Protein AF-A0A6B1H9Q2-F1 (afdb_monomer)

pLDDT: mean 89.27, std 11.39, range [34.09, 98.62]

Structure (mmCIF, N/CA/C/O backbone):
data_AF-A0A6B1H9Q2-F1
#
_entry.id   AF-A0A6B1H9Q2-F1
#
loop_
_atom_site.group_PDB
_atom_site.id
_atom_site.type_symbol
_atom_site.label_atom_id
_atom_site.label_alt_id
_atom_site.label_comp_id
_atom_site.label_asym_id
_atom_site.label_entity_id
_atom_site.label_seq_id
_atom_site.pdbx_PDB_ins_code
_atom_site.Cartn_x
_atom_site.Cartn_y
_atom_site.Cartn_z
_atom_site.occupancy
_atom_site.B_iso_or_equiv
_atom_site.auth_seq_id
_atom_site.auth_comp_id
_atom_site.auth_asym_id
_atom_site.auth_atom_id
_atom_site.pdbx_PDB_model_num
ATOM 1 N N . MET A 1 1 ? -24.334 18.323 52.169 1.00 91.31 1 MET A N 1
ATOM 2 C CA . MET A 1 1 ? -24.609 17.842 50.809 1.00 91.31 1 MET A CA 1
ATOM 3 C C . MET A 1 1 ? -23.802 16.586 50.618 1.00 91.31 1 MET A C 1
ATOM 5 O O . MET A 1 1 ? -22.601 16.610 50.881 1.00 91.31 1 MET A O 1
ATOM 9 N N . ASP A 1 2 ? -24.472 15.509 50.250 1.00 97.38 2 ASP A N 1
ATOM 10 C CA . ASP A 1 2 ? -23.857 14.207 50.028 1.00 97.38 2 ASP A CA 1
ATOM 11 C C . ASP A 1 2 ? -22.971 14.232 48.783 1.00 97.38 2 ASP A C 1
ATOM 13 O O . ASP A 1 2 ? -21.915 13.606 48.785 1.00 97.38 2 ASP A O 1
ATOM 17 N N . SER A 1 3 ? -23.336 15.032 47.773 1.00 97.94 3 SER A N 1
ATOM 18 C CA . SER A 1 3 ? -22.527 15.231 46.564 1.00 97.94 3 SER A CA 1
ATOM 19 C C . SER A 1 3 ? -21.151 15.825 46.867 1.00 97.94 3 SER A C 1
ATOM 21 O O . SER A 1 3 ? -20.164 15.398 46.281 1.00 97.94 3 SER A O 1
ATOM 23 N N . ARG A 1 4 ? -21.058 16.755 47.830 1.00 98.00 4 ARG A N 1
ATOM 24 C CA . ARG A 1 4 ? -19.771 17.307 48.283 1.00 98.00 4 ARG A CA 1
ATOM 25 C C . ARG A 1 4 ? -18.892 16.230 48.914 1.00 98.00 4 ARG A C 1
ATOM 27 O O . ARG A 1 4 ? -17.719 16.159 48.589 1.00 98.00 4 ARG A O 1
ATOM 34 N N . ARG A 1 5 ? -19.460 15.389 49.784 1.00 98.50 5 ARG A N 1
ATOM 35 C CA . ARG A 1 5 ? -18.701 14.310 50.429 1.00 98.50 5 ARG A CA 1
ATOM 36 C C . ARG A 1 5 ? -18.234 13.273 49.408 1.00 98.50 5 ARG A C 1
ATOM 38 O O . ARG A 1 5 ? -17.086 12.870 49.455 1.00 98.50 5 ARG A O 1
ATOM 45 N N . ALA A 1 6 ? -19.102 12.898 48.468 1.00 98.38 6 ALA A N 1
ATOM 46 C CA . ALA A 1 6 ? -18.740 11.995 47.381 1.00 98.38 6 ALA A CA 1
ATOM 47 C C . ALA A 1 6 ? -17.653 12.592 46.471 1.00 98.38 6 ALA A C 1
ATOM 49 O O . ALA A 1 6 ? -16.778 11.869 46.011 1.00 98.38 6 ALA A O 1
ATOM 50 N N . LEU A 1 7 ? -17.679 13.907 46.223 1.00 98.25 7 LEU A N 1
ATOM 51 C CA . LEU A 1 7 ? -16.607 14.584 45.492 1.00 98.25 7 LEU A CA 1
ATOM 52 C C . LEU A 1 7 ? -15.284 14.522 46.258 1.00 98.25 7 LEU A C 1
ATOM 54 O O . LEU A 1 7 ? -14.267 14.217 45.648 1.00 98.25 7 LEU A O 1
ATOM 58 N N . ASP A 1 8 ? -15.300 14.779 47.568 1.00 98.38 8 ASP A N 1
ATOM 59 C CA . ASP A 1 8 ? -14.105 14.658 48.408 1.00 98.38 8 ASP A CA 1
ATOM 60 C C . ASP A 1 8 ? -13.553 13.210 48.355 1.00 98.38 8 ASP A C 1
ATOM 62 O O . ASP A 1 8 ? -12.367 13.024 48.098 1.00 98.38 8 ASP A O 1
ATOM 66 N N . GLU A 1 9 ? -14.423 12.191 48.460 1.00 97.81 9 GLU A N 1
ATOM 67 C CA . GLU A 1 9 ? -14.077 10.761 48.298 1.00 97.81 9 GLU A CA 1
ATOM 68 C C . GLU A 1 9 ? -13.435 10.471 46.923 1.00 97.81 9 GLU A C 1
ATOM 70 O O . GLU A 1 9 ? -12.411 9.796 46.836 1.00 97.81 9 GLU A O 1
ATOM 75 N N . PHE A 1 10 ? -14.002 11.004 45.836 1.00 97.94 10 PHE A N 1
ATOM 76 C CA . PHE A 1 10 ? -13.458 10.820 44.487 1.00 97.94 10 PHE A CA 1
ATOM 77 C C . PHE A 1 10 ? -12.094 11.494 44.305 1.00 97.94 10 PHE A C 1
ATOM 79 O O . PHE A 1 10 ? -11.192 10.916 43.704 1.00 97.94 10 PHE A O 1
ATOM 86 N N . LEU A 1 11 ? -11.926 12.709 44.831 1.00 97.94 11 LEU A N 1
ATOM 87 C CA . LEU A 1 11 ? -10.657 13.432 44.762 1.00 97.94 11 LEU A CA 1
ATOM 88 C C . LEU A 1 11 ? -9.558 12.736 45.568 1.00 97.94 11 LEU A C 1
ATOM 90 O O . LEU A 1 11 ? -8.404 12.770 45.147 1.00 97.94 11 LEU A O 1
ATOM 94 N N . ASP A 1 12 ? -9.905 12.091 46.683 1.00 97.56 12 ASP A N 1
ATOM 95 C CA . ASP A 1 12 ? -8.973 11.254 47.437 1.00 97.56 12 ASP A CA 1
ATOM 96 C C . ASP A 1 12 ? -8.515 10.046 46.598 1.00 97.56 12 ASP A C 1
ATOM 98 O O . ASP A 1 12 ? -7.313 9.825 46.473 1.00 97.56 12 ASP A O 1
ATOM 102 N N . VAL A 1 13 ? -9.438 9.343 45.923 1.00 96.69 13 VAL A N 1
ATOM 103 C CA . VAL A 1 13 ? -9.095 8.238 45.002 1.00 96.69 13 VAL A CA 1
ATOM 104 C C . VAL A 1 13 ? -8.179 8.705 43.868 1.00 96.69 13 VAL A C 1
ATOM 106 O O . VAL A 1 13 ? -7.185 8.050 43.569 1.00 96.69 13 VAL A O 1
ATOM 109 N N . VAL A 1 14 ? -8.486 9.842 43.238 1.00 96.69 14 VAL A N 1
ATOM 110 C CA . VAL A 1 14 ? -7.678 10.385 42.131 1.00 96.69 14 VAL A CA 1
ATOM 111 C C . VAL A 1 14 ? -6.292 10.810 42.610 1.00 96.69 14 VAL A C 1
ATOM 113 O O . VAL A 1 14 ? -5.312 10.593 41.901 1.00 96.69 14 VAL A O 1
ATOM 116 N N . ARG A 1 15 ? -6.199 11.409 43.803 1.00 95.94 15 ARG A N 1
ATOM 117 C CA . ARG A 1 15 ? -4.924 11.822 44.399 1.00 95.94 15 ARG A CA 1
ATOM 118 C C . ARG A 1 15 ? -4.019 10.625 44.676 1.00 95.94 15 ARG A C 1
ATOM 120 O O . ARG A 1 15 ? -2.821 10.739 44.461 1.00 95.94 15 ARG A O 1
ATOM 127 N N . ASP A 1 16 ? -4.585 9.519 45.143 1.00 95.44 16 ASP A N 1
ATOM 128 C CA . ASP A 1 16 ? -3.814 8.348 45.566 1.00 95.44 16 ASP A CA 1
ATOM 129 C C . ASP A 1 16 ? -3.575 7.350 44.410 1.00 95.44 16 ASP A C 1
ATOM 131 O O . ASP A 1 16 ? -2.882 6.348 44.577 1.00 95.44 16 ASP A O 1
ATOM 135 N N . ALA A 1 17 ? -4.122 7.619 43.220 1.00 94.75 17 ALA A N 1
ATOM 136 C CA . ALA A 1 17 ? -4.061 6.719 42.073 1.00 94.75 17 ALA A CA 1
ATOM 137 C C . ALA A 1 17 ? -2.649 6.517 41.503 1.00 94.75 17 ALA A C 1
ATOM 139 O O . ALA A 1 17 ? -2.371 5.452 40.949 1.00 94.75 17 ALA A O 1
ATOM 140 N N . ASP A 1 18 ? -1.753 7.500 41.635 1.00 94.50 18 ASP A N 1
ATOM 141 C CA . ASP A 1 18 ? -0.379 7.397 41.129 1.00 94.50 18 ASP A CA 1
ATOM 142 C C . ASP A 1 18 ? 0.446 6.319 41.841 1.00 94.50 18 ASP A C 1
ATOM 144 O O . ASP A 1 18 ? 1.337 5.722 41.240 1.00 94.50 18 ASP A O 1
ATOM 148 N N . GLN A 1 19 ? 0.074 5.974 43.075 1.00 93.88 19 GLN A N 1
ATOM 149 C CA . GLN A 1 19 ? 0.697 4.907 43.852 1.00 93.88 19 GLN A CA 1
ATOM 150 C C . GLN A 1 19 ? 0.661 3.564 43.114 1.00 93.88 19 GLN A C 1
ATOM 152 O O . GLN A 1 19 ? 1.577 2.767 43.275 1.00 93.88 19 GLN A O 1
ATOM 157 N N . THR A 1 20 ? -0.346 3.329 42.266 1.00 91.12 20 THR A N 1
ATOM 158 C CA . THR A 1 20 ? -0.500 2.069 41.522 1.00 91.12 20 THR A CA 1
ATOM 159 C C . THR A 1 20 ? 0.565 1.861 40.446 1.00 91.12 20 THR A C 1
ATOM 161 O O . THR A 1 20 ? 1.066 0.750 40.298 1.00 91.12 20 THR A O 1
ATOM 164 N N . PHE A 1 21 ? 0.944 2.908 39.707 1.00 91.62 21 PHE A N 1
ATOM 165 C CA . PHE A 1 21 ? 1.970 2.836 38.657 1.00 91.62 21 PHE A CA 1
ATOM 166 C C . PHE A 1 21 ? 3.350 3.319 39.125 1.00 91.62 21 PHE A C 1
ATOM 168 O O . PHE A 1 21 ? 4.343 3.115 38.427 1.00 91.62 21 PHE A O 1
ATOM 175 N N . LEU A 1 22 ? 3.433 3.953 40.298 1.00 93.12 22 LEU A N 1
ATOM 176 C CA . LEU A 1 22 ? 4.694 4.270 40.972 1.00 93.12 22 LEU A CA 1
ATOM 177 C C . LEU A 1 22 ? 5.175 3.154 41.906 1.00 93.12 22 LEU A C 1
ATOM 179 O O . LEU A 1 22 ? 6.295 3.249 42.413 1.00 93.12 22 LEU A O 1
ATOM 183 N N . ASP A 1 23 ? 4.364 2.117 42.127 1.00 90.62 23 ASP A N 1
ATOM 184 C CA . ASP A 1 23 ? 4.758 0.930 42.879 1.00 90.62 23 ASP A CA 1
ATOM 185 C C . ASP A 1 23 ? 6.018 0.295 42.249 1.00 90.62 23 ASP A C 1
ATOM 187 O O . ASP A 1 23 ? 5.988 -0.108 41.079 1.00 90.62 23 ASP A O 1
ATOM 191 N N . PRO A 1 24 ? 7.139 0.195 42.991 1.00 87.62 24 PRO A N 1
ATOM 192 C CA . PRO A 1 24 ? 8.366 -0.418 42.496 1.00 87.62 24 PRO A CA 1
ATOM 193 C C . PRO A 1 24 ? 8.194 -1.860 42.001 1.00 87.62 24 PRO A C 1
ATOM 195 O O . PRO A 1 24 ? 8.940 -2.268 41.114 1.00 87.62 24 PRO A O 1
ATOM 198 N N . GLU A 1 25 ? 7.222 -2.617 42.525 1.00 86.81 25 GLU A N 1
ATOM 199 C CA . GLU A 1 25 ? 6.940 -3.994 42.090 1.00 86.81 25 GLU A CA 1
ATOM 200 C C . GLU A 1 25 ? 6.364 -4.061 40.667 1.00 86.81 25 GLU A C 1
ATOM 202 O O . GLU A 1 25 ? 6.428 -5.102 40.016 1.00 86.81 25 GLU A O 1
ATOM 207 N N . LYS A 1 26 ? 5.844 -2.945 40.136 1.00 85.12 26 LYS A N 1
ATOM 208 C CA . LYS A 1 26 ? 5.368 -2.848 38.748 1.00 85.12 26 LYS A CA 1
ATOM 209 C C . LYS A 1 26 ? 6.486 -2.611 37.732 1.00 85.12 26 LYS A C 1
ATOM 211 O O . LYS A 1 26 ? 6.191 -2.591 36.543 1.00 85.12 26 LYS A O 1
ATOM 216 N N . GLU A 1 27 ? 7.730 -2.400 38.177 1.00 85.44 27 GLU A N 1
ATOM 217 C CA . GLU A 1 27 ? 8.951 -2.224 37.363 1.00 85.44 27 GLU A CA 1
ATOM 218 C C . GLU A 1 27 ? 8.775 -1.425 36.051 1.00 85.44 27 GLU A C 1
ATOM 220 O O . GLU A 1 27 ? 9.358 -1.775 35.021 1.00 85.44 27 GLU A O 1
ATOM 225 N N . LEU A 1 28 ? 7.974 -0.354 36.066 1.00 88.88 28 LEU A N 1
ATOM 226 C CA . LEU A 1 28 ? 7.768 0.486 34.885 1.00 88.88 28 LEU A CA 1
ATOM 227 C C . LEU A 1 28 ? 9.018 1.314 34.570 1.00 88.88 28 LEU A C 1
ATOM 229 O O . LEU A 1 28 ? 9.648 1.884 35.472 1.00 88.88 28 LEU A O 1
ATOM 233 N N . ASP A 1 29 ? 9.332 1.456 33.282 1.00 89.44 29 ASP A N 1
ATOM 234 C CA . ASP A 1 29 ? 10.301 2.447 32.826 1.00 89.44 29 ASP A CA 1
ATOM 235 C C . ASP A 1 29 ? 9.793 3.890 33.013 1.00 89.44 29 ASP A C 1
ATOM 237 O O . ASP A 1 29 ? 8.651 4.157 33.402 1.00 89.44 29 ASP A O 1
ATOM 241 N N . GLU A 1 30 ? 10.672 4.862 32.762 1.00 91.62 30 GLU A N 1
ATOM 242 C CA . GLU A 1 30 ? 10.326 6.278 32.925 1.00 91.62 30 GLU A CA 1
ATOM 243 C C . GLU A 1 30 ? 9.162 6.699 32.019 1.00 91.62 30 GLU A C 1
ATOM 245 O O . GLU A 1 30 ? 8.329 7.504 32.435 1.00 91.62 30 GLU A O 1
ATOM 250 N N . GLN A 1 31 ? 9.056 6.125 30.814 1.00 94.00 31 GLN A N 1
ATOM 251 C CA . GLN A 1 31 ? 7.942 6.415 29.915 1.00 94.00 31 GLN A CA 1
ATOM 252 C C . GLN A 1 31 ? 6.628 5.826 30.444 1.00 94.00 31 GLN A C 1
ATOM 254 O O . GLN A 1 31 ? 5.618 6.520 30.440 1.00 94.00 31 GLN A O 1
ATOM 259 N N . GLY A 1 32 ? 6.632 4.602 30.973 1.00 92.75 32 GLY A N 1
ATOM 260 C CA . GLY A 1 32 ? 5.465 3.971 31.589 1.00 92.75 32 GLY A CA 1
ATOM 261 C C . GLY A 1 32 ? 4.900 4.772 32.765 1.00 92.75 32 GLY A C 1
ATOM 262 O O . GLY A 1 32 ? 3.683 4.867 32.913 1.00 92.75 32 GLY A O 1
ATOM 263 N N . LYS A 1 33 ? 5.758 5.426 33.560 1.00 94.00 33 LYS A N 1
ATOM 264 C CA . LYS A 1 33 ? 5.319 6.338 34.634 1.00 94.00 33 LYS A CA 1
ATOM 265 C C . LYS A 1 33 ? 4.656 7.603 34.084 1.00 94.00 33 LYS A C 1
ATOM 267 O O . LYS A 1 33 ? 3.649 8.050 34.627 1.00 94.00 33 LYS A O 1
ATOM 272 N N . VAL A 1 34 ? 5.198 8.178 33.006 1.00 95.56 34 VAL A N 1
ATOM 273 C CA . VAL A 1 34 ? 4.593 9.335 32.318 1.00 95.56 34 VAL A CA 1
ATOM 274 C C . VAL A 1 34 ? 3.230 8.959 31.733 1.00 95.56 34 VAL A C 1
ATOM 276 O O . VAL A 1 34 ? 2.251 9.678 31.942 1.00 95.56 34 VAL A O 1
ATOM 279 N N . ASP A 1 35 ? 3.151 7.805 31.074 1.00 94.75 35 ASP A N 1
ATOM 280 C CA . ASP A 1 35 ? 1.908 7.242 30.549 1.00 94.75 35 ASP A CA 1
ATOM 281 C C . ASP A 1 35 ? 0.881 7.000 31.664 1.00 94.75 35 ASP A C 1
ATOM 283 O O . ASP A 1 35 ? -0.306 7.246 31.460 1.00 94.75 35 ASP A O 1
ATOM 287 N N . GLY A 1 36 ? 1.325 6.597 32.860 1.00 94.62 36 GLY A N 1
ATOM 288 C CA . GLY A 1 36 ? 0.483 6.466 34.051 1.00 94.62 36 GLY A CA 1
ATOM 289 C C . GLY A 1 36 ? -0.257 7.761 34.403 1.00 94.62 36 GLY A C 1
ATOM 290 O O . GLY A 1 36 ? -1.469 7.746 34.616 1.00 94.62 36 GLY A O 1
ATOM 291 N N . TYR A 1 37 ? 0.418 8.912 34.363 1.00 95.81 37 TYR A N 1
ATOM 292 C CA . TYR A 1 37 ? -0.247 10.201 34.594 1.00 95.81 37 TYR A CA 1
ATOM 293 C C . TYR A 1 37 ? -1.227 10.573 33.477 1.00 95.81 37 TYR A C 1
ATOM 295 O O . TYR A 1 37 ? -2.291 11.125 33.760 1.00 95.81 37 TYR A O 1
ATOM 303 N N . GLN A 1 38 ? -0.917 10.259 32.215 1.00 94.62 38 GLN A N 1
ATOM 304 C CA . GLN A 1 38 ? -1.864 10.459 31.112 1.00 94.62 38 GLN A CA 1
ATOM 305 C C . GLN A 1 38 ? -3.094 9.549 31.259 1.00 94.62 38 GLN A C 1
ATOM 307 O O . GLN A 1 38 ? -4.227 9.983 31.034 1.00 94.62 38 GLN A O 1
ATOM 312 N N . HIS A 1 39 ? -2.881 8.306 31.691 1.00 95.06 39 HIS A N 1
ATOM 313 C CA . HIS A 1 39 ? -3.927 7.326 31.937 1.00 95.06 39 HIS A CA 1
ATOM 314 C C . HIS A 1 39 ? -4.969 7.836 32.940 1.00 95.06 39 HIS A C 1
ATOM 316 O O . HIS A 1 39 ? -6.161 7.684 32.676 1.00 95.06 39 HIS A O 1
ATOM 322 N N . LEU A 1 40 ? -4.566 8.547 34.003 1.00 95.56 40 LEU A N 1
ATOM 323 C CA . LEU A 1 40 ? -5.505 9.156 34.960 1.00 95.56 40 LEU A CA 1
ATOM 324 C C . LEU A 1 40 ? -6.515 10.103 34.290 1.00 95.56 40 LEU A C 1
ATOM 326 O O . LEU A 1 40 ? -7.689 10.124 34.662 1.00 95.56 40 LEU A O 1
ATOM 330 N N . PHE A 1 41 ? -6.096 10.865 33.275 1.00 95.44 41 PHE A N 1
ATOM 331 C CA . PHE A 1 41 ? -6.994 11.762 32.543 1.00 95.44 41 PHE A CA 1
ATOM 332 C C . PHE A 1 41 ? -7.903 11.014 31.566 1.00 95.44 41 PHE A C 1
ATOM 334 O O . PHE A 1 41 ? -9.076 11.373 31.438 1.00 95.44 41 PHE A O 1
ATOM 341 N N . HIS A 1 42 ? -7.412 9.946 30.927 1.00 95.50 42 HIS A N 1
ATOM 342 C CA . HIS A 1 42 ? -8.273 9.066 30.134 1.00 95.50 42 HIS A CA 1
ATOM 343 C C . HIS A 1 42 ? -9.351 8.420 31.020 1.00 95.50 42 HIS A C 1
ATOM 345 O O . HIS A 1 42 ? -10.532 8.461 30.672 1.00 95.50 42 HIS A O 1
ATOM 351 N N . LEU A 1 43 ? -8.971 7.907 32.197 1.00 94.50 43 LEU A N 1
ATOM 352 C CA . LEU A 1 43 ? -9.902 7.353 33.183 1.00 94.50 43 LEU A CA 1
ATOM 353 C C . LEU A 1 43 ? -10.917 8.383 33.663 1.00 94.50 43 LEU A C 1
ATOM 355 O O . LEU A 1 43 ? -12.100 8.071 33.745 1.00 94.50 43 LEU A O 1
ATOM 359 N N . MET A 1 44 ? -10.481 9.612 33.940 1.00 95.44 44 MET A N 1
ATOM 360 C CA . MET A 1 44 ? -11.368 10.698 34.356 1.00 95.44 44 MET A CA 1
ATOM 361 C C . MET A 1 44 ? -12.459 10.951 33.310 1.00 95.44 44 MET A C 1
ATOM 363 O O . MET A 1 44 ? -13.640 11.025 33.650 1.00 95.44 44 MET A O 1
ATOM 367 N N . GLN A 1 45 ? -12.076 11.041 32.033 1.00 95.38 45 GLN A N 1
ATOM 368 C CA . GLN A 1 45 ? -13.020 11.258 30.939 1.00 95.38 45 GLN A CA 1
ATOM 369 C C . GLN A 1 45 ? -14.010 10.094 30.811 1.00 95.38 45 GLN A C 1
ATOM 371 O O . GLN A 1 45 ? -15.215 10.321 30.709 1.00 95.38 45 GLN A O 1
ATOM 376 N N . VAL A 1 46 ? -13.520 8.851 30.859 1.00 94.56 46 VAL A N 1
ATOM 377 C CA . VAL A 1 46 ? -14.378 7.658 30.808 1.00 94.56 46 VAL A CA 1
ATOM 378 C C . VAL A 1 46 ? -15.322 7.599 32.005 1.00 94.56 46 VAL A C 1
ATOM 380 O O . VAL A 1 46 ? -16.509 7.365 31.814 1.00 94.56 46 VAL A O 1
ATOM 383 N N . ALA A 1 47 ? -14.838 7.829 33.226 1.00 95.25 47 ALA A N 1
ATOM 384 C CA . ALA A 1 47 ? -15.648 7.749 34.438 1.00 95.25 47 ALA A CA 1
ATOM 385 C C . ALA A 1 47 ? -16.815 8.747 34.397 1.00 95.25 47 ALA A C 1
ATOM 387 O O . ALA A 1 47 ? -17.957 8.392 34.705 1.00 95.25 47 ALA A O 1
ATOM 388 N N . VAL A 1 48 ? -16.540 9.984 33.965 1.00 95.88 48 VAL A N 1
ATOM 389 C CA . VAL A 1 48 ? -17.562 11.022 33.777 1.00 95.88 48 VAL A CA 1
ATOM 390 C C . VAL A 1 48 ? -18.603 10.581 32.750 1.00 95.88 48 VAL A C 1
ATOM 392 O O . VAL A 1 48 ? -19.799 10.619 33.043 1.00 95.88 48 VAL A O 1
ATOM 395 N N . ASP A 1 49 ? -18.179 10.115 31.578 1.00 94.81 49 ASP A N 1
ATOM 396 C CA . ASP A 1 49 ? -19.116 9.648 30.560 1.00 94.81 49 ASP A CA 1
ATOM 397 C C . ASP A 1 49 ? -19.944 8.473 31.106 1.00 94.81 49 ASP A C 1
ATOM 399 O O . ASP A 1 49 ? -21.167 8.573 31.266 1.00 94.81 49 ASP A O 1
ATOM 403 N N . PHE A 1 50 ? -19.274 7.389 31.491 1.00 95.12 50 PHE A N 1
ATOM 404 C CA . PHE A 1 50 ? -19.897 6.113 31.826 1.00 95.12 50 PHE A CA 1
ATOM 405 C C . PHE A 1 50 ? -20.807 6.192 33.046 1.00 95.12 50 PHE A C 1
ATOM 407 O O . PHE A 1 50 ? -21.871 5.579 33.016 1.00 95.12 50 PHE A O 1
ATOM 414 N N . TYR A 1 51 ? -20.445 6.942 34.091 1.00 95.88 51 TYR A N 1
ATOM 415 C CA . TYR A 1 51 ? -21.158 6.897 35.373 1.00 95.88 51 TYR A CA 1
ATOM 416 C C . TYR A 1 51 ? -21.811 8.214 35.790 1.00 95.88 51 TYR A C 1
ATOM 418 O O . TYR A 1 51 ? -22.845 8.179 36.465 1.00 95.88 51 TYR A O 1
ATOM 426 N N . LEU A 1 52 ? -21.295 9.372 35.361 1.00 95.38 52 LEU A N 1
ATOM 427 C CA . LEU A 1 52 ? -21.949 10.653 35.648 1.00 95.38 52 LEU A CA 1
ATOM 428 C C . LEU A 1 52 ? -23.067 10.959 34.657 1.00 95.38 52 LEU A C 1
ATOM 430 O O . LEU A 1 52 ? -24.136 11.422 35.064 1.00 95.38 52 LEU A O 1
ATOM 434 N N . HIS A 1 53 ? -22.837 10.717 33.366 1.00 93.81 53 HIS A N 1
ATOM 435 C CA . HIS A 1 53 ? -23.759 11.116 32.304 1.00 93.81 53 HIS A CA 1
ATOM 436 C C . HIS A 1 53 ? -24.633 9.981 31.768 1.00 93.81 53 HIS A C 1
ATOM 438 O O . HIS A 1 53 ? -25.727 10.264 31.271 1.00 93.81 53 HIS A O 1
ATOM 444 N N . ASN A 1 54 ? -24.221 8.720 31.905 1.00 94.50 54 ASN A N 1
ATOM 445 C CA . ASN A 1 54 ? -25.049 7.583 31.509 1.00 94.50 54 ASN A CA 1
ATOM 446 C C . ASN A 1 54 ? -26.134 7.281 32.566 1.00 94.50 54 ASN A C 1
ATOM 448 O O . ASN A 1 54 ? -25.881 7.299 33.770 1.00 94.50 54 ASN A O 1
ATOM 452 N N . ASP A 1 55 ? -27.369 7.047 32.121 1.00 93.62 55 ASP A N 1
ATOM 453 C CA . ASP A 1 55 ? -28.521 6.703 32.963 1.00 93.62 55 ASP A CA 1
ATOM 454 C C . ASP A 1 55 ? -29.109 5.389 32.436 1.00 93.62 55 ASP A C 1
ATOM 456 O O . ASP A 1 55 ? -29.619 5.394 31.317 1.00 93.62 55 ASP A O 1
ATOM 460 N N . PRO A 1 56 ? -29.114 4.281 33.197 1.00 94.69 56 PRO A N 1
ATOM 461 C CA . PRO A 1 56 ? -29.650 3.013 32.703 1.00 94.69 56 PRO A CA 1
ATOM 462 C C . PRO A 1 56 ? -31.155 3.059 32.406 1.00 94.69 56 PRO A C 1
ATOM 464 O O . PRO A 1 56 ? -31.666 2.197 31.694 1.00 94.69 56 PRO A O 1
ATOM 467 N N . MET A 1 57 ? -31.895 4.050 32.915 1.00 95.19 57 MET A N 1
ATOM 468 C CA . MET A 1 57 ? -33.293 4.252 32.522 1.00 95.19 57 MET A CA 1
ATOM 469 C C . MET A 1 57 ? -33.402 4.974 31.173 1.00 95.19 57 MET A C 1
ATOM 471 O O . MET A 1 57 ? -34.351 4.751 30.428 1.00 95.19 57 MET A O 1
ATOM 475 N N . ARG A 1 58 ? -32.420 5.813 30.826 1.00 95.06 58 ARG A N 1
ATOM 476 C CA . ARG A 1 58 ? -32.331 6.577 29.569 1.00 95.06 58 ARG A CA 1
ATOM 477 C C . ARG A 1 58 ? -30.968 6.317 28.911 1.00 95.06 58 ARG A C 1
ATOM 479 O O . ARG A 1 58 ? -30.156 7.244 28.821 1.00 95.06 58 ARG A O 1
ATOM 486 N N . PRO A 1 59 ? -30.711 5.062 28.507 1.00 95.88 59 PRO A N 1
ATOM 487 C CA . PRO A 1 59 ? -29.380 4.610 28.128 1.00 95.88 59 PRO A CA 1
ATOM 488 C C . PRO A 1 59 ? -28.865 5.358 26.902 1.00 95.88 59 PRO A C 1
ATOM 490 O O . PRO A 1 59 ? -29.636 5.793 26.041 1.00 95.88 59 PRO A O 1
ATOM 493 N N . ARG A 1 60 ? -27.543 5.489 26.820 1.00 95.69 60 ARG A N 1
ATOM 494 C CA . ARG A 1 60 ? -26.839 6.029 25.655 1.00 95.69 60 ARG A CA 1
ATOM 495 C C . ARG A 1 60 ? -25.588 5.210 25.409 1.00 95.69 60 ARG A C 1
ATOM 497 O O . ARG A 1 60 ? -24.899 4.843 26.356 1.00 95.69 60 ARG A O 1
ATOM 504 N N . LEU A 1 61 ? -25.280 4.996 24.136 1.00 97.12 61 LEU A N 1
ATOM 505 C CA . LEU A 1 61 ? -24.023 4.399 23.710 1.00 97.12 61 LEU A CA 1
ATOM 506 C C . LEU A 1 61 ? -22.921 5.457 23.794 1.00 97.12 61 LEU A C 1
ATOM 508 O O . LEU A 1 61 ? -22.968 6.467 23.094 1.00 97.12 61 LEU A O 1
ATOM 512 N N . MET A 1 62 ? -21.962 5.242 24.689 1.00 95.56 62 MET A N 1
ATOM 513 C CA . MET A 1 62 ? -20.842 6.147 24.928 1.00 95.56 62 MET A CA 1
ATOM 514 C C . MET A 1 62 ? -19.538 5.514 24.453 1.00 95.56 62 MET A C 1
ATOM 516 O O . MET A 1 62 ? -19.269 4.373 24.827 1.00 95.56 62 MET A O 1
ATOM 520 N N . PRO A 1 63 ? -18.743 6.207 23.623 1.00 93.75 63 PRO A N 1
ATOM 521 C CA . PRO A 1 63 ? -17.520 5.632 23.081 1.00 93.75 63 PRO A CA 1
ATOM 522 C C . PRO A 1 63 ? -16.511 5.340 24.198 1.00 93.75 63 PRO A C 1
ATOM 524 O O . PRO A 1 63 ? -16.303 6.178 25.073 1.00 93.75 63 PRO A O 1
ATOM 527 N N . LEU A 1 64 ? -15.894 4.156 24.166 1.00 92.81 64 LEU A N 1
ATOM 528 C CA . LEU A 1 64 ? -14.868 3.753 25.138 1.00 92.81 64 LEU A CA 1
ATOM 529 C C . LEU A 1 64 ? -13.492 4.330 24.787 1.00 92.81 64 LEU A C 1
ATOM 531 O O . LEU A 1 64 ? -12.807 4.852 25.665 1.00 92.81 64 LEU A O 1
ATOM 535 N N . ALA A 1 65 ? -13.102 4.260 23.513 1.00 92.00 65 ALA A N 1
ATOM 536 C CA . ALA A 1 65 ? -11.812 4.749 23.043 1.00 92.00 65 ALA A CA 1
ATOM 537 C C . ALA A 1 65 ? -11.914 5.418 21.671 1.00 92.00 65 ALA A C 1
ATOM 539 O O . ALA A 1 65 ? -12.762 5.088 20.841 1.00 92.00 65 ALA A O 1
ATOM 540 N N . ASP A 1 66 ? -11.013 6.368 21.463 1.00 88.88 66 ASP A N 1
ATOM 541 C CA . ASP A 1 66 ? -10.772 7.101 20.231 1.00 88.88 66 ASP A CA 1
ATOM 542 C C . ASP A 1 66 ? -9.281 7.494 20.170 1.00 88.88 66 ASP A C 1
ATOM 544 O O . ASP A 1 66 ? -8.431 6.889 20.829 1.00 88.88 66 ASP A O 1
ATOM 548 N N . GLN A 1 67 ? -8.916 8.458 19.325 1.00 86.38 67 GLN A N 1
ATOM 549 C CA . GLN A 1 67 ? -7.517 8.868 19.152 1.00 86.38 67 GLN A CA 1
ATOM 550 C C . GLN A 1 67 ? -6.955 9.602 20.377 1.00 86.38 67 GLN A C 1
ATOM 552 O O . GLN A 1 67 ? -5.747 9.574 20.609 1.00 86.38 67 GLN A O 1
ATOM 557 N N . CYS A 1 68 ? -7.818 10.247 21.161 1.00 85.00 68 CYS A N 1
ATOM 558 C CA . CYS A 1 68 ? -7.450 11.103 22.285 1.00 85.00 68 CYS A CA 1
ATOM 559 C C . CYS A 1 68 ? -7.779 10.484 23.648 1.00 85.00 68 CYS A C 1
ATOM 561 O O . CYS A 1 68 ? -7.336 11.007 24.668 1.00 85.00 68 CYS A O 1
ATOM 563 N N . ARG A 1 69 ? -8.542 9.389 23.676 1.00 89.62 69 ARG A N 1
ATOM 564 C CA . ARG A 1 69 ? -8.926 8.670 24.890 1.00 89.62 69 ARG A CA 1
ATOM 565 C C . ARG A 1 69 ? -8.769 7.174 24.685 1.00 89.62 69 ARG A C 1
ATOM 567 O O . ARG A 1 69 ? -9.350 6.616 23.762 1.00 89.62 69 ARG A O 1
ATOM 574 N N . LYS A 1 70 ? -8.040 6.521 25.589 1.00 92.75 70 LYS A N 1
ATOM 575 C CA . LYS A 1 70 ? -7.751 5.084 25.512 1.00 92.75 70 LYS A CA 1
ATOM 576 C C . LYS A 1 70 ? -7.983 4.412 26.844 1.00 92.75 70 LYS A C 1
ATOM 578 O O . LYS A 1 70 ? -7.578 4.938 27.886 1.00 92.75 70 LYS A O 1
ATOM 583 N N . LEU A 1 71 ? -8.598 3.242 26.800 1.00 89.12 71 LEU A N 1
ATOM 584 C CA . LEU A 1 71 ? -9.020 2.537 27.991 1.00 89.12 71 LEU A CA 1
ATOM 585 C C . LEU A 1 71 ? -8.906 1.031 27.781 1.00 89.12 71 LEU A C 1
ATOM 587 O O . LEU A 1 71 ? -9.507 0.491 26.861 1.00 89.12 71 LEU A O 1
ATOM 591 N N . TYR A 1 72 ? -8.216 0.386 28.718 1.00 81.38 72 TYR A N 1
ATOM 592 C CA . TYR A 1 72 ? -8.469 -0.990 29.131 1.00 81.38 72 TYR A CA 1
ATOM 593 C C . TYR A 1 72 ? -8.614 -1.999 27.988 1.00 81.38 72 TYR A C 1
ATOM 595 O O . TYR A 1 72 ? -9.647 -2.635 27.779 1.00 81.38 72 TYR A O 1
ATOM 603 N N . GLY A 1 73 ? -7.520 -2.145 27.257 1.00 88.94 73 GLY A N 1
ATOM 604 C CA . GLY A 1 73 ? -7.367 -3.140 26.221 1.00 88.94 73 GLY A CA 1
ATOM 605 C C . GLY A 1 73 ? -8.055 -2.774 24.910 1.00 88.94 73 GLY A C 1
ATOM 606 O O . GLY A 1 73 ? -8.601 -3.649 24.233 1.00 88.94 73 GLY A O 1
ATOM 607 N N . ASP A 1 74 ? -8.024 -1.493 24.543 1.00 94.06 74 ASP A N 1
ATOM 608 C CA . ASP A 1 74 ? -8.608 -1.018 23.299 1.00 94.06 74 ASP A CA 1
ATOM 609 C C . ASP A 1 74 ? -7.890 -1.601 22.069 1.00 94.06 74 ASP A C 1
ATOM 611 O O . ASP A 1 74 ? -6.656 -1.701 22.003 1.00 94.06 74 ASP A O 1
ATOM 615 N N . ASN A 1 75 ? -8.685 -2.006 21.078 1.00 95.25 75 ASN A N 1
ATOM 616 C CA . ASN A 1 75 ? -8.191 -2.402 19.767 1.00 95.25 75 ASN A CA 1
ATOM 617 C C . ASN A 1 75 ? -8.376 -1.272 18.755 1.00 95.25 75 ASN A C 1
ATOM 619 O O . ASN A 1 75 ? -9.469 -0.730 18.610 1.00 95.25 75 ASN A O 1
ATOM 623 N N . VAL A 1 76 ? -7.302 -0.964 18.031 1.00 95.25 76 VAL A N 1
ATOM 624 C CA . VAL A 1 76 ? -7.255 0.089 17.008 1.00 95.25 76 VAL A CA 1
ATOM 625 C C . VAL A 1 76 ? -8.156 -0.220 15.808 1.00 95.25 76 VAL A C 1
ATOM 627 O O . VAL A 1 76 ? -8.691 0.697 15.187 1.00 95.25 76 VAL A O 1
ATOM 630 N N . ASP A 1 77 ? -8.391 -1.507 15.550 1.00 95.88 77 ASP A N 1
ATOM 631 C CA . ASP A 1 77 ? -9.264 -2.013 14.490 1.00 95.88 77 ASP A CA 1
ATOM 632 C C . ASP A 1 77 ? -10.740 -2.087 14.913 1.00 95.88 77 ASP A C 1
ATOM 634 O O . ASP A 1 77 ? -11.580 -2.564 14.148 1.00 95.88 77 ASP A O 1
ATOM 638 N N . ALA A 1 78 ? -11.082 -1.621 16.121 1.00 95.62 78 ALA A N 1
ATOM 639 C CA . ALA A 1 78 ? -12.425 -1.742 16.664 1.00 95.62 78 ALA A CA 1
ATOM 640 C C . ALA A 1 78 ? -13.036 -0.426 17.165 1.00 95.62 78 ALA A C 1
ATOM 642 O O . ALA A 1 78 ? -12.357 0.534 17.533 1.00 95.62 78 ALA A O 1
ATOM 643 N N . VAL A 1 79 ? -14.366 -0.416 17.188 1.00 95.94 79 VAL A N 1
ATOM 644 C CA . VAL A 1 79 ? -15.219 0.608 17.784 1.00 95.94 79 VAL A CA 1
ATOM 645 C C . VAL A 1 79 ? -15.971 -0.030 18.939 1.00 95.94 79 VAL A C 1
ATOM 647 O O . VAL A 1 79 ? -16.579 -1.095 18.803 1.00 95.94 79 VAL A O 1
ATOM 650 N N . TYR A 1 80 ? -15.929 0.638 20.086 1.00 96.25 80 TYR A N 1
ATOM 651 C CA . TYR A 1 80 ? -16.543 0.165 21.315 1.00 96.25 80 TYR A CA 1
ATOM 652 C C . TYR A 1 80 ? -17.469 1.232 21.872 1.00 96.25 80 TYR A C 1
ATOM 654 O O . TYR A 1 80 ? -17.044 2.368 22.104 1.00 96.25 80 TYR A O 1
ATOM 662 N N . TYR A 1 81 ? -18.703 0.838 22.171 1.00 96.94 81 TYR A N 1
ATOM 663 C CA . TYR A 1 81 ? -19.613 1.659 22.965 1.00 96.94 81 TYR A CA 1
ATOM 664 C C . TYR A 1 81 ? -20.012 0.958 24.250 1.00 96.94 81 TYR A C 1
ATOM 666 O O . TYR A 1 81 ? -20.289 -0.238 24.239 1.00 96.94 81 TYR A O 1
ATOM 674 N N . PHE A 1 82 ? -20.119 1.737 25.317 1.00 96.56 82 PHE A N 1
ATOM 675 C CA . PHE A 1 82 ? -20.623 1.340 26.620 1.00 96.56 82 PHE A CA 1
ATOM 676 C C . PHE A 1 82 ? -22.001 1.949 26.886 1.00 96.56 82 PHE A C 1
ATOM 678 O O . PHE A 1 82 ? -22.263 3.100 26.526 1.00 96.56 82 PHE A O 1
ATOM 685 N N . SER A 1 83 ? -22.861 1.216 27.587 1.00 97.62 83 SER A N 1
ATOM 686 C CA . SER A 1 83 ? -24.030 1.776 28.266 1.00 97.62 83 SER A CA 1
ATOM 687 C C . SER A 1 83 ? -24.241 1.085 29.605 1.00 97.62 83 SER A C 1
ATOM 689 O O . SER A 1 83 ? -24.110 -0.134 29.701 1.00 97.62 83 SER A O 1
ATOM 691 N N . GLN A 1 84 ? -24.662 1.842 30.620 1.00 97.19 84 GLN A N 1
ATOM 692 C CA . GLN A 1 84 ? -25.255 1.232 31.810 1.00 97.19 84 GLN A CA 1
ATOM 693 C C . GLN A 1 84 ? -26.612 0.618 31.440 1.00 97.19 84 GLN A C 1
ATOM 695 O O . GLN A 1 84 ? -27.354 1.180 30.626 1.00 97.19 84 GLN A O 1
ATOM 700 N N . VAL A 1 85 ? -26.941 -0.511 32.061 1.00 97.25 85 VAL A N 1
ATOM 701 C CA . VAL A 1 85 ? -28.246 -1.179 31.967 1.00 97.25 85 VAL A CA 1
ATOM 702 C C . VAL A 1 85 ? -28.683 -1.655 33.356 1.00 97.25 85 VAL A C 1
ATOM 704 O O . VAL A 1 85 ? -27.929 -1.564 34.321 1.00 97.25 85 VAL A O 1
ATOM 707 N N . ARG A 1 86 ? -29.922 -2.129 33.481 1.00 96.06 86 ARG A N 1
ATOM 708 C CA . ARG A 1 86 ? -30.419 -2.813 34.677 1.00 96.06 86 ARG A CA 1
ATOM 709 C C . ARG A 1 86 ? -31.115 -4.102 34.277 1.00 96.06 86 ARG A C 1
ATOM 711 O O . ARG A 1 86 ? -31.982 -4.077 33.406 1.00 96.06 86 ARG A O 1
ATOM 718 N N . GLY A 1 87 ? -30.809 -5.189 34.974 1.00 96.25 87 GLY A N 1
ATOM 719 C CA . GLY A 1 87 ? -31.446 -6.488 34.757 1.00 96.25 87 GLY A CA 1
ATOM 720 C C . GLY A 1 87 ? -32.954 -6.532 35.030 1.00 96.25 87 GLY A C 1
ATOM 721 O O . GLY A 1 87 ? -33.631 -7.453 34.586 1.00 96.25 87 GLY A O 1
ATOM 722 N N . ASP A 1 88 ? -33.505 -5.529 35.723 1.00 95.19 88 ASP A N 1
ATOM 723 C CA . ASP A 1 88 ? -34.947 -5.374 35.957 1.00 95.19 88 ASP A CA 1
ATOM 724 C C . ASP A 1 88 ? -35.668 -4.530 34.887 1.00 95.19 88 ASP A C 1
ATOM 726 O O . ASP A 1 88 ? -36.842 -4.194 35.055 1.00 95.19 88 ASP A O 1
ATOM 730 N N . GLN A 1 89 ? -34.977 -4.161 33.805 1.00 96.62 89 GLN A N 1
ATOM 731 C CA . GLN A 1 89 ? -35.506 -3.383 32.686 1.00 96.62 89 GLN A CA 1
ATOM 732 C C . GLN A 1 89 ? -35.436 -4.163 31.370 1.00 96.62 89 GLN A C 1
ATOM 734 O O . GLN A 1 89 ? -34.738 -5.165 31.245 1.00 96.62 89 GLN A O 1
ATOM 739 N N . GLU A 1 90 ? -36.141 -3.653 30.362 1.00 97.44 90 GLU A N 1
ATOM 740 C CA . GLU A 1 90 ? -36.045 -4.130 28.985 1.00 97.44 90 GLU A CA 1
ATOM 741 C C . GLU A 1 90 ? -35.445 -3.053 28.086 1.00 97.44 90 GLU A C 1
ATOM 743 O O . GLU A 1 90 ? -35.750 -1.863 28.229 1.00 97.44 90 GLU A O 1
ATOM 748 N N . TYR A 1 91 ? -34.640 -3.472 27.115 1.00 98.50 91 TYR A N 1
ATOM 749 C CA . TYR A 1 91 ? -33.950 -2.570 26.198 1.00 98.50 91 TYR A CA 1
ATOM 750 C C . TYR A 1 91 ? -34.149 -2.993 24.753 1.00 98.50 91 TYR A C 1
ATOM 752 O O . TYR A 1 91 ? -34.254 -4.176 24.445 1.00 98.50 91 TYR A O 1
ATOM 760 N N . VAL A 1 92 ? -34.178 -2.011 23.859 1.00 98.38 92 VAL A N 1
ATOM 761 C CA . VAL A 1 92 ? -34.169 -2.228 22.414 1.00 98.38 92 VAL A CA 1
ATOM 762 C C . VAL A 1 92 ? -32.947 -1.536 21.838 1.00 98.38 92 VAL A C 1
ATOM 764 O O . VAL A 1 92 ? -32.730 -0.349 22.103 1.00 98.38 92 VAL A O 1
ATOM 767 N N . ILE A 1 93 ? -32.163 -2.281 21.064 1.00 98.62 93 ILE A N 1
ATOM 768 C CA . ILE A 1 93 ? -31.012 -1.774 20.323 1.00 98.62 93 ILE A CA 1
ATOM 769 C C . ILE A 1 93 ? -31.322 -1.934 18.841 1.00 98.62 93 ILE A C 1
ATOM 771 O O . ILE A 1 93 ? -31.650 -3.027 18.389 1.00 98.62 93 ILE A O 1
ATOM 775 N N . SER A 1 94 ? -31.243 -0.845 18.090 1.00 98.38 94 SER A N 1
ATOM 776 C CA . SER A 1 94 ? -31.576 -0.828 16.668 1.00 98.38 94 SER A CA 1
ATOM 777 C C . SER A 1 94 ? -30.512 -0.093 15.879 1.00 98.38 94 SER A C 1
ATOM 779 O O . SER A 1 94 ? -29.874 0.831 16.396 1.00 98.38 94 SER A O 1
ATOM 781 N N . GLY A 1 95 ? -30.355 -0.465 14.618 1.00 97.94 95 GLY A N 1
ATOM 782 C CA . GLY A 1 95 ? -29.306 0.101 13.798 1.00 97.94 95 GLY A CA 1
ATOM 783 C C . GLY A 1 95 ? -29.261 -0.445 12.388 1.00 97.94 95 GLY A C 1
ATOM 784 O O . GLY A 1 95 ? -30.156 -1.165 11.945 1.00 97.94 95 GLY A O 1
ATOM 785 N N . GLN A 1 96 ? -28.178 -0.103 11.703 1.00 98.31 96 GLN A N 1
ATOM 786 C CA . GLN A 1 96 ? -27.830 -0.645 10.399 1.00 98.31 96 GLN A CA 1
ATOM 787 C C . GLN A 1 96 ? -26.355 -1.029 10.402 1.00 98.31 96 GLN A C 1
ATOM 789 O O . GLN A 1 96 ? -25.501 -0.180 10.682 1.00 98.31 96 GLN A O 1
ATOM 794 N N . ARG A 1 97 ? -26.085 -2.308 10.122 1.00 97.31 97 ARG A N 1
ATOM 795 C CA . ARG A 1 97 ? -24.736 -2.857 9.996 1.00 97.31 97 ARG A CA 1
ATOM 796 C C . ARG A 1 97 ? -24.176 -2.571 8.612 1.00 97.31 97 ARG A C 1
ATOM 798 O O . ARG A 1 97 ? -24.892 -2.682 7.618 1.00 97.31 97 ARG A O 1
ATOM 805 N N . PHE A 1 98 ? -22.892 -2.234 8.564 1.00 96.25 98 PHE A N 1
ATOM 806 C CA . PHE A 1 98 ? -22.180 -1.954 7.321 1.00 96.25 98 PHE A CA 1
ATOM 807 C C . PHE A 1 98 ? -20.951 -2.851 7.155 1.00 96.25 98 PHE A C 1
ATOM 809 O O . PHE A 1 98 ? -21.117 -4.052 6.967 1.00 96.25 98 PHE A O 1
ATOM 816 N N . ASP A 1 99 ? -19.741 -2.297 7.229 1.00 94.06 99 ASP A N 1
ATOM 817 C CA . ASP A 1 99 ? -18.535 -2.948 6.701 1.00 94.06 99 ASP A CA 1
ATOM 818 C C . ASP A 1 99 ? -17.789 -3.806 7.735 1.00 94.06 99 ASP A C 1
ATOM 820 O O . ASP A 1 99 ? -16.728 -4.360 7.446 1.00 94.06 99 ASP A O 1
ATOM 824 N N . SER A 1 100 ? -18.309 -3.914 8.957 1.00 95.75 100 SER A N 1
ATOM 825 C CA . SER A 1 100 ? -17.636 -4.646 10.024 1.00 95.75 100 SER A CA 1
ATOM 826 C C . SER A 1 100 ? -17.541 -6.136 9.745 1.00 95.75 100 SER A C 1
ATOM 828 O O . SER A 1 100 ? -18.530 -6.785 9.398 1.00 95.75 100 SER A O 1
ATOM 830 N N . CYS A 1 101 ? -16.362 -6.714 9.976 1.00 95.31 101 CYS A N 1
ATOM 831 C CA . CYS A 1 101 ? -16.178 -8.162 9.908 1.00 95.31 101 CYS A CA 1
ATOM 832 C C . CYS A 1 101 ? -16.813 -8.858 11.118 1.00 95.31 101 CYS A C 1
ATOM 834 O O . CYS A 1 101 ? -17.324 -9.964 10.987 1.00 95.31 101 CYS A O 1
ATOM 836 N N . TYR A 1 102 ? -16.877 -8.177 12.264 1.00 98.25 102 TYR A N 1
ATOM 837 C CA . TYR A 1 102 ? -17.511 -8.675 13.478 1.00 98.25 102 TYR A CA 1
ATOM 838 C C . TYR A 1 102 ? -18.273 -7.552 14.184 1.00 98.25 102 TYR A C 1
ATOM 840 O O . TYR A 1 102 ? -17.727 -6.475 14.409 1.00 98.25 102 TYR A O 1
ATOM 848 N N . LEU A 1 103 ? -19.525 -7.820 14.560 1.00 98.31 103 LEU A N 1
ATOM 849 C CA . LEU A 1 103 ? -20.352 -6.968 15.417 1.00 98.31 103 LEU A CA 1
ATOM 850 C C . LEU A 1 103 ? -20.897 -7.815 16.575 1.00 98.31 103 LEU A C 1
ATOM 852 O O . LEU A 1 103 ? -21.339 -8.940 16.342 1.00 98.31 103 LEU A O 1
ATOM 856 N N . SER A 1 104 ? -20.877 -7.292 17.802 1.00 98.25 104 SER A N 1
ATOM 857 C CA . SER A 1 104 ? -21.444 -7.963 18.980 1.00 98.25 104 SER A CA 1
ATOM 858 C C . SER A 1 104 ? -21.987 -7.006 20.034 1.00 98.25 104 SER A C 1
ATOM 860 O O . SER A 1 104 ? -21.579 -5.845 20.110 1.00 98.25 104 SER A O 1
ATOM 862 N N . PHE A 1 105 ? -22.877 -7.543 20.865 1.00 98.38 105 PHE A N 1
ATOM 863 C CA . PHE A 1 105 ? -23.506 -6.918 22.019 1.00 98.38 105 PHE A CA 1
ATOM 864 C C . PHE A 1 105 ? -23.325 -7.853 23.216 1.00 98.38 105 PHE A C 1
ATOM 866 O O . PHE A 1 105 ? -23.846 -8.968 23.228 1.00 98.38 105 PHE A O 1
ATOM 873 N N . CYS A 1 106 ? -22.567 -7.405 24.211 1.00 97.94 106 CYS A N 1
ATOM 874 C CA . CYS A 1 106 ? -22.197 -8.204 25.371 1.00 97.94 106 CYS A CA 1
ATOM 875 C C . CYS A 1 106 ? -22.686 -7.531 26.655 1.00 97.94 106 CYS A C 1
ATOM 877 O O . CYS A 1 106 ? -22.383 -6.357 26.883 1.00 97.94 106 CYS A O 1
ATOM 879 N N . LEU A 1 107 ? -23.440 -8.262 27.471 1.00 98.19 107 LEU A N 1
ATOM 880 C CA . LEU A 1 107 ? -23.898 -7.840 28.786 1.00 98.19 107 LEU A CA 1
ATOM 881 C C . LEU A 1 107 ? -23.017 -8.424 29.881 1.00 98.19 107 LEU A C 1
ATOM 883 O O . LEU A 1 107 ? -22.557 -9.564 29.803 1.00 98.19 107 LEU A O 1
ATOM 887 N N . TYR A 1 108 ? -22.852 -7.629 30.927 1.00 97.75 108 TYR A N 1
ATOM 888 C CA . TYR A 1 108 ? -22.023 -7.961 32.070 1.00 97.75 108 TYR A CA 1
ATOM 889 C C . TYR A 1 108 ? -22.805 -7.827 33.364 1.00 97.75 108 TYR A C 1
ATOM 891 O O . TYR A 1 108 ? -23.561 -6.862 33.539 1.00 97.75 108 TYR A O 1
ATOM 899 N N . GLY A 1 109 ? -22.599 -8.795 34.249 1.00 97.31 109 GLY A N 1
ATOM 900 C CA . GLY A 1 109 ? -23.263 -8.912 35.538 1.00 97.31 109 GLY A CA 1
ATOM 901 C C . GLY A 1 109 ? -22.367 -8.485 36.691 1.00 97.31 109 GLY A C 1
ATOM 902 O O . GLY A 1 109 ? -21.145 -8.564 36.583 1.00 97.31 109 GLY A O 1
ATOM 903 N N . GLY A 1 110 ? -22.982 -8.016 37.771 1.00 95.88 110 GLY A N 1
ATOM 904 C CA . GLY A 1 110 ? -22.306 -7.630 39.008 1.00 95.88 110 GLY A CA 1
ATOM 905 C C . GLY A 1 110 ? -23.098 -6.577 39.774 1.00 95.88 110 GLY A C 1
ATOM 906 O O . GLY A 1 110 ? -24.302 -6.405 39.553 1.00 95.88 110 GLY A O 1
ATOM 907 N N . ASP A 1 111 ? -22.426 -5.834 40.649 1.00 95.06 111 ASP A N 1
ATOM 908 C CA . ASP A 1 111 ? -23.065 -4.764 41.410 1.00 95.06 111 ASP A CA 1
ATOM 909 C C . ASP A 1 111 ? -23.121 -3.429 40.624 1.00 95.06 111 ASP A C 1
ATOM 911 O O . ASP A 1 111 ? -22.152 -3.008 39.988 1.00 95.06 111 ASP A O 1
ATOM 915 N N . PRO A 1 112 ? -24.248 -2.681 40.653 1.00 92.81 112 PRO A N 1
ATOM 916 C CA . PRO A 1 112 ? -24.423 -1.426 39.906 1.00 92.81 112 PRO A CA 1
ATOM 917 C C . PRO A 1 112 ? -23.765 -0.218 40.607 1.00 92.81 112 PRO A C 1
ATOM 919 O O . PRO A 1 112 ? -24.346 0.871 40.712 1.00 92.81 112 PRO A O 1
ATOM 922 N N . ASN A 1 113 ? -22.559 -0.412 41.130 1.00 93.19 113 ASN A N 1
ATOM 923 C CA . ASN A 1 113 ? -21.809 0.522 41.975 1.00 93.19 113 ASN A CA 1
ATOM 924 C C . ASN A 1 113 ? -20.506 1.019 41.313 1.00 93.19 113 ASN A C 1
ATOM 926 O O . ASN A 1 113 ? -19.757 1.753 41.947 1.00 93.19 113 ASN A O 1
ATOM 930 N N . GLY A 1 114 ? -20.260 0.663 40.047 1.00 91.06 114 GLY A N 1
ATOM 931 C CA . GLY A 1 114 ? -19.049 1.031 39.307 1.00 91.06 114 GLY A CA 1
ATOM 932 C C . GLY A 1 114 ? -17.886 0.047 39.455 1.00 91.06 114 GLY A C 1
ATOM 933 O O . GLY A 1 114 ? -16.828 0.308 38.889 1.00 91.06 114 GLY A O 1
ATOM 934 N N . GLU A 1 115 ? -18.064 -1.059 40.180 1.00 92.56 115 GLU A N 1
ATOM 935 C CA . GLU A 1 115 ? -17.082 -2.144 40.250 1.00 92.56 115 GLU A CA 1
ATOM 936 C C . GLU A 1 115 ? -16.883 -2.827 38.890 1.00 92.56 115 GLU A C 1
ATOM 938 O O . GLU A 1 115 ? -17.651 -2.652 37.933 1.00 92.56 115 GLU A O 1
ATOM 943 N N . LEU A 1 116 ? -15.800 -3.600 38.801 1.00 87.94 116 LEU A N 1
ATOM 944 C CA . LEU A 1 116 ? -15.580 -4.490 37.673 1.00 87.94 116 LEU A CA 1
ATOM 945 C C . LEU A 1 116 ? -16.717 -5.517 37.615 1.00 87.94 116 LEU A C 1
ATOM 947 O O . LEU A 1 116 ? -17.184 -5.987 38.646 1.00 87.94 116 LEU A O 1
ATOM 951 N N . ALA A 1 117 ? -17.144 -5.876 36.408 1.00 92.44 117 ALA A N 1
ATOM 952 C CA . ALA A 1 117 ? -18.120 -6.942 36.244 1.00 92.44 117 ALA A CA 1
ATOM 953 C C . ALA A 1 117 ? -17.592 -8.285 36.765 1.00 92.44 117 ALA A C 1
ATOM 955 O O . ALA A 1 117 ? -16.434 -8.626 36.519 1.00 92.44 117 ALA A O 1
ATOM 956 N N . ASP A 1 118 ? -18.470 -9.067 37.382 1.00 94.19 118 ASP A N 1
ATOM 957 C CA . ASP A 1 118 ? -18.162 -10.398 37.908 1.00 94.19 118 ASP A CA 1
ATOM 958 C C . ASP A 1 118 ? -18.199 -11.464 36.810 1.00 94.19 118 ASP A C 1
ATOM 960 O O . ASP A 1 118 ? -17.411 -12.405 36.826 1.00 94.19 118 ASP A O 1
ATOM 964 N N . ARG A 1 119 ? -19.110 -11.314 35.837 1.00 96.06 119 ARG A N 1
ATOM 965 C CA . ARG A 1 119 ? -19.316 -12.297 34.765 1.00 96.06 119 ARG A CA 1
ATOM 966 C C . ARG A 1 119 ? -19.898 -11.699 33.488 1.00 96.06 119 ARG A C 1
ATOM 968 O O . ARG A 1 119 ? -20.522 -10.635 33.500 1.00 96.06 119 ARG A O 1
ATOM 975 N N . VAL A 1 120 ? -19.770 -12.431 32.387 1.00 97.69 120 VAL A N 1
ATOM 976 C CA . VAL A 1 120 ? -20.513 -12.200 31.141 1.00 97.69 120 VAL A CA 1
ATOM 977 C C . VAL A 1 120 ? -21.892 -12.850 31.265 1.00 97.69 120 VAL A C 1
ATOM 979 O O . VAL A 1 120 ? -21.997 -14.068 31.382 1.00 97.69 120 VAL A O 1
ATOM 982 N N . THR A 1 121 ? -22.966 -12.058 31.233 1.00 97.56 121 THR A N 1
ATOM 983 C CA . THR A 1 121 ? -24.343 -12.584 31.337 1.00 97.56 121 THR A CA 1
ATOM 984 C C . THR A 1 121 ? -24.935 -12.946 29.982 1.00 97.56 121 THR A C 1
ATOM 986 O O . THR A 1 121 ? -25.787 -13.827 29.887 1.00 97.56 121 THR A O 1
ATOM 989 N N . LEU A 1 122 ? -24.484 -12.275 28.923 1.00 97.31 122 LEU A N 1
ATOM 990 C CA . LEU A 1 122 ? -24.920 -12.513 27.555 1.00 97.31 122 LEU A CA 1
ATOM 991 C C . LEU A 1 122 ? -23.835 -12.040 26.590 1.00 97.31 122 LEU A C 1
ATOM 993 O O . LEU A 1 122 ? -23.338 -10.931 26.739 1.00 97.31 122 LEU A O 1
ATOM 997 N N . ASN A 1 123 ? -23.542 -12.811 25.549 1.00 97.38 123 ASN A N 1
ATOM 998 C CA . ASN A 1 123 ? -22.790 -12.341 24.389 1.00 97.38 123 ASN A CA 1
ATOM 999 C C . ASN A 1 123 ? -23.545 -12.763 23.128 1.00 97.38 123 ASN A C 1
ATOM 1001 O O . ASN A 1 123 ? -23.767 -13.951 22.918 1.00 97.38 123 ASN A O 1
ATOM 1005 N N . VAL A 1 124 ? -23.972 -11.785 22.333 1.00 97.62 124 VAL A N 1
ATOM 1006 C CA . VAL A 1 124 ? -24.668 -11.996 21.059 1.00 97.62 124 VAL A CA 1
ATOM 1007 C C . VAL A 1 124 ? -23.833 -11.349 19.977 1.00 97.62 124 VAL A C 1
ATOM 1009 O O . VAL A 1 124 ? -23.533 -10.154 20.068 1.00 97.62 124 VAL A O 1
ATOM 1012 N N . ASN A 1 125 ? -23.477 -12.098 18.941 1.00 97.88 125 ASN A N 1
ATOM 1013 C CA . ASN A 1 125 ? -22.725 -11.557 17.819 1.00 97.88 125 ASN A CA 1
ATOM 1014 C C . ASN A 1 125 ? -23.535 -11.596 16.519 1.00 97.88 125 ASN A C 1
ATOM 1016 O O . ASN A 1 125 ? -24.669 -12.058 16.446 1.00 97.88 125 ASN A O 1
ATOM 1020 N N . HIS A 1 126 ? -22.951 -11.044 15.465 1.00 97.69 126 HIS A N 1
ATOM 1021 C CA . HIS A 1 126 ? -23.561 -10.928 14.148 1.00 97.69 126 HIS A CA 1
ATOM 1022 C C . HIS A 1 126 ? -23.968 -12.265 13.499 1.00 97.69 126 HIS A C 1
ATOM 1024 O O . HIS A 1 126 ? -24.677 -12.231 12.498 1.00 97.69 126 HIS A O 1
ATOM 1030 N N . ARG A 1 127 ? -23.530 -13.423 14.016 1.00 96.69 127 ARG A N 1
ATOM 1031 C CA . ARG A 1 127 ? -23.999 -14.745 13.568 1.00 96.69 127 ARG A CA 1
ATOM 1032 C C . ARG A 1 127 ? -25.345 -15.129 14.193 1.00 96.69 127 ARG A C 1
ATOM 1034 O O . ARG A 1 127 ? -26.070 -15.919 13.599 1.00 96.69 127 ARG A O 1
ATOM 1041 N N . ASP A 1 128 ? -25.687 -14.545 15.339 1.00 97.31 128 ASP A N 1
ATOM 1042 C CA . ASP A 1 128 ? -26.931 -14.806 16.074 1.00 97.31 128 ASP A CA 1
ATOM 1043 C C . ASP A 1 128 ? -28.064 -13.842 15.685 1.00 97.31 128 ASP A C 1
ATOM 1045 O O . ASP A 1 128 ? -29.236 -14.109 15.945 1.00 97.31 128 ASP A O 1
ATOM 1049 N N . ILE A 1 129 ? -27.725 -12.695 15.086 1.00 98.00 129 ILE A N 1
ATOM 1050 C CA . ILE A 1 129 ? -28.668 -11.616 14.770 1.00 98.00 129 ILE A CA 1
ATOM 1051 C C . ILE A 1 129 ? -29.206 -11.790 13.350 1.00 98.00 129 ILE A C 1
ATOM 1053 O O . ILE A 1 129 ? -28.447 -11.853 12.382 1.00 98.00 129 ILE A O 1
ATOM 1057 N N . ALA A 1 130 ? -30.529 -11.778 13.204 1.00 97.62 130 ALA A N 1
ATOM 1058 C CA . ALA A 1 130 ? -31.170 -11.667 11.903 1.00 97.62 130 ALA A CA 1
ATOM 1059 C C . ALA A 1 130 ? -31.142 -10.207 11.420 1.00 97.62 130 ALA A C 1
ATOM 1061 O O . ALA A 1 130 ? -31.705 -9.318 12.069 1.00 97.62 130 ALA A O 1
ATOM 1062 N N . PHE A 1 131 ? -30.516 -9.980 10.265 1.00 97.56 131 PHE A N 1
ATOM 1063 C CA . PHE A 1 131 ? -30.479 -8.691 9.573 1.00 97.56 131 PHE A CA 1
ATOM 1064 C C . PHE A 1 131 ? -31.463 -8.687 8.400 1.00 97.56 131 PHE A C 1
ATOM 1066 O O . PHE A 1 131 ? -31.683 -9.716 7.760 1.00 97.56 131 PHE A O 1
ATOM 1073 N N . ALA A 1 132 ? -32.035 -7.524 8.100 1.00 97.62 132 ALA A N 1
ATOM 1074 C CA . ALA A 1 132 ? -32.715 -7.298 6.830 1.00 97.62 132 ALA A CA 1
ATOM 1075 C C . ALA A 1 132 ? -31.700 -7.178 5.676 1.00 97.62 132 ALA A C 1
ATOM 1077 O O . ALA A 1 132 ? -30.504 -6.997 5.905 1.00 97.62 132 ALA A O 1
ATOM 1078 N N . ASP A 1 133 ? -32.184 -7.223 4.430 1.00 96.38 133 ASP A N 1
ATOM 1079 C CA . ASP A 1 133 ? -31.344 -7.161 3.221 1.00 96.38 133 ASP A CA 1
ATOM 1080 C C . ASP A 1 133 ? -30.484 -5.887 3.134 1.00 96.38 133 ASP A C 1
ATOM 1082 O O . ASP A 1 133 ? -29.408 -5.895 2.540 1.00 96.38 133 ASP A O 1
ATOM 1086 N N . ASP A 1 134 ? -30.942 -4.784 3.731 1.00 94.50 134 ASP A N 1
ATOM 1087 C CA . ASP A 1 134 ? -30.205 -3.520 3.800 1.00 94.50 134 ASP A CA 1
ATOM 1088 C C . ASP A 1 134 ? -29.227 -3.447 4.987 1.00 94.50 134 ASP A C 1
ATOM 1090 O O . ASP A 1 134 ? -28.591 -2.414 5.199 1.00 94.50 134 ASP A O 1
ATOM 1094 N N . GLY A 1 135 ? -29.104 -4.518 5.773 1.00 97.00 135 GLY A N 1
ATOM 1095 C CA . GLY A 1 135 ? -28.289 -4.581 6.984 1.00 97.00 135 GLY A CA 1
ATOM 1096 C C . GLY A 1 135 ? -28.957 -3.983 8.224 1.00 97.00 135 GLY A C 1
ATOM 1097 O O . GLY A 1 135 ? -28.313 -3.906 9.272 1.00 97.00 135 GLY A O 1
ATOM 1098 N N . SER A 1 136 ? -30.216 -3.537 8.148 1.00 98.38 136 SER A N 1
ATOM 1099 C CA . SER A 1 136 ? -30.939 -3.045 9.324 1.00 98.38 136 SER A CA 1
ATOM 1100 C C . SER A 1 136 ? -31.281 -4.173 10.299 1.00 98.38 136 SER A C 1
ATOM 1102 O O . SER A 1 136 ? -31.504 -5.322 9.909 1.00 98.38 136 SER A O 1
ATOM 1104 N N . PHE A 1 137 ? -31.295 -3.850 11.591 1.00 98.44 137 PHE A N 1
ATOM 1105 C CA . PHE A 1 137 ? -31.634 -4.793 12.651 1.00 98.44 137 PHE A CA 1
ATOM 1106 C C . PHE A 1 137 ? -32.253 -4.093 13.864 1.00 98.44 137 PHE A C 1
ATOM 1108 O O . PHE A 1 137 ? -32.001 -2.918 14.143 1.00 98.44 137 PHE A O 1
ATOM 1115 N N . GLU A 1 138 ? -33.038 -4.858 14.615 1.00 98.44 138 GLU A N 1
ATOM 1116 C CA . GLU A 1 138 ? -33.508 -4.522 15.955 1.00 98.44 138 GLU A CA 1
ATOM 1117 C C . GLU A 1 138 ? -33.328 -5.765 16.832 1.00 98.44 138 GLU A C 1
ATOM 1119 O O . GLU A 1 138 ? -33.786 -6.844 16.454 1.00 98.44 138 GLU A O 1
ATOM 1124 N N . ILE A 1 139 ? -32.656 -5.614 17.977 1.00 98.38 139 ILE A N 1
ATOM 1125 C CA . ILE A 1 139 ? -32.567 -6.629 19.029 1.00 98.38 139 ILE A CA 1
ATOM 1126 C C . ILE A 1 139 ? -33.251 -6.130 20.300 1.00 98.38 139 ILE A C 1
ATOM 1128 O O . ILE A 1 139 ? -33.178 -4.946 20.645 1.00 98.38 139 ILE A O 1
ATOM 1132 N N . ARG A 1 140 ? -33.901 -7.042 21.023 1.00 98.50 140 ARG A N 1
ATOM 1133 C CA . ARG A 1 140 ? -34.544 -6.761 22.309 1.00 98.50 140 ARG A CA 1
ATOM 1134 C C . ARG A 1 140 ? -33.871 -7.557 23.417 1.00 98.50 140 ARG A C 1
ATOM 1136 O O . ARG A 1 140 ? -33.811 -8.777 23.349 1.00 98.50 140 ARG A O 1
ATOM 1143 N N . LEU A 1 141 ? -33.433 -6.862 24.458 1.00 98.44 141 LEU A N 1
ATOM 1144 C CA . LEU A 1 141 ? -32.957 -7.450 25.704 1.00 98.44 141 LEU A CA 1
ATOM 1145 C C . LEU A 1 141 ? -34.138 -7.503 26.682 1.00 98.44 141 LEU A C 1
ATOM 1147 O O . LEU A 1 141 ? -34.642 -6.455 27.092 1.00 98.44 141 LEU A O 1
ATOM 1151 N N . THR A 1 142 ? -34.619 -8.702 27.008 1.00 97.56 142 THR A N 1
ATOM 1152 C CA . THR A 1 142 ? -35.815 -8.934 27.843 1.00 97.56 142 THR A CA 1
ATOM 1153 C C . THR A 1 142 ? -35.621 -10.158 28.740 1.00 97.56 142 THR A C 1
ATOM 1155 O O . THR A 1 142 ? -34.916 -11.084 28.349 1.00 97.56 142 THR A O 1
ATOM 1158 N N . PRO A 1 143 ? -36.214 -10.219 29.946 1.00 95.88 143 PRO A N 1
ATOM 1159 C CA . PRO A 1 143 ? -36.140 -11.416 30.786 1.00 95.88 143 PRO A CA 1
ATOM 1160 C C . PRO A 1 143 ? -36.816 -12.647 30.157 1.00 95.88 143 PRO A C 1
ATOM 1162 O O . PRO A 1 143 ? -36.505 -13.770 30.547 1.00 95.88 143 PRO A O 1
ATOM 1165 N N . ASN A 1 144 ? -37.733 -12.458 29.197 1.00 95.31 144 ASN A N 1
ATOM 1166 C CA . ASN A 1 144 ? -38.538 -13.534 28.606 1.00 95.31 144 ASN A CA 1
ATOM 1167 C C . ASN A 1 144 ? -38.491 -13.499 27.064 1.00 95.31 144 ASN A C 1
ATOM 1169 O O . ASN A 1 144 ? -39.492 -13.143 26.438 1.00 95.31 144 ASN A O 1
ATOM 1173 N N . PRO A 1 145 ? -37.352 -13.839 26.435 1.00 96.62 145 PRO A N 1
ATOM 1174 C CA . PRO A 1 145 ? -37.220 -13.804 24.980 1.00 96.62 145 PRO A CA 1
ATOM 1175 C C . PRO A 1 145 ? -38.114 -14.847 24.294 1.00 96.62 145 PRO A C 1
ATOM 1177 O O . PRO A 1 145 ? -38.229 -15.987 24.748 1.00 96.62 145 PRO A O 1
ATOM 1180 N N . SER A 1 146 ? -38.738 -14.456 23.185 1.00 94.75 146 SER A N 1
ATOM 1181 C CA . SER A 1 146 ? -39.669 -15.281 22.402 1.00 94.75 146 SER A CA 1
ATOM 1182 C C . SER A 1 146 ? -39.471 -15.192 20.882 1.00 94.75 146 SER A C 1
ATOM 1184 O O . SER A 1 146 ? -39.916 -16.082 20.154 1.00 94.75 146 SER A O 1
ATOM 1186 N N . GLY A 1 147 ? -38.811 -14.137 20.396 1.00 94.62 147 GLY A N 1
ATOM 1187 C CA . GLY A 1 147 ? -38.503 -13.903 18.982 1.00 94.62 147 GLY A CA 1
ATOM 1188 C C . GLY A 1 147 ? -37.045 -14.184 18.598 1.00 94.62 147 GLY A C 1
ATOM 1189 O O . GLY A 1 147 ? -36.188 -14.372 19.453 1.00 94.62 147 GLY A O 1
ATOM 1190 N N . ALA A 1 148 ? -36.759 -14.170 17.291 1.00 93.19 148 ALA A N 1
ATOM 1191 C CA . ALA A 1 148 ? -35.431 -14.486 16.743 1.00 93.19 148 ALA A CA 1
ATOM 1192 C C . ALA A 1 148 ? -34.326 -13.495 17.158 1.00 93.19 148 ALA A C 1
ATOM 1194 O O . ALA A 1 148 ? -33.192 -13.903 17.357 1.00 93.19 148 ALA A O 1
ATOM 1195 N N . ASN A 1 149 ? -34.670 -12.215 17.326 1.00 98.00 149 ASN A N 1
ATOM 1196 C CA . ASN A 1 149 ? -33.760 -11.165 17.798 1.00 98.00 149 ASN A CA 1
ATOM 1197 C C . ASN A 1 149 ? -34.080 -10.734 19.245 1.00 98.00 149 ASN A C 1
ATOM 1199 O O . ASN A 1 149 ? -33.827 -9.591 19.636 1.00 98.00 149 ASN A O 1
ATOM 1203 N N . GLU A 1 150 ? -34.699 -11.610 20.039 1.00 98.31 150 GLU A N 1
ATOM 1204 C CA . GLU A 1 150 ? -34.938 -11.364 21.461 1.00 98.31 150 GLU A CA 1
ATOM 1205 C C . GLU A 1 150 ? -33.955 -12.189 22.289 1.00 98.31 150 GLU A C 1
ATOM 1207 O O . GLU A 1 150 ? -33.888 -13.408 22.161 1.00 98.31 150 GLU A O 1
ATOM 1212 N N . PHE A 1 151 ? -33.209 -11.524 23.166 1.00 98.31 151 PHE A N 1
ATOM 1213 C CA . PHE A 1 151 ? -32.164 -12.137 23.975 1.00 98.31 151 PHE A CA 1
ATOM 1214 C C . PHE A 1 151 ? -32.401 -11.872 25.456 1.00 98.31 151 PHE A C 1
ATOM 1216 O O . PHE A 1 151 ? -32.947 -10.836 25.850 1.00 98.31 151 PHE A O 1
ATOM 1223 N N . ARG A 1 152 ? -31.994 -12.834 26.286 1.00 97.75 152 ARG A N 1
ATOM 1224 C CA . ARG A 1 152 ? -32.221 -12.787 27.727 1.00 97.75 152 ARG A CA 1
ATOM 1225 C C . ARG A 1 152 ? -31.340 -11.727 28.388 1.00 97.75 152 ARG A C 1
ATOM 1227 O O . ARG A 1 152 ? -30.125 -11.778 28.246 1.00 97.75 152 ARG A O 1
ATOM 1234 N N . ILE A 1 153 ? -31.943 -10.824 29.159 1.00 98.00 153 ILE A N 1
ATOM 1235 C CA . ILE A 1 153 ? -31.220 -10.006 30.143 1.00 98.00 153 ILE A CA 1
ATOM 1236 C C . ILE A 1 153 ? -31.351 -10.649 31.524 1.00 98.00 153 ILE A C 1
ATOM 1238 O O . ILE A 1 153 ? -32.461 -10.924 31.983 1.00 98.00 153 ILE A O 1
ATOM 1242 N N . ASP A 1 154 ? -30.220 -10.920 32.173 1.00 97.88 154 ASP A N 1
ATOM 1243 C CA . ASP A 1 154 ? -30.218 -11.492 33.519 1.00 97.88 154 ASP A CA 1
ATOM 1244 C C . ASP A 1 154 ? -30.419 -10.410 34.594 1.00 97.88 154 ASP A C 1
ATOM 1246 O O . ASP A 1 154 ? -29.987 -9.271 34.388 1.00 97.88 154 ASP A O 1
ATOM 1250 N N . PRO A 1 155 ? -31.028 -10.745 35.753 1.00 97.31 155 PRO A N 1
ATOM 1251 C CA . PRO A 1 155 ? -31.350 -9.777 36.806 1.00 97.31 155 PRO A CA 1
ATOM 1252 C C . PRO A 1 155 ? -30.155 -8.987 37.357 1.00 97.31 155 PRO A C 1
ATOM 1254 O O . PRO A 1 155 ? -30.336 -7.865 37.823 1.00 97.31 155 PRO A O 1
ATOM 1257 N N . ASP A 1 156 ? -28.956 -9.563 37.303 1.00 97.06 156 ASP A N 1
ATOM 1258 C CA . ASP A 1 156 ? -27.693 -8.970 37.748 1.00 97.06 156 ASP A CA 1
ATOM 1259 C C . ASP A 1 156 ? -26.964 -8.188 36.643 1.00 97.06 156 ASP A C 1
ATOM 1261 O O . ASP A 1 156 ? -25.871 -7.695 36.882 1.00 97.06 156 ASP A O 1
ATOM 1265 N N . SER A 1 157 ? -27.538 -8.038 35.442 1.00 97.81 157 SER A N 1
ATOM 1266 C CA . SER A 1 157 ? -26.898 -7.289 34.348 1.00 97.81 157 SER A CA 1
ATOM 1267 C C . SER A 1 157 ? -26.836 -5.788 34.656 1.00 97.81 157 SER A C 1
ATOM 1269 O O . SER A 1 157 ? -27.868 -5.149 34.890 1.00 97.81 157 SER A O 1
ATOM 1271 N N . VAL A 1 158 ? -25.633 -5.213 34.588 1.00 97.19 158 VAL A N 1
ATOM 1272 C CA . VAL A 1 158 ? -25.354 -3.811 34.960 1.00 97.19 158 VAL A CA 1
ATOM 1273 C C . VAL A 1 158 ? -24.752 -2.975 33.834 1.00 97.19 158 VAL A C 1
ATOM 1275 O O . VAL A 1 158 ? -24.900 -1.750 33.821 1.00 97.19 158 VAL A O 1
ATOM 1278 N N . SER A 1 159 ? -24.101 -3.602 32.854 1.00 96.81 159 SER A N 1
ATOM 1279 C CA . SER A 1 159 ? -23.519 -2.882 31.718 1.00 96.81 159 SER A CA 1
ATOM 1280 C C . SER A 1 159 ? -23.592 -3.655 30.407 1.00 96.81 159 SER A C 1
ATOM 1282 O O . SER A 1 159 ? -23.713 -4.878 30.388 1.00 96.81 159 SER A O 1
ATOM 1284 N N . LEU A 1 160 ? -23.538 -2.905 29.309 1.00 97.88 160 LEU A N 1
ATOM 1285 C CA . LEU A 1 160 ? -23.517 -3.381 27.934 1.00 97.88 160 LEU A CA 1
ATOM 1286 C C . LEU A 1 160 ? -22.280 -2.817 27.232 1.00 97.88 160 LEU A C 1
ATOM 1288 O O . LEU A 1 160 ? -22.097 -1.598 27.217 1.00 97.88 160 LEU A O 1
ATOM 1292 N N . PHE A 1 161 ? -21.516 -3.682 26.564 1.00 97.06 161 PHE A N 1
ATOM 1293 C CA . PHE A 1 161 ? -20.563 -3.279 25.534 1.00 97.06 161 PHE A CA 1
ATOM 1294 C C . PHE A 1 161 ? -21.020 -3.708 24.151 1.00 97.06 161 PHE A C 1
ATOM 1296 O O . PHE A 1 161 ? -21.393 -4.856 23.927 1.00 97.06 161 PHE A O 1
ATOM 1303 N N . THR A 1 162 ? -20.895 -2.791 23.203 1.00 97.69 162 THR A N 1
ATOM 1304 C CA . THR A 1 162 ? -20.884 -3.124 21.781 1.00 97.69 162 THR A CA 1
ATOM 1305 C C . THR A 1 162 ? -19.440 -3.251 21.318 1.00 97.69 162 THR A C 1
ATOM 1307 O O . THR A 1 162 ? -18.566 -2.531 21.813 1.00 97.69 162 THR A O 1
ATOM 1310 N N . ARG A 1 163 ? -19.182 -4.173 20.392 1.00 97.25 163 ARG A N 1
ATOM 1311 C CA . ARG A 1 163 ? -17.878 -4.297 19.736 1.00 97.25 163 ARG A CA 1
ATOM 1312 C C . ARG A 1 163 ? -18.080 -4.451 18.254 1.00 97.25 163 ARG A C 1
ATOM 1314 O O . ARG A 1 163 ? -18.753 -5.389 17.833 1.00 97.25 163 ARG A O 1
ATOM 1321 N N . GLU A 1 164 ? -17.456 -3.573 17.498 1.00 97.62 164 GLU A N 1
ATOM 1322 C CA . GLU A 1 164 ? -17.448 -3.624 16.051 1.00 97.62 164 GLU A CA 1
ATOM 1323 C C . GLU A 1 164 ? -16.000 -3.634 15.558 1.00 97.62 164 GLU A C 1
ATOM 1325 O O . GLU A 1 164 ? -15.244 -2.751 15.940 1.00 97.62 164 GLU A O 1
ATOM 1330 N N . TYR A 1 165 ? -15.599 -4.630 14.767 1.00 97.81 165 TYR A N 1
ATOM 1331 C CA . TYR A 1 165 ? -14.230 -4.788 14.257 1.00 97.81 165 TYR A CA 1
ATOM 1332 C C . TYR A 1 165 ? -14.185 -4.650 12.737 1.00 97.81 165 TYR A C 1
ATOM 1334 O O . TYR A 1 165 ? -15.105 -5.075 12.032 1.00 97.81 165 TYR A O 1
ATOM 1342 N N . PHE A 1 166 ? -13.068 -4.118 12.245 1.00 95.69 166 PHE A N 1
ATOM 1343 C CA . PHE A 1 166 ? -12.800 -3.871 10.835 1.00 95.69 166 PHE A CA 1
ATOM 1344 C C . PHE A 1 166 ? -11.409 -4.368 10.454 1.00 95.69 166 PHE A C 1
ATOM 1346 O O . PHE A 1 166 ? -10.488 -4.356 11.261 1.00 95.69 166 PHE A O 1
ATOM 1353 N N . PHE A 1 167 ? -11.231 -4.748 9.193 1.00 86.94 167 PHE A N 1
ATOM 1354 C CA . PHE A 1 167 ? -9.897 -5.023 8.650 1.00 86.94 167 PHE A CA 1
ATOM 1355 C C . PHE A 1 167 ? -9.130 -3.743 8.289 1.00 86.94 167 PHE A C 1
ATOM 1357 O O . PHE A 1 167 ? -7.904 -3.703 8.381 1.00 86.94 167 PHE A O 1
ATOM 1364 N N . ASP A 1 168 ? -9.858 -2.698 7.891 1.00 85.88 168 ASP A N 1
ATOM 1365 C CA . ASP A 1 168 ? -9.350 -1.343 7.680 1.00 85.88 168 ASP A CA 1
ATOM 1366 C C . ASP A 1 168 ? -10.404 -0.347 8.171 1.00 85.88 168 ASP A C 1
ATOM 1368 O O . ASP A 1 168 ? -11.308 0.055 7.432 1.00 85.88 168 ASP A O 1
ATOM 1372 N N . ARG A 1 169 ? -10.313 0.033 9.448 1.00 85.50 169 ARG A N 1
ATOM 1373 C CA . ARG A 1 169 ? -11.282 0.942 10.071 1.00 85.50 169 ARG A CA 1
ATOM 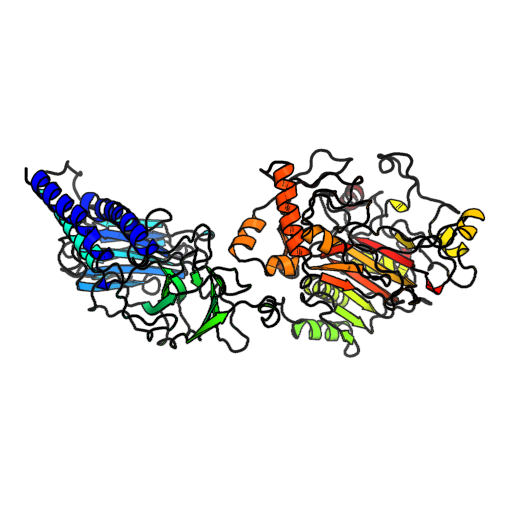1374 C C . ARG A 1 169 ? -11.321 2.308 9.382 1.00 85.50 169 ARG A C 1
ATOM 1376 O O . ARG A 1 169 ? -12.392 2.889 9.250 1.00 85.50 169 ARG A O 1
ATOM 1383 N N . ALA A 1 170 ? -10.181 2.818 8.914 1.00 79.25 170 ALA A N 1
ATOM 1384 C CA . ALA A 1 170 ? -10.103 4.144 8.304 1.00 79.25 170 ALA A CA 1
ATOM 1385 C C . ALA A 1 170 ? -10.814 4.219 6.940 1.00 79.25 170 ALA A C 1
ATOM 1387 O O . ALA A 1 170 ? -11.205 5.310 6.518 1.00 79.25 170 ALA A O 1
ATOM 1388 N N . ALA A 1 171 ? -10.968 3.083 6.255 1.00 78.00 171 ALA A N 1
ATOM 1389 C CA . ALA A 1 171 ? -11.680 2.969 4.983 1.00 78.00 171 ALA A CA 1
ATOM 1390 C C . ALA A 1 171 ? -13.111 2.414 5.107 1.00 78.00 171 ALA A C 1
ATOM 1392 O O . ALA A 1 171 ? -13.816 2.349 4.100 1.00 78.00 171 ALA A O 1
ATOM 1393 N N . SER A 1 172 ? -13.540 2.021 6.308 1.00 87.06 172 SER A N 1
ATOM 1394 C CA . SER A 1 172 ? -14.819 1.344 6.544 1.00 87.06 172 SER A CA 1
ATOM 1395 C C . SER A 1 172 ? -15.905 2.293 7.048 1.00 87.06 172 SER A C 1
ATOM 1397 O O . SER A 1 172 ? -15.632 3.288 7.722 1.00 87.06 172 SER A O 1
ATOM 1399 N N . ARG A 1 173 ? -17.168 1.964 6.768 1.00 93.12 173 ARG A N 1
ATOM 1400 C CA . ARG A 1 173 ? -18.331 2.618 7.371 1.00 93.12 173 ARG A CA 1
ATOM 1401 C C . ARG A 1 173 ? -18.699 1.936 8.691 1.00 93.12 173 ARG A C 1
ATOM 1403 O O . ARG A 1 173 ? -19.060 0.761 8.699 1.00 93.12 173 ARG A O 1
ATOM 1410 N N . GLU A 1 174 ? -18.657 2.695 9.787 1.00 95.81 174 GLU A N 1
ATOM 1411 C CA . GLU A 1 174 ? -19.095 2.247 11.119 1.00 95.81 174 GLU A CA 1
ATOM 1412 C C . GLU A 1 174 ? -20.620 2.080 11.190 1.00 95.81 174 GLU A C 1
ATOM 1414 O O . GLU A 1 174 ? -21.358 2.889 10.615 1.00 95.81 174 GLU A O 1
ATOM 1419 N N . SER A 1 175 ? -21.102 1.055 11.901 1.00 96.88 175 SER A N 1
ATOM 1420 C CA . SER A 1 175 ? -22.537 0.799 12.057 1.00 96.88 175 SER A CA 1
ATOM 1421 C C . SER A 1 175 ? -23.249 1.965 12.740 1.00 96.88 175 SER A C 1
ATOM 1423 O O . SER A 1 175 ? -22.755 2.563 13.695 1.00 96.88 175 SER A O 1
ATOM 1425 N N . THR A 1 176 ? -24.478 2.252 12.308 1.00 97.44 176 THR A N 1
ATOM 1426 C CA . THR A 1 176 ? -25.343 3.163 13.073 1.00 97.44 176 THR A CA 1
ATOM 1427 C C . THR A 1 176 ? -26.006 2.383 14.195 1.00 97.44 176 THR A C 1
ATOM 1429 O O . THR A 1 176 ? -26.661 1.382 13.927 1.00 97.44 176 THR A O 1
ATOM 1432 N N . LEU A 1 177 ? -25.848 2.825 15.445 1.00 98.06 177 LEU A N 1
ATOM 1433 C CA . LEU A 1 177 ? -26.374 2.133 16.622 1.00 98.06 177 LEU A CA 1
ATOM 1434 C C . LEU A 1 177 ? -27.162 3.092 17.516 1.00 98.06 177 LEU A C 1
ATOM 1436 O O . LEU A 1 177 ? -26.736 4.218 17.782 1.00 98.06 177 LEU A O 1
ATOM 1440 N N . GLN A 1 178 ? -28.301 2.631 18.022 1.00 97.94 178 GLN A N 1
ATOM 1441 C CA . GLN A 1 178 ? -29.100 3.332 19.023 1.00 97.94 178 GLN A CA 1
ATOM 1442 C C . GLN A 1 178 ? -29.585 2.353 20.083 1.00 97.94 178 GLN A C 1
ATOM 1444 O O . GLN A 1 178 ? -29.915 1.215 19.770 1.00 97.94 178 GLN A O 1
ATOM 1449 N N . ILE A 1 179 ? -29.673 2.818 21.328 1.00 98.25 179 ILE A N 1
ATOM 1450 C CA . ILE A 1 179 ? -30.249 2.071 22.446 1.00 98.25 179 ILE A CA 1
ATOM 1451 C C . ILE A 1 179 ? -31.363 2.890 23.091 1.00 98.25 179 ILE A C 1
ATOM 1453 O O . ILE A 1 179 ? -31.241 4.103 23.266 1.00 98.25 179 ILE A O 1
ATOM 1457 N N . ARG A 1 180 ? -32.450 2.222 23.474 1.00 97.19 180 ARG A N 1
ATOM 1458 C CA . ARG A 1 180 ? -33.525 2.802 24.282 1.00 97.19 180 ARG A CA 1
ATOM 1459 C C . ARG A 1 180 ? -34.034 1.796 25.304 1.00 97.19 180 ARG A C 1
ATOM 1461 O O . ARG A 1 180 ? -34.062 0.597 25.041 1.00 97.19 180 ARG A O 1
ATOM 1468 N N . ASN A 1 181 ? -34.495 2.289 26.448 1.00 97.38 181 ASN A N 1
ATOM 1469 C CA . ASN A 1 181 ? -35.314 1.486 27.352 1.00 97.38 181 ASN A CA 1
ATOM 1470 C C . ASN A 1 181 ? -36.692 1.259 26.693 1.00 97.38 181 ASN A C 1
ATOM 1472 O O . ASN A 1 181 ? -37.250 2.174 26.076 1.00 97.38 181 ASN A O 1
ATOM 1476 N N . ALA A 1 182 ? -37.217 0.036 26.756 1.00 95.62 182 ALA A N 1
ATOM 1477 C CA . ALA A 1 182 ? -38.503 -0.316 26.158 1.00 95.62 182 ALA A CA 1
ATOM 1478 C C . ALA A 1 182 ? -39.687 0.280 26.937 1.00 95.62 182 ALA A C 1
ATOM 1480 O O . ALA A 1 182 ? -40.727 0.576 26.345 1.00 95.62 182 ALA A O 1
ATOM 1481 N N . SER A 1 183 ? -39.517 0.500 28.243 1.00 90.50 183 SER A N 1
ATOM 1482 C CA . SER A 1 183 ? -40.494 1.173 29.093 1.00 90.50 183 SER A CA 1
ATOM 1483 C C . SER A 1 183 ? -40.410 2.695 28.913 1.00 90.50 183 SER A C 1
ATOM 1485 O O . SER A 1 183 ? -39.322 3.267 29.051 1.00 90.50 183 SER A O 1
ATOM 1487 N N . PRO A 1 184 ? -41.538 3.389 28.659 1.00 86.62 184 PRO A N 1
ATOM 1488 C CA . PRO A 1 184 ? -41.559 4.842 28.537 1.00 86.62 184 PRO A CA 1
ATOM 1489 C C . PRO A 1 184 ? -41.020 5.526 29.795 1.00 86.62 184 PRO A C 1
ATOM 1491 O O . PRO A 1 184 ? -41.522 5.312 30.898 1.00 86.62 184 PRO A O 1
ATOM 1494 N N . GLN A 1 185 ? -40.026 6.393 29.620 1.00 89.81 185 GLN A N 1
ATOM 1495 C CA . GLN A 1 185 ? -39.496 7.220 30.699 1.00 89.81 185 GLN A CA 1
ATOM 1496 C C . GLN A 1 185 ? -40.078 8.629 30.624 1.00 89.81 185 GLN A C 1
ATOM 1498 O O . GLN A 1 185 ? -40.199 9.206 29.544 1.00 89.81 185 GLN A O 1
ATOM 1503 N N . GLY A 1 186 ? -40.391 9.219 31.779 1.00 86.44 186 GLY A N 1
ATOM 1504 C CA . GLY A 1 186 ? -40.749 10.637 31.858 1.00 86.44 186 GLY A CA 1
ATOM 1505 C C . GLY A 1 186 ? -39.587 11.561 31.463 1.00 86.44 186 GLY A C 1
ATOM 1506 O O . GLY A 1 186 ? -38.451 11.116 31.261 1.00 86.44 186 GLY A O 1
ATOM 1507 N N . ALA A 1 187 ? -39.849 12.868 31.407 1.00 87.00 187 ALA A N 1
ATOM 1508 C CA . ALA A 1 187 ? -38.808 13.868 31.168 1.00 87.00 187 ALA A CA 1
ATOM 1509 C C . ALA A 1 187 ? -37.664 13.747 32.194 1.00 87.00 187 ALA A C 1
ATOM 1511 O O . ALA A 1 187 ? -37.899 13.449 33.367 1.00 87.00 187 ALA A O 1
ATOM 1512 N N . SER A 1 188 ? -36.423 13.969 31.749 1.00 86.62 188 SER A N 1
ATOM 1513 C CA . SER A 1 188 ? -35.278 14.025 32.662 1.00 86.62 188 SER A CA 1
ATOM 1514 C C . SER A 1 188 ? -35.389 15.277 33.526 1.00 86.62 188 SER A C 1
ATOM 1516 O O . SER A 1 188 ? -35.432 16.389 33.002 1.00 86.62 188 SER A O 1
ATOM 1518 N N . LEU A 1 189 ? -35.428 15.095 34.843 1.00 90.06 189 LEU A N 1
ATOM 1519 C CA . LEU A 1 189 ? -35.331 16.188 35.808 1.00 90.06 189 LEU A CA 1
ATOM 1520 C C . LEU A 1 189 ? -33.853 16.458 36.146 1.00 90.06 189 LEU A C 1
ATOM 1522 O O . LEU A 1 189 ? -33.010 15.591 35.891 1.00 90.06 189 LEU A O 1
ATOM 1526 N N . PRO A 1 190 ? -33.514 17.637 36.701 1.00 93.56 190 PRO A N 1
ATOM 1527 C CA . PRO A 1 190 ? -32.196 17.865 37.288 1.00 93.56 190 PRO A CA 1
ATOM 1528 C C . PRO A 1 190 ? -31.880 16.812 38.356 1.00 93.56 190 PRO A C 1
ATOM 1530 O O . PRO A 1 190 ? -32.776 16.405 39.096 1.00 93.56 190 PRO A O 1
ATOM 1533 N N . LEU A 1 191 ? -30.613 16.394 38.440 1.00 94.31 191 LEU A N 1
ATOM 1534 C CA . LEU A 1 191 ? -30.164 15.464 39.476 1.00 94.31 191 LEU A CA 1
ATOM 1535 C C . LEU A 1 191 ? -30.370 16.081 40.863 1.00 94.31 191 LEU A C 1
ATOM 1537 O O . LEU A 1 191 ? -29.984 17.229 41.096 1.00 94.31 191 LEU A O 1
ATOM 1541 N N . ASP A 1 192 ? -30.936 15.306 41.784 1.00 96.06 192 ASP A N 1
ATOM 1542 C CA . ASP A 1 192 ? -30.902 15.656 43.201 1.00 96.06 192 ASP A CA 1
ATOM 1543 C C . ASP A 1 192 ? -29.523 15.346 43.827 1.00 96.06 192 ASP A C 1
ATOM 1545 O O . ASP A 1 192 ? -28.654 14.711 43.218 1.00 96.06 192 ASP A O 1
ATOM 1549 N N . ASP A 1 193 ? -29.311 15.819 45.060 1.00 98.00 193 ASP A N 1
ATOM 1550 C CA . ASP A 1 193 ? -28.039 15.677 45.785 1.00 98.00 193 ASP A CA 1
ATOM 1551 C C . ASP 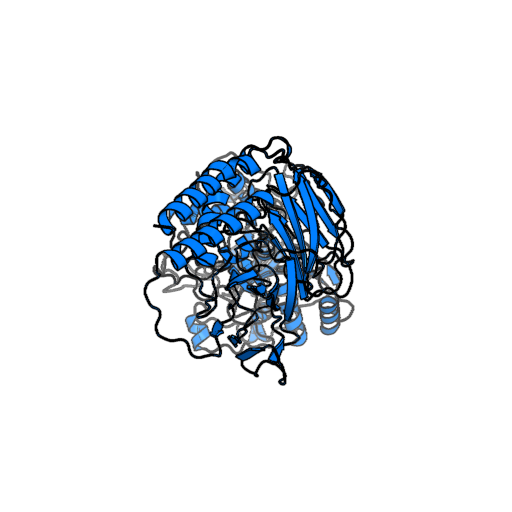A 1 193 ? -27.634 14.205 45.983 1.00 98.00 193 ASP A C 1
ATOM 1553 O O . ASP A 1 193 ? -26.455 13.870 45.865 1.00 98.00 193 ASP A O 1
ATOM 1557 N N . ALA A 1 194 ? -28.598 13.310 46.226 1.00 97.62 194 ALA A N 1
ATOM 1558 C CA . ALA A 1 194 ? -28.344 11.894 46.481 1.00 97.62 194 ALA A CA 1
ATOM 1559 C C . ALA A 1 194 ? -28.032 11.126 45.186 1.00 97.62 194 ALA A C 1
ATOM 1561 O O . ALA A 1 194 ? -27.146 10.268 45.162 1.00 97.62 194 ALA A O 1
ATOM 1562 N N . GLN A 1 195 ? -28.728 11.444 44.093 1.00 95.81 195 GLN A N 1
ATOM 1563 C CA . GLN A 1 195 ? -28.467 10.899 42.764 1.00 95.81 195 GLN A CA 1
ATOM 1564 C C . GLN A 1 195 ? -27.076 11.294 42.272 1.00 95.81 195 GLN A C 1
ATOM 1566 O O . GLN A 1 195 ? -26.336 10.430 41.799 1.00 95.81 195 GLN A O 1
ATOM 1571 N N . LEU A 1 196 ? -26.712 12.573 42.411 1.00 97.75 196 LEU A N 1
ATOM 1572 C CA . LEU A 1 196 ? -25.385 13.056 42.047 1.00 97.75 196 LEU A CA 1
ATOM 1573 C C . LEU A 1 196 ? -24.303 12.397 42.912 1.00 97.75 196 LEU A C 1
ATOM 1575 O O . LEU A 1 196 ? -23.327 11.885 42.370 1.00 97.75 196 LEU A O 1
ATOM 1579 N N . ALA A 1 197 ? -24.502 12.329 44.233 1.00 98.38 197 ALA A N 1
ATOM 1580 C CA . ALA A 1 197 ? -23.569 11.661 45.140 1.00 98.38 197 ALA A CA 1
ATOM 1581 C C . ALA A 1 197 ? -23.336 10.190 44.769 1.00 98.38 197 ALA A C 1
ATOM 1583 O O . ALA A 1 197 ? -22.196 9.736 44.753 1.00 98.38 197 ALA A O 1
ATOM 1584 N N . ARG A 1 198 ? -24.399 9.444 44.436 1.00 97.56 198 ARG A N 1
ATOM 1585 C CA . ARG A 1 198 ? -24.282 8.045 43.996 1.00 97.56 198 ARG A CA 1
ATOM 1586 C C . ARG A 1 198 ? -23.461 7.922 42.713 1.00 97.56 198 ARG A C 1
ATOM 1588 O O . ARG A 1 198 ? -22.574 7.084 42.656 1.00 97.56 198 ARG A O 1
ATOM 1595 N N . ARG A 1 199 ? -23.714 8.767 41.709 1.00 97.44 199 ARG A N 1
ATOM 1596 C CA . ARG A 1 199 ? -22.955 8.738 40.447 1.00 97.44 199 ARG A CA 1
ATOM 1597 C C . ARG A 1 199 ? -21.472 9.044 40.655 1.00 97.44 199 ARG A C 1
ATOM 1599 O O . ARG A 1 199 ? -20.640 8.350 40.087 1.00 97.44 199 ARG A O 1
ATOM 1606 N N . ILE A 1 200 ? -21.146 10.013 41.514 1.00 98.44 200 ILE A N 1
ATOM 1607 C CA . ILE A 1 200 ? -19.752 10.329 41.862 1.00 98.44 200 ILE A CA 1
ATOM 1608 C C . ILE A 1 200 ? -19.074 9.145 42.569 1.00 98.44 200 ILE A C 1
ATOM 1610 O O . ILE A 1 200 ? -17.928 8.833 42.266 1.00 98.44 200 ILE A O 1
ATOM 1614 N N . ARG A 1 201 ? -19.773 8.433 43.462 1.00 98.19 201 ARG A N 1
ATOM 1615 C CA . ARG A 1 201 ? -19.214 7.222 44.089 1.00 98.19 201 ARG A CA 1
ATOM 1616 C C . ARG A 1 201 ? -18.986 6.093 43.093 1.00 98.19 201 ARG A C 1
ATOM 1618 O O . ARG A 1 201 ? -17.948 5.449 43.168 1.00 98.19 201 ARG A O 1
ATOM 1625 N N . ASN A 1 202 ? -19.890 5.907 42.130 1.00 97.62 202 ASN A N 1
ATOM 1626 C CA . ASN A 1 202 ? -19.677 4.935 41.058 1.00 97.62 202 ASN A CA 1
ATOM 1627 C C . ASN A 1 202 ? -18.448 5.291 40.209 1.00 97.62 202 ASN A C 1
ATOM 1629 O O . ASN A 1 202 ? -17.673 4.409 39.856 1.00 97.62 202 ASN A O 1
ATOM 1633 N N . MET A 1 203 ? -18.231 6.582 39.929 1.00 97.69 203 MET A N 1
ATOM 1634 C CA . MET A 1 203 ? -16.998 7.040 39.280 1.00 97.69 203 MET A CA 1
ATOM 1635 C C . MET A 1 203 ? -15.764 6.710 40.119 1.00 97.69 203 MET A C 1
ATOM 1637 O O . MET A 1 203 ? -14.785 6.223 39.566 1.00 97.69 203 MET A O 1
ATOM 1641 N N . ALA A 1 204 ? -15.804 6.968 41.429 1.00 97.50 204 ALA A N 1
ATOM 1642 C CA . ALA A 1 204 ? -14.688 6.692 42.329 1.00 97.50 204 ALA A CA 1
ATOM 1643 C C . ALA A 1 204 ? -14.337 5.206 42.374 1.00 97.50 204 ALA A C 1
ATOM 1645 O O . ALA A 1 204 ? -13.167 4.858 42.249 1.00 97.50 204 ALA A O 1
ATOM 1646 N N . MET A 1 205 ? -15.350 4.347 42.464 1.00 96.88 205 MET A N 1
ATOM 1647 C CA . MET A 1 205 ? -15.165 2.903 42.451 1.00 96.88 205 MET A CA 1
ATOM 1648 C C . MET A 1 205 ? -14.573 2.416 41.125 1.00 96.88 205 MET A C 1
ATOM 1650 O O . MET A 1 205 ? -13.540 1.753 41.119 1.00 96.88 205 MET A O 1
ATOM 1654 N N . PHE A 1 206 ? -15.147 2.835 39.994 1.00 95.19 206 PHE A N 1
ATOM 1655 C CA . PHE A 1 206 ? -14.621 2.498 38.669 1.00 95.19 206 PHE A CA 1
ATOM 1656 C C . PHE A 1 206 ? -13.165 2.941 38.495 1.00 95.19 206 PHE A C 1
ATOM 1658 O O . PHE A 1 206 ? -12.330 2.183 37.995 1.00 95.19 206 PHE A O 1
ATOM 1665 N N . PHE A 1 207 ? -12.854 4.165 38.922 1.00 95.25 207 PHE A N 1
ATOM 1666 C CA . PHE A 1 207 ? -11.510 4.720 38.838 1.00 95.25 207 PHE A CA 1
ATOM 1667 C C . PHE A 1 207 ? -10.526 3.888 39.670 1.00 95.25 207 PHE A C 1
ATOM 1669 O O . PHE A 1 207 ? -9.484 3.497 39.155 1.00 95.25 207 PHE A O 1
ATOM 1676 N N . GLN A 1 208 ? -10.888 3.557 40.913 1.00 94.44 208 GLN A N 1
ATOM 1677 C CA . GLN A 1 208 ? -10.065 2.758 41.822 1.00 94.44 208 GLN A CA 1
ATOM 1678 C C . GLN A 1 208 ? -9.840 1.324 41.321 1.00 94.44 208 GLN A C 1
ATOM 1680 O O . GLN A 1 208 ? -8.710 0.839 41.328 1.00 94.44 208 GLN A O 1
ATOM 1685 N N . CYS A 1 209 ? -10.892 0.637 40.868 1.00 91.56 209 CYS A N 1
ATOM 1686 C CA . CYS A 1 209 ? -10.765 -0.716 40.327 1.00 91.56 209 CYS A CA 1
ATOM 1687 C C . CYS A 1 209 ? -9.871 -0.734 39.082 1.00 91.56 209 CYS A C 1
ATOM 1689 O O . CYS A 1 209 ? -9.036 -1.624 38.932 1.00 91.56 209 CYS A O 1
ATOM 1691 N N . THR A 1 210 ? -10.007 0.263 38.202 1.00 89.62 210 THR A N 1
ATOM 1692 C CA . THR A 1 210 ? -9.246 0.287 36.948 1.00 89.62 210 THR A CA 1
ATOM 1693 C C . THR A 1 210 ? -7.756 0.537 37.188 1.00 89.62 210 THR A C 1
ATOM 1695 O O . THR A 1 210 ? -6.928 -0.146 36.584 1.00 89.62 210 THR A O 1
ATOM 1698 N N . THR A 1 211 ? -7.396 1.443 38.105 1.00 90.38 211 THR A N 1
ATOM 1699 C CA . THR A 1 211 ? -5.986 1.699 38.459 1.00 90.38 211 THR A CA 1
ATOM 1700 C C . THR A 1 211 ? -5.344 0.539 39.216 1.00 90.38 211 THR A C 1
ATOM 1702 O O . THR A 1 211 ? -4.134 0.357 39.159 1.00 90.38 211 THR A O 1
ATOM 1705 N N . TRP A 1 212 ? -6.126 -0.307 39.890 1.00 85.56 212 TRP A N 1
ATOM 1706 C CA . TRP A 1 212 ? -5.588 -1.530 40.490 1.00 85.56 212 TRP A CA 1
ATOM 1707 C C . TRP A 1 212 ? -5.144 -2.559 39.434 1.00 85.56 212 TRP A C 1
ATOM 1709 O O . TRP A 1 212 ? -4.172 -3.293 39.626 1.00 85.56 212 TRP A O 1
ATOM 1719 N N . MET A 1 213 ? -5.854 -2.617 38.305 1.00 84.25 213 MET A N 1
ATOM 1720 C CA . MET A 1 213 ? -5.603 -3.590 37.237 1.00 84.25 213 MET A CA 1
ATOM 1721 C C . MET A 1 213 ? -4.526 -3.148 36.244 1.00 84.25 213 MET A C 1
ATOM 1723 O O . MET A 1 213 ? -3.779 -3.987 35.741 1.00 84.25 213 MET A O 1
ATOM 1727 N N . ALA A 1 214 ? -4.458 -1.850 35.955 1.00 87.31 214 ALA A N 1
ATOM 1728 C CA . ALA A 1 214 ? -3.480 -1.245 35.063 1.00 87.31 214 ALA A CA 1
ATOM 1729 C C . ALA A 1 214 ? -2.509 -0.380 35.888 1.00 87.31 214 ALA A C 1
ATOM 1731 O O . ALA A 1 214 ? -2.958 0.564 36.532 1.00 87.31 214 ALA A O 1
ATOM 1732 N N . PRO A 1 215 ? -1.190 -0.647 35.865 1.00 88.75 215 PRO A N 1
ATOM 1733 C CA . PRO A 1 215 ? -0.466 -1.435 34.868 1.00 88.75 215 PRO A CA 1
ATOM 1734 C C . PRO A 1 215 ? -0.553 -2.956 35.057 1.00 88.75 215 PRO A C 1
ATOM 1736 O O . PRO A 1 215 ? -0.597 -3.466 36.185 1.00 88.75 215 PRO A O 1
ATOM 1739 N N . LEU A 1 216 ? -0.500 -3.663 33.922 1.00 84.00 216 LEU A N 1
ATOM 1740 C CA . LEU A 1 216 ? -0.414 -5.122 33.859 1.00 84.00 216 LEU A CA 1
ATOM 1741 C C . LEU A 1 216 ? 0.815 -5.660 34.626 1.00 84.00 216 LEU A C 1
ATOM 1743 O O . LEU A 1 216 ? 1.845 -4.984 34.669 1.00 84.00 216 LEU A O 1
ATOM 1747 N N . PRO A 1 217 ? 0.742 -6.877 35.206 1.00 73.31 217 PRO A N 1
ATOM 1748 C CA . PRO A 1 217 ? 1.845 -7.463 35.970 1.00 73.31 217 PRO A CA 1
ATOM 1749 C C . PRO A 1 217 ? 3.147 -7.614 35.169 1.00 73.31 217 PRO A C 1
ATOM 1751 O O . PRO A 1 217 ? 3.137 -7.961 33.988 1.00 73.31 217 PRO A O 1
ATOM 1754 N N . VAL A 1 218 ? 4.288 -7.440 35.841 1.00 65.88 218 VAL A N 1
ATOM 1755 C CA . VAL A 1 218 ? 5.627 -7.609 35.241 1.00 65.88 218 VAL A CA 1
ATOM 1756 C C . VAL A 1 218 ? 6.042 -9.064 35.042 1.00 65.88 218 VAL A C 1
ATOM 1758 O O . VAL A 1 218 ? 7.016 -9.329 34.345 1.00 65.88 218 VAL A O 1
ATOM 1761 N N . GLU A 1 219 ? 5.307 -10.021 35.600 1.00 74.38 219 GLU A N 1
ATOM 1762 C CA . GLU A 1 219 ? 5.664 -11.445 35.546 1.00 74.38 219 GLU A CA 1
ATOM 1763 C C . GLU A 1 219 ? 5.535 -12.065 34.145 1.00 74.38 219 GLU A C 1
ATOM 1765 O O . GLU A 1 219 ? 6.007 -13.178 33.915 1.00 74.38 219 GLU A O 1
ATOM 1770 N N . PHE A 1 220 ? 4.931 -11.356 33.185 1.00 82.00 220 PHE A N 1
ATOM 1771 C CA . PHE A 1 220 ? 4.872 -11.822 31.804 1.00 82.00 220 PHE A CA 1
ATOM 1772 C C . PHE A 1 220 ? 6.274 -11.952 31.183 1.00 82.00 220 PHE A C 1
ATOM 1774 O O . PHE A 1 220 ? 7.134 -11.089 31.397 1.00 82.00 220 PHE A O 1
ATOM 1781 N N . PRO A 1 221 ? 6.509 -12.991 30.365 1.00 88.56 221 PRO A N 1
ATOM 1782 C CA . PRO A 1 221 ? 7.789 -13.184 29.707 1.00 88.56 221 PRO A CA 1
ATOM 1783 C C . PRO A 1 221 ? 8.107 -12.026 28.750 1.00 88.56 221 PRO A C 1
ATOM 1785 O O . PRO A 1 221 ? 7.236 -11.473 28.071 1.00 88.56 221 PRO A O 1
ATOM 1788 N N . VAL A 1 222 ? 9.384 -11.635 28.723 1.00 93.00 222 VAL A N 1
ATOM 1789 C CA . VAL A 1 222 ? 9.893 -10.570 27.851 1.00 93.00 222 VAL A CA 1
ATOM 1790 C C . VAL A 1 222 ? 10.374 -11.185 26.546 1.00 93.00 222 VAL A C 1
ATOM 1792 O O . VAL A 1 222 ? 11.257 -12.038 26.558 1.00 93.00 222 VAL A O 1
ATOM 1795 N N . ASN A 1 223 ? 9.853 -10.680 25.429 1.00 95.38 223 ASN A N 1
ATOM 1796 C CA . ASN A 1 223 ? 10.138 -11.142 24.071 1.00 95.38 223 ASN A CA 1
ATOM 1797 C C . ASN A 1 223 ? 9.771 -12.621 23.839 1.00 95.38 223 ASN A C 1
ATOM 1799 O O . ASN A 1 223 ? 10.373 -13.278 22.996 1.00 95.38 223 ASN A O 1
ATOM 1803 N N . GLU A 1 224 ? 8.781 -13.127 24.571 1.00 95.19 224 GLU A N 1
ATOM 1804 C CA . GLU A 1 224 ? 8.226 -14.474 24.453 1.00 95.19 224 GLU A CA 1
ATOM 1805 C C . GLU A 1 224 ? 6.734 -14.417 24.810 1.00 95.19 224 GLU A C 1
ATOM 1807 O O . GLU A 1 224 ? 6.321 -13.610 25.643 1.00 95.19 224 GLU A O 1
ATOM 1812 N N . PHE A 1 225 ? 5.913 -15.235 24.147 1.00 95.00 225 PHE A N 1
ATOM 1813 C CA . PHE A 1 225 ? 4.465 -15.228 24.337 1.00 95.00 225 PHE A CA 1
ATOM 1814 C C . PHE A 1 225 ? 4.014 -16.232 25.400 1.00 95.00 225 PHE A C 1
ATOM 1816 O O . PHE A 1 225 ? 4.454 -17.381 25.428 1.00 95.00 225 PHE A O 1
ATOM 1823 N N . CYS A 1 226 ? 3.054 -15.816 26.225 1.00 94.31 226 CYS A N 1
ATOM 1824 C CA . CYS A 1 226 ? 2.244 -16.723 27.030 1.00 94.31 226 CYS A CA 1
ATOM 1825 C C . CYS A 1 226 ? 1.388 -17.628 26.124 1.00 94.31 226 CYS A C 1
ATOM 1827 O O . CYS A 1 226 ? 0.977 -17.189 25.048 1.00 94.31 226 CYS A O 1
ATOM 1829 N N . PRO A 1 227 ? 1.034 -18.850 26.559 1.00 95.12 227 PRO A N 1
ATOM 1830 C CA . PRO A 1 227 ? 0.077 -19.682 25.835 1.00 95.12 227 PRO A CA 1
ATOM 1831 C C . PRO A 1 227 ? -1.257 -18.953 25.582 1.00 95.12 227 PRO A C 1
ATOM 1833 O O . PRO A 1 227 ? -1.714 -18.227 26.472 1.00 95.12 227 PRO A O 1
ATOM 1836 N N . PRO A 1 228 ? -1.890 -19.137 24.407 1.00 96.19 228 PRO A N 1
ATOM 1837 C CA . PRO A 1 228 ? -3.225 -18.619 24.151 1.00 96.19 228 PRO A CA 1
ATOM 1838 C C . PRO A 1 228 ? -4.250 -19.172 25.146 1.00 96.19 228 PRO A C 1
ATOM 1840 O O . PRO A 1 228 ? -4.182 -20.344 25.521 1.00 96.19 228 PRO A O 1
ATOM 1843 N N . PHE A 1 229 ? -5.207 -18.341 25.554 1.00 94.94 229 PHE A N 1
ATOM 1844 C CA . PHE A 1 229 ? -6.300 -18.741 26.439 1.00 94.94 229 PHE A CA 1
ATOM 1845 C C . PHE A 1 229 ? -7.633 -18.125 26.006 1.00 94.94 229 PHE A C 1
ATOM 1847 O O . PHE A 1 229 ? -7.687 -16.985 25.538 1.00 94.94 229 PHE A O 1
ATOM 1854 N N . GLU A 1 230 ? -8.706 -18.893 26.161 1.00 95.56 230 GLU A N 1
ATOM 1855 C CA . GLU A 1 230 ? -10.085 -18.445 25.952 1.00 95.56 230 GLU A CA 1
ATOM 1856 C C . GLU A 1 230 ? -10.523 -17.528 27.095 1.00 95.56 230 GLU A C 1
ATOM 1858 O O . GLU A 1 230 ? -10.156 -17.742 28.252 1.00 95.56 230 GLU A O 1
ATOM 1863 N N . PHE A 1 231 ? -11.314 -16.502 26.784 1.00 93.00 231 PHE A N 1
ATOM 1864 C CA . PHE A 1 231 ? -11.911 -15.675 27.825 1.00 93.00 231 PHE A CA 1
ATOM 1865 C C . PHE A 1 231 ? -13.098 -16.402 28.471 1.00 93.00 231 PHE A C 1
ATOM 1867 O O . PHE A 1 231 ? -14.132 -16.599 27.832 1.00 93.00 231 PHE A O 1
ATOM 1874 N N . ASP A 1 232 ? -12.957 -16.773 29.744 1.00 92.56 232 ASP A N 1
ATOM 1875 C CA . ASP A 1 232 ? -14.016 -17.444 30.502 1.00 92.56 232 ASP A CA 1
ATOM 1876 C C . ASP A 1 232 ? -15.101 -16.436 30.927 1.00 92.56 232 ASP A C 1
ATOM 1878 O O . ASP A 1 232 ? -14.811 -15.327 31.383 1.00 92.56 232 ASP A O 1
ATOM 1882 N N . ALA A 1 233 ? -16.369 -16.826 30.782 1.00 93.44 233 ALA A N 1
ATOM 1883 C CA . ALA A 1 233 ? -17.514 -16.008 31.165 1.00 93.44 233 ALA A CA 1
ATOM 1884 C C . ALA A 1 233 ? -17.513 -15.633 32.658 1.00 93.44 233 ALA A C 1
ATOM 1886 O O . ALA A 1 233 ? -18.026 -14.571 32.998 1.00 93.44 233 ALA A O 1
ATOM 1887 N N . GLU A 1 234 ? -16.932 -16.463 33.526 1.00 93.69 234 GLU A N 1
ATOM 1888 C CA . GLU A 1 234 ? -16.877 -16.279 34.983 1.00 93.69 234 GLU A CA 1
ATOM 1889 C C . GLU A 1 234 ? -15.557 -15.634 35.459 1.00 93.69 234 GLU A C 1
ATOM 1891 O O . GLU A 1 234 ? -15.336 -15.473 36.658 1.00 93.69 234 GLU A O 1
ATOM 1896 N N . GLN A 1 235 ? -14.648 -15.265 34.545 1.00 87.31 235 GLN A N 1
ATOM 1897 C CA . GLN A 1 235 ? -13.355 -14.656 34.898 1.00 87.31 235 GLN A CA 1
ATOM 1898 C C . GLN A 1 235 ? -13.484 -13.209 35.413 1.00 87.31 235 GLN A C 1
ATOM 1900 O O . GLN A 1 235 ? -12.563 -12.694 36.053 1.00 87.31 235 GLN A O 1
ATOM 1905 N N . GLY A 1 236 ? -14.609 -12.550 35.132 1.00 85.75 236 GLY A N 1
ATOM 1906 C CA . GLY A 1 236 ? -14.825 -11.134 35.410 1.00 85.75 236 GLY A CA 1
ATOM 1907 C C . GLY A 1 236 ? -14.141 -10.190 34.414 1.00 85.75 236 GLY A C 1
ATOM 1908 O O . GLY A 1 236 ? -13.286 -10.566 33.609 1.00 85.75 236 GLY A O 1
ATOM 1909 N N . GLY A 1 237 ? -14.548 -8.922 34.448 1.00 88.38 237 GLY A N 1
ATOM 1910 C CA . GLY A 1 237 ? -14.109 -7.878 33.524 1.00 88.38 237 GLY A CA 1
ATOM 1911 C C . GLY A 1 237 ? -14.913 -7.790 32.227 1.00 88.38 237 GLY A C 1
ATOM 1912 O O . GLY A 1 237 ? -15.953 -8.418 32.052 1.00 88.38 237 GLY A O 1
ATOM 1913 N N . TRP A 1 238 ? -14.431 -6.959 31.298 1.00 89.00 238 TRP A N 1
ATOM 1914 C CA . TRP A 1 238 ? -15.142 -6.618 30.058 1.00 89.00 238 TRP A CA 1
ATOM 1915 C C . TRP A 1 238 ? -14.577 -7.317 28.814 1.00 89.00 238 TRP A C 1
ATOM 1917 O O . TRP A 1 238 ? -14.518 -6.730 27.732 1.00 89.00 238 TRP A O 1
ATOM 1927 N N . GLY A 1 239 ? -14.152 -8.575 28.938 1.00 89.81 239 GLY A N 1
ATOM 1928 C CA . GLY A 1 239 ? -13.830 -9.419 27.782 1.00 89.81 239 GLY A CA 1
ATOM 1929 C C . GLY A 1 239 ? -15.087 -9.940 27.077 1.00 89.81 239 GLY A C 1
ATOM 1930 O O . GLY A 1 239 ? -16.209 -9.713 27.521 1.00 89.81 239 GLY A O 1
ATOM 1931 N N . THR A 1 240 ? -14.926 -10.609 25.940 1.00 92.44 240 THR A N 1
ATOM 1932 C CA . THR A 1 240 ? -16.009 -11.360 25.282 1.00 92.44 240 THR A CA 1
ATOM 1933 C C . THR A 1 240 ? -15.565 -12.806 25.158 1.00 92.44 240 THR A C 1
ATOM 1935 O O . THR A 1 240 ? -14.394 -13.051 24.878 1.00 92.44 240 THR A O 1
ATOM 1938 N N . VAL A 1 241 ? -16.497 -13.734 25.359 1.00 95.25 241 VAL A N 1
ATOM 1939 C CA . VAL A 1 241 ? -16.273 -15.183 25.234 1.00 95.25 241 VAL A CA 1
ATOM 1940 C C . VAL A 1 241 ? -15.914 -15.610 23.807 1.00 95.25 241 VAL A C 1
ATOM 1942 O O . VAL A 1 241 ? -15.392 -16.697 23.608 1.00 95.25 241 VAL A O 1
ATOM 1945 N N . ASP A 1 242 ? -16.133 -14.738 22.817 1.00 96.75 242 ASP A N 1
ATOM 1946 C CA . ASP A 1 242 ? -15.735 -14.981 21.427 1.00 96.75 242 ASP A CA 1
ATOM 1947 C C . ASP A 1 242 ? -14.224 -14.799 21.198 1.00 96.75 242 ASP A C 1
ATOM 1949 O O . ASP A 1 242 ? -13.739 -15.076 20.099 1.00 96.75 242 ASP A O 1
ATOM 1953 N N . ASN A 1 243 ? -13.487 -14.287 22.193 1.00 95.75 243 ASN A N 1
ATOM 1954 C CA . ASN A 1 243 ? -12.059 -14.018 22.087 1.00 95.75 243 ASN A CA 1
ATOM 1955 C C . ASN A 1 243 ? -11.191 -15.127 22.686 1.00 95.75 243 ASN A C 1
ATOM 1957 O O . ASN A 1 243 ? -11.382 -15.567 23.821 1.00 95.75 243 ASN A O 1
ATOM 1961 N N . ILE A 1 244 ? -10.114 -15.410 21.963 1.00 97.31 244 ILE A N 1
ATOM 1962 C CA . ILE A 1 244 ? -8.912 -16.060 22.475 1.00 97.31 244 ILE A CA 1
ATOM 1963 C C . ILE A 1 244 ? -7.805 -15.013 22.523 1.00 97.31 244 ILE A C 1
ATOM 1965 O O . ILE A 1 244 ? -7.599 -14.286 21.547 1.00 97.31 244 ILE A O 1
ATOM 1969 N N . TYR A 1 245 ? -7.089 -14.926 23.642 1.00 95.12 245 TYR A N 1
ATOM 1970 C CA . TYR A 1 245 ? -6.038 -13.936 23.864 1.00 95.12 245 TYR A CA 1
ATOM 1971 C C . TYR A 1 245 ? -4.667 -14.571 24.043 1.00 95.12 245 TYR A C 1
ATOM 1973 O O . TYR A 1 245 ? -4.535 -15.678 24.553 1.00 95.12 245 TYR A O 1
ATOM 1981 N N . CYS A 1 246 ? -3.631 -13.832 23.659 1.00 94.06 246 CYS A N 1
ATOM 1982 C CA . CYS A 1 246 ? -2.237 -14.204 23.857 1.00 94.06 246 CYS A CA 1
ATOM 1983 C C . CYS A 1 246 ? -1.399 -12.933 24.062 1.00 94.06 246 CYS A C 1
ATOM 1985 O O . CYS A 1 246 ? -1.650 -11.903 23.435 1.00 94.06 246 CYS A O 1
ATOM 1987 N N . PHE A 1 247 ? -0.416 -12.987 24.959 1.00 92.00 247 PHE A N 1
ATOM 1988 C CA . PHE A 1 247 ? 0.302 -11.810 25.452 1.00 92.00 247 PHE A CA 1
ATOM 1989 C C . PHE A 1 247 ? 1.804 -12.049 25.430 1.00 92.00 247 PHE A C 1
ATOM 1991 O O . PHE A 1 247 ? 2.254 -13.158 25.698 1.00 92.00 247 PHE A O 1
ATOM 1998 N N . SER A 1 248 ? 2.574 -10.991 25.211 1.00 93.56 248 SER A N 1
ATOM 1999 C CA . SER A 1 248 ? 4.022 -10.946 25.427 1.00 93.56 248 SER A CA 1
ATOM 2000 C C . SER A 1 248 ? 4.369 -9.565 25.968 1.00 93.56 248 SER A C 1
ATOM 2002 O O . SER A 1 248 ? 3.809 -8.568 25.512 1.00 93.56 248 SER A O 1
ATOM 2004 N N . ARG A 1 249 ? 5.335 -9.453 26.882 1.00 93.75 249 ARG A N 1
ATOM 2005 C CA . ARG A 1 249 ? 6.052 -8.176 27.031 1.00 93.75 249 ARG A CA 1
ATOM 2006 C C . ARG A 1 249 ? 7.049 -8.066 25.893 1.00 93.75 249 ARG A C 1
ATOM 2008 O O . ARG A 1 249 ? 7.589 -9.084 25.468 1.00 93.75 249 ARG A O 1
ATOM 2015 N N . PHE A 1 250 ? 7.332 -6.865 25.414 1.00 94.62 250 PHE A N 1
ATOM 2016 C CA . PHE A 1 250 ? 8.478 -6.643 24.538 1.00 94.62 250 PHE A CA 1
ATOM 2017 C C . PHE A 1 250 ? 9.462 -5.685 25.193 1.00 94.62 250 PHE A C 1
ATOM 2019 O O . PHE A 1 250 ? 9.068 -4.783 25.929 1.00 94.62 250 PHE A O 1
ATOM 2026 N N . ARG A 1 251 ? 10.747 -5.876 24.903 1.00 95.12 251 ARG A N 1
ATOM 2027 C CA . ARG A 1 251 ? 11.813 -4.925 25.221 1.00 95.12 251 ARG A CA 1
ATOM 2028 C C . ARG A 1 251 ? 12.836 -4.948 24.096 1.00 95.12 251 ARG A C 1
ATOM 2030 O O . ARG A 1 251 ? 13.459 -5.984 23.862 1.00 95.12 251 ARG A O 1
ATOM 2037 N N . LEU A 1 252 ? 12.998 -3.819 23.409 1.00 95.00 252 LEU A N 1
ATOM 2038 C CA . LEU A 1 252 ? 13.819 -3.695 22.206 1.00 95.00 252 LEU A CA 1
ATOM 2039 C C . LEU A 1 252 ? 14.703 -2.447 22.249 1.00 95.00 252 LEU A C 1
ATOM 2041 O O . LEU A 1 252 ? 14.225 -1.320 22.393 1.00 95.00 252 LEU A O 1
ATOM 2045 N N . GLU A 1 253 ? 15.997 -2.641 22.014 1.00 94.00 253 GLU A N 1
ATOM 2046 C CA . GLU A 1 253 ? 16.920 -1.553 21.696 1.00 94.00 253 GLU A CA 1
ATOM 2047 C C . GLU A 1 253 ? 16.668 -0.997 20.278 1.00 94.00 253 GLU A C 1
ATOM 2049 O O . GLU A 1 253 ? 16.160 -1.717 19.415 1.00 94.00 253 GLU A O 1
ATOM 2054 N N . PRO A 1 254 ? 17.095 0.243 19.955 1.00 84.88 254 PRO A N 1
ATOM 2055 C CA . PRO A 1 254 ? 16.840 0.877 18.648 1.00 84.88 254 PRO A CA 1
ATOM 2056 C C . PRO A 1 254 ? 17.319 0.100 17.407 1.00 84.88 254 PRO A C 1
ATOM 2058 O O . PRO A 1 254 ? 16.888 0.375 16.286 1.00 84.88 254 PRO A O 1
ATOM 2061 N N . HIS A 1 255 ? 18.251 -0.838 17.590 1.00 82.50 255 HIS A N 1
ATOM 2062 C CA . HIS A 1 255 ? 18.836 -1.673 16.537 1.00 82.50 255 HIS A CA 1
ATOM 2063 C C . HIS A 1 255 ? 18.284 -3.108 16.526 1.00 82.50 255 HIS A C 1
ATOM 2065 O O . HIS A 1 255 ? 18.770 -3.937 15.758 1.00 82.50 255 HIS A O 1
ATOM 2071 N N . GLN A 1 256 ? 17.318 -3.420 17.389 1.00 90.56 256 GLN A N 1
ATOM 2072 C CA . GLN A 1 256 ? 16.715 -4.742 17.515 1.00 90.56 256 GLN A CA 1
ATOM 2073 C C . GLN A 1 256 ? 15.338 -4.800 16.853 1.00 90.56 256 GLN A C 1
ATOM 2075 O O . GLN A 1 256 ? 14.673 -3.781 16.645 1.00 90.56 256 GLN A O 1
ATOM 2080 N N . TYR A 1 257 ? 14.923 -6.022 16.544 1.00 92.94 257 TYR A N 1
ATOM 2081 C CA . TYR A 1 257 ? 13.560 -6.366 16.162 1.00 92.94 257 TYR A CA 1
ATOM 2082 C C . TYR A 1 257 ? 13.156 -7.667 16.852 1.00 92.94 257 TYR A C 1
ATOM 2084 O O . TYR A 1 257 ? 14.016 -8.477 17.198 1.00 92.94 257 TYR A O 1
ATOM 2092 N N . LEU A 1 258 ? 11.856 -7.880 17.015 1.00 96.56 258 LEU A N 1
ATOM 2093 C CA . LEU A 1 258 ? 11.293 -9.162 17.419 1.00 96.56 258 LEU A CA 1
ATOM 2094 C C . LEU A 1 258 ? 10.608 -9.791 16.207 1.00 96.56 258 LEU A C 1
ATOM 2096 O O . LEU A 1 258 ? 9.652 -9.219 15.681 1.00 96.56 258 LEU A O 1
ATOM 2100 N N . LYS A 1 259 ? 11.110 -10.936 15.739 1.00 95.69 259 LYS A N 1
ATOM 2101 C CA . LYS A 1 259 ? 10.456 -11.735 14.699 1.00 95.69 259 LYS A CA 1
ATOM 2102 C C . LYS A 1 259 ? 9.479 -12.685 15.369 1.00 95.69 259 LYS A C 1
ATOM 2104 O O . LYS A 1 259 ? 9.882 -13.505 16.183 1.00 95.69 259 LYS A O 1
ATOM 2109 N N . ILE A 1 260 ? 8.213 -12.575 15.015 1.00 97.50 260 ILE A N 1
ATOM 2110 C CA . ILE A 1 260 ? 7.106 -13.319 15.602 1.00 97.50 260 ILE A CA 1
ATOM 2111 C C . ILE A 1 260 ? 6.569 -14.247 14.523 1.00 97.50 260 ILE A C 1
ATOM 2113 O O . ILE A 1 260 ? 6.221 -13.798 13.433 1.00 97.50 260 ILE A O 1
ATOM 2117 N N . THR A 1 261 ? 6.527 -15.542 14.807 1.00 96.81 261 THR A N 1
ATOM 2118 C CA . THR A 1 261 ? 6.099 -16.564 13.851 1.00 96.81 261 THR A CA 1
ATOM 2119 C C . THR A 1 261 ? 4.996 -17.428 14.429 1.00 96.81 261 THR A C 1
ATOM 2121 O O . THR A 1 261 ? 5.108 -17.893 15.561 1.00 96.81 261 THR A O 1
ATOM 2124 N N . PHE A 1 262 ? 3.929 -17.621 13.657 1.00 96.38 262 PHE A N 1
ATOM 2125 C CA . PHE A 1 262 ? 2.800 -18.471 14.037 1.00 96.38 262 PHE A CA 1
ATOM 2126 C C . PHE A 1 262 ? 1.934 -18.825 12.826 1.00 96.38 262 PHE A C 1
ATOM 2128 O O . PHE A 1 262 ? 2.007 -18.191 11.772 1.00 96.38 262 PHE A O 1
ATOM 2135 N N . ARG A 1 263 ? 1.080 -19.825 12.987 1.00 95.00 263 ARG A N 1
ATOM 2136 C CA . ARG A 1 263 ? -0.068 -20.139 12.144 1.00 95.00 263 ARG A CA 1
ATOM 2137 C C . ARG A 1 263 ? -1.339 -19.786 12.894 1.00 95.00 263 ARG A C 1
ATOM 2139 O O . ARG A 1 263 ? -1.427 -19.957 14.105 1.00 95.00 263 ARG A O 1
ATOM 2146 N N . SER A 1 264 ? -2.331 -19.305 12.161 1.00 94.19 264 SER A N 1
ATOM 2147 C CA . SER A 1 264 ? -3.658 -19.070 12.718 1.00 94.19 264 SER A CA 1
ATOM 2148 C C . SER A 1 264 ? -4.623 -20.143 12.219 1.00 94.19 264 SER A C 1
ATOM 2150 O O . SER A 1 264 ? -4.582 -20.444 11.022 1.00 94.19 264 SER A O 1
ATOM 2152 N N . PRO A 1 265 ? -5.519 -20.670 13.073 1.00 94.31 265 PRO A N 1
ATOM 2153 C CA . PRO A 1 265 ? -6.727 -21.336 12.597 1.00 94.31 265 PRO A CA 1
ATOM 2154 C C . PRO A 1 265 ? -7.625 -20.335 11.854 1.00 94.31 265 PRO A C 1
ATOM 2156 O O . PRO A 1 265 ? -7.386 -19.117 11.892 1.00 94.31 265 PRO A O 1
ATOM 2159 N N . GLU A 1 266 ? -8.663 -20.842 11.188 1.00 91.62 266 GLU A N 1
ATOM 2160 C CA . GLU A 1 266 ? -9.704 -19.985 10.625 1.00 91.62 266 GLU A CA 1
ATOM 2161 C C . GLU A 1 266 ? -10.388 -19.212 11.761 1.00 91.62 266 GLU A C 1
ATOM 2163 O O . GLU A 1 266 ? -10.767 -19.773 12.790 1.00 91.62 266 GLU A O 1
ATOM 2168 N N . ALA A 1 267 ? -10.471 -17.895 11.594 1.00 94.56 267 ALA A N 1
ATOM 2169 C CA . ALA A 1 267 ? -11.049 -16.979 12.564 1.00 94.56 267 ALA A CA 1
ATOM 2170 C C . ALA A 1 267 ? -11.721 -15.826 11.822 1.00 94.56 267 ALA A C 1
ATOM 2172 O O . ALA A 1 267 ? -11.258 -15.395 10.762 1.00 94.56 267 ALA A O 1
ATOM 2173 N N . CYS A 1 268 ? -12.788 -15.284 12.407 1.00 94.88 268 CYS A N 1
ATOM 2174 C CA . CYS A 1 268 ? -13.480 -14.119 11.856 1.00 94.88 268 CYS A CA 1
ATOM 2175 C C . CYS A 1 268 ? -12.550 -12.898 11.779 1.00 94.88 268 CYS A C 1
ATOM 2177 O O . CYS A 1 268 ? -12.603 -12.110 10.835 1.00 94.88 268 CYS A O 1
ATOM 2179 N N . TYR A 1 269 ? -11.695 -12.753 12.786 1.00 97.44 269 TYR A N 1
ATOM 2180 C CA . TYR A 1 269 ? -10.659 -11.737 12.861 1.00 97.44 269 TYR A CA 1
ATOM 2181 C C . TYR A 1 269 ? -9.525 -12.276 13.726 1.00 97.44 269 TYR A C 1
ATOM 2183 O O . TYR A 1 269 ? -9.780 -12.887 14.764 1.00 97.44 269 TYR A O 1
ATOM 2191 N N . TRP A 1 270 ? -8.282 -11.990 13.354 1.00 97.38 270 TRP A N 1
ATOM 2192 C CA . TRP A 1 270 ? -7.191 -11.983 14.319 1.00 97.38 270 TRP A CA 1
ATOM 2193 C C . TRP A 1 270 ? -6.354 -10.730 14.145 1.00 97.38 270 TRP A C 1
ATOM 2195 O O . TRP A 1 270 ? -6.228 -10.221 13.034 1.00 97.38 270 TRP A O 1
ATOM 2205 N N . GLY A 1 271 ? -5.783 -10.238 15.239 1.00 97.06 271 GLY A N 1
ATOM 2206 C CA . GLY A 1 271 ? -4.880 -9.095 15.203 1.00 97.06 271 GLY A CA 1
ATOM 2207 C C . GLY A 1 271 ? -3.831 -9.161 16.296 1.00 97.06 271 GLY A C 1
ATOM 2208 O O . GLY A 1 271 ? -4.109 -9.640 17.395 1.00 97.06 271 GLY A O 1
ATOM 2209 N N . LEU A 1 272 ? -2.640 -8.664 15.980 1.00 97.56 272 LEU A N 1
ATOM 2210 C CA . LEU A 1 272 ? -1.529 -8.481 16.903 1.00 97.56 272 LEU A CA 1
ATOM 2211 C C . LEU A 1 272 ? -1.205 -6.991 16.975 1.00 97.56 272 LEU A C 1
ATOM 2213 O O . LEU A 1 272 ? -0.897 -6.388 15.950 1.00 97.56 272 LEU A O 1
ATOM 2217 N N . GLN A 1 273 ? -1.257 -6.406 18.170 1.00 96.56 273 GLN A N 1
ATOM 2218 C CA . GLN A 1 273 ? -1.006 -4.978 18.367 1.00 96.56 273 GLN A CA 1
ATOM 2219 C C . GLN A 1 273 ? -0.108 -4.684 19.563 1.00 96.56 273 GLN A C 1
ATOM 2221 O O . GLN A 1 273 ? 0.021 -5.505 20.472 1.00 96.56 273 GLN A O 1
ATOM 2226 N N . THR A 1 274 ? 0.455 -3.478 19.599 1.00 96.12 274 THR A N 1
ATOM 2227 C CA . THR A 1 274 ? 1.173 -2.976 20.776 1.00 96.12 274 THR A CA 1
ATOM 2228 C C . THR A 1 274 ? 0.277 -2.179 21.717 1.00 96.12 274 THR A C 1
ATOM 2230 O O . THR A 1 274 ? -0.517 -1.338 21.280 1.00 96.12 274 THR A O 1
ATOM 2233 N N . TRP A 1 275 ? 0.498 -2.375 23.012 1.00 95.69 275 TRP A N 1
ATOM 2234 C CA . TRP A 1 275 ? 0.002 -1.552 24.108 1.00 95.69 275 TRP A CA 1
ATOM 2235 C C . TRP A 1 275 ? 1.154 -1.015 24.957 1.00 95.69 275 TRP A C 1
ATOM 2237 O O . TRP A 1 275 ? 2.220 -1.630 25.037 1.00 95.69 275 TRP A O 1
ATOM 2247 N N . ASN A 1 276 ? 0.917 0.100 25.645 1.00 94.00 276 ASN A N 1
ATOM 2248 C CA . ASN A 1 276 ? 1.703 0.429 26.832 1.00 94.00 276 ASN A CA 1
ATOM 2249 C C . ASN A 1 276 ? 1.294 -0.480 28.014 1.00 94.00 276 ASN A C 1
ATOM 2251 O O . ASN A 1 276 ? 0.356 -1.278 27.925 1.00 94.00 276 ASN A O 1
ATOM 2255 N N . TYR A 1 277 ? 1.983 -0.362 29.149 1.00 92.06 277 TYR A N 1
ATOM 2256 C CA . TYR A 1 277 ? 1.694 -1.181 30.334 1.00 92.06 277 TYR A CA 1
ATOM 2257 C C . TYR A 1 277 ? 0.299 -0.955 30.934 1.00 92.06 277 TYR A C 1
ATOM 2259 O O . TYR A 1 277 ? -0.202 -1.813 31.658 1.00 92.06 277 TYR A O 1
ATOM 2267 N N . LEU A 1 278 ? -0.344 0.167 30.603 1.00 93.12 278 LEU A N 1
ATOM 2268 C CA . LEU A 1 278 ? -1.668 0.564 31.077 1.00 93.12 278 LEU A CA 1
ATOM 2269 C C . LEU A 1 278 ? -2.790 0.002 30.184 1.00 93.12 278 LEU A C 1
ATOM 2271 O O . LEU A 1 278 ? -3.940 0.431 30.288 1.00 93.12 278 LEU A O 1
ATOM 2275 N N . MET A 1 279 ? -2.456 -0.949 29.299 1.00 93.25 279 MET A N 1
ATOM 2276 C CA . MET A 1 279 ? -3.372 -1.578 28.342 1.00 93.25 279 MET A CA 1
ATOM 2277 C C . MET A 1 279 ? -3.983 -0.574 27.360 1.00 93.25 279 MET A C 1
ATOM 2279 O O . MET A 1 279 ? -5.145 -0.703 26.984 1.00 93.25 279 MET A O 1
ATOM 2283 N N . GLN A 1 280 ? -3.226 0.450 26.972 1.00 95.06 280 GLN A N 1
ATOM 2284 C CA . GLN A 1 280 ? -3.672 1.445 26.002 1.00 95.06 280 GLN A CA 1
ATOM 2285 C C . GLN A 1 280 ? -2.938 1.235 24.689 1.00 95.06 280 GLN A C 1
ATOM 2287 O O . GLN A 1 280 ? -1.713 1.074 24.683 1.00 95.06 280 GLN A O 1
ATOM 2292 N N . SER A 1 281 ? -3.664 1.283 23.571 1.00 95.19 281 SER A N 1
ATOM 2293 C CA . SER A 1 281 ? -3.040 1.316 22.249 1.00 95.19 281 SER A CA 1
ATOM 2294 C C . SER A 1 281 ? -1.965 2.397 22.178 1.00 95.19 281 SER A C 1
ATOM 2296 O O . SER A 1 281 ? -2.120 3.507 22.691 1.00 95.19 281 SER A O 1
ATOM 2298 N N . THR A 1 282 ? -0.860 2.115 21.504 1.00 92.25 282 THR A N 1
ATOM 2299 C CA . THR A 1 282 ? 0.149 3.144 21.223 1.00 92.25 282 THR A CA 1
ATOM 2300 C C . THR A 1 282 ? -0.356 4.079 20.108 1.00 92.25 282 THR A C 1
ATOM 2302 O O . THR A 1 282 ? -1.548 4.078 19.767 1.00 92.25 282 THR A O 1
ATOM 2305 N N . ASN A 1 283 ? 0.485 4.984 19.601 1.00 88.19 283 ASN A N 1
ATOM 2306 C CA . ASN A 1 283 ? 0.072 5.978 18.606 1.00 88.19 283 ASN A CA 1
ATOM 2307 C C . ASN A 1 283 ? -0.216 5.336 17.233 1.00 88.19 283 ASN A C 1
ATOM 2309 O O . ASN A 1 283 ? 0.655 5.280 16.372 1.00 88.19 283 ASN A O 1
ATOM 2313 N N . TYR A 1 284 ? -1.458 4.895 17.028 1.00 89.25 284 TYR A N 1
ATOM 2314 C CA . TYR A 1 284 ? -1.932 4.315 15.769 1.00 89.25 284 TYR A CA 1
ATOM 2315 C C . TYR A 1 284 ? -2.274 5.343 14.686 1.00 89.25 284 TYR A C 1
ATOM 2317 O O . TYR A 1 284 ? -2.613 4.957 13.571 1.00 89.25 284 TYR A O 1
ATOM 2325 N N . VAL A 1 285 ? -2.233 6.642 15.005 1.00 83.62 285 VAL A N 1
ATOM 2326 C CA . VAL A 1 285 ? -2.477 7.705 14.019 1.00 83.62 285 VAL A CA 1
ATOM 2327 C C . VAL A 1 285 ? -1.261 7.849 13.108 1.00 83.62 285 VAL A C 1
ATOM 2329 O O . VAL A 1 285 ? -1.415 7.931 11.892 1.00 83.62 285 VAL A O 1
ATOM 2332 N N . ASP A 1 286 ? -0.064 7.823 13.697 1.00 79.25 286 ASP A N 1
ATOM 2333 C CA . ASP A 1 286 ? 1.190 8.050 12.971 1.00 79.25 286 ASP A CA 1
ATOM 2334 C C . ASP A 1 286 ? 1.983 6.764 12.701 1.00 79.25 286 ASP A C 1
ATOM 2336 O O . ASP A 1 286 ? 2.871 6.755 11.846 1.00 79.25 286 ASP A O 1
ATOM 2340 N N . PHE A 1 287 ? 1.687 5.671 13.414 1.00 84.69 287 PHE A N 1
ATOM 2341 C CA . PHE A 1 287 ? 2.449 4.427 13.323 1.00 84.69 287 PHE A CA 1
ATOM 2342 C C . PHE A 1 287 ? 1.551 3.200 13.083 1.00 84.69 287 PHE A C 1
ATOM 2344 O O . PHE A 1 287 ? 0.458 3.111 13.645 1.00 84.69 287 PHE A O 1
ATOM 2351 N N . PRO A 1 288 ? 2.014 2.200 12.304 1.00 84.25 288 PRO A N 1
ATOM 2352 C CA . PRO A 1 288 ? 1.321 0.923 12.158 1.00 84.25 288 PRO A CA 1
ATOM 2353 C C . PRO A 1 288 ? 1.556 0.067 13.406 1.00 84.25 288 PRO A C 1
ATOM 2355 O O . PRO A 1 288 ? 2.549 -0.643 13.509 1.00 84.25 288 PRO A O 1
ATOM 2358 N N . VAL A 1 289 ? 0.671 0.174 14.391 1.00 95.19 289 VAL A N 1
ATOM 2359 C CA . VAL A 1 289 ? 0.827 -0.480 15.708 1.00 95.19 289 VAL A CA 1
ATOM 2360 C C . VAL A 1 289 ? 0.004 -1.763 15.850 1.00 95.19 289 VAL A C 1
ATOM 2362 O O . VAL A 1 289 ? -0.042 -2.344 16.932 1.00 95.19 289 VAL A O 1
ATOM 2365 N N . CYS A 1 290 ? -0.650 -2.190 14.770 1.00 95.56 290 CYS A N 1
ATOM 2366 C CA . CYS A 1 290 ? -1.428 -3.419 14.659 1.00 95.56 290 CYS A CA 1
ATOM 2367 C C . CYS A 1 290 ? -1.209 -4.045 13.276 1.00 95.56 290 CYS A C 1
ATOM 2369 O O . CYS A 1 290 ? -1.034 -3.323 12.294 1.00 95.56 290 CYS A O 1
ATOM 2371 N N . VAL A 1 291 ? -1.237 -5.374 13.213 1.00 95.19 291 VAL A N 1
ATOM 2372 C CA . VAL A 1 291 ? -1.376 -6.164 11.983 1.00 95.19 291 VAL A CA 1
ATOM 2373 C C . VAL A 1 291 ? -2.502 -7.171 12.202 1.00 95.19 291 VAL A C 1
ATOM 2375 O O . VAL A 1 291 ? -2.511 -7.860 13.224 1.00 95.19 291 VAL A O 1
ATOM 2378 N N . ASN A 1 292 ? -3.419 -7.284 11.239 1.00 95.12 292 ASN A N 1
ATOM 2379 C CA . ASN A 1 292 ? -4.534 -8.234 11.281 1.00 95.12 292 ASN A CA 1
ATOM 2380 C C . ASN A 1 292 ? -4.542 -9.220 10.102 1.00 95.12 292 ASN A C 1
ATOM 2382 O O . ASN A 1 292 ? -3.766 -9.099 9.154 1.00 95.12 292 ASN A O 1
ATOM 2386 N N . ASN A 1 293 ? -5.438 -10.203 10.159 1.00 90.62 293 ASN A N 1
ATOM 2387 C CA . ASN A 1 293 ? -5.514 -11.319 9.215 1.00 90.62 293 ASN A CA 1
ATOM 2388 C C . ASN A 1 293 ? -5.821 -10.950 7.760 1.00 90.62 293 ASN A C 1
ATOM 2390 O O . ASN A 1 293 ? -5.500 -11.734 6.871 1.00 90.62 293 ASN A O 1
ATOM 2394 N N . ALA A 1 294 ? -6.407 -9.782 7.500 1.00 82.31 294 ALA A N 1
ATOM 2395 C CA . ALA A 1 294 ? -6.624 -9.298 6.137 1.00 82.31 294 ALA A CA 1
ATOM 2396 C C . ALA A 1 294 ? -5.420 -8.517 5.583 1.00 82.31 294 ALA A C 1
ATOM 2398 O O . ALA A 1 294 ? -5.239 -8.439 4.369 1.00 82.31 294 ALA A O 1
ATOM 2399 N N . GLN A 1 295 ? -4.606 -7.930 6.464 1.00 81.06 295 GLN A N 1
ATOM 2400 C CA . GLN A 1 295 ? -3.409 -7.163 6.105 1.00 81.06 295 GLN A CA 1
ATOM 2401 C C . GLN A 1 295 ? -2.150 -8.038 6.044 1.00 81.06 295 GLN A C 1
ATOM 2403 O O . GLN A 1 295 ? -1.214 -7.735 5.303 1.00 81.06 295 GLN A O 1
ATOM 2408 N N . ALA A 1 296 ? -2.106 -9.101 6.847 1.00 83.62 296 ALA A N 1
ATOM 2409 C CA . ALA A 1 296 ? -0.945 -9.961 6.983 1.00 83.62 296 ALA A CA 1
ATOM 2410 C C . ALA A 1 296 ? -0.742 -10.848 5.752 1.00 83.62 296 ALA A C 1
ATOM 2412 O O . ALA A 1 296 ? -1.640 -11.562 5.308 1.00 83.62 296 ALA A O 1
ATOM 2413 N N . VAL A 1 297 ? 0.487 -10.868 5.245 1.00 81.00 297 VAL A N 1
ATOM 2414 C CA . VAL A 1 297 ? 0.900 -11.756 4.157 1.00 81.00 297 VAL A CA 1
ATOM 2415 C C . VAL A 1 297 ? 1.502 -13.020 4.761 1.00 81.00 297 VAL A C 1
ATOM 2417 O O . VAL A 1 297 ? 2.501 -12.947 5.477 1.00 81.00 297 VAL A O 1
ATOM 2420 N N . ALA A 1 298 ? 0.899 -14.173 4.481 1.00 80.06 298 ALA A N 1
ATOM 2421 C CA . ALA A 1 298 ? 1.446 -15.468 4.874 1.00 80.06 298 ALA A CA 1
ATOM 2422 C C . ALA A 1 298 ? 2.615 -15.886 3.964 1.00 80.06 298 ALA A C 1
ATOM 2424 O O . ALA A 1 298 ? 2.661 -15.548 2.779 1.00 80.06 298 ALA A O 1
ATOM 2425 N N . GLU A 1 299 ? 3.537 -16.676 4.505 1.00 82.19 299 GLU A N 1
ATOM 2426 C CA . GLU A 1 299 ? 4.526 -17.415 3.728 1.00 82.19 299 GLU A CA 1
ATOM 2427 C C . GLU A 1 299 ? 3.860 -18.524 2.898 1.00 82.19 299 GLU A C 1
ATOM 2429 O O . GLU A 1 299 ? 2.715 -18.919 3.129 1.00 82.19 299 GLU A O 1
ATOM 2434 N N . ALA A 1 300 ? 4.612 -19.097 1.953 1.00 77.06 300 ALA A N 1
ATOM 2435 C CA . ALA A 1 300 ? 4.129 -20.161 1.066 1.00 77.06 300 ALA A CA 1
ATOM 2436 C C . ALA A 1 300 ? 3.609 -21.420 1.797 1.00 77.06 300 ALA A C 1
ATOM 2438 O O . ALA A 1 300 ? 2.878 -22.211 1.208 1.00 77.06 300 ALA A O 1
ATOM 2439 N N . ASP A 1 301 ? 3.980 -21.618 3.064 1.00 78.56 301 ASP A N 1
ATOM 2440 C CA . ASP A 1 301 ? 3.562 -22.739 3.913 1.00 78.56 301 ASP A CA 1
ATOM 2441 C C . ASP A 1 301 ? 2.468 -22.372 4.940 1.00 78.56 301 ASP A C 1
ATOM 2443 O O . ASP A 1 301 ? 2.244 -23.113 5.910 1.00 78.56 301 ASP A O 1
ATOM 2447 N N . GLY A 1 302 ? 1.821 -21.216 4.751 1.00 82.06 302 GLY A N 1
ATOM 2448 C CA . GLY A 1 302 ? 0.709 -20.720 5.562 1.00 82.06 302 GLY A CA 1
ATOM 2449 C C . GLY A 1 302 ? 1.101 -20.117 6.914 1.00 82.06 302 GLY A C 1
ATOM 2450 O O . GLY A 1 302 ? 0.222 -19.743 7.685 1.00 82.06 302 GLY A O 1
ATOM 2451 N N . ARG A 1 303 ? 2.395 -20.032 7.240 1.00 92.12 303 ARG A N 1
ATOM 2452 C CA . ARG A 1 303 ? 2.879 -19.348 8.447 1.00 92.12 303 ARG A CA 1
ATOM 2453 C C . ARG A 1 303 ? 2.912 -17.839 8.241 1.00 92.12 303 ARG A C 1
ATOM 2455 O O . ARG A 1 303 ? 3.269 -17.370 7.169 1.00 92.12 303 ARG A O 1
ATOM 2462 N N . TYR A 1 304 ? 2.628 -17.079 9.287 1.00 93.31 304 TYR A N 1
ATOM 2463 C CA . TYR A 1 304 ? 2.865 -15.643 9.330 1.00 93.31 304 TYR A CA 1
ATOM 2464 C C . TYR A 1 304 ? 4.217 -15.345 9.971 1.00 93.31 304 TYR A C 1
ATOM 2466 O O . TYR A 1 304 ? 4.572 -15.935 10.992 1.00 93.31 304 TYR A O 1
ATOM 2474 N N . GLU A 1 305 ? 4.953 -14.405 9.383 1.00 93.94 305 GLU A N 1
ATOM 2475 C CA . GLU A 1 305 ? 6.129 -13.780 9.988 1.00 93.94 305 GLU A CA 1
ATOM 2476 C C . GLU A 1 305 ? 5.842 -12.293 10.194 1.00 93.94 305 GLU A C 1
ATOM 2478 O O . GLU A 1 305 ? 5.687 -11.556 9.220 1.00 93.94 305 GLU A O 1
AT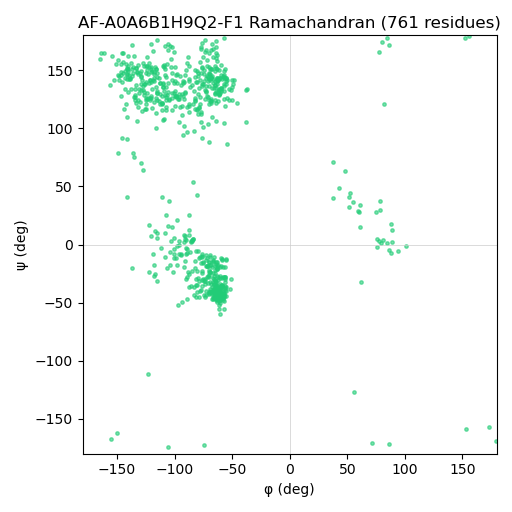OM 2483 N N . ILE A 1 306 ? 5.751 -11.859 11.450 1.00 95.25 306 ILE A N 1
ATOM 2484 C CA . ILE A 1 306 ? 5.475 -10.475 11.851 1.00 95.25 306 ILE A CA 1
ATOM 2485 C C . ILE A 1 306 ? 6.718 -9.897 12.526 1.00 95.25 306 ILE A C 1
ATOM 2487 O O . ILE A 1 306 ? 7.368 -10.569 13.323 1.00 95.25 306 ILE A O 1
ATOM 2491 N N . TYR A 1 307 ? 7.054 -8.647 12.229 1.00 94.12 307 TYR A N 1
ATOM 2492 C CA . TYR A 1 307 ? 8.208 -7.962 12.807 1.00 94.12 307 TYR A CA 1
ATOM 2493 C C . TYR A 1 307 ? 7.747 -6.823 13.710 1.00 94.12 307 TYR A C 1
ATOM 2495 O O . TYR A 1 307 ? 7.100 -5.896 13.233 1.00 94.12 307 TYR A O 1
ATOM 2503 N N . LEU A 1 308 ? 8.115 -6.853 14.992 1.00 96.88 308 LEU A N 1
ATOM 2504 C CA . LEU A 1 308 ? 8.003 -5.698 15.887 1.00 96.88 308 LEU A CA 1
ATOM 2505 C C . LEU A 1 308 ? 9.350 -4.967 15.949 1.00 96.88 308 LEU A C 1
ATOM 2507 O O . LEU A 1 308 ? 10.365 -5.574 16.297 1.00 96.88 308 LEU A O 1
ATOM 2511 N N . SER A 1 309 ? 9.376 -3.665 15.662 1.00 92.81 309 SER A N 1
ATOM 2512 C CA . SER A 1 309 ? 10.622 -2.881 15.706 1.00 92.81 309 SER A CA 1
ATOM 2513 C C . SER A 1 309 ? 10.417 -1.367 15.713 1.00 92.81 309 SER A C 1
ATOM 2515 O O . SER A 1 309 ? 9.402 -0.854 15.246 1.00 92.81 309 SER A O 1
ATOM 2517 N N . HIS A 1 310 ? 11.444 -0.638 16.173 1.00 85.56 310 HIS A N 1
ATOM 2518 C CA . HIS A 1 310 ? 11.524 0.831 16.066 1.00 85.56 310 HIS A CA 1
ATOM 2519 C C . HIS A 1 310 ? 11.656 1.315 14.620 1.00 85.56 310 HIS A C 1
ATOM 2521 O O . HIS A 1 310 ? 11.190 2.395 14.271 1.00 85.56 310 HIS A O 1
ATOM 2527 N N . ARG A 1 311 ? 12.325 0.520 13.781 1.00 75.56 311 ARG A N 1
ATOM 2528 C CA . ARG A 1 311 ? 12.533 0.808 12.357 1.00 75.56 311 ARG A CA 1
ATOM 2529 C C . ARG A 1 311 ? 11.500 0.063 11.513 1.00 75.56 311 ARG A C 1
ATOM 2531 O O . ARG A 1 311 ? 11.173 -1.063 11.891 1.00 75.56 311 ARG A O 1
ATOM 2538 N N . PRO A 1 312 ? 11.048 0.628 10.382 1.00 70.38 312 PRO A N 1
ATOM 2539 C CA . PRO A 1 312 ? 10.176 -0.072 9.448 1.00 70.38 312 PRO A CA 1
ATOM 2540 C C . PRO A 1 312 ? 10.758 -1.404 8.973 1.00 70.38 312 PRO A C 1
ATOM 2542 O O . PRO A 1 312 ? 11.944 -1.483 8.649 1.00 70.38 312 PRO A O 1
ATOM 2545 N N . ALA A 1 313 ? 9.909 -2.428 8.902 1.00 65.56 313 ALA A N 1
ATOM 2546 C CA . ALA A 1 313 ? 10.175 -3.658 8.164 1.00 65.56 313 ALA A CA 1
ATOM 2547 C C . ALA A 1 313 ? 9.279 -3.707 6.908 1.00 65.56 313 ALA A C 1
ATOM 2549 O O . ALA A 1 313 ? 8.193 -3.125 6.913 1.00 65.56 313 ALA A O 1
ATOM 2550 N N . PRO A 1 314 ? 9.711 -4.372 5.821 1.00 51.34 314 PRO A N 1
ATOM 2551 C CA . PRO A 1 314 ? 9.044 -4.265 4.519 1.00 51.34 314 PRO A CA 1
ATOM 2552 C C . PRO A 1 314 ? 7.684 -4.978 4.443 1.00 51.34 314 PRO A C 1
ATOM 2554 O O . PRO A 1 314 ? 6.903 -4.695 3.542 1.00 51.34 314 PRO A O 1
ATOM 2557 N N . ARG A 1 315 ? 7.388 -5.909 5.359 1.00 69.69 315 ARG A N 1
ATOM 2558 C CA . ARG A 1 315 ? 6.106 -6.630 5.430 1.00 69.69 315 ARG A CA 1
ATOM 2559 C C . ARG A 1 315 ? 5.734 -6.940 6.872 1.00 69.69 315 ARG A C 1
ATOM 2561 O O . ARG A 1 315 ? 6.631 -7.066 7.705 1.00 69.69 315 ARG A O 1
ATOM 2568 N N . ASN A 1 316 ? 4.431 -7.105 7.125 1.00 84.44 316 ASN A N 1
ATOM 2569 C CA . ASN A 1 316 ? 3.870 -7.534 8.412 1.00 84.44 316 ASN A CA 1
ATOM 2570 C C . ASN A 1 316 ? 4.552 -6.831 9.598 1.00 84.44 316 ASN A C 1
ATOM 2572 O O . ASN A 1 316 ? 5.053 -7.471 10.522 1.00 84.44 316 ASN A O 1
ATOM 2576 N N . TRP A 1 317 ? 4.677 -5.509 9.508 1.00 90.56 317 TRP A N 1
ATOM 2577 C CA . TRP A 1 317 ? 5.443 -4.723 10.462 1.00 90.56 317 TRP A CA 1
ATOM 2578 C C . TRP A 1 317 ? 4.523 -4.071 11.482 1.00 90.56 317 TRP A C 1
ATOM 2580 O O . TRP A 1 317 ? 3.552 -3.410 11.120 1.00 90.56 317 TRP A O 1
ATOM 2590 N N . ILE A 1 318 ? 4.895 -4.218 12.747 1.00 95.50 318 ILE A N 1
ATOM 2591 C CA . ILE A 1 318 ? 4.329 -3.494 13.870 1.00 95.50 318 ILE A CA 1
ATOM 2592 C C . ILE A 1 318 ? 5.409 -2.543 14.390 1.00 95.50 318 ILE A C 1
ATOM 2594 O O . ILE A 1 318 ? 6.511 -2.947 14.771 1.00 95.50 318 ILE A O 1
ATOM 2598 N N . SER A 1 319 ? 5.103 -1.255 14.399 1.00 93.25 319 SER A N 1
ATOM 2599 C CA . SER A 1 319 ? 5.952 -0.245 15.006 1.00 93.25 319 SER A CA 1
ATOM 2600 C C . SER A 1 319 ? 5.851 -0.314 16.523 1.00 93.25 319 SER A C 1
ATOM 2602 O O . SER A 1 319 ? 4.763 -0.431 17.082 1.00 93.25 319 SER A O 1
ATOM 2604 N N . THR A 1 320 ? 6.979 -0.129 17.203 1.00 93.56 320 THR A N 1
ATOM 2605 C CA . THR A 1 320 ? 6.980 0.145 18.646 1.00 93.56 320 THR A CA 1
ATOM 2606 C C . THR A 1 320 ? 6.417 1.529 18.986 1.00 93.56 320 THR A C 1
ATOM 2608 O O . THR A 1 320 ? 6.259 1.838 20.161 1.00 93.56 320 THR A O 1
ATOM 2611 N N . ALA A 1 321 ? 6.167 2.395 17.992 1.00 91.44 321 ALA A N 1
ATOM 2612 C CA . ALA A 1 321 ? 5.777 3.796 18.172 1.00 91.44 321 ALA A CA 1
ATOM 2613 C C . ALA A 1 321 ? 6.716 4.571 19.124 1.00 91.44 321 ALA A C 1
ATOM 2615 O O . ALA A 1 321 ? 6.290 5.464 19.852 1.00 91.44 321 ALA A O 1
ATOM 2616 N N . GLY A 1 322 ? 8.002 4.201 19.138 1.00 89.75 322 GLY A N 1
ATOM 2617 C CA . GLY A 1 322 ? 9.032 4.805 19.988 1.00 89.75 322 GLY A CA 1
ATOM 2618 C C . GLY A 1 322 ? 9.174 4.185 21.382 1.00 89.75 322 GLY A C 1
ATOM 2619 O O . GLY A 1 322 ? 10.139 4.500 22.080 1.00 89.75 322 GLY A O 1
ATOM 2620 N N . TYR A 1 323 ? 8.289 3.268 21.780 1.00 94.62 323 TYR A N 1
ATOM 2621 C CA . TYR A 1 323 ? 8.384 2.575 23.063 1.00 94.62 323 TYR A CA 1
ATOM 2622 C C . TYR A 1 323 ? 9.541 1.576 23.063 1.00 94.62 323 TYR A C 1
ATOM 2624 O O . TYR A 1 323 ? 9.655 0.724 22.182 1.00 94.62 323 TYR A O 1
ATOM 2632 N N . ARG A 1 324 ? 10.421 1.660 24.065 1.00 93.12 324 ARG A N 1
ATOM 2633 C CA . ARG A 1 324 ? 11.479 0.654 24.268 1.00 93.12 324 ARG A CA 1
ATOM 2634 C C . ARG A 1 324 ? 10.919 -0.643 24.819 1.00 93.12 324 ARG A C 1
ATOM 2636 O O . ARG A 1 324 ? 11.426 -1.710 24.485 1.00 93.12 324 ARG A O 1
ATOM 2643 N N . GLU A 1 325 ? 9.887 -0.538 25.639 1.00 92.94 325 GLU A N 1
ATOM 2644 C CA . GLU A 1 325 ? 9.193 -1.661 26.235 1.00 92.94 325 GLU A CA 1
ATOM 2645 C C . GLU A 1 325 ? 7.690 -1.408 26.322 1.00 92.94 325 GLU A C 1
ATOM 2647 O O . GLU A 1 325 ? 7.231 -0.266 26.305 1.00 92.94 325 GLU A O 1
ATOM 2652 N N . GLY A 1 326 ? 6.929 -2.495 26.366 1.00 94.12 326 GLY A N 1
ATOM 2653 C CA . GLY A 1 326 ? 5.475 -2.471 26.390 1.00 94.12 326 GLY A CA 1
ATOM 2654 C C . GLY A 1 326 ? 4.905 -3.877 26.261 1.00 94.12 326 GLY A C 1
ATOM 2655 O O . GLY A 1 326 ? 5.578 -4.869 26.554 1.00 94.12 326 GLY A O 1
ATOM 2656 N N . ILE A 1 327 ? 3.662 -3.964 25.802 1.00 94.56 327 ILE A N 1
ATOM 2657 C CA . ILE A 1 327 ? 2.916 -5.212 25.660 1.00 94.56 327 ILE A CA 1
ATOM 2658 C C . ILE A 1 327 ? 2.610 -5.457 24.184 1.00 94.56 327 ILE A C 1
ATOM 2660 O O . ILE A 1 327 ? 2.197 -4.553 23.464 1.00 94.56 327 ILE A O 1
ATOM 2664 N N . LEU A 1 328 ? 2.802 -6.690 23.735 1.00 95.44 328 LEU A N 1
ATOM 2665 C CA . LEU A 1 328 ? 2.233 -7.234 22.512 1.00 95.44 328 LEU A CA 1
ATOM 2666 C C . LEU A 1 328 ? 1.005 -8.052 22.884 1.00 95.44 328 LEU A C 1
ATOM 2668 O O . LEU A 1 328 ? 1.075 -8.939 23.737 1.00 95.44 328 LEU A O 1
ATOM 2672 N N . PHE A 1 329 ? -0.107 -7.759 22.228 1.00 95.00 329 PHE A N 1
ATOM 2673 C CA . PHE A 1 329 ? -1.381 -8.401 22.490 1.00 95.00 329 PHE A CA 1
ATOM 2674 C C . PHE A 1 329 ? -1.945 -8.973 21.199 1.00 95.00 329 PHE A C 1
ATOM 2676 O O . PHE A 1 329 ? -2.246 -8.227 20.263 1.00 95.00 329 PHE A O 1
ATOM 2683 N N . ALA A 1 330 ? -2.090 -10.293 21.162 1.00 95.94 330 ALA A N 1
ATOM 2684 C CA . ALA A 1 330 ? -2.735 -11.011 20.081 1.00 95.94 330 ALA A CA 1
ATOM 2685 C C . ALA A 1 330 ? -4.154 -11.407 20.495 1.00 95.94 330 ALA A C 1
ATOM 2687 O O . ALA A 1 330 ? -4.399 -11.793 21.642 1.00 95.94 330 ALA A O 1
ATOM 2688 N N . ARG A 1 331 ? -5.087 -11.329 19.551 1.00 96.50 331 ARG A N 1
ATOM 2689 C CA . ARG A 1 331 ? -6.456 -11.805 19.741 1.00 96.50 331 ARG A CA 1
ATOM 2690 C C . ARG A 1 331 ? -7.003 -12.479 18.507 1.00 96.50 331 ARG A C 1
ATOM 2692 O O . ARG A 1 331 ? -6.739 -12.011 17.402 1.00 96.50 331 ARG A O 1
ATOM 2699 N N . TRP A 1 332 ? -7.828 -13.490 18.730 1.00 98.12 332 TRP A N 1
ATOM 2700 C CA . TRP A 1 332 ? -8.613 -14.169 17.711 1.00 98.12 332 TRP A CA 1
ATOM 2701 C C . TRP A 1 332 ? -10.083 -14.136 18.107 1.00 98.12 332 TRP A C 1
ATOM 2703 O O . TRP A 1 332 ? -10.428 -14.562 19.205 1.00 98.12 332 TRP A O 1
ATOM 2713 N N . LEU A 1 333 ? -10.931 -13.641 17.209 1.00 97.44 333 LEU A N 1
ATOM 2714 C CA . LEU A 1 333 ? -12.382 -13.638 17.353 1.00 97.44 333 LEU A CA 1
ATOM 2715 C C . LEU A 1 333 ? -12.983 -14.789 16.562 1.00 97.44 333 LEU A C 1
ATOM 2717 O O . LEU A 1 333 ? -12.753 -14.892 15.351 1.00 97.44 333 LEU A O 1
ATOM 2721 N N . LEU A 1 334 ? -13.819 -15.585 17.231 1.00 97.06 334 LEU A N 1
ATOM 2722 C CA . LEU A 1 334 ? -14.538 -16.707 16.627 1.00 97.06 334 LEU A CA 1
ATOM 2723 C C . LEU A 1 334 ? -13.589 -17.654 15.874 1.00 97.06 334 LEU A C 1
ATOM 2725 O O . LEU A 1 334 ? -13.865 -18.024 14.730 1.00 97.06 334 LEU A O 1
ATOM 2729 N N . ALA A 1 335 ? -12.448 -17.970 16.491 1.00 96.62 335 ALA A N 1
ATOM 2730 C CA . ALA A 1 335 ? -11.539 -18.990 15.987 1.00 96.62 335 ALA A CA 1
ATOM 2731 C C . ALA A 1 335 ? -12.171 -20.377 16.134 1.00 96.62 335 ALA A C 1
ATOM 2733 O O . ALA A 1 335 ? -12.826 -20.655 17.136 1.00 96.62 335 ALA A O 1
ATOM 2734 N N . GLU A 1 336 ? -11.969 -21.242 15.143 1.00 92.62 336 GLU A N 1
ATOM 2735 C CA . GLU A 1 336 ? -12.517 -22.605 15.177 1.00 92.62 336 GLU A CA 1
ATOM 2736 C C . GLU A 1 336 ? -11.817 -23.509 16.201 1.00 92.62 336 GLU A C 1
ATOM 2738 O O . GLU A 1 336 ? -12.421 -24.449 16.713 1.00 92.62 336 GLU A O 1
ATOM 2743 N N . GLU A 1 337 ? -10.551 -23.217 16.512 1.00 94.38 337 GLU A N 1
ATOM 2744 C CA . GLU A 1 337 ? -9.713 -23.982 17.435 1.00 94.38 337 GLU A CA 1
ATOM 2745 C C . GLU A 1 337 ? -8.768 -23.052 18.212 1.00 94.38 337 GLU A C 1
ATOM 2747 O O . GLU A 1 337 ? -8.543 -21.901 17.822 1.00 94.38 337 GLU A O 1
ATOM 2752 N N . LEU A 1 338 ? -8.172 -23.561 19.298 1.00 95.38 338 LEU A N 1
ATOM 2753 C CA . LEU A 1 338 ? -7.144 -22.839 20.048 1.00 95.38 338 LEU A CA 1
ATOM 2754 C C . LEU A 1 338 ? -5.900 -22.622 19.152 1.00 95.38 338 LEU A C 1
ATOM 2756 O O . LEU A 1 338 ? -5.320 -23.607 18.687 1.00 95.38 338 LEU A O 1
ATOM 2760 N N . PRO A 1 339 ? -5.458 -21.372 18.907 1.00 94.94 339 PRO A N 1
ATOM 2761 C CA . PRO A 1 339 ? -4.281 -21.086 18.091 1.00 94.94 339 PRO A CA 1
ATOM 2762 C C . PRO A 1 339 ? -2.993 -21.643 18.704 1.00 94.94 339 PRO A C 1
ATOM 2764 O O . PRO A 1 339 ? -2.890 -21.827 19.918 1.00 94.94 339 PRO A O 1
ATOM 2767 N N . GLU A 1 340 ? -1.969 -21.853 17.874 1.00 93.06 340 GLU A N 1
ATOM 2768 C CA . GLU A 1 340 ? -0.632 -22.148 18.394 1.00 93.06 340 GLU A CA 1
ATOM 2769 C C . GLU A 1 340 ? -0.027 -20.917 19.082 1.00 93.06 340 GLU A C 1
ATOM 2771 O O . GLU A 1 340 ? -0.256 -19.776 18.674 1.00 93.06 340 GLU A O 1
ATOM 2776 N N . THR A 1 341 ? 0.775 -21.145 20.125 1.00 96.31 341 THR A N 1
ATOM 2777 C CA . THR A 1 341 ? 1.514 -20.068 20.789 1.00 96.31 341 THR A CA 1
ATOM 2778 C C . THR A 1 341 ? 2.489 -19.424 19.803 1.00 96.31 341 THR A C 1
ATOM 2780 O O . THR A 1 341 ? 3.355 -20.133 19.276 1.00 96.31 341 THR A O 1
ATOM 2783 N N . PRO A 1 342 ? 2.422 -18.100 19.573 1.00 96.94 342 PRO A N 1
ATOM 2784 C CA . PRO A 1 342 ? 3.381 -17.433 18.713 1.00 96.94 342 PRO A CA 1
ATOM 2785 C C . PRO A 1 342 ? 4.807 -17.558 19.244 1.00 96.94 342 PRO A C 1
ATOM 2787 O O . PRO A 1 342 ? 5.081 -17.326 20.419 1.00 96.94 342 PRO A O 1
ATOM 2790 N N . HIS A 1 343 ? 5.740 -17.901 18.362 1.00 96.94 343 HIS A N 1
ATOM 2791 C CA . HIS A 1 343 ? 7.153 -17.966 18.703 1.00 96.94 343 HIS A CA 1
ATOM 2792 C C . HIS A 1 343 ? 7.834 -16.641 18.377 1.00 96.94 343 HIS A C 1
ATOM 2794 O O . HIS A 1 343 ? 7.701 -16.142 17.259 1.00 96.94 343 HIS A O 1
ATOM 2800 N N . ALA A 1 344 ? 8.579 -16.090 19.333 1.00 96.56 344 ALA A N 1
ATOM 2801 C CA . ALA A 1 344 ? 9.268 -14.817 19.191 1.00 96.56 344 ALA A CA 1
ATOM 2802 C C . ALA A 1 344 ? 10.794 -14.998 19.259 1.00 96.56 344 ALA A C 1
ATOM 2804 O O . ALA A 1 344 ? 11.320 -15.636 20.168 1.00 96.56 344 ALA A O 1
ATOM 2805 N N . GLU A 1 345 ? 11.505 -14.417 18.293 1.00 95.81 345 GLU A N 1
ATOM 2806 C CA . GLU A 1 345 ? 12.963 -14.453 18.181 1.00 95.81 345 GLU A CA 1
ATOM 2807 C C . GLU A 1 345 ? 13.523 -13.027 18.122 1.00 95.81 345 GLU A C 1
ATOM 2809 O O . GLU A 1 345 ? 13.135 -12.213 17.278 1.00 95.81 345 GLU A O 1
ATOM 2814 N N . LEU A 1 346 ? 14.454 -12.710 19.026 1.00 95.12 346 LEU A N 1
ATOM 2815 C CA . LEU A 1 346 ? 15.109 -11.406 19.071 1.00 95.12 346 LEU A CA 1
ATOM 2816 C C . LEU A 1 346 ? 16.231 -11.327 18.029 1.00 95.12 346 LEU A C 1
ATOM 2818 O O . LEU A 1 346 ? 17.258 -11.995 18.147 1.00 95.12 346 LEU A O 1
ATOM 2822 N N . GLY A 1 347 ? 16.072 -10.436 17.057 1.00 88.31 347 GLY A N 1
ATOM 2823 C CA . GLY A 1 347 ? 17.065 -10.155 16.029 1.00 88.31 347 GLY A CA 1
ATOM 2824 C C . GLY A 1 347 ? 17.741 -8.794 16.191 1.00 88.31 347 GLY A C 1
ATOM 2825 O O . GLY A 1 347 ? 17.346 -7.945 16.995 1.00 88.31 347 GLY A O 1
ATOM 2826 N N . ARG A 1 348 ? 18.790 -8.569 15.394 1.00 85.06 348 ARG A N 1
ATOM 2827 C CA . ARG A 1 348 ? 19.469 -7.272 15.254 1.00 85.06 348 ARG A CA 1
ATOM 2828 C C . ARG A 1 348 ? 19.524 -6.879 13.787 1.00 85.06 348 ARG A C 1
ATOM 2830 O O . ARG A 1 348 ? 19.835 -7.709 12.936 1.00 85.06 348 ARG A O 1
ATOM 2837 N N . TRP A 1 349 ? 19.272 -5.610 13.501 1.00 65.94 349 TRP A N 1
ATOM 2838 C CA . TRP A 1 349 ? 19.506 -5.039 12.182 1.00 65.94 349 TRP A CA 1
ATOM 2839 C C . TRP A 1 349 ? 21.019 -4.985 11.904 1.00 65.94 349 TRP A C 1
ATOM 2841 O O . TRP A 1 349 ? 21.768 -4.388 12.676 1.00 65.94 349 TRP A O 1
ATOM 2851 N N . CYS A 1 350 ? 21.470 -5.599 10.810 1.00 57.75 350 CYS A N 1
ATOM 2852 C CA . CYS A 1 350 ? 22.782 -5.359 10.194 1.00 57.75 350 CYS A CA 1
ATOM 2853 C C . CYS A 1 350 ? 22.576 -4.612 8.872 1.00 57.75 350 CYS A C 1
ATOM 2855 O O . CYS A 1 350 ? 21.524 -4.771 8.276 1.00 57.75 350 CYS A O 1
ATOM 2857 N N . ASP A 1 351 ? 23.535 -3.836 8.368 1.00 42.59 351 ASP A N 1
ATOM 2858 C CA . ASP A 1 351 ? 23.328 -2.991 7.168 1.00 42.59 351 ASP A CA 1
ATOM 2859 C C . ASP A 1 351 ? 22.831 -3.754 5.905 1.00 42.59 351 ASP A C 1
ATOM 2861 O O . ASP A 1 351 ? 22.314 -3.148 4.967 1.00 42.59 351 ASP A O 1
ATOM 2865 N N . ASP A 1 352 ? 22.879 -5.093 5.930 1.00 40.41 352 ASP A N 1
ATOM 2866 C CA . ASP A 1 352 ? 22.457 -6.022 4.879 1.00 40.41 352 ASP A CA 1
ATOM 2867 C C . ASP A 1 352 ? 21.265 -6.943 5.252 1.00 40.41 352 ASP A C 1
ATOM 2869 O O . ASP A 1 352 ? 20.961 -7.881 4.516 1.00 40.41 352 ASP A O 1
ATOM 2873 N N . TRP A 1 353 ? 20.568 -6.723 6.375 1.00 40.47 353 TRP A N 1
ATOM 2874 C CA . TRP A 1 353 ? 19.551 -7.654 6.911 1.00 40.47 353 TRP A CA 1
ATOM 2875 C C . TRP A 1 353 ? 18.341 -7.868 5.983 1.00 40.47 353 TRP A C 1
ATOM 2877 O O . TRP A 1 353 ? 17.759 -8.952 5.947 1.00 40.47 353 TRP A O 1
ATOM 2887 N N . TRP A 1 354 ? 17.987 -6.850 5.198 1.00 37.91 354 TRP A N 1
ATOM 2888 C CA . TRP A 1 354 ? 16.908 -6.887 4.209 1.00 37.91 354 TRP A CA 1
ATOM 2889 C C . TRP A 1 354 ? 17.263 -7.751 2.991 1.00 37.91 354 TRP A C 1
ATOM 2891 O O . TRP A 1 354 ? 16.367 -8.218 2.295 1.00 37.91 354 TRP A O 1
ATOM 2901 N N . ARG A 1 355 ? 18.555 -8.039 2.754 1.00 37.75 355 ARG A N 1
ATOM 2902 C CA . ARG A 1 355 ? 19.015 -8.861 1.619 1.00 37.75 355 ARG A CA 1
ATOM 2903 C C . ARG A 1 355 ? 18.580 -10.327 1.710 1.00 37.75 355 ARG A C 1
ATOM 2905 O O . ARG A 1 355 ? 18.696 -11.042 0.719 1.00 37.75 355 ARG A O 1
ATOM 2912 N N . GLY A 1 356 ? 18.131 -10.774 2.886 1.00 35.47 356 GLY A N 1
ATOM 2913 C CA . GLY A 1 356 ? 17.618 -12.126 3.124 1.00 35.47 356 GLY A CA 1
ATOM 2914 C C . GLY A 1 356 ? 16.095 -12.219 3.227 1.00 35.47 356 GLY A C 1
ATOM 2915 O O . GLY A 1 356 ? 15.575 -13.330 3.312 1.00 35.47 356 GLY A O 1
ATOM 2916 N N . LEU A 1 357 ? 15.376 -11.092 3.227 1.00 35.53 357 LEU A N 1
ATOM 2917 C CA . LEU A 1 357 ? 13.921 -11.121 3.200 1.00 35.53 357 LEU A CA 1
ATOM 2918 C C . LEU A 1 357 ? 13.435 -11.348 1.769 1.00 35.53 357 LEU A C 1
ATOM 2920 O O . LEU A 1 357 ? 13.982 -10.739 0.845 1.00 35.53 357 LEU A O 1
ATOM 2924 N N . PRO A 1 358 ? 12.389 -12.165 1.559 1.00 34.09 358 PRO A N 1
ATOM 2925 C CA . PRO A 1 358 ? 11.643 -12.117 0.318 1.00 34.09 358 PRO A CA 1
ATOM 2926 C C . PRO A 1 358 ? 11.132 -10.683 0.170 1.00 34.09 358 PRO A C 1
ATOM 2928 O O . PRO A 1 358 ? 10.212 -10.264 0.875 1.00 34.09 358 PRO A O 1
ATOM 2931 N N . VAL A 1 359 ? 11.762 -9.902 -0.713 1.00 39.97 359 VAL A N 1
ATOM 2932 C CA . VAL A 1 359 ? 11.144 -8.693 -1.257 1.00 39.97 359 VAL A CA 1
ATOM 2933 C C . VAL A 1 359 ? 9.779 -9.163 -1.726 1.00 39.97 359 VAL A C 1
ATOM 2935 O O . VAL A 1 359 ? 9.726 -10.168 -2.443 1.00 39.97 359 VAL A O 1
ATOM 2938 N N . GLY A 1 360 ? 8.709 -8.522 -1.244 1.00 35.31 360 GLY A N 1
ATOM 2939 C CA . GLY A 1 360 ? 7.343 -8.761 -1.692 1.00 35.31 360 GLY A CA 1
ATOM 2940 C C . GLY A 1 360 ? 7.321 -8.595 -3.200 1.00 35.31 360 GLY A C 1
ATOM 2941 O O . GLY A 1 360 ? 7.151 -7.503 -3.728 1.00 35.31 360 GLY A O 1
ATOM 2942 N N . THR A 1 361 ? 7.631 -9.681 -3.886 1.00 36.78 361 THR A N 1
ATOM 2943 C CA . THR A 1 361 ? 7.752 -9.727 -5.321 1.00 36.78 361 THR A CA 1
ATOM 2944 C C . THR A 1 361 ? 6.307 -9.772 -5.771 1.00 36.78 361 THR A C 1
ATOM 2946 O O . THR A 1 361 ? 5.557 -10.635 -5.299 1.00 36.78 361 THR A O 1
ATOM 2949 N N . PRO A 1 362 ? 5.872 -8.875 -6.670 1.00 37.06 362 PRO A N 1
ATOM 2950 C CA . PRO A 1 362 ? 4.741 -9.207 -7.517 1.00 37.06 362 PRO A CA 1
ATOM 2951 C C . PRO A 1 362 ? 5.018 -10.621 -8.026 1.00 37.06 362 PRO A C 1
ATOM 2953 O O . PRO A 1 362 ? 6.124 -10.875 -8.509 1.00 37.06 362 PRO A O 1
ATOM 2956 N N . ALA A 1 363 ? 4.096 -11.546 -7.753 1.00 37.84 363 ALA A N 1
ATOM 2957 C CA . ALA A 1 363 ? 4.314 -12.981 -7.879 1.00 37.84 363 ALA A CA 1
ATOM 2958 C C . ALA A 1 363 ? 5.186 -13.329 -9.096 1.00 37.84 363 ALA A C 1
ATOM 2960 O O . ALA A 1 363 ? 4.946 -12.824 -10.195 1.00 37.84 363 ALA A O 1
ATOM 2961 N N . THR A 1 364 ? 6.178 -14.212 -8.907 1.00 44.00 364 THR A N 1
ATOM 2962 C CA . THR A 1 364 ? 6.858 -14.888 -10.027 1.00 44.00 364 THR A CA 1
ATOM 2963 C C . THR A 1 364 ? 5.841 -15.218 -11.116 1.00 44.00 364 THR A C 1
ATOM 2965 O O . THR A 1 364 ? 4.758 -15.699 -10.784 1.00 44.00 364 THR A O 1
ATOM 2968 N N . LEU A 1 365 ? 6.168 -14.903 -12.380 1.00 51.91 365 LEU A N 1
ATOM 2969 C CA . LEU A 1 365 ? 5.252 -14.979 -13.523 1.00 51.91 365 LEU A CA 1
ATOM 2970 C C . LEU A 1 365 ? 4.343 -16.210 -13.396 1.00 51.91 365 LEU A C 1
ATOM 2972 O O . LEU A 1 365 ? 4.829 -17.335 -13.548 1.00 51.91 365 LEU A O 1
ATOM 2976 N N . GLY A 1 366 ? 3.070 -15.996 -13.038 1.00 58.12 366 GLY A N 1
ATOM 2977 C CA . GLY A 1 366 ? 2.200 -17.091 -12.612 1.00 58.12 366 GLY A CA 1
ATOM 2978 C C . GLY A 1 366 ? 2.157 -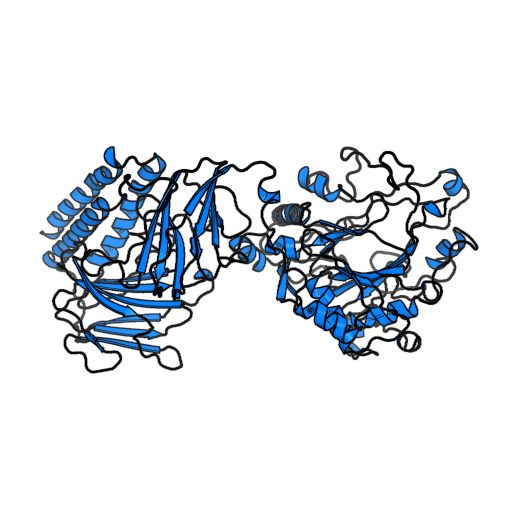18.184 -13.676 1.00 58.12 366 GLY A C 1
ATOM 2979 O O . GLY A 1 366 ? 2.129 -17.877 -14.871 1.00 58.12 366 GLY A O 1
ATOM 2980 N N . GLU A 1 367 ? 2.150 -19.457 -13.272 1.00 59.34 367 GLU A N 1
ATOM 2981 C CA . GLU A 1 367 ? 2.122 -20.598 -14.207 1.00 59.34 367 GLU A CA 1
ATOM 2982 C C . GLU A 1 367 ? 0.995 -20.465 -15.253 1.00 59.34 367 GLU A C 1
ATOM 2984 O O . GLU A 1 367 ? 1.160 -20.836 -16.417 1.00 59.34 367 GLU A O 1
ATOM 2989 N N . THR A 1 368 ? -0.099 -19.793 -14.885 1.00 70.31 368 THR A N 1
ATOM 2990 C CA . THR A 1 368 ? -1.195 -19.388 -15.771 1.00 70.31 368 THR A CA 1
ATOM 2991 C C . THR A 1 368 ? -0.754 -18.497 -16.945 1.00 70.31 368 THR A C 1
ATOM 2993 O O . THR A 1 368 ? -1.182 -18.732 -18.074 1.00 70.31 368 THR A O 1
ATOM 2996 N N . LEU A 1 369 ? 0.110 -17.491 -16.743 1.00 76.75 369 LEU A N 1
ATOM 2997 C CA . LEU A 1 369 ? 0.573 -16.602 -17.822 1.00 76.75 369 LEU A CA 1
ATOM 2998 C C . LEU A 1 369 ? 1.549 -17.320 -18.765 1.00 76.75 369 LEU A C 1
ATOM 3000 O O . LEU A 1 369 ? 1.425 -17.194 -19.983 1.00 76.75 369 LEU A O 1
ATOM 3004 N N . LYS A 1 370 ? 2.456 -18.152 -18.232 1.00 80.44 370 LYS A N 1
ATOM 3005 C CA . LYS A 1 370 ? 3.337 -18.999 -19.062 1.00 80.44 370 LYS A CA 1
ATOM 3006 C C . LYS A 1 370 ? 2.533 -19.971 -19.925 1.00 80.44 370 LYS A C 1
ATOM 3008 O O . LYS A 1 370 ? 2.847 -20.160 -21.100 1.00 80.44 370 LYS A O 1
ATOM 3013 N N . ALA A 1 371 ? 1.478 -20.569 -19.368 1.00 81.88 371 ALA A N 1
ATOM 3014 C CA . ALA A 1 371 ? 0.575 -21.440 -20.114 1.00 81.88 371 ALA A CA 1
ATOM 3015 C C . ALA A 1 371 ? -0.154 -20.684 -21.237 1.00 81.88 371 ALA A C 1
ATOM 3017 O O . ALA A 1 371 ? -0.222 -21.185 -22.358 1.00 81.88 371 ALA A O 1
ATOM 3018 N N . ARG A 1 372 ? -0.632 -19.458 -20.978 1.00 84.62 372 ARG A N 1
ATOM 3019 C CA . ARG A 1 372 ? -1.263 -18.601 -21.999 1.00 84.62 372 ARG A CA 1
ATOM 3020 C C . ARG A 1 372 ? -0.293 -18.206 -23.115 1.00 84.62 372 ARG A C 1
ATOM 3022 O O . ARG A 1 372 ? -0.673 -18.274 -24.280 1.00 84.62 372 ARG A O 1
ATOM 3029 N N . LEU A 1 373 ? 0.956 -17.865 -22.783 1.00 89.50 373 LEU A N 1
ATOM 3030 C CA . LEU A 1 373 ? 2.005 -17.582 -23.773 1.00 89.50 373 LEU A CA 1
ATOM 3031 C C . LEU A 1 373 ? 2.261 -18.795 -24.678 1.00 89.50 373 LEU A C 1
ATOM 3033 O O . LEU A 1 373 ? 2.246 -18.661 -25.900 1.00 89.50 373 LEU A O 1
ATOM 3037 N N . ARG A 1 374 ? 2.406 -19.994 -24.096 1.00 91.62 374 ARG A N 1
ATOM 3038 C CA . ARG A 1 374 ? 2.545 -21.245 -24.867 1.00 91.62 374 ARG A CA 1
ATOM 3039 C C . ARG A 1 374 ? 1.300 -21.573 -25.690 1.00 91.62 374 ARG A C 1
ATOM 3041 O O . ARG A 1 374 ? 1.426 -22.106 -26.785 1.00 91.62 374 ARG A O 1
ATOM 3048 N N . GLY A 1 375 ? 0.109 -21.261 -25.185 1.00 91.19 375 GLY A N 1
ATOM 3049 C CA . GLY A 1 375 ? -1.144 -21.434 -25.920 1.00 91.19 375 GLY A CA 1
ATOM 3050 C C . GLY A 1 375 ? -1.230 -20.538 -27.159 1.00 91.19 375 GLY A C 1
ATOM 3051 O O . GLY A 1 375 ? -1.655 -21.001 -28.212 1.00 91.19 375 GLY A O 1
ATOM 3052 N N . ALA A 1 376 ? -0.781 -19.284 -27.054 1.00 92.56 376 ALA A N 1
ATOM 3053 C CA . ALA A 1 376 ? -0.866 -18.302 -28.137 1.00 92.56 376 ALA A CA 1
ATOM 3054 C C . ALA A 1 376 ? 0.282 -18.406 -29.165 1.00 92.56 376 ALA A C 1
ATOM 3056 O O . ALA A 1 376 ? 0.071 -18.199 -30.363 1.00 92.56 376 ALA A O 1
ATOM 3057 N N . PHE A 1 377 ? 1.502 -18.725 -28.721 1.00 93.88 377 PHE A N 1
ATOM 3058 C CA . PHE A 1 377 ? 2.710 -18.750 -29.565 1.00 93.88 377 PHE A CA 1
ATOM 3059 C C . PHE A 1 377 ? 3.289 -20.153 -29.796 1.00 93.88 377 PHE A C 1
ATOM 3061 O O . PHE A 1 377 ? 4.245 -20.313 -30.550 1.00 93.88 377 PHE A O 1
ATOM 3068 N N . GLY A 1 378 ? 2.701 -21.184 -29.190 1.00 90.88 378 GLY A N 1
ATOM 3069 C CA . GLY A 1 378 ? 3.185 -22.559 -29.266 1.00 90.88 378 GLY A CA 1
ATOM 3070 C C . GLY A 1 378 ? 4.243 -22.887 -28.209 1.00 90.88 378 GLY A C 1
ATOM 3071 O O . GLY A 1 378 ? 4.749 -22.032 -27.485 1.00 90.88 378 GLY A O 1
ATOM 3072 N N . SER A 1 379 ? 4.600 -24.168 -28.110 1.00 85.62 379 SER A N 1
ATOM 3073 C CA . SER A 1 379 ? 5.506 -24.675 -27.068 1.00 85.62 379 SER A CA 1
ATOM 3074 C C . SER A 1 379 ? 6.979 -24.294 -27.255 1.00 85.62 379 SER A C 1
ATOM 3076 O O . SER A 1 379 ? 7.779 -24.573 -26.368 1.00 85.62 379 SER A O 1
ATOM 3078 N N . GLN A 1 380 ? 7.343 -23.711 -28.401 1.00 86.00 380 GLN A N 1
ATOM 3079 C CA . GLN A 1 380 ? 8.720 -23.334 -28.747 1.00 86.00 380 GLN A CA 1
ATOM 3080 C C . GLN A 1 380 ? 9.105 -21.935 -28.239 1.00 86.00 380 GLN A C 1
ATOM 3082 O O . GLN A 1 380 ? 10.266 -21.551 -28.359 1.00 86.00 380 GLN A O 1
ATOM 3087 N N . ILE A 1 381 ? 8.156 -21.176 -27.674 1.00 93.56 381 ILE A N 1
ATOM 3088 C CA . ILE A 1 381 ? 8.437 -19.854 -27.108 1.00 93.56 381 ILE A CA 1
ATOM 3089 C C . ILE A 1 381 ? 9.375 -19.973 -25.900 1.00 93.56 381 ILE A C 1
ATOM 3091 O O . ILE A 1 381 ? 9.091 -20.691 -24.936 1.00 93.56 381 ILE A O 1
ATOM 3095 N N . GLY A 1 382 ? 10.498 -19.259 -25.947 1.00 92.56 382 GLY A N 1
ATOM 3096 C CA . GLY A 1 382 ? 11.415 -19.146 -24.819 1.00 92.56 382 GLY A CA 1
ATOM 3097 C C . GLY A 1 382 ? 11.006 -18.000 -23.902 1.00 92.56 382 GLY A C 1
ATOM 3098 O O . GLY A 1 382 ? 10.562 -16.955 -24.371 1.00 92.56 382 GLY A O 1
ATOM 3099 N N . THR A 1 383 ? 11.157 -18.196 -22.594 1.00 91.75 383 THR A N 1
ATOM 3100 C CA . THR A 1 383 ? 10.872 -17.185 -21.568 1.00 91.75 383 THR A CA 1
ATOM 3101 C C . THR A 1 383 ? 12.062 -17.078 -20.621 1.00 91.75 383 THR A C 1
ATOM 3103 O O . THR A 1 383 ? 12.416 -18.071 -19.984 1.00 91.75 383 THR A O 1
ATOM 3106 N N . GLU A 1 384 ? 12.639 -15.891 -20.489 1.00 92.38 384 GLU A N 1
ATOM 3107 C CA . GLU A 1 384 ? 13.717 -15.586 -19.548 1.00 92.38 384 GLU A CA 1
ATOM 3108 C C . GLU A 1 384 ? 13.303 -14.396 -18.676 1.00 92.38 384 GLU A C 1
ATOM 3110 O O . GLU A 1 384 ? 12.991 -13.317 -19.177 1.00 92.38 384 GLU A O 1
ATOM 3115 N N . GLY A 1 385 ? 13.264 -14.605 -17.362 1.00 86.94 385 GLY A N 1
ATOM 3116 C CA . GLY A 1 385 ? 12.954 -13.573 -16.379 1.00 86.94 385 GLY A CA 1
ATOM 3117 C C . GLY A 1 385 ? 12.399 -14.140 -15.061 1.00 86.94 385 GLY A C 1
ATOM 3118 O O . GLY A 1 385 ? 12.230 -15.359 -14.948 1.00 86.94 385 GLY A O 1
ATOM 3119 N N . PRO A 1 386 ? 12.092 -13.277 -14.075 1.00 90.12 386 PRO A N 1
ATOM 3120 C CA . PRO A 1 386 ? 12.242 -11.820 -14.138 1.00 90.12 386 PRO A CA 1
ATOM 3121 C C . PRO A 1 386 ? 13.709 -11.392 -14.304 1.00 90.12 386 PRO A C 1
ATOM 3123 O O . PRO A 1 386 ? 14.609 -12.055 -13.791 1.00 90.12 386 PRO A O 1
ATOM 3126 N N . LEU A 1 387 ? 13.960 -10.328 -15.071 1.00 89.56 387 LEU A N 1
ATOM 3127 C CA . LEU A 1 387 ? 15.319 -9.835 -15.352 1.00 89.56 387 LEU A CA 1
ATOM 3128 C C . LEU A 1 387 ? 15.837 -8.891 -14.253 1.00 89.56 387 LEU A C 1
ATOM 3130 O O . LEU A 1 387 ? 17.047 -8.729 -14.093 1.00 89.56 387 LEU A O 1
ATOM 3134 N N . ALA A 1 388 ? 14.926 -8.275 -13.500 1.00 89.00 388 ALA A N 1
ATOM 3135 C CA . ALA A 1 388 ? 15.197 -7.373 -12.390 1.00 89.00 388 ALA A CA 1
ATOM 3136 C C . ALA A 1 388 ? 14.840 -8.011 -11.041 1.00 89.00 388 ALA A C 1
ATOM 3138 O O . ALA A 1 388 ? 13.917 -8.820 -10.938 1.00 89.00 388 ALA A O 1
ATOM 3139 N N . ARG A 1 389 ? 15.516 -7.571 -9.970 1.00 85.44 389 ARG A N 1
ATOM 3140 C CA . ARG A 1 389 ? 15.209 -7.993 -8.589 1.00 85.44 389 ARG A CA 1
ATOM 3141 C C . ARG A 1 389 ? 13.808 -7.583 -8.137 1.00 85.44 389 ARG A C 1
ATOM 3143 O O . ARG A 1 389 ? 13.213 -8.282 -7.326 1.00 85.44 389 ARG A O 1
ATOM 3150 N N . SER A 1 390 ? 13.285 -6.493 -8.693 1.00 84.62 390 SER A N 1
ATOM 3151 C CA . SER A 1 390 ? 11.934 -5.995 -8.430 1.00 84.62 390 SER A CA 1
ATOM 3152 C C . SER A 1 390 ? 10.821 -6.918 -8.951 1.00 84.62 390 SER A C 1
ATOM 3154 O O . SER A 1 390 ? 9.659 -6.736 -8.602 1.00 84.62 390 SER A O 1
ATOM 3156 N N . GLY A 1 391 ? 11.161 -7.901 -9.796 1.00 83.69 391 GLY A N 1
ATOM 3157 C CA . GLY A 1 391 ? 10.202 -8.698 -10.562 1.00 83.69 391 GLY A CA 1
ATOM 3158 C C . GLY A 1 391 ? 9.944 -8.158 -11.974 1.00 83.69 391 GLY A C 1
ATOM 3159 O O . GLY A 1 391 ? 9.263 -8.820 -12.756 1.00 83.69 391 GLY A O 1
ATOM 3160 N N . ALA A 1 392 ? 10.506 -6.998 -12.332 1.00 90.69 392 ALA A N 1
ATOM 3161 C CA . ALA A 1 392 ? 10.397 -6.443 -13.677 1.00 90.69 392 ALA A CA 1
ATOM 3162 C C . ALA A 1 392 ? 11.287 -7.160 -14.712 1.00 90.69 392 ALA A C 1
ATOM 3164 O O . ALA A 1 392 ? 12.273 -7.826 -14.391 1.00 90.69 392 ALA A O 1
ATOM 3165 N N . GLY A 1 393 ? 10.958 -6.967 -15.987 1.00 94.00 393 GLY A N 1
ATOM 3166 C CA . GLY A 1 393 ? 11.687 -7.481 -17.138 1.00 94.00 393 GLY A CA 1
ATOM 3167 C C . GLY A 1 393 ? 11.343 -8.927 -17.465 1.00 94.00 393 GLY A C 1
ATOM 3168 O O . GLY A 1 393 ? 11.574 -9.831 -16.669 1.00 94.00 393 GLY A O 1
ATOM 3169 N N . LEU A 1 394 ? 10.854 -9.158 -18.679 1.00 95.06 394 LEU A N 1
ATOM 3170 C CA . LEU A 1 394 ? 10.718 -10.489 -19.258 1.00 95.06 394 LEU A CA 1
ATOM 3171 C C . LEU A 1 394 ? 11.240 -10.472 -20.691 1.00 95.06 394 LEU A C 1
ATOM 3173 O O . LEU A 1 394 ? 10.896 -9.587 -21.471 1.00 95.06 394 LEU A O 1
ATOM 3177 N N . ARG A 1 395 ? 12.042 -11.468 -21.052 1.00 97.12 395 ARG A N 1
ATOM 3178 C CA . ARG A 1 395 ? 12.524 -11.688 -22.413 1.00 97.12 395 ARG A CA 1
ATOM 3179 C C . ARG A 1 395 ? 11.818 -12.898 -23.014 1.00 97.12 395 ARG A C 1
ATOM 3181 O O . ARG A 1 395 ? 11.819 -13.981 -22.432 1.00 97.12 395 ARG A O 1
ATOM 3188 N N . LEU A 1 396 ? 11.226 -12.702 -24.187 1.00 97.31 396 LEU A N 1
ATOM 3189 C CA . LEU A 1 396 ? 10.598 -13.735 -25.001 1.00 97.31 396 LEU A CA 1
ATOM 3190 C C . LEU A 1 396 ? 11.432 -13.989 -26.258 1.00 97.31 396 LEU A C 1
ATOM 3192 O O . LEU A 1 396 ? 11.930 -13.050 -26.885 1.00 97.31 396 LEU A O 1
ATOM 3196 N N . SER A 1 397 ? 11.578 -15.252 -26.645 1.00 96.88 397 SER A N 1
ATOM 3197 C CA . SER A 1 397 ? 12.252 -15.664 -27.882 1.00 96.88 397 SER A CA 1
ATOM 3198 C C . SER A 1 397 ? 11.360 -16.584 -28.716 1.00 96.88 397 SER A C 1
ATOM 3200 O O . SER A 1 397 ? 10.484 -17.263 -28.181 1.00 96.88 397 SER A O 1
ATOM 3202 N N . GLY A 1 398 ? 11.573 -16.597 -30.035 1.00 94.81 398 GLY A N 1
ATOM 3203 C CA . GLY A 1 398 ? 10.779 -17.407 -30.969 1.00 94.81 398 GLY A CA 1
ATOM 3204 C C . GLY A 1 398 ? 9.510 -16.728 -31.500 1.00 94.81 398 GLY A C 1
ATOM 3205 O O . GLY A 1 398 ? 8.634 -17.416 -32.013 1.00 94.81 398 GLY A O 1
ATOM 3206 N N . ILE A 1 399 ? 9.403 -15.400 -31.382 1.00 96.00 399 ILE A N 1
ATOM 3207 C CA . ILE A 1 399 ? 8.342 -14.594 -32.004 1.00 96.00 399 ILE A CA 1
ATOM 3208 C C . ILE A 1 399 ? 8.967 -13.816 -33.164 1.00 96.00 399 ILE A C 1
ATOM 3210 O O . ILE A 1 399 ? 9.850 -12.993 -32.926 1.00 96.00 399 ILE A O 1
ATOM 3214 N N . ASP A 1 400 ? 8.510 -14.061 -34.390 1.00 95.38 400 ASP A N 1
ATOM 3215 C CA . ASP A 1 400 ? 8.865 -13.263 -35.567 1.00 95.38 400 ASP A CA 1
ATOM 3216 C C . ASP A 1 400 ? 7.779 -12.213 -35.804 1.00 95.38 400 ASP A C 1
ATOM 3218 O O . ASP A 1 400 ? 6.611 -12.546 -35.998 1.00 95.38 400 ASP A O 1
ATOM 3222 N N . LEU A 1 401 ? 8.158 -10.941 -35.737 1.00 96.75 401 LEU A N 1
ATOM 3223 C CA . LEU A 1 401 ? 7.240 -9.825 -35.915 1.00 96.75 401 LEU A CA 1
ATOM 3224 C C . LEU A 1 401 ? 7.143 -9.360 -37.370 1.00 96.75 401 LEU A C 1
ATOM 3226 O O . LEU A 1 401 ? 6.471 -8.357 -37.606 1.00 96.75 401 LEU A O 1
ATOM 3230 N N . CYS A 1 402 ? 7.790 -10.026 -38.337 1.00 95.88 402 CYS A N 1
ATOM 3231 C CA . CYS A 1 402 ? 7.467 -9.846 -39.761 1.00 95.88 402 CYS A CA 1
ATOM 3232 C C . CYS A 1 402 ? 6.036 -10.328 -40.040 1.00 95.88 402 CYS A C 1
ATOM 3234 O O . CYS A 1 402 ? 5.285 -9.650 -40.744 1.00 95.88 402 CYS A O 1
ATOM 3236 N N . ASP A 1 403 ? 5.611 -11.396 -39.362 1.00 93.69 403 ASP A N 1
ATOM 3237 C CA . ASP A 1 403 ? 4.235 -11.878 -39.393 1.00 93.69 403 ASP A CA 1
ATOM 3238 C C . ASP A 1 403 ? 3.298 -10.991 -38.542 1.00 93.69 403 ASP A C 1
ATOM 3240 O O . ASP A 1 403 ? 3.643 -10.593 -37.421 1.00 93.69 403 ASP A O 1
ATOM 3244 N N . PRO A 1 404 ? 2.080 -10.677 -39.024 1.00 94.69 404 PRO A N 1
ATOM 3245 C CA . PRO A 1 404 ? 1.068 -10.009 -38.213 1.00 94.69 404 PRO A CA 1
ATOM 3246 C C . PRO A 1 404 ? 0.628 -10.862 -37.014 1.00 94.69 404 PRO A C 1
ATOM 3248 O O . PRO A 1 404 ? 0.374 -12.062 -37.136 1.00 94.69 404 PRO A O 1
ATOM 3251 N N . LEU A 1 405 ? 0.464 -10.225 -35.853 1.00 96.19 405 LEU A N 1
ATOM 3252 C CA . LEU A 1 405 ? -0.009 -10.894 -34.643 1.00 96.19 405 LEU A CA 1
ATOM 3253 C C . LEU A 1 405 ? -1.524 -11.104 -34.673 1.00 96.19 405 LEU A C 1
ATOM 3255 O O . LEU A 1 405 ? -2.294 -10.231 -35.077 1.00 96.19 405 LEU A O 1
ATOM 3259 N N . ARG A 1 406 ? -1.968 -12.254 -34.165 1.00 96.00 406 ARG A N 1
ATOM 3260 C CA . ARG A 1 406 ? -3.392 -12.518 -33.931 1.00 96.00 406 ARG A CA 1
ATOM 3261 C C . ARG A 1 406 ? -3.890 -11.829 -32.648 1.00 96.00 406 ARG A C 1
ATOM 3263 O O . ARG A 1 406 ? -3.104 -11.625 -31.722 1.00 96.00 406 ARG A O 1
ATOM 3270 N N . PRO A 1 407 ? -5.201 -11.558 -32.511 1.00 91.50 407 PRO A N 1
ATOM 3271 C CA . PRO A 1 407 ? -5.751 -10.902 -31.319 1.00 91.50 407 PRO A CA 1
ATOM 3272 C C . PRO A 1 407 ? -5.430 -11.595 -29.984 1.00 91.50 407 PRO A C 1
ATOM 3274 O O . PRO A 1 407 ? -5.181 -10.922 -28.984 1.00 91.50 407 PRO A O 1
ATOM 3277 N N . ASP A 1 408 ? -5.398 -12.931 -29.954 1.00 88.19 408 ASP A N 1
ATOM 3278 C CA . ASP A 1 408 ? -5.040 -13.719 -28.766 1.00 88.19 408 ASP A CA 1
ATOM 3279 C C . ASP A 1 408 ? -3.571 -13.522 -28.359 1.00 88.19 408 ASP A C 1
ATOM 3281 O O . ASP A 1 408 ? -3.267 -13.385 -27.172 1.00 88.19 408 ASP A O 1
ATOM 3285 N N . GLN A 1 409 ? -2.678 -13.436 -29.348 1.00 96.50 409 GLN A N 1
ATOM 3286 C CA . GLN A 1 409 ? -1.254 -13.161 -29.164 1.00 96.50 409 GLN A CA 1
ATOM 3287 C C . GLN A 1 409 ? -1.020 -11.744 -28.635 1.00 96.50 409 GLN A C 1
ATOM 3289 O O . GLN A 1 409 ? -0.279 -11.557 -27.673 1.00 96.50 409 GLN A O 1
ATOM 3294 N N . VAL A 1 410 ? -1.696 -10.746 -29.206 1.00 96.12 410 VAL A N 1
ATOM 3295 C CA . VAL A 1 410 ? -1.609 -9.357 -28.729 1.00 96.12 410 VAL A CA 1
ATOM 3296 C C . VAL A 1 410 ? -2.122 -9.247 -27.294 1.00 96.12 410 VAL A C 1
ATOM 3298 O O . VAL A 1 410 ? -1.474 -8.639 -26.445 1.00 96.12 410 VAL A O 1
ATOM 3301 N N . SER A 1 411 ? -3.259 -9.882 -26.996 1.00 88.50 411 SER A N 1
ATOM 3302 C CA . SER A 1 411 ? -3.864 -9.848 -25.663 1.00 88.50 411 SER A CA 1
ATOM 3303 C C . SER A 1 411 ? -2.924 -10.386 -24.581 1.00 88.50 411 SER A C 1
ATOM 3305 O O . SER A 1 411 ? -2.761 -9.744 -23.540 1.00 88.50 411 SER A O 1
ATOM 3307 N N . VAL A 1 412 ? -2.255 -11.520 -24.835 1.00 88.06 412 VAL A N 1
ATOM 3308 C CA . VAL A 1 412 ? -1.300 -12.088 -23.872 1.00 88.06 412 VAL A CA 1
ATOM 3309 C C . VAL A 1 412 ? -0.018 -11.260 -23.759 1.00 88.06 412 VAL A C 1
ATOM 3311 O O . VAL A 1 412 ? 0.522 -11.160 -22.661 1.00 88.06 412 VAL A O 1
ATOM 3314 N N . LEU A 1 413 ? 0.459 -10.620 -24.833 1.00 95.94 413 LEU A N 1
ATOM 3315 C CA . LEU A 1 413 ? 1.616 -9.717 -24.757 1.00 95.94 413 LEU A CA 1
ATOM 3316 C C . LEU A 1 413 ? 1.307 -8.469 -23.923 1.00 95.94 413 LEU A C 1
ATOM 3318 O O . LEU A 1 413 ? 2.142 -8.066 -23.116 1.00 95.94 413 LEU A O 1
ATOM 3322 N N . LEU A 1 414 ? 0.106 -7.902 -24.058 1.00 91.12 414 LEU A N 1
ATOM 3323 C CA . LEU A 1 414 ? -0.338 -6.769 -23.243 1.00 91.12 414 LEU A CA 1
ATOM 3324 C C . LEU A 1 414 ? -0.402 -7.132 -21.750 1.00 91.12 414 LEU A C 1
ATOM 3326 O O . LEU A 1 414 ? 0.096 -6.378 -20.918 1.00 91.12 414 LEU A O 1
ATOM 3330 N N . ASP A 1 415 ? -0.944 -8.307 -21.408 1.00 85.38 415 ASP A N 1
ATOM 3331 C CA . ASP A 1 415 ? -0.919 -8.812 -20.025 1.00 85.38 415 ASP A CA 1
ATOM 3332 C C . ASP A 1 415 ? 0.508 -9.065 -19.542 1.00 85.38 415 ASP A C 1
ATOM 3334 O O . ASP A 1 415 ? 0.837 -8.807 -18.389 1.00 85.38 415 ASP A O 1
ATOM 3338 N N . THR A 1 416 ? 1.370 -9.556 -20.433 1.00 92.50 416 THR A N 1
ATOM 3339 C CA . THR A 1 416 ? 2.768 -9.824 -20.107 1.00 92.50 416 THR A CA 1
ATOM 3340 C C . THR A 1 416 ? 3.498 -8.537 -19.756 1.00 92.50 416 THR A C 1
ATOM 3342 O O . THR A 1 416 ? 4.129 -8.497 -18.706 1.00 92.50 416 THR A O 1
ATOM 3345 N N . LEU A 1 417 ? 3.366 -7.479 -20.564 1.00 95.31 417 LEU A N 1
ATOM 3346 C CA . LEU A 1 417 ? 3.971 -6.180 -20.263 1.00 95.31 417 LEU A CA 1
ATOM 3347 C C . LEU A 1 417 ? 3.419 -5.596 -18.960 1.00 95.31 417 LEU A C 1
ATOM 3349 O O . LEU A 1 417 ? 4.192 -5.142 -18.129 1.00 95.31 417 LEU A O 1
ATOM 3353 N N . SER A 1 418 ? 2.105 -5.647 -18.759 1.00 86.75 418 SER A N 1
ATOM 3354 C CA . SER A 1 418 ? 1.460 -5.166 -17.533 1.00 86.75 418 SER A CA 1
ATOM 3355 C C . SER A 1 418 ? 1.989 -5.893 -16.279 1.00 86.75 418 SER A C 1
ATOM 3357 O O . SER A 1 418 ? 2.209 -5.284 -15.234 1.00 86.75 418 SER A O 1
ATOM 3359 N N . GLN A 1 419 ? 2.306 -7.187 -16.387 1.00 84.56 419 GLN A N 1
ATOM 3360 C CA . GLN A 1 419 ? 2.889 -7.957 -15.286 1.00 84.56 419 GLN A CA 1
ATOM 3361 C C . GLN A 1 419 ? 4.400 -7.735 -15.119 1.00 84.56 419 GLN A C 1
ATOM 3363 O O . GLN A 1 419 ? 4.885 -7.625 -13.994 1.00 84.56 419 GLN A O 1
ATOM 3368 N N . SER A 1 420 ? 5.161 -7.654 -16.212 1.00 91.12 420 SER A N 1
ATOM 3369 C CA . SER A 1 420 ? 6.627 -7.580 -16.171 1.00 91.12 420 SER A CA 1
ATOM 3370 C C . SER A 1 420 ? 7.186 -6.163 -16.256 1.00 91.12 420 SER A C 1
ATOM 3372 O O . SER A 1 420 ? 8.388 -5.996 -16.086 1.00 91.12 420 SER A O 1
ATOM 3374 N N . ARG A 1 421 ? 6.364 -5.143 -16.530 1.00 95.12 421 ARG A N 1
ATOM 3375 C CA . ARG A 1 421 ? 6.687 -3.712 -16.743 1.00 95.12 421 ARG A CA 1
ATOM 3376 C C . ARG A 1 421 ? 7.604 -3.419 -17.932 1.00 95.12 421 ARG A C 1
ATOM 3378 O O . ARG A 1 421 ? 7.476 -2.381 -18.571 1.00 95.12 421 ARG A O 1
ATOM 3385 N N . ILE A 1 422 ? 8.522 -4.327 -18.240 1.00 97.62 422 ILE A N 1
ATOM 3386 C CA . ILE A 1 422 ? 9.462 -4.297 -19.354 1.00 97.62 422 ILE A CA 1
ATOM 3387 C C . ILE A 1 422 ? 9.367 -5.655 -20.052 1.00 97.62 422 ILE A C 1
ATOM 3389 O O . ILE A 1 422 ? 9.420 -6.705 -19.402 1.00 97.62 422 ILE A O 1
ATOM 3393 N N . LEU A 1 423 ? 9.215 -5.640 -21.371 1.00 97.81 423 LEU A N 1
ATOM 3394 C CA . LEU A 1 423 ? 9.072 -6.821 -22.213 1.00 97.81 423 LEU A CA 1
ATOM 3395 C C . LEU A 1 423 ? 10.016 -6.721 -23.410 1.00 97.81 423 LEU A C 1
ATOM 3397 O O . LEU A 1 423 ? 9.933 -5.775 -24.188 1.00 97.81 423 LEU A O 1
ATOM 3401 N N . THR A 1 424 ? 10.872 -7.720 -23.590 1.00 98.56 424 THR A N 1
ATOM 3402 C CA . THR A 1 424 ? 11.775 -7.823 -24.738 1.00 98.56 424 THR A CA 1
ATOM 3403 C C . THR A 1 424 ? 11.362 -8.975 -25.637 1.00 98.56 424 THR A C 1
ATOM 3405 O O . THR A 1 424 ? 11.344 -10.126 -25.208 1.00 98.56 424 THR A O 1
ATOM 3408 N N . LEU A 1 425 ? 11.081 -8.677 -26.901 1.00 98.25 425 LEU A N 1
ATOM 3409 C CA . LEU A 1 425 ? 10.896 -9.649 -27.971 1.00 98.25 425 LEU A CA 1
ATOM 3410 C C . LEU A 1 425 ? 12.222 -9.775 -28.718 1.00 98.25 425 LEU A C 1
ATOM 3412 O O . LEU A 1 425 ? 12.647 -8.867 -29.428 1.00 98.25 425 LEU A O 1
ATOM 3416 N N . SER A 1 426 ? 12.917 -10.879 -28.483 1.00 97.38 426 SER A N 1
ATOM 3417 C CA . SER A 1 426 ? 14.306 -11.041 -28.899 1.00 97.38 426 SER A CA 1
ATOM 3418 C C . SER A 1 426 ? 14.473 -11.645 -30.285 1.00 97.38 426 SER A C 1
ATOM 3420 O O . SER A 1 426 ? 13.678 -12.481 -30.712 1.00 97.38 426 SER A O 1
ATOM 3422 N N . GLY A 1 427 ? 15.569 -11.271 -30.948 1.00 96.00 427 GLY A N 1
ATOM 3423 C CA . GLY A 1 427 ? 16.064 -11.970 -32.133 1.00 96.00 427 GLY A CA 1
ATOM 3424 C C . GLY A 1 427 ? 15.324 -11.672 -33.438 1.00 96.00 427 GLY A C 1
ATOM 3425 O O . GLY A 1 427 ? 15.285 -12.541 -34.306 1.00 96.00 427 GLY A O 1
ATOM 3426 N N . GLN A 1 428 ? 14.760 -10.472 -33.606 1.00 97.56 428 GLN A N 1
ATOM 3427 C CA . GLN A 1 428 ? 14.221 -10.046 -34.899 1.00 97.56 428 GLN A CA 1
ATOM 3428 C C . GLN A 1 428 ? 15.344 -10.003 -35.947 1.00 97.56 428 GLN A C 1
ATOM 3430 O O . GLN A 1 428 ? 16.400 -9.405 -35.721 1.00 97.56 428 GLN A O 1
ATOM 3435 N N . ASN A 1 429 ? 15.126 -10.637 -37.101 1.00 96.31 429 ASN A N 1
ATOM 3436 C CA . ASN A 1 429 ? 16.119 -10.689 -38.171 1.00 96.31 429 ASN A CA 1
ATOM 3437 C C . ASN A 1 429 ? 16.198 -9.341 -38.900 1.00 96.31 429 ASN A C 1
ATOM 3439 O O . ASN A 1 429 ? 15.382 -9.067 -39.772 1.00 96.31 429 ASN A O 1
ATOM 3443 N N . LEU A 1 430 ? 17.201 -8.522 -38.588 1.00 95.19 430 LEU A N 1
ATOM 3444 C CA . LEU A 1 430 ? 17.351 -7.168 -39.138 1.00 95.19 430 LEU A CA 1
ATOM 3445 C C . LEU A 1 430 ? 17.618 -7.103 -40.655 1.00 95.19 430 LEU A C 1
ATOM 3447 O O . LEU A 1 430 ? 17.521 -6.019 -41.226 1.00 95.19 430 LEU A O 1
ATOM 3451 N N . ASP A 1 431 ? 17.916 -8.227 -41.316 1.00 93.12 431 ASP A N 1
ATOM 3452 C CA . ASP A 1 431 ? 18.013 -8.279 -42.782 1.00 93.12 431 ASP A CA 1
ATOM 3453 C C . ASP A 1 431 ? 16.627 -8.284 -43.460 1.00 93.12 431 ASP A C 1
ATOM 3455 O O . ASP A 1 431 ? 16.503 -7.875 -44.615 1.00 93.12 431 ASP A O 1
ATOM 3459 N N . ALA A 1 432 ? 15.586 -8.732 -42.749 1.00 93.44 432 ALA A N 1
ATOM 3460 C CA . ALA A 1 432 ? 14.202 -8.806 -43.233 1.00 93.44 432 ALA A CA 1
ATOM 3461 C C . ALA A 1 432 ? 13.248 -7.866 -42.468 1.00 93.44 432 ALA A C 1
ATOM 3463 O O . ALA A 1 432 ? 12.293 -7.335 -43.033 1.00 93.44 432 ALA A O 1
ATOM 3464 N N . PHE A 1 433 ? 13.511 -7.627 -41.184 1.00 96.00 433 PHE A N 1
ATOM 3465 C CA . PHE A 1 433 ? 12.683 -6.818 -40.303 1.00 96.00 433 PHE A CA 1
ATOM 3466 C C . PHE A 1 433 ? 12.921 -5.323 -40.545 1.00 96.00 433 PHE A C 1
ATOM 3468 O O . PHE A 1 433 ? 14.021 -4.806 -40.343 1.00 96.00 433 PHE A O 1
ATOM 3475 N N . THR A 1 434 ? 11.878 -4.612 -40.972 1.00 95.81 434 THR A N 1
ATOM 3476 C CA . THR A 1 434 ? 11.945 -3.186 -41.318 1.00 95.81 434 THR A CA 1
ATOM 3477 C C . THR A 1 434 ? 11.295 -2.307 -40.252 1.00 95.81 434 THR A C 1
ATOM 3479 O O . THR A 1 434 ? 10.618 -2.782 -39.338 1.00 95.81 434 THR A O 1
ATOM 3482 N N . VAL A 1 435 ? 11.444 -0.987 -40.390 1.00 95.94 435 VAL A N 1
ATOM 3483 C CA . VAL A 1 435 ? 10.749 -0.031 -39.517 1.00 95.94 435 VAL A CA 1
ATOM 3484 C C . VAL A 1 435 ? 9.233 -0.063 -39.733 1.00 95.94 435 VAL A C 1
ATOM 3486 O O . VAL A 1 435 ? 8.492 0.223 -38.799 1.00 95.94 435 VAL A O 1
ATOM 3489 N N . ALA A 1 436 ? 8.758 -0.488 -40.909 1.00 96.00 436 ALA A N 1
ATOM 3490 C CA . ALA A 1 436 ? 7.329 -0.681 -41.138 1.00 96.00 436 ALA A CA 1
ATOM 3491 C C . ALA A 1 436 ? 6.762 -1.798 -40.241 1.00 96.00 436 ALA A C 1
ATOM 3493 O O . ALA A 1 436 ? 5.736 -1.604 -39.596 1.00 96.00 436 ALA A O 1
ATOM 3494 N N . HIS A 1 437 ? 7.470 -2.927 -40.102 1.00 97.75 437 HIS A N 1
ATOM 3495 C CA . HIS A 1 437 ? 7.066 -3.993 -39.175 1.00 97.75 437 HIS A CA 1
ATOM 3496 C C . HIS A 1 437 ? 7.064 -3.508 -37.721 1.00 97.75 437 HIS A C 1
ATOM 3498 O O . HIS A 1 437 ? 6.144 -3.811 -36.960 1.00 97.75 437 HIS A O 1
ATOM 3504 N N . PHE A 1 438 ? 8.063 -2.703 -37.350 1.00 97.94 438 PHE A N 1
ATOM 3505 C CA . PHE A 1 438 ? 8.146 -2.100 -36.024 1.00 97.94 438 PHE A CA 1
ATOM 3506 C C . PHE A 1 438 ? 6.979 -1.144 -35.734 1.00 97.94 438 PHE A C 1
ATOM 3508 O O . PHE A 1 438 ? 6.360 -1.237 -34.676 1.00 97.94 438 PHE A O 1
ATOM 3515 N N . GLU A 1 439 ? 6.637 -0.260 -36.672 1.00 97.50 439 GLU A N 1
ATOM 3516 C CA . GLU A 1 439 ? 5.524 0.679 -36.514 1.00 97.50 439 GLU A CA 1
ATOM 3517 C C . GLU A 1 439 ? 4.161 -0.028 -36.533 1.00 97.50 439 GLU A C 1
ATOM 3519 O O . GLU A 1 439 ? 3.292 0.293 -35.718 1.00 97.50 439 GLU A O 1
ATOM 3524 N N . ARG A 1 440 ? 3.976 -1.049 -37.381 1.00 97.25 440 ARG A N 1
ATOM 3525 C CA . ARG A 1 440 ? 2.790 -1.916 -37.338 1.00 97.25 440 ARG A CA 1
ATOM 3526 C C . ARG A 1 440 ? 2.635 -2.555 -35.962 1.00 97.25 440 ARG A C 1
ATOM 3528 O O . ARG A 1 440 ? 1.562 -2.484 -35.374 1.00 97.25 440 ARG A O 1
ATOM 3535 N N . PHE A 1 441 ? 3.708 -3.127 -35.420 1.00 97.81 441 PHE A N 1
ATOM 3536 C CA . PHE A 1 441 ? 3.687 -3.703 -34.080 1.00 97.81 441 PHE A CA 1
ATOM 3537 C C . PHE A 1 441 ? 3.350 -2.656 -33.005 1.00 97.81 441 PHE A C 1
ATOM 3539 O O . PHE A 1 441 ? 2.541 -2.929 -32.117 1.00 97.81 441 PHE A O 1
ATOM 3546 N N . ALA A 1 442 ? 3.901 -1.442 -33.109 1.00 97.75 442 ALA A N 1
ATOM 3547 C CA . ALA A 1 442 ? 3.630 -0.351 -32.176 1.00 97.75 442 ALA A CA 1
ATOM 3548 C C . ALA A 1 442 ? 2.134 0.018 -32.099 1.00 97.75 442 ALA A C 1
ATOM 3550 O O . ALA A 1 442 ? 1.631 0.287 -31.008 1.00 97.75 442 ALA A O 1
ATOM 3551 N N . ASN A 1 443 ? 1.397 -0.072 -33.214 1.00 97.38 443 ASN A N 1
ATOM 3552 C CA . ASN A 1 443 ? -0.040 0.231 -33.259 1.00 97.38 443 ASN A CA 1
ATOM 3553 C C . ASN A 1 443 ? -0.903 -0.660 -32.342 1.00 97.38 443 ASN A C 1
ATOM 3555 O O . ASN A 1 443 ? -2.019 -0.272 -31.986 1.00 97.38 443 ASN A O 1
ATOM 3559 N N . HIS A 1 444 ? -0.416 -1.828 -31.913 1.00 97.19 444 HIS A N 1
ATOM 3560 C CA . HIS A 1 444 ? -1.128 -2.653 -30.932 1.00 97.19 444 HIS A CA 1
ATOM 3561 C C . HIS A 1 444 ? -1.146 -2.048 -29.521 1.00 97.19 444 HIS A C 1
ATOM 3563 O O . HIS A 1 444 ? -2.035 -2.365 -28.732 1.00 97.19 444 HIS A O 1
ATOM 3569 N N . TRP A 1 445 ? -0.210 -1.153 -29.201 1.00 95.94 445 TRP A N 1
ATOM 3570 C CA . TRP A 1 445 ? -0.009 -0.611 -27.851 1.00 95.94 445 TRP A CA 1
ATOM 3571 C C . TRP A 1 445 ? -0.612 0.785 -27.646 1.00 95.94 445 TRP A C 1
ATOM 3573 O O . TRP A 1 445 ? -0.642 1.296 -26.528 1.00 95.94 445 TRP A O 1
ATOM 3583 N N . GLY A 1 446 ? -1.077 1.404 -28.728 1.00 94.06 446 GLY A N 1
ATOM 3584 C CA . GLY A 1 446 ? -1.633 2.753 -28.777 1.00 94.06 446 GLY A CA 1
ATOM 3585 C C . GLY A 1 446 ? -1.414 3.357 -30.165 1.00 94.06 446 GLY A C 1
ATOM 3586 O O . GLY A 1 446 ? -0.801 2.729 -31.029 1.00 94.06 446 GLY A O 1
ATOM 3587 N N . ALA A 1 447 ? -1.900 4.573 -30.387 1.00 95.25 447 ALA A N 1
ATOM 3588 C CA . ALA A 1 447 ? -1.604 5.326 -31.599 1.00 95.25 447 ALA A CA 1
ATOM 3589 C C . ALA A 1 447 ? -0.145 5.838 -31.550 1.00 95.25 447 ALA A C 1
ATOM 3591 O O . ALA A 1 447 ? 0.225 6.499 -30.567 1.00 95.25 447 ALA A O 1
ATOM 3592 N N . PRO A 1 448 ? 0.699 5.538 -32.560 1.00 95.44 448 PRO A N 1
ATOM 3593 C CA . PRO A 1 448 ? 2.063 6.055 -32.629 1.00 95.44 448 PRO A CA 1
ATOM 3594 C C . PRO A 1 448 ? 2.105 7.578 -32.757 1.00 95.44 448 PRO A C 1
ATOM 3596 O O . PRO A 1 448 ? 1.323 8.183 -33.489 1.00 95.44 448 PRO A O 1
ATOM 3599 N N . LEU A 1 449 ? 3.055 8.202 -32.066 1.00 91.75 449 LEU A N 1
ATOM 3600 C CA . LEU A 1 449 ? 3.209 9.655 -32.052 1.00 91.75 449 LEU A CA 1
ATOM 3601 C C . LEU A 1 449 ? 4.404 10.110 -32.885 1.00 91.75 449 LEU A C 1
ATOM 3603 O O . LEU A 1 449 ? 5.519 9.636 -32.647 1.00 91.75 449 LEU A O 1
ATOM 3607 N N . PRO A 1 450 ? 4.226 11.102 -33.777 1.00 91.88 450 PRO A N 1
ATOM 3608 C CA . PRO A 1 450 ? 5.358 11.727 -34.427 1.00 91.88 450 PRO A CA 1
ATOM 3609 C C . PRO A 1 450 ? 6.310 12.364 -33.417 1.00 91.88 450 PRO A C 1
ATOM 3611 O O . PRO A 1 450 ? 5.898 13.103 -32.518 1.00 91.88 450 PRO A O 1
ATOM 3614 N N . HIS A 1 451 ? 7.604 12.088 -33.562 1.00 88.62 451 HIS A N 1
ATOM 3615 C CA . HIS A 1 451 ? 8.579 12.543 -32.584 1.00 88.62 451 HIS A CA 1
ATOM 3616 C C . HIS A 1 451 ? 9.008 14.000 -32.850 1.00 88.62 451 HIS A C 1
ATOM 3618 O O . HIS A 1 451 ? 9.435 14.310 -33.962 1.00 88.62 451 HIS A O 1
ATOM 3624 N N . PRO A 1 452 ? 9.035 14.898 -31.841 1.00 84.50 452 PRO A N 1
ATOM 3625 C CA . PRO A 1 452 ? 9.388 16.311 -32.039 1.00 84.50 452 PRO A CA 1
ATOM 3626 C C . PRO A 1 452 ? 10.792 16.575 -32.607 1.00 84.50 452 PRO A C 1
ATOM 3628 O O . PRO A 1 452 ? 11.072 17.673 -33.074 1.00 84.50 452 PRO A O 1
ATOM 3631 N N . SER A 1 453 ? 11.708 15.605 -32.526 1.00 84.69 453 SER A N 1
ATOM 3632 C CA . SER A 1 453 ? 13.049 15.710 -33.136 1.00 84.69 453 SER A CA 1
ATOM 3633 C C . SER A 1 453 ? 13.041 15.586 -34.660 1.00 84.69 453 SER A C 1
ATOM 3635 O O . SER A 1 453 ? 14.050 15.899 -35.279 1.00 84.69 453 SER A O 1
ATOM 3637 N N . ASN A 1 454 ? 11.931 15.144 -35.256 1.00 88.50 454 ASN A N 1
ATOM 3638 C CA . ASN A 1 454 ? 11.787 15.020 -36.705 1.00 88.50 454 ASN A CA 1
ATOM 3639 C C . ASN A 1 454 ? 11.356 16.339 -37.367 1.00 88.50 454 ASN A C 1
ATOM 3641 O O . ASN A 1 454 ? 11.163 16.375 -38.580 1.00 88.50 454 ASN A O 1
ATOM 3645 N N . PHE A 1 455 ? 11.226 17.420 -36.590 1.00 87.25 455 PHE A N 1
ATOM 3646 C CA . PHE A 1 455 ? 10.749 18.725 -37.041 1.00 87.25 455 PHE A CA 1
ATOM 3647 C C . PHE A 1 455 ? 11.778 19.825 -36.756 1.00 87.25 455 PHE A C 1
ATOM 3649 O O . PHE A 1 455 ? 12.508 19.782 -35.759 1.00 87.25 455 PHE A O 1
ATOM 3656 N N . ARG A 1 456 ? 11.837 20.834 -37.629 1.00 85.56 456 ARG A N 1
ATOM 3657 C CA . ARG A 1 456 ? 12.771 21.958 -37.525 1.00 85.56 456 ARG A CA 1
ATOM 3658 C C . ARG A 1 456 ? 12.395 22.858 -36.343 1.00 85.56 456 ARG A C 1
ATOM 3660 O O . ARG A 1 456 ? 11.315 23.437 -36.296 1.00 85.56 456 ARG A O 1
ATOM 3667 N N . ARG A 1 457 ? 13.317 23.028 -35.392 1.00 77.19 457 ARG A N 1
ATOM 3668 C CA . ARG A 1 457 ? 13.122 23.888 -34.212 1.00 77.19 457 ARG A CA 1
ATOM 3669 C C . ARG A 1 457 ? 13.565 25.321 -34.501 1.00 77.19 457 ARG A C 1
ATOM 3671 O O . ARG A 1 457 ? 14.753 25.617 -34.410 1.00 77.19 457 ARG A O 1
ATOM 3678 N N . ARG A 1 458 ? 12.623 26.201 -34.856 1.00 67.31 458 ARG A N 1
ATOM 3679 C CA . ARG A 1 458 ? 12.891 27.638 -35.078 1.00 67.31 458 ARG A CA 1
ATOM 3680 C C . ARG A 1 458 ? 12.788 28.465 -33.790 1.00 67.31 458 ARG A C 1
ATOM 3682 O O . ARG A 1 458 ? 13.592 29.367 -33.582 1.00 67.31 458 ARG A O 1
ATOM 3689 N N . ASP A 1 459 ? 11.849 28.120 -32.912 1.00 67.25 459 ASP A N 1
ATOM 3690 C CA . ASP A 1 459 ? 11.680 28.687 -31.571 1.00 67.25 459 ASP A CA 1
ATOM 3691 C C . ASP A 1 459 ? 10.942 27.691 -30.645 1.00 67.25 459 ASP A C 1
ATOM 3693 O O . ASP A 1 459 ? 10.808 26.511 -30.969 1.00 67.25 459 ASP A O 1
ATOM 3697 N N . LYS A 1 460 ? 10.483 28.142 -29.471 1.00 62.91 460 LYS A N 1
ATOM 3698 C CA . LYS A 1 460 ? 9.748 27.323 -28.486 1.00 62.91 460 LYS A CA 1
ATOM 3699 C C . LYS A 1 460 ? 8.307 26.960 -28.895 1.00 62.91 460 LYS A C 1
ATOM 3701 O O . LYS A 1 460 ? 7.723 26.093 -28.252 1.00 62.91 460 LYS A O 1
ATOM 3706 N N . HIS A 1 461 ? 7.769 27.575 -29.948 1.00 63.16 461 HIS A N 1
ATOM 3707 C CA . HIS A 1 461 ? 6.439 27.331 -30.515 1.00 63.16 461 HIS A CA 1
ATOM 3708 C C . HIS A 1 461 ? 6.510 26.555 -31.840 1.00 63.16 461 HIS A C 1
ATOM 3710 O O . HIS A 1 461 ? 5.520 26.476 -32.555 1.00 63.16 461 HIS A O 1
ATOM 3716 N N . PHE A 1 462 ? 7.643 25.918 -32.167 1.00 65.69 462 PHE A N 1
ATOM 3717 C CA . PHE A 1 462 ? 7.809 25.129 -33.404 1.00 65.69 462 PHE A CA 1
ATOM 3718 C C . PHE A 1 462 ? 6.768 24.006 -33.602 1.00 65.69 462 PHE A C 1
ATOM 3720 O O . PHE A 1 462 ? 6.675 23.430 -34.679 1.00 65.69 462 PHE A O 1
ATOM 3727 N N . MET A 1 463 ? 6.011 23.672 -32.555 1.00 65.81 463 MET A N 1
ATOM 3728 C CA . MET A 1 463 ? 4.913 22.708 -32.594 1.00 65.81 463 MET A CA 1
ATOM 3729 C C . MET A 1 463 ? 3.593 23.309 -33.119 1.00 65.81 463 MET A C 1
ATOM 3731 O O . MET A 1 463 ? 2.688 22.544 -33.431 1.00 65.81 463 MET A O 1
ATOM 3735 N N . GLU A 1 464 ? 3.466 24.637 -33.210 1.00 69.25 464 GLU A N 1
ATOM 3736 C CA . GLU A 1 464 ? 2.278 25.333 -33.738 1.00 69.25 464 GLU A CA 1
ATOM 3737 C C . GLU A 1 464 ? 2.270 25.394 -35.278 1.00 69.25 464 GLU A C 1
ATOM 3739 O O . GLU A 1 464 ? 1.201 25.359 -35.880 1.00 69.25 464 GLU A O 1
ATOM 3744 N N . ASP A 1 465 ? 3.450 25.424 -35.911 1.00 74.19 465 ASP A N 1
ATOM 3745 C CA . ASP A 1 465 ? 3.644 25.353 -37.371 1.00 74.19 465 ASP A CA 1
ATOM 3746 C C . ASP A 1 465 ? 4.806 24.393 -37.707 1.00 74.19 465 ASP A C 1
ATOM 3748 O O . ASP A 1 465 ? 5.955 24.819 -37.890 1.00 74.19 465 ASP A O 1
ATOM 3752 N N . PRO A 1 466 ? 4.562 23.070 -37.675 1.00 80.81 466 PRO A N 1
ATOM 3753 C CA . PRO A 1 466 ? 5.634 22.090 -37.730 1.00 80.81 466 PRO A CA 1
ATOM 3754 C C . PRO A 1 466 ? 6.118 21.795 -39.147 1.00 80.81 466 PRO A C 1
ATOM 3756 O O . PRO A 1 466 ? 5.377 21.346 -40.019 1.00 80.81 466 PRO A O 1
ATOM 3759 N N . GLU A 1 467 ? 7.426 21.933 -39.339 1.00 85.88 467 GLU A N 1
ATOM 3760 C CA . GLU A 1 467 ? 8.101 21.626 -40.596 1.00 85.88 467 GLU A CA 1
ATOM 3761 C C . GLU A 1 467 ? 8.991 20.387 -40.431 1.00 85.88 467 GLU A C 1
ATOM 3763 O O . GLU A 1 467 ? 9.945 20.407 -39.652 1.00 85.88 467 GLU A O 1
ATOM 3768 N N . LEU A 1 468 ? 8.680 19.297 -41.143 1.00 86.44 468 LEU A N 1
ATOM 3769 C CA . LEU A 1 468 ? 9.476 18.064 -41.121 1.00 86.44 468 LEU A CA 1
ATOM 3770 C C . LEU A 1 468 ? 10.893 18.305 -41.659 1.00 86.44 468 LEU A C 1
ATOM 3772 O O . LEU A 1 468 ? 11.081 18.999 -42.658 1.00 86.44 468 LEU A O 1
ATOM 3776 N N . LEU A 1 469 ? 11.884 17.664 -41.039 1.00 87.19 469 LEU A N 1
ATOM 3777 C CA . LEU A 1 469 ? 13.246 17.610 -41.569 1.00 87.19 469 LEU A CA 1
ATOM 3778 C C . LEU A 1 469 ? 13.256 16.828 -42.888 1.00 87.19 469 LEU A C 1
ATOM 3780 O O . LEU A 1 469 ? 12.628 15.768 -43.001 1.00 87.19 469 LEU A O 1
ATOM 3784 N N . MET A 1 470 ? 13.992 17.326 -43.882 1.00 86.31 470 MET A N 1
ATOM 3785 C CA . MET A 1 470 ? 14.052 16.744 -45.228 1.00 86.31 470 MET A CA 1
ATOM 3786 C C . MET A 1 470 ? 15.499 16.542 -45.685 1.00 86.31 470 MET A C 1
ATOM 3788 O O . MET A 1 470 ? 16.395 17.300 -45.319 1.00 86.31 470 MET A O 1
ATOM 3792 N N . GLY A 1 471 ? 15.725 15.523 -46.519 1.00 85.62 471 GLY A N 1
ATOM 3793 C CA . GLY A 1 471 ? 17.027 15.273 -47.144 1.00 85.62 471 GLY A CA 1
ATOM 3794 C C . GLY A 1 471 ? 18.168 15.135 -46.131 1.00 85.62 471 GLY A C 1
ATOM 3795 O O . GLY A 1 471 ? 18.091 14.335 -45.199 1.00 85.62 471 GLY A O 1
ATOM 3796 N N . GLU A 1 472 ? 19.233 15.914 -46.315 1.00 84.06 472 GLU A N 1
ATOM 3797 C CA . GLU A 1 472 ? 20.460 15.852 -45.504 1.00 84.06 472 GLU A CA 1
ATOM 3798 C C . GLU A 1 472 ? 20.258 16.234 -44.028 1.00 84.06 472 GLU A C 1
ATOM 3800 O O . GLU A 1 472 ? 21.069 15.855 -43.187 1.00 84.06 472 GLU A O 1
ATOM 3805 N N . GLU A 1 473 ? 19.160 16.916 -43.689 1.00 84.81 473 GLU A N 1
ATOM 3806 C CA . GLU A 1 473 ? 18.838 17.280 -42.304 1.00 84.81 473 GLU A CA 1
ATOM 3807 C C . GLU A 1 473 ? 18.325 16.093 -41.476 1.00 84.81 473 GLU A C 1
ATOM 3809 O O . GLU A 1 473 ? 18.270 16.166 -40.246 1.00 84.81 473 GLU A O 1
ATOM 3814 N N . ARG A 1 474 ? 17.918 14.997 -42.132 1.00 88.38 474 ARG A N 1
ATOM 3815 C CA . ARG A 1 474 ? 17.341 13.840 -41.446 1.00 88.38 474 ARG A CA 1
ATOM 3816 C C . ARG A 1 474 ? 18.394 13.020 -40.705 1.00 88.38 474 ARG A C 1
ATOM 3818 O O . ARG A 1 474 ? 19.491 12.803 -41.227 1.00 88.38 474 ARG A O 1
ATOM 3825 N N . PRO A 1 475 ? 18.020 12.424 -39.558 1.00 89.06 475 PRO A N 1
ATOM 3826 C CA . PRO A 1 475 ? 18.878 11.487 -38.853 1.00 89.06 475 PRO A CA 1
ATOM 3827 C C . PRO A 1 475 ? 19.437 10.332 -39.668 1.00 89.06 475 PRO A C 1
ATOM 3829 O O . PRO A 1 475 ? 20.600 9.954 -39.529 1.00 89.06 475 PRO A O 1
ATOM 3832 N N . THR A 1 476 ? 18.623 9.790 -40.559 1.00 92.00 476 THR A N 1
ATOM 3833 C CA . THR A 1 476 ? 19.012 8.705 -41.455 1.00 92.00 476 THR A CA 1
ATOM 3834 C C . THR A 1 476 ? 20.158 9.096 -42.385 1.00 92.00 476 THR A C 1
ATOM 3836 O O . THR A 1 476 ? 21.061 8.286 -42.594 1.00 92.00 476 THR A O 1
ATOM 3839 N N . SER A 1 477 ? 20.179 10.333 -42.885 1.00 90.56 477 SER A N 1
ATOM 3840 C CA . SER A 1 477 ? 21.204 10.830 -43.806 1.00 90.56 477 SER A CA 1
ATOM 3841 C C . SER A 1 477 ? 22.594 10.794 -43.178 1.00 90.56 477 SER A C 1
ATOM 3843 O O . SER A 1 477 ? 23.508 10.181 -43.735 1.00 90.56 477 SER A O 1
ATOM 3845 N N . TYR A 1 478 ? 22.759 11.365 -41.982 1.00 88.00 478 TYR A N 1
ATOM 3846 C CA . TYR A 1 478 ? 24.068 11.370 -41.332 1.00 88.00 478 TYR A CA 1
ATOM 3847 C C . TYR A 1 478 ? 24.465 10.011 -40.737 1.00 88.00 478 TYR A C 1
ATOM 3849 O O . TYR A 1 478 ? 25.653 9.691 -40.731 1.00 88.00 478 TYR A O 1
ATOM 3857 N N . VAL A 1 479 ? 23.518 9.169 -40.301 1.00 91.62 479 VAL A N 1
ATOM 3858 C CA . VAL A 1 479 ? 23.831 7.791 -39.869 1.00 91.62 479 VAL A CA 1
ATOM 3859 C C . VAL A 1 479 ? 24.345 6.957 -41.046 1.00 91.62 479 VAL A C 1
ATOM 3861 O O . VAL A 1 479 ? 25.375 6.295 -40.928 1.00 91.62 479 VAL A O 1
ATOM 3864 N N . ASN A 1 480 ? 23.683 7.037 -42.203 1.00 92.50 480 ASN A N 1
ATOM 3865 C CA . ASN A 1 480 ? 24.092 6.329 -43.420 1.00 92.50 480 ASN A CA 1
ATOM 3866 C C . ASN A 1 480 ? 25.451 6.806 -43.956 1.00 92.50 480 ASN A C 1
ATOM 3868 O O . ASN A 1 480 ? 26.184 6.026 -44.569 1.00 92.50 480 ASN A O 1
ATOM 3872 N N . ALA A 1 481 ? 25.788 8.079 -43.731 1.00 89.94 481 ALA A N 1
ATOM 3873 C CA . ALA A 1 481 ? 27.061 8.668 -44.131 1.00 89.94 481 ALA A CA 1
ATOM 3874 C C . ALA A 1 481 ? 28.211 8.388 -43.143 1.00 89.94 481 ALA A C 1
ATOM 3876 O O . ALA A 1 481 ? 29.374 8.486 -43.534 1.00 89.94 481 ALA A O 1
ATOM 3877 N N . ALA A 1 482 ? 27.922 8.036 -41.883 1.00 88.88 482 ALA A N 1
ATOM 3878 C CA . ALA A 1 482 ? 28.941 7.877 -40.841 1.00 88.88 482 ALA A CA 1
ATOM 3879 C C . ALA A 1 482 ? 29.907 6.713 -41.120 1.00 88.88 482 ALA A C 1
ATOM 3881 O O . ALA A 1 482 ? 31.121 6.873 -40.981 1.00 88.88 482 ALA A O 1
ATOM 3882 N N . PHE A 1 483 ? 29.382 5.563 -41.564 1.00 90.31 483 PHE A N 1
ATOM 3883 C CA . PHE A 1 483 ? 30.172 4.372 -41.907 1.00 90.31 483 PHE A CA 1
ATOM 3884 C C . PHE A 1 483 ? 29.704 3.751 -43.234 1.00 90.31 483 PHE A C 1
ATOM 3886 O O . PHE A 1 483 ? 29.045 2.701 -43.235 1.00 90.31 483 PHE A O 1
ATOM 3893 N N . PRO A 1 484 ? 30.043 4.375 -44.379 1.00 88.69 484 PRO A N 1
ATOM 3894 C CA . PRO A 1 484 ? 29.519 3.982 -45.683 1.00 88.69 484 PRO A CA 1
ATOM 3895 C C . PRO A 1 484 ? 29.752 2.498 -45.993 1.00 88.69 484 PRO A C 1
ATOM 3897 O O . PRO A 1 484 ? 30.870 1.994 -45.906 1.00 88.69 484 PRO A O 1
ATOM 3900 N N . GLY A 1 485 ? 28.674 1.787 -46.337 1.00 88.31 485 GLY A N 1
ATOM 3901 C CA . GLY A 1 485 ? 28.703 0.360 -46.690 1.00 88.31 485 GLY A CA 1
ATOM 3902 C C . GLY A 1 485 ? 28.862 -0.609 -45.511 1.00 88.31 485 GLY A C 1
ATOM 3903 O O . GLY A 1 485 ? 28.831 -1.815 -45.728 1.00 88.31 485 GLY A O 1
ATOM 3904 N N . ARG A 1 486 ? 29.010 -0.109 -44.277 1.00 92.19 486 ARG A N 1
ATOM 3905 C CA . ARG A 1 486 ? 29.176 -0.929 -43.062 1.00 92.19 486 ARG A CA 1
ATOM 3906 C C . ARG A 1 486 ? 28.044 -0.771 -42.052 1.00 92.19 486 ARG A C 1
ATOM 3908 O O . ARG A 1 486 ? 27.824 -1.677 -41.256 1.00 92.19 486 ARG A O 1
ATOM 3915 N N . LEU A 1 487 ? 27.356 0.367 -42.069 1.00 93.00 487 LEU A N 1
ATOM 3916 C CA . LEU A 1 487 ? 26.157 0.620 -41.281 1.00 93.00 487 LEU A CA 1
ATOM 3917 C C . LEU A 1 487 ? 25.196 1.466 -42.113 1.00 93.00 487 LEU A C 1
ATOM 3919 O O . LEU A 1 487 ? 25.607 2.443 -42.739 1.00 93.00 487 LEU A O 1
ATOM 3923 N N . ARG A 1 488 ? 23.925 1.081 -42.130 1.00 94.44 488 ARG A N 1
ATOM 3924 C CA . ARG A 1 488 ? 22.837 1.845 -42.742 1.00 94.44 488 ARG A CA 1
ATOM 3925 C C . ARG A 1 488 ? 21.611 1.744 -41.858 1.00 94.44 488 ARG A C 1
ATOM 3927 O O . ARG A 1 488 ? 21.446 0.744 -41.175 1.00 94.44 488 ARG A O 1
ATOM 3934 N N . CYS A 1 489 ? 20.757 2.755 -41.874 1.00 95.69 489 CYS A N 1
ATOM 3935 C CA . CYS A 1 489 ? 19.453 2.669 -41.249 1.00 95.69 489 CYS A CA 1
ATOM 3936 C C . CYS A 1 489 ? 18.572 1.630 -41.953 1.00 95.69 489 CYS A C 1
ATOM 3938 O O . CYS A 1 489 ? 18.668 1.446 -43.167 1.00 95.69 489 CYS A O 1
ATOM 3940 N N . LEU A 1 490 ? 17.685 1.000 -41.183 1.00 96.25 490 LEU A N 1
ATOM 3941 C CA . LEU A 1 490 ? 16.632 0.135 -41.704 1.00 96.25 490 LEU A CA 1
ATOM 3942 C C . LEU A 1 490 ? 15.685 0.922 -42.619 1.00 96.25 490 LEU A C 1
ATOM 3944 O O . LEU A 1 490 ? 15.460 2.123 -42.433 1.00 96.25 490 LEU A O 1
ATOM 3948 N N . ALA A 1 491 ? 15.107 0.226 -43.598 1.00 94.06 491 ALA A N 1
ATOM 3949 C CA . ALA A 1 491 ? 14.097 0.799 -44.479 1.00 94.06 491 ALA A CA 1
ATOM 3950 C C . ALA A 1 491 ? 12.906 1.335 -43.662 1.00 94.06 491 ALA A C 1
ATOM 3952 O O . ALA A 1 491 ? 12.459 0.682 -42.718 1.00 94.06 491 ALA A O 1
ATOM 3953 N N . GLY A 1 492 ? 12.416 2.527 -44.018 1.00 91.44 492 GLY A N 1
ATOM 3954 C CA . GLY A 1 492 ? 11.312 3.200 -43.320 1.00 91.44 492 GLY A CA 1
ATOM 3955 C C . GLY A 1 492 ? 11.711 4.025 -42.088 1.00 91.44 492 GLY A C 1
ATOM 3956 O O . GLY A 1 492 ? 10.843 4.632 -41.473 1.00 91.44 492 GLY A O 1
ATOM 3957 N N . ALA A 1 493 ? 13.003 4.119 -41.741 1.00 93.81 493 ALA A N 1
ATOM 3958 C CA . ALA A 1 493 ? 13.490 4.894 -40.584 1.00 93.81 493 ALA A CA 1
ATOM 3959 C C . ALA A 1 493 ? 13.165 6.401 -40.608 1.00 93.81 493 ALA A C 1
ATOM 3961 O O . ALA A 1 493 ? 13.340 7.079 -39.600 1.00 93.81 493 ALA A O 1
ATOM 3962 N N . ASP A 1 494 ? 12.695 6.903 -41.745 1.00 92.12 494 ASP A N 1
ATOM 3963 C CA . ASP A 1 494 ? 12.236 8.274 -41.952 1.00 92.12 494 ASP A CA 1
ATOM 3964 C C . ASP A 1 494 ? 10.759 8.503 -41.580 1.00 92.12 494 ASP A C 1
ATOM 3966 O O . ASP A 1 494 ? 10.247 9.608 -41.778 1.00 92.12 494 ASP A O 1
ATOM 3970 N N . SER A 1 495 ? 10.064 7.478 -41.070 1.00 92.56 495 SER A N 1
ATOM 3971 C CA . SER A 1 495 ? 8.702 7.625 -40.552 1.00 92.56 495 SER A CA 1
ATOM 3972 C C . SER A 1 495 ? 8.638 8.755 -39.512 1.00 92.56 495 SER A C 1
ATOM 3974 O O . SER A 1 495 ? 9.468 8.790 -38.596 1.00 92.56 495 SER A O 1
ATOM 3976 N N . PRO A 1 496 ? 7.642 9.662 -39.584 1.00 91.69 496 PRO A N 1
ATOM 3977 C CA . PRO A 1 496 ? 7.463 10.707 -38.582 1.00 91.69 496 PRO A CA 1
ATOM 3978 C C . PRO A 1 496 ? 7.329 10.160 -37.156 1.00 91.69 496 PRO A C 1
ATOM 3980 O O . PRO A 1 496 ? 7.791 10.822 -36.224 1.00 91.69 496 PRO A O 1
ATOM 3983 N N . ALA A 1 497 ? 6.748 8.962 -36.991 1.00 92.81 497 ALA A N 1
ATOM 3984 C CA . ALA A 1 497 ? 6.545 8.277 -35.710 1.00 92.81 497 ALA A CA 1
ATOM 3985 C C . ALA A 1 497 ? 7.839 7.756 -35.062 1.00 92.81 497 ALA A C 1
ATOM 3987 O O . ALA A 1 497 ? 7.853 7.417 -33.878 1.00 92.81 497 ALA A O 1
ATOM 3988 N N . VAL A 1 498 ? 8.933 7.690 -35.823 1.00 95.06 498 VAL A N 1
ATOM 3989 C CA . VAL A 1 498 ? 10.168 7.030 -35.402 1.00 95.06 498 VAL A CA 1
ATOM 3990 C C . VAL A 1 498 ? 11.220 8.059 -35.029 1.00 95.06 498 VAL A C 1
ATOM 3992 O O . VAL A 1 498 ? 11.623 8.900 -35.828 1.00 95.06 498 VAL A O 1
ATOM 3995 N N . LEU A 1 499 ? 11.731 7.955 -33.806 1.00 94.88 499 LEU A N 1
ATOM 3996 C CA . LEU A 1 499 ? 12.962 8.623 -33.412 1.00 94.88 499 LEU A CA 1
ATOM 3997 C C . LEU A 1 499 ? 14.154 7.708 -33.697 1.00 94.88 499 LEU A C 1
ATOM 3999 O O . LEU A 1 499 ? 14.307 6.657 -33.073 1.00 94.88 499 LEU A O 1
ATOM 4003 N N . VAL A 1 500 ? 15.055 8.151 -34.571 1.00 95.19 500 VAL A N 1
ATOM 4004 C CA . VAL A 1 500 ? 16.368 7.520 -34.747 1.00 95.19 500 VAL A CA 1
ATOM 4005 C C . VAL A 1 500 ? 17.278 7.938 -33.589 1.00 95.19 500 VAL A C 1
ATOM 4007 O O . VAL A 1 500 ? 17.758 9.071 -33.526 1.00 95.19 500 VAL A O 1
ATOM 4010 N N . VAL A 1 501 ? 17.517 7.019 -32.656 1.00 93.88 501 VAL A N 1
ATOM 4011 C CA . VAL A 1 501 ? 18.402 7.226 -31.505 1.00 93.88 501 VAL A CA 1
ATOM 4012 C C . VAL A 1 501 ? 19.797 6.747 -31.880 1.00 93.88 501 VAL A C 1
ATOM 4014 O O . VAL A 1 501 ? 20.120 5.566 -31.760 1.00 93.88 501 VAL A O 1
ATOM 4017 N N . ALA A 1 502 ? 20.621 7.679 -32.349 1.00 93.06 502 ALA A N 1
ATOM 4018 C CA . ALA A 1 502 ? 21.960 7.404 -32.845 1.00 93.06 502 ALA A CA 1
ATOM 4019 C C . ALA A 1 502 ? 23.007 8.310 -32.198 1.00 93.06 502 ALA A C 1
ATOM 4021 O O . ALA A 1 502 ? 22.763 9.497 -31.980 1.00 93.06 502 ALA A O 1
ATOM 4022 N N . ASN A 1 503 ? 24.199 7.768 -31.964 1.00 92.38 503 ASN A N 1
ATOM 4023 C CA . ASN A 1 503 ? 25.358 8.535 -31.501 1.00 92.38 503 ASN A CA 1
ATOM 4024 C C . ASN A 1 503 ? 26.323 8.939 -32.634 1.00 92.38 503 ASN A C 1
ATOM 4026 O O . ASN A 1 503 ? 27.497 9.234 -32.411 1.00 92.38 503 ASN A O 1
ATOM 4030 N N . MET A 1 504 ? 25.810 8.955 -33.863 1.00 89.62 504 MET A N 1
ATOM 4031 C CA . MET A 1 504 ? 26.519 9.340 -35.079 1.00 89.62 504 MET A CA 1
ATOM 4032 C C . MET A 1 504 ? 25.927 10.635 -35.612 1.00 89.62 504 MET A C 1
ATOM 4034 O O . MET A 1 504 ? 24.709 10.802 -35.604 1.00 89.62 504 MET A O 1
ATOM 4038 N N . ARG A 1 505 ? 26.787 11.535 -36.082 1.00 78.88 505 ARG A N 1
ATOM 4039 C CA . ARG A 1 505 ? 26.420 12.812 -36.704 1.00 78.88 505 ARG A CA 1
ATOM 4040 C C . ARG A 1 505 ? 27.350 13.069 -37.886 1.00 78.88 505 ARG A C 1
ATOM 4042 O O . ARG A 1 505 ? 28.409 12.448 -37.981 1.00 78.88 505 ARG A O 1
ATOM 4049 N N . GLY A 1 506 ? 26.962 13.968 -38.785 1.00 70.75 506 GLY A N 1
ATOM 4050 C CA . GLY A 1 506 ? 27.857 14.429 -39.842 1.00 70.75 506 GLY A CA 1
ATOM 4051 C C . GLY A 1 506 ? 28.993 15.232 -39.216 1.00 70.75 506 GLY A C 1
ATOM 4052 O O . GLY A 1 506 ? 28.744 16.316 -38.708 1.00 70.75 506 GLY A O 1
ATOM 4053 N N . LEU A 1 507 ? 30.210 14.683 -39.214 1.00 76.31 507 LEU A N 1
ATOM 4054 C CA . LEU A 1 507 ? 31.383 15.349 -38.644 1.00 76.31 507 LEU A CA 1
ATOM 4055 C C . LEU A 1 507 ? 32.107 16.177 -39.701 1.00 76.31 507 LEU A C 1
ATOM 4057 O O . LEU A 1 507 ? 32.461 15.645 -40.762 1.00 76.31 507 LEU A O 1
ATOM 4061 N N . SER A 1 508 ? 32.399 17.431 -39.363 1.00 79.19 508 SER A N 1
ATOM 4062 C CA . SER A 1 508 ? 33.392 18.253 -40.054 1.00 79.19 508 SER A CA 1
ATOM 4063 C C . SER A 1 508 ? 34.802 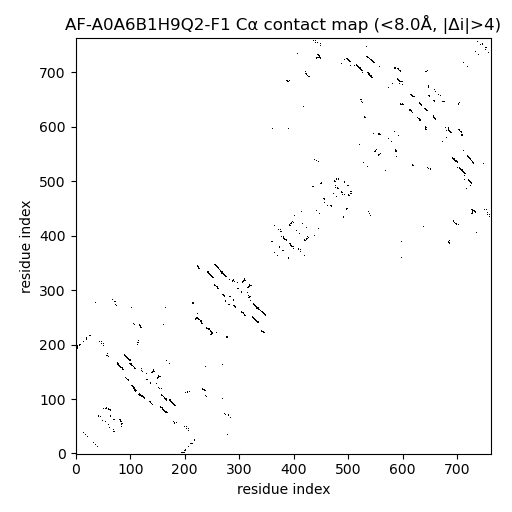17.661 -39.925 1.00 79.19 508 SER A C 1
ATOM 4065 O O . SER A 1 508 ? 35.085 16.831 -39.055 1.00 79.19 508 SER A O 1
ATOM 4067 N N . ASP A 1 509 ? 35.726 18.108 -40.777 1.00 78.00 509 ASP A N 1
ATOM 4068 C CA . ASP A 1 509 ? 37.130 17.681 -40.712 1.00 78.00 509 ASP A CA 1
ATOM 4069 C C . ASP A 1 509 ? 37.804 18.048 -39.378 1.00 78.00 509 ASP A C 1
ATOM 4071 O O . ASP A 1 509 ? 38.713 17.349 -38.929 1.00 78.00 509 ASP A O 1
ATOM 4075 N N . GLU A 1 510 ? 37.364 19.125 -38.723 1.00 81.88 510 GLU A N 1
ATOM 4076 C CA . GLU A 1 510 ? 37.865 19.542 -37.409 1.00 81.88 510 GLU A CA 1
ATOM 4077 C C . GLU A 1 510 ? 37.355 18.628 -36.290 1.00 81.88 510 GLU A C 1
ATOM 4079 O O . GLU A 1 510 ? 38.148 18.154 -35.476 1.00 81.88 510 GLU A O 1
ATOM 4084 N N . GLU A 1 511 ? 36.064 18.288 -36.290 1.00 80.19 511 GLU A N 1
ATOM 4085 C CA . GLU A 1 511 ? 35.478 17.360 -35.311 1.00 80.19 511 GLU A CA 1
ATOM 4086 C C . GLU A 1 511 ? 36.066 15.950 -35.442 1.00 80.19 511 GLU A C 1
ATOM 4088 O O . GLU A 1 511 ? 36.316 15.277 -34.440 1.00 80.19 511 GLU A O 1
ATOM 4093 N N . ARG A 1 512 ? 36.384 15.512 -36.668 1.00 79.44 512 ARG A N 1
ATOM 4094 C CA . ARG A 1 512 ? 37.119 14.255 -36.890 1.00 79.44 512 ARG A CA 1
ATOM 4095 C C . ARG A 1 512 ? 38.532 14.292 -36.307 1.00 79.44 512 ARG A C 1
ATOM 4097 O O . ARG A 1 512 ? 39.025 13.257 -35.872 1.00 79.44 512 ARG A O 1
ATOM 4104 N N . LYS A 1 513 ? 39.196 15.447 -36.260 1.00 82.56 513 LYS A N 1
ATOM 4105 C CA . LYS A 1 513 ? 40.511 15.569 -35.604 1.00 82.56 513 LYS A CA 1
ATOM 4106 C C . LYS A 1 513 ? 40.401 15.599 -34.080 1.00 82.56 513 LYS A C 1
ATOM 4108 O O . LYS A 1 513 ? 41.319 15.129 -33.416 1.00 82.56 513 LYS A O 1
ATOM 4113 N N . ALA A 1 514 ? 39.306 16.130 -33.536 1.00 84.56 514 ALA A N 1
ATOM 4114 C CA . ALA A 1 514 ? 39.096 16.257 -32.094 1.00 84.56 514 ALA A CA 1
ATOM 4115 C C . ALA A 1 514 ? 38.855 14.913 -31.378 1.00 84.56 514 ALA A C 1
ATOM 4117 O O . ALA A 1 514 ? 39.144 14.801 -30.188 1.00 84.56 514 ALA A O 1
ATOM 4118 N N . GLY A 1 515 ? 38.380 13.887 -32.091 1.00 83.44 515 GLY A N 1
ATOM 4119 C CA . GLY A 1 515 ? 38.112 12.568 -31.508 1.00 83.44 515 GLY A CA 1
ATOM 4120 C C . GLY A 1 515 ? 36.728 12.452 -30.851 1.00 83.44 515 GLY A C 1
ATOM 4121 O O . GLY A 1 515 ? 35.962 13.419 -30.832 1.00 83.44 515 GLY A O 1
ATOM 4122 N N . PRO A 1 516 ? 36.377 11.258 -30.337 1.00 88.31 516 PRO A N 1
ATOM 4123 C CA . PRO A 1 516 ? 35.099 11.032 -29.675 1.00 88.31 516 PRO A CA 1
ATOM 4124 C C . PRO A 1 516 ? 35.011 11.794 -28.347 1.00 88.31 516 PRO A C 1
ATOM 4126 O O . PRO A 1 516 ? 35.983 11.883 -27.595 1.00 88.31 516 PRO A O 1
ATOM 4129 N N . THR A 1 517 ? 33.825 12.305 -28.031 1.00 87.94 517 THR A N 1
ATOM 4130 C CA . THR A 1 517 ? 33.540 13.036 -26.787 1.00 87.94 517 THR A CA 1
ATOM 4131 C C . THR A 1 517 ? 32.458 12.322 -25.988 1.00 87.94 517 THR A C 1
ATOM 4133 O O . THR A 1 517 ? 31.595 11.660 -26.553 1.00 87.94 517 THR A O 1
ATOM 4136 N N . LEU A 1 518 ? 32.496 12.422 -24.659 1.00 87.38 518 LEU A N 1
ATOM 4137 C CA . LEU A 1 518 ? 31.514 11.769 -23.789 1.00 87.38 518 LEU A CA 1
ATOM 4138 C C . LEU A 1 518 ? 30.432 12.763 -23.354 1.00 87.38 518 LEU A C 1
ATOM 4140 O O . LEU A 1 518 ? 30.757 13.818 -22.802 1.00 87.38 518 LEU A O 1
ATOM 4144 N N . THR A 1 519 ? 29.166 12.404 -23.563 1.00 85.44 519 THR A N 1
ATOM 4145 C CA . THR A 1 519 ? 28.012 13.179 -23.083 1.00 85.44 519 THR A CA 1
ATOM 4146 C C . THR A 1 519 ? 27.820 13.029 -21.574 1.00 85.44 519 THR A C 1
ATOM 4148 O O . THR A 1 519 ? 28.366 12.122 -20.953 1.00 85.44 519 THR A O 1
ATOM 4151 N N . CYS A 1 520 ? 27.012 13.893 -20.959 1.00 75.31 520 CYS A N 1
ATOM 4152 C CA . CYS A 1 520 ? 26.652 13.770 -19.540 1.00 75.31 520 CYS A CA 1
ATOM 4153 C C . CYS A 1 520 ? 25.477 12.802 -19.282 1.00 75.31 520 CYS A C 1
ATOM 4155 O O . CYS A 1 520 ? 25.030 12.686 -18.146 1.00 75.31 520 CYS A O 1
ATOM 4157 N N . GLY A 1 521 ? 24.970 12.112 -20.314 1.00 78.44 521 GLY A N 1
ATOM 4158 C CA . GLY A 1 521 ? 23.717 11.355 -20.233 1.00 78.44 521 GLY A CA 1
ATOM 4159 C C . GLY A 1 521 ? 22.484 12.263 -20.151 1.00 78.44 521 GLY A C 1
ATOM 4160 O O . GLY A 1 521 ? 22.568 13.475 -20.366 1.00 78.44 521 GLY A O 1
ATOM 4161 N N . THR A 1 522 ? 21.321 11.671 -19.879 1.00 84.38 522 THR A N 1
ATOM 4162 C CA . THR A 1 522 ? 20.084 12.421 -19.608 1.00 84.38 522 THR A CA 1
ATOM 4163 C C . THR A 1 522 ? 19.729 12.385 -18.123 1.00 84.38 522 THR A C 1
ATOM 4165 O O . THR A 1 522 ? 20.462 11.869 -17.286 1.00 84.38 522 THR A O 1
ATOM 4168 N N . THR A 1 523 ? 18.568 12.929 -17.795 1.00 87.56 523 THR A N 1
ATOM 4169 C CA . THR A 1 523 ? 17.923 12.805 -16.492 1.00 87.56 523 THR A CA 1
ATOM 4170 C C . THR A 1 523 ? 17.017 11.575 -16.418 1.00 87.56 523 THR A C 1
ATOM 4172 O O . THR A 1 523 ? 16.538 11.106 -17.457 1.00 87.56 523 THR A O 1
ATOM 4175 N N . TRP A 1 524 ? 16.755 11.069 -15.211 1.00 92.25 524 TRP A N 1
ATOM 4176 C CA . TRP A 1 524 ? 15.643 10.146 -14.957 1.00 92.25 524 TRP A CA 1
ATOM 4177 C C . TRP A 1 524 ? 14.317 10.814 -15.313 1.00 92.25 524 TRP A C 1
ATOM 4179 O O . TRP A 1 524 ? 14.109 11.983 -14.991 1.00 92.25 524 TRP A O 1
ATOM 4189 N N . HIS A 1 525 ? 13.449 10.106 -16.035 1.00 92.00 525 HIS A N 1
ATOM 4190 C CA . HIS A 1 525 ? 12.167 10.648 -16.476 1.00 92.00 525 HIS A CA 1
ATOM 4191 C C . HIS A 1 525 ? 11.163 9.565 -16.884 1.00 92.00 525 HIS A C 1
ATOM 4193 O O . HIS A 1 525 ? 11.525 8.428 -17.191 1.00 92.00 525 HIS A O 1
ATOM 4199 N N . THR A 1 526 ? 9.901 9.985 -16.978 1.00 91.31 526 THR A N 1
ATOM 4200 C CA . THR A 1 526 ? 8.876 9.342 -17.808 1.00 91.31 526 THR A CA 1
ATOM 4201 C C . THR A 1 526 ? 8.724 10.155 -19.096 1.00 91.31 526 THR A C 1
ATOM 4203 O O . THR A 1 526 ? 8.771 11.388 -19.076 1.00 91.31 526 THR A O 1
ATOM 4206 N N . ASP A 1 527 ? 8.587 9.501 -20.251 1.00 87.50 527 ASP A N 1
ATOM 4207 C CA . ASP A 1 527 ? 8.405 10.224 -21.513 1.00 87.50 527 ASP A CA 1
ATOM 4208 C C . ASP A 1 527 ? 7.062 10.991 -21.512 1.00 87.50 527 ASP A C 1
ATOM 4210 O O . ASP A 1 527 ? 6.009 10.421 -21.251 1.00 87.50 527 ASP A O 1
ATOM 4214 N N . ILE A 1 528 ? 7.098 12.289 -21.849 1.00 76.00 528 ILE A N 1
ATOM 4215 C CA . ILE A 1 528 ? 5.920 13.144 -22.133 1.00 76.00 528 ILE A CA 1
ATOM 4216 C C . ILE A 1 528 ? 4.834 13.092 -21.026 1.00 76.00 528 ILE A C 1
ATOM 4218 O O . ILE A 1 528 ? 3.631 13.100 -21.267 1.00 76.00 528 ILE A O 1
ATOM 4222 N N . GLU A 1 529 ? 5.261 13.096 -19.767 1.00 77.56 529 GLU A N 1
ATOM 4223 C CA . GLU A 1 529 ? 4.385 12.991 -18.587 1.00 77.56 529 GLU A CA 1
ATOM 4224 C C . GLU A 1 529 ? 3.440 14.185 -18.330 1.00 77.56 529 GLU A C 1
ATOM 4226 O O . GLU A 1 529 ? 2.541 14.087 -17.499 1.00 77.56 529 GLU A O 1
ATOM 4231 N N . HIS A 1 530 ? 3.668 15.330 -18.981 1.00 75.00 530 HIS A N 1
ATOM 4232 C CA . HIS A 1 530 ? 2.943 16.588 -18.741 1.00 75.00 530 HIS A CA 1
ATOM 4233 C C . HIS A 1 530 ? 1.680 16.740 -19.601 1.00 75.00 530 HIS A C 1
ATOM 4235 O O . HIS A 1 530 ? 0.963 17.732 -19.484 1.00 75.00 530 HIS A O 1
ATOM 4241 N N . GLN A 1 531 ? 1.414 15.802 -20.512 1.00 75.00 531 GLN A N 1
ATOM 4242 C CA . GLN A 1 531 ? 0.192 15.826 -21.312 1.00 75.00 531 GLN A CA 1
ATOM 4243 C C . GLN A 1 531 ? -1.000 15.278 -20.518 1.00 75.00 531 GLN A C 1
ATOM 4245 O O . GLN A 1 531 ? -0.853 14.362 -19.717 1.00 75.00 531 GLN A O 1
ATOM 4250 N N . ALA A 1 532 ? -2.198 15.815 -20.786 1.00 67.75 532 ALA A N 1
ATOM 4251 C CA . ALA A 1 532 ? -3.435 15.419 -20.101 1.00 67.75 532 ALA A CA 1
ATOM 4252 C C . ALA A 1 532 ? -3.728 13.913 -20.226 1.00 67.75 532 ALA A C 1
ATOM 4254 O O . ALA A 1 532 ? -4.082 13.255 -19.251 1.00 67.75 532 ALA A O 1
ATOM 4255 N N . ILE A 1 533 ? -3.514 13.366 -21.424 1.00 77.75 533 ILE A N 1
ATOM 4256 C CA . ILE A 1 533 ? -3.426 11.926 -21.650 1.00 77.75 533 ILE A CA 1
ATOM 4257 C C . ILE A 1 533 ? -1.925 11.610 -21.791 1.00 77.75 533 ILE A C 1
ATOM 4259 O O . ILE A 1 533 ? -1.298 12.127 -22.723 1.00 77.75 533 ILE A O 1
ATOM 4263 N N . PRO A 1 534 ? -1.331 10.828 -20.881 1.00 80.75 534 PRO A N 1
ATOM 4264 C CA . PRO A 1 534 ? 0.078 10.462 -20.950 1.00 80.75 534 PRO A CA 1
ATOM 4265 C C . PRO A 1 534 ? 0.319 9.368 -21.990 1.00 80.75 534 PRO A C 1
ATOM 4267 O O . PRO A 1 534 ? -0.616 8.759 -22.510 1.00 80.75 534 PRO A O 1
ATOM 4270 N N . LEU A 1 535 ? 1.590 9.134 -22.303 1.00 88.38 535 LEU A N 1
ATOM 4271 C CA . LEU A 1 535 ? 1.997 7.968 -23.078 1.00 88.38 535 LEU A CA 1
ATOM 4272 C C . LEU A 1 535 ? 1.771 6.687 -22.273 1.00 88.38 535 LEU A C 1
ATOM 4274 O O . LEU A 1 535 ? 1.999 6.672 -21.065 1.00 88.38 535 LEU A O 1
ATOM 4278 N N . ASN A 1 536 ? 1.405 5.611 -22.965 1.00 88.00 536 ASN A N 1
ATOM 4279 C CA . ASN A 1 536 ? 1.239 4.298 -22.344 1.00 88.00 536 ASN A CA 1
ATOM 4280 C C . ASN A 1 536 ? 2.551 3.519 -22.358 1.00 88.00 536 ASN A C 1
ATOM 4282 O O . ASN A 1 536 ? 2.974 2.971 -21.344 1.00 88.00 536 ASN A O 1
ATOM 4286 N N . VAL A 1 537 ? 3.214 3.496 -23.516 1.00 95.56 537 VAL A N 1
ATOM 4287 C CA . VAL A 1 537 ? 4.465 2.763 -23.708 1.00 95.56 537 VAL A CA 1
ATOM 4288 C C . VAL A 1 537 ? 5.445 3.552 -24.561 1.00 95.56 537 VAL A C 1
ATOM 4290 O O . VAL A 1 537 ? 5.064 4.333 -25.441 1.00 95.56 537 VAL A O 1
ATOM 4293 N N . SER A 1 538 ? 6.719 3.263 -24.345 1.00 96.94 538 SER A N 1
ATOM 4294 C CA . SER A 1 538 ? 7.785 3.521 -25.306 1.00 96.94 538 SER A CA 1
ATOM 4295 C C . SER A 1 538 ? 8.455 2.188 -25.638 1.00 96.94 538 SER A C 1
ATOM 4297 O O . SER A 1 538 ? 8.423 1.241 -24.849 1.00 96.94 538 SER A O 1
ATOM 4299 N N . MET A 1 539 ? 9.033 2.094 -26.831 1.00 97.81 539 MET A N 1
ATOM 4300 C CA . MET A 1 539 ? 9.721 0.885 -27.273 1.00 97.81 539 MET A CA 1
ATOM 4301 C C . MET A 1 539 ? 10.936 1.199 -28.134 1.00 97.81 539 MET A C 1
ATOM 4303 O O . MET A 1 539 ? 10.930 2.172 -28.889 1.00 97.81 539 MET A O 1
ATOM 4307 N N . PHE A 1 540 ? 11.959 0.355 -28.034 1.00 97.56 540 PHE A N 1
ATOM 4308 C CA . PHE A 1 540 ? 13.146 0.362 -28.877 1.00 97.56 540 PHE A CA 1
ATOM 4309 C C . PHE A 1 540 ? 13.160 -0.847 -29.801 1.00 97.56 540 PHE A C 1
ATOM 4311 O O . PHE A 1 540 ? 12.943 -1.961 -29.341 1.00 97.56 540 PHE A O 1
ATOM 4318 N N . LEU A 1 541 ? 13.533 -0.631 -31.059 1.00 98.38 541 LEU A N 1
ATOM 4319 C CA . LEU A 1 541 ? 14.136 -1.651 -31.910 1.00 98.38 541 LEU A CA 1
ATOM 4320 C C . LEU A 1 541 ? 15.652 -1.436 -31.928 1.00 98.38 541 LEU A C 1
ATOM 4322 O O . LEU A 1 541 ? 16.140 -0.380 -32.348 1.00 98.38 541 LEU A O 1
ATOM 4326 N N . VAL A 1 542 ? 16.396 -2.436 -31.470 1.00 98.06 542 VAL A N 1
ATOM 4327 C CA . VAL A 1 542 ? 17.849 -2.384 -31.322 1.00 98.06 542 VAL A CA 1
ATOM 4328 C C . VAL A 1 542 ? 18.518 -2.803 -32.630 1.00 98.06 542 VAL A C 1
ATOM 4330 O O . VAL A 1 542 ? 18.454 -3.963 -33.024 1.00 98.06 542 VAL A O 1
ATOM 4333 N N . HIS A 1 543 ? 19.215 -1.877 -33.293 1.00 97.69 543 HIS A N 1
ATOM 4334 C CA . HIS A 1 543 ? 19.968 -2.178 -34.516 1.00 97.69 543 HIS A CA 1
ATOM 4335 C C . HIS A 1 543 ? 21.448 -2.429 -34.215 1.00 97.69 543 HIS A C 1
ATOM 4337 O O . HIS A 1 543 ? 22.012 -3.453 -34.596 1.00 97.69 543 HIS A O 1
ATOM 4343 N N . LYS A 1 544 ? 22.103 -1.505 -33.507 1.00 96.69 544 LYS A N 1
ATOM 4344 C CA . LYS A 1 544 ? 23.530 -1.606 -33.188 1.00 96.69 544 LYS A CA 1
ATOM 4345 C C . LYS A 1 544 ? 23.794 -1.196 -31.750 1.00 96.69 544 LYS A C 1
ATOM 4347 O O . LYS A 1 544 ? 23.311 -0.153 -31.312 1.00 96.69 544 LYS A O 1
ATOM 4352 N N . VAL A 1 545 ? 24.592 -2.000 -31.054 1.00 96.56 545 VAL A N 1
ATOM 4353 C CA . VAL A 1 545 ? 25.085 -1.715 -29.704 1.00 96.56 545 VAL A CA 1
ATOM 4354 C C . VAL A 1 545 ? 26.609 -1.573 -29.711 1.00 96.56 545 VAL A C 1
ATOM 4356 O O . VAL A 1 545 ? 27.275 -2.229 -30.525 1.00 96.56 545 VAL A O 1
ATOM 4359 N N . PRO A 1 546 ? 27.173 -0.770 -28.797 1.00 96.31 546 PRO A N 1
ATOM 4360 C CA . PRO A 1 546 ? 28.614 -0.652 -28.644 1.00 96.31 546 PRO A CA 1
ATOM 4361 C C . PRO A 1 546 ? 29.268 -1.962 -28.196 1.00 96.31 546 PRO A C 1
ATOM 4363 O O . PRO A 1 546 ? 28.858 -2.588 -27.215 1.00 96.31 546 PRO A O 1
ATOM 4366 N N . ALA A 1 547 ? 30.339 -2.348 -28.883 1.00 95.25 547 ALA A N 1
ATOM 4367 C CA . ALA A 1 547 ? 31.100 -3.572 -28.639 1.00 95.25 547 ALA A CA 1
ATOM 4368 C C . ALA A 1 547 ? 32.461 -3.322 -27.969 1.00 95.25 547 ALA A C 1
ATOM 4370 O O . ALA A 1 547 ? 33.016 -4.236 -27.364 1.00 95.25 547 ALA A O 1
ATOM 4371 N N . ARG A 1 548 ? 33.002 -2.100 -28.050 1.00 94.38 548 ARG A N 1
ATOM 4372 C CA . ARG A 1 548 ? 34.289 -1.750 -27.432 1.00 94.38 548 ARG A CA 1
ATOM 4373 C C . ARG A 1 548 ? 34.223 -1.840 -25.902 1.00 94.38 548 ARG A C 1
ATOM 4375 O O . ARG A 1 548 ? 33.210 -1.460 -25.318 1.00 94.38 548 ARG A O 1
ATOM 4382 N N . ARG A 1 549 ? 35.288 -2.348 -25.267 1.00 94.62 549 ARG A N 1
ATOM 4383 C CA . ARG A 1 549 ? 35.420 -2.549 -23.806 1.00 94.62 549 ARG A CA 1
ATOM 4384 C C . ARG A 1 549 ? 36.833 -2.221 -23.291 1.00 94.62 549 ARG A C 1
ATOM 4386 O O . ARG A 1 549 ? 37.416 -2.982 -22.524 1.00 94.62 549 ARG A O 1
ATOM 4393 N N . ASP A 1 550 ? 37.433 -1.152 -23.802 1.00 91.19 550 ASP A N 1
ATOM 4394 C CA . ASP A 1 550 ? 38.826 -0.764 -23.532 1.00 91.19 550 ASP A CA 1
ATOM 4395 C C . ASP A 1 550 ? 38.982 0.251 -22.388 1.00 91.19 550 ASP A C 1
ATOM 4397 O O . ASP A 1 550 ? 40.106 0.517 -21.955 1.00 91.19 550 ASP A O 1
ATOM 4401 N N . ALA A 1 551 ? 37.880 0.798 -21.865 1.00 89.69 551 ALA A N 1
ATOM 4402 C CA . ALA A 1 551 ? 37.933 1.694 -20.723 1.00 89.69 551 ALA A CA 1
ATOM 4403 C C . ALA A 1 551 ? 38.385 0.948 -19.447 1.00 89.69 551 ALA A C 1
ATOM 4405 O O . ALA A 1 551 ? 38.123 -0.253 -19.292 1.00 89.69 551 ALA A O 1
ATOM 4406 N N . PRO A 1 552 ? 39.043 1.640 -18.494 1.00 84.75 552 PRO A N 1
ATOM 4407 C CA . PRO A 1 552 ? 39.388 1.055 -17.200 1.00 84.75 552 PRO A CA 1
ATOM 4408 C C . PRO A 1 552 ? 38.150 0.456 -16.519 1.00 84.75 552 PRO A C 1
ATOM 4410 O O . PRO A 1 552 ? 37.157 1.149 -16.331 1.00 84.75 552 PRO A O 1
ATOM 4413 N N . GLY A 1 553 ? 38.213 -0.831 -16.164 1.00 83.69 553 GLY A N 1
ATOM 4414 C CA . GLY A 1 553 ? 37.063 -1.585 -15.644 1.00 83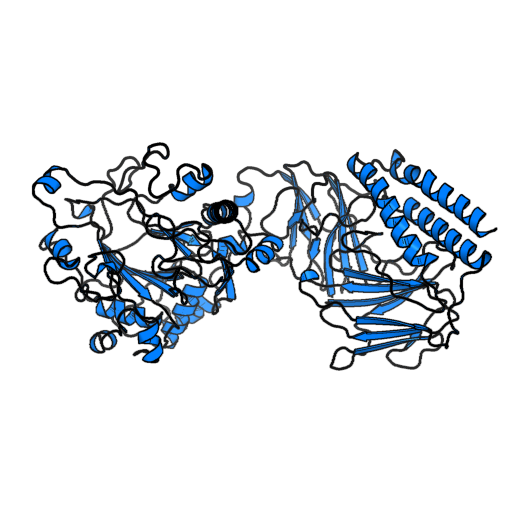.69 553 GLY A CA 1
ATOM 4415 C C . GLY A 1 553 ? 36.378 -2.500 -16.667 1.00 83.69 553 GLY A C 1
ATOM 4416 O O . GLY A 1 553 ? 35.458 -3.222 -16.298 1.00 83.69 553 GLY A O 1
ATOM 4417 N N . GLY A 1 554 ? 36.843 -2.529 -17.923 1.00 92.75 554 GLY A N 1
ATOM 4418 C CA . GLY A 1 554 ? 36.303 -3.418 -18.959 1.00 92.75 554 GLY A CA 1
ATOM 4419 C C . GLY A 1 554 ? 34.948 -2.961 -19.502 1.00 92.75 554 GLY A C 1
ATOM 4420 O O . GLY A 1 554 ? 34.143 -3.792 -19.920 1.00 92.75 554 GLY A O 1
ATOM 4421 N N . THR A 1 555 ? 34.686 -1.654 -19.473 1.00 94.50 555 THR A N 1
ATOM 4422 C CA . THR A 1 555 ? 33.440 -1.019 -19.924 1.00 94.50 555 THR A CA 1
ATOM 4423 C C . THR A 1 555 ? 33.619 -0.296 -21.260 1.00 94.50 555 THR A C 1
ATOM 4425 O O . THR A 1 555 ? 34.742 -0.116 -21.737 1.00 94.50 555 THR A O 1
ATOM 4428 N N . TRP A 1 556 ? 32.516 0.106 -21.903 1.00 94.19 556 TRP A N 1
ATOM 4429 C CA . TRP A 1 556 ? 32.577 0.887 -23.149 1.00 94.19 556 TRP A CA 1
ATOM 4430 C C . TRP A 1 556 ? 33.081 2.311 -22.919 1.00 94.19 556 TRP A C 1
ATOM 4432 O O . TRP A 1 556 ? 33.900 2.813 -23.685 1.00 94.19 556 TRP A O 1
ATOM 4442 N N . ILE A 1 557 ? 32.605 2.954 -21.855 1.00 92.38 557 ILE A N 1
ATOM 4443 C CA . ILE A 1 557 ? 33.024 4.298 -21.458 1.00 92.38 557 ILE A CA 1
ATOM 4444 C C . ILE A 1 557 ? 33.625 4.274 -20.049 1.00 92.38 557 ILE A C 1
ATOM 4446 O O . ILE A 1 557 ? 33.253 3.415 -19.243 1.00 92.38 557 ILE A O 1
ATOM 4450 N N . PRO A 1 558 ? 34.563 5.185 -19.734 1.00 87.69 558 PRO A N 1
ATOM 4451 C CA . PRO A 1 558 ? 35.159 5.246 -18.407 1.00 87.69 558 PRO A CA 1
ATOM 4452 C C . PRO A 1 558 ? 34.137 5.709 -17.370 1.00 87.69 558 PRO A C 1
ATOM 4454 O O . PRO A 1 558 ? 33.336 6.609 -17.638 1.00 87.69 558 PRO A O 1
ATOM 4457 N N . ASP A 1 559 ? 34.226 5.139 -16.171 1.00 83.25 559 ASP A N 1
ATOM 4458 C CA . ASP A 1 559 ? 33.509 5.660 -15.012 1.00 83.25 559 ASP A CA 1
ATOM 4459 C C . ASP A 1 559 ? 34.047 7.055 -14.654 1.00 83.25 559 ASP A C 1
ATOM 4461 O O . ASP A 1 559 ? 35.263 7.272 -14.577 1.00 83.25 559 ASP A O 1
ATOM 4465 N N . ARG A 1 560 ? 33.149 8.026 -14.478 1.00 74.69 560 ARG A N 1
ATOM 4466 C CA . ARG A 1 560 ? 33.518 9.400 -14.123 1.00 74.69 560 ARG A CA 1
ATOM 4467 C C . ARG A 1 560 ? 33.268 9.618 -12.632 1.00 74.69 560 ARG A C 1
ATOM 4469 O O . ARG A 1 560 ? 32.158 9.372 -12.169 1.00 74.69 560 ARG A O 1
ATOM 4476 N N . PRO A 1 561 ? 34.247 10.156 -11.881 1.00 63.09 561 PRO A N 1
ATOM 4477 C CA . PRO A 1 561 ? 34.066 10.409 -10.459 1.00 63.09 561 PRO A CA 1
ATOM 4478 C C . PRO A 1 561 ? 32.895 11.369 -10.212 1.00 63.09 561 PRO A C 1
ATOM 4480 O O . PRO A 1 561 ? 32.783 12.416 -10.852 1.00 63.09 561 PRO A O 1
ATOM 4483 N N . LEU A 1 562 ? 32.057 11.023 -9.229 1.00 60.62 562 LEU A N 1
ATOM 4484 C CA . LEU A 1 562 ? 30.824 11.733 -8.855 1.00 60.62 562 LEU A CA 1
ATOM 4485 C C . LEU A 1 562 ? 31.032 13.207 -8.446 1.00 60.62 562 LEU A C 1
ATOM 4487 O O . LEU A 1 562 ? 30.056 13.950 -8.350 1.00 60.62 562 LEU A O 1
ATOM 4491 N N . THR A 1 563 ? 32.278 13.627 -8.207 1.00 54.19 563 THR A N 1
ATOM 4492 C CA . THR A 1 563 ? 32.665 14.873 -7.526 1.00 54.19 563 THR A CA 1
ATOM 4493 C C . THR A 1 563 ? 33.027 16.043 -8.449 1.00 54.19 563 THR A C 1
ATOM 4495 O O . THR A 1 563 ? 33.370 17.110 -7.946 1.00 54.19 563 THR A O 1
ATOM 4498 N N . ALA A 1 564 ? 33.003 15.878 -9.775 1.00 51.28 564 ALA A N 1
ATOM 4499 C CA . ALA A 1 564 ? 33.399 16.939 -10.707 1.00 51.28 564 ALA A CA 1
ATOM 4500 C C . ALA A 1 564 ? 32.181 17.739 -11.235 1.00 51.28 564 ALA A C 1
ATOM 4502 O O . ALA A 1 564 ? 31.249 17.126 -11.764 1.00 51.28 564 ALA A O 1
ATOM 4503 N N . PRO A 1 565 ? 32.178 19.085 -11.137 1.00 54.03 565 PRO A N 1
ATOM 4504 C CA . PRO A 1 565 ? 31.248 19.951 -11.866 1.00 54.03 565 PRO A CA 1
ATOM 4505 C C . PRO A 1 565 ? 31.464 19.861 -13.392 1.00 54.03 565 PRO A C 1
ATOM 4507 O O . PRO A 1 565 ? 32.565 19.504 -13.827 1.00 54.03 565 PRO A O 1
ATOM 4510 N N . PRO A 1 566 ? 30.476 20.253 -14.221 1.00 52.78 566 PRO A N 1
ATOM 4511 C CA . PRO A 1 566 ? 29.186 20.837 -13.842 1.00 52.78 566 PRO A CA 1
ATOM 4512 C C . PRO A 1 566 ? 28.184 19.800 -13.308 1.00 52.78 566 PRO A C 1
ATOM 4514 O O . PRO A 1 566 ? 28.231 18.619 -13.651 1.00 52.78 566 PRO A O 1
ATOM 4517 N N . PHE A 1 567 ? 27.267 20.248 -12.446 1.00 57.00 567 PHE A N 1
ATOM 4518 C CA . PHE A 1 567 ? 26.212 19.400 -11.875 1.00 57.00 567 PHE A CA 1
ATOM 4519 C C . PHE A 1 567 ? 25.063 19.105 -12.849 1.00 57.00 567 PHE A C 1
ATOM 4521 O O . PHE A 1 567 ? 24.254 18.209 -12.595 1.00 57.00 567 PHE A O 1
ATOM 4528 N N . GLU A 1 568 ? 25.055 19.796 -13.993 1.00 59.97 568 GLU A N 1
ATOM 4529 C CA . GLU A 1 568 ? 24.111 19.602 -15.087 1.00 59.97 568 GLU A CA 1
ATOM 4530 C C . GLU A 1 568 ? 23.988 18.119 -15.489 1.00 59.97 568 GLU A C 1
ATOM 4532 O O . GLU A 1 568 ? 24.995 17.411 -15.587 1.00 59.97 568 GLU A O 1
ATOM 4537 N N . PRO A 1 569 ? 22.767 17.624 -15.750 1.00 59.91 569 PRO A N 1
ATOM 4538 C CA . PRO A 1 569 ? 21.499 18.363 -15.811 1.00 59.91 569 PRO A CA 1
ATOM 4539 C C . PRO A 1 569 ? 20.760 18.513 -14.461 1.00 59.91 569 PRO A C 1
ATOM 4541 O O . PRO A 1 569 ? 19.618 18.963 -14.462 1.00 59.91 569 PRO A O 1
ATOM 4544 N N . TYR A 1 570 ? 21.363 18.129 -13.330 1.00 71.25 570 TYR A N 1
ATOM 4545 C CA . TYR A 1 570 ? 20.723 18.124 -12.005 1.00 71.25 570 TYR A CA 1
ATOM 4546 C C . TYR A 1 570 ? 21.118 19.349 -11.151 1.00 71.25 570 TYR A C 1
ATOM 4548 O O . TYR A 1 570 ? 22.058 20.072 -11.474 1.00 71.25 570 TYR A O 1
ATOM 4556 N N . PHE A 1 571 ? 20.378 19.606 -10.067 1.00 69.06 571 PHE A N 1
ATOM 4557 C CA . PHE A 1 571 ? 20.525 20.801 -9.221 1.00 69.06 571 PHE A CA 1
ATOM 4558 C C . PHE A 1 571 ? 21.667 20.662 -8.199 1.00 69.06 571 PHE A C 1
ATOM 4560 O O . PHE A 1 571 ? 21.865 19.582 -7.648 1.00 69.06 571 PHE A O 1
ATOM 4567 N N . GLU A 1 572 ? 22.378 21.760 -7.909 1.00 64.75 572 GLU A N 1
ATOM 4568 C CA . GLU A 1 572 ? 23.570 21.766 -7.032 1.00 64.75 572 GLU A CA 1
ATOM 4569 C C . GLU A 1 572 ? 23.256 21.464 -5.550 1.00 64.75 572 GLU A C 1
ATOM 4571 O O . GLU A 1 572 ? 24.140 21.018 -4.825 1.00 64.75 572 GLU A O 1
ATOM 4576 N N . ASP A 1 573 ? 21.993 21.619 -5.129 1.00 77.69 573 ASP A N 1
ATOM 4577 C CA . ASP A 1 573 ? 21.562 21.503 -3.722 1.00 77.69 573 ASP A CA 1
ATOM 4578 C C . ASP A 1 573 ? 20.743 20.236 -3.399 1.00 77.69 573 ASP A C 1
ATOM 4580 O O . ASP A 1 573 ? 20.106 20.171 -2.349 1.00 77.69 573 ASP A O 1
ATOM 4584 N N . SER A 1 574 ? 20.649 19.260 -4.311 1.00 81.38 574 SER A N 1
ATOM 4585 C CA . SER A 1 574 ? 19.967 17.992 -3.994 1.00 81.38 574 SER A CA 1
ATOM 4586 C C . SER A 1 574 ? 20.784 17.164 -2.990 1.00 81.38 574 SER A C 1
ATOM 4588 O O . SER A 1 574 ? 22.013 17.250 -2.961 1.00 81.38 574 SER A O 1
ATOM 4590 N N . ASP A 1 575 ? 20.100 16.327 -2.205 1.00 86.44 575 ASP A N 1
ATOM 4591 C CA . ASP A 1 575 ? 20.736 15.431 -1.233 1.00 86.44 575 ASP A CA 1
ATOM 4592 C C . ASP A 1 575 ? 21.888 14.605 -1.870 1.00 86.44 575 ASP A C 1
ATOM 4594 O O . ASP A 1 575 ? 21.729 14.090 -2.988 1.00 86.44 575 ASP A O 1
ATOM 4598 N N . PRO A 1 576 ? 23.056 14.471 -1.205 1.00 86.06 576 PRO A N 1
ATOM 4599 C CA . PRO A 1 576 ? 24.205 13.763 -1.766 1.00 86.06 576 PRO A CA 1
ATOM 4600 C C . PRO A 1 576 ? 23.931 12.302 -2.133 1.00 86.06 576 PRO A C 1
ATOM 4602 O O . PRO A 1 576 ? 24.480 11.815 -3.125 1.00 86.06 576 PRO A O 1
ATOM 4605 N N . GLU A 1 577 ? 23.090 11.605 -1.366 1.00 88.38 577 GLU A N 1
ATOM 4606 C CA . GLU A 1 577 ? 22.728 10.218 -1.642 1.00 88.38 577 GLU A CA 1
ATOM 4607 C C . GLU A 1 577 ? 21.798 10.134 -2.852 1.00 88.38 577 GLU A C 1
ATOM 4609 O O . GLU A 1 577 ? 22.051 9.347 -3.765 1.00 88.38 577 GLU A O 1
ATOM 4614 N N . LEU A 1 578 ? 20.800 11.015 -2.951 1.00 90.19 578 LEU A N 1
ATOM 4615 C CA . LEU A 1 578 ? 19.971 11.114 -4.157 1.00 90.19 578 LEU A CA 1
ATOM 4616 C C . LEU A 1 578 ? 20.822 11.394 -5.408 1.00 90.19 578 LEU A C 1
ATOM 4618 O O . LEU A 1 578 ? 20.636 10.772 -6.458 1.00 90.19 578 LEU A O 1
ATOM 4622 N N . MET A 1 579 ? 21.799 12.296 -5.308 1.00 86.88 579 MET A N 1
ATOM 4623 C CA . MET A 1 579 ? 22.728 12.579 -6.404 1.00 86.88 579 MET A CA 1
ATOM 4624 C C . MET A 1 579 ? 23.600 11.372 -6.764 1.00 86.88 579 MET A C 1
ATOM 4626 O O . MET A 1 579 ? 23.838 11.126 -7.952 1.00 86.88 579 MET A O 1
ATOM 4630 N N . ARG A 1 580 ? 24.035 10.584 -5.774 1.00 87.38 580 ARG A N 1
ATOM 4631 C CA . ARG A 1 580 ? 24.742 9.316 -5.996 1.00 87.38 580 ARG A CA 1
ATOM 4632 C C . ARG A 1 580 ? 23.859 8.315 -6.747 1.00 87.38 580 ARG A C 1
ATOM 4634 O O . ARG A 1 580 ? 24.322 7.720 -7.723 1.00 87.38 580 ARG A O 1
ATOM 4641 N N . LEU A 1 581 ? 22.597 8.157 -6.344 1.00 91.38 581 LEU A N 1
ATOM 4642 C CA . LEU A 1 581 ? 21.633 7.251 -6.981 1.00 91.38 581 LEU A CA 1
ATOM 4643 C C . LEU A 1 581 ? 21.348 7.652 -8.435 1.00 91.38 581 LEU A C 1
ATOM 4645 O O . LEU A 1 581 ? 21.440 6.815 -9.333 1.00 91.38 581 LEU A O 1
ATOM 4649 N N . ARG A 1 582 ? 21.111 8.946 -8.692 1.00 89.25 582 ARG A N 1
ATOM 4650 C CA . ARG A 1 582 ? 20.883 9.497 -10.041 1.00 89.25 582 ARG A CA 1
ATOM 4651 C C . ARG A 1 582 ? 22.051 9.251 -11.001 1.00 89.25 582 ARG A C 1
ATOM 4653 O O . ARG A 1 582 ? 21.820 9.059 -12.193 1.00 89.25 582 ARG A O 1
ATOM 4660 N N . ARG A 1 583 ? 23.290 9.311 -10.497 1.00 85.50 583 ARG A N 1
ATOM 4661 C CA . ARG A 1 583 ? 24.529 9.299 -11.300 1.00 85.50 583 ARG A CA 1
ATOM 4662 C C . ARG A 1 583 ? 25.206 7.945 -11.413 1.00 85.50 583 ARG A C 1
ATOM 4664 O O . ARG A 1 583 ? 26.020 7.758 -12.312 1.00 85.50 583 ARG A O 1
ATOM 4671 N N . THR A 1 584 ? 24.880 7.006 -10.534 1.00 87.75 584 THR A N 1
ATOM 4672 C CA . THR A 1 584 ? 25.283 5.615 -10.732 1.00 87.75 584 THR A CA 1
ATOM 4673 C C . THR A 1 584 ? 24.572 5.160 -12.003 1.00 87.75 584 THR A C 1
ATOM 4675 O O . THR A 1 584 ? 23.363 5.024 -11.977 1.00 87.75 584 THR A O 1
ATOM 4678 N N . LEU A 1 585 ? 25.238 4.996 -13.142 1.00 90.19 585 LEU A N 1
ATOM 4679 C CA . LEU A 1 585 ? 24.593 4.680 -14.427 1.00 90.19 585 LEU A CA 1
ATOM 4680 C C . LEU A 1 585 ? 25.402 3.611 -15.165 1.00 90.19 585 LEU A C 1
ATOM 4682 O O . LEU A 1 585 ? 26.614 3.532 -14.964 1.00 90.19 585 LEU A O 1
ATOM 4686 N N . PRO A 1 586 ? 24.758 2.776 -15.996 1.00 93.19 586 PRO A N 1
ATOM 4687 C CA . PRO A 1 586 ? 25.464 1.729 -16.715 1.00 93.19 586 PRO A CA 1
ATOM 4688 C C . PRO A 1 586 ? 26.381 2.317 -17.797 1.00 93.19 586 PRO A C 1
ATOM 4690 O O . PRO A 1 586 ? 26.125 3.393 -18.337 1.00 93.19 586 PRO A O 1
ATOM 4693 N N . LEU A 1 587 ? 27.469 1.609 -18.108 1.00 93.69 587 LEU A N 1
ATOM 4694 C CA . LEU A 1 587 ? 28.609 2.146 -18.864 1.00 93.69 587 LEU A CA 1
ATOM 4695 C C . LEU A 1 587 ? 28.853 1.447 -20.213 1.00 93.69 587 LEU A C 1
ATOM 4697 O O . LEU A 1 587 ? 29.903 1.654 -20.818 1.00 93.69 587 LEU A O 1
ATOM 4701 N N . ASN A 1 588 ? 27.928 0.614 -20.701 1.00 94.62 588 ASN A N 1
ATOM 4702 C CA . ASN A 1 588 ? 28.067 -0.160 -21.945 1.00 94.62 588 ASN A CA 1
ATOM 4703 C C . ASN A 1 588 ? 26.960 0.098 -22.979 1.00 94.62 588 ASN A C 1
ATOM 4705 O O . ASN A 1 588 ? 26.817 -0.657 -23.944 1.00 94.62 588 ASN A O 1
ATOM 4709 N N . GLY A 1 589 ? 26.210 1.189 -22.820 1.00 91.25 589 GLY A N 1
ATOM 4710 C CA . GLY A 1 589 ? 25.155 1.596 -23.751 1.00 91.25 589 GLY A CA 1
ATOM 4711 C C . GLY A 1 589 ? 23.771 1.012 -23.450 1.00 91.25 589 GLY A C 1
ATOM 4712 O O . GLY A 1 589 ? 22.881 1.140 -24.298 1.00 91.25 589 GLY A O 1
ATOM 4713 N N . GLU A 1 590 ? 23.598 0.419 -22.266 1.00 95.25 590 GLU A N 1
ATOM 4714 C CA . GLU A 1 590 ? 22.339 -0.037 -21.668 1.00 95.25 590 GLU A CA 1
ATOM 4715 C C . GLU A 1 590 ? 21.303 1.102 -21.536 1.00 95.25 590 GLU A C 1
ATOM 4717 O O . GLU A 1 590 ? 21.538 2.269 -21.869 1.00 95.25 590 GLU A O 1
ATOM 4722 N N . THR A 1 591 ? 20.114 0.770 -21.040 1.00 95.88 591 THR A N 1
ATOM 4723 C CA . THR A 1 591 ? 19.146 1.755 -20.534 1.00 95.88 591 THR A CA 1
ATOM 4724 C C . THR A 1 591 ? 18.806 1.399 -19.101 1.00 95.88 591 THR A C 1
ATOM 4726 O O . THR A 1 591 ? 18.432 0.262 -18.836 1.00 95.88 591 THR A O 1
ATOM 4729 N N . ALA A 1 592 ? 18.957 2.351 -18.183 1.00 96.44 592 ALA A N 1
ATOM 4730 C CA . ALA A 1 592 ? 18.605 2.131 -16.788 1.00 96.44 592 ALA A CA 1
ATOM 4731 C C . ALA A 1 592 ? 17.124 2.444 -16.568 1.00 96.44 592 ALA A C 1
ATOM 4733 O O . ALA A 1 592 ? 16.619 3.457 -17.058 1.00 96.44 592 ALA A O 1
ATOM 4734 N N . PHE A 1 593 ? 16.455 1.563 -15.833 1.00 97.81 593 PHE A N 1
ATOM 4735 C CA . PHE A 1 593 ? 15.052 1.634 -15.446 1.00 97.81 593 PHE A CA 1
ATOM 4736 C C . PHE A 1 593 ? 14.924 1.563 -13.927 1.00 97.81 593 PHE A C 1
ATOM 4738 O O . PHE A 1 593 ? 15.755 0.944 -13.265 1.00 97.81 593 PHE A O 1
ATOM 4745 N N . ALA A 1 594 ? 13.856 2.140 -13.388 1.00 97.50 594 ALA A N 1
ATOM 4746 C CA . ALA A 1 594 ? 13.403 1.875 -12.031 1.00 97.50 594 ALA A CA 1
ATOM 4747 C C . ALA A 1 594 ? 11.919 1.496 -12.050 1.00 97.50 594 ALA A C 1
ATOM 4749 O O . ALA A 1 594 ? 11.115 2.149 -12.722 1.00 97.50 594 ALA A O 1
ATOM 4750 N N . ASP A 1 595 ? 11.586 0.424 -11.337 1.00 97.12 595 ASP A N 1
ATOM 4751 C CA . ASP A 1 595 ? 10.242 -0.131 -11.203 1.00 97.12 595 ASP A CA 1
ATOM 4752 C C . ASP A 1 595 ? 9.471 0.623 -10.117 1.00 97.12 595 ASP A C 1
ATOM 4754 O O . ASP A 1 595 ? 9.602 0.365 -8.917 1.00 97.12 595 ASP A O 1
ATOM 4758 N N . THR A 1 596 ? 8.655 1.583 -10.545 1.00 97.31 596 THR A N 1
ATOM 4759 C CA . THR A 1 596 ? 7.898 2.432 -9.623 1.00 97.31 596 THR A CA 1
ATOM 4760 C C . THR A 1 596 ? 6.704 1.712 -8.996 1.00 97.31 596 THR A C 1
ATOM 4762 O O . THR A 1 596 ? 6.175 2.183 -7.985 1.00 97.31 596 THR A O 1
ATOM 4765 N N . ALA A 1 597 ? 6.293 0.565 -9.550 1.00 93.50 597 ALA A N 1
ATOM 4766 C CA . ALA A 1 597 ? 5.246 -0.267 -8.971 1.00 93.50 597 ALA A CA 1
ATOM 4767 C C . ALA A 1 597 ? 5.796 -1.099 -7.809 1.00 93.50 597 ALA A C 1
ATOM 4769 O O . ALA A 1 597 ? 5.197 -1.123 -6.736 1.00 93.50 597 ALA A O 1
ATOM 4770 N N . ALA A 1 598 ? 6.964 -1.720 -7.988 1.00 91.38 598 ALA A N 1
ATOM 4771 C CA . ALA A 1 598 ? 7.659 -2.403 -6.901 1.00 91.38 598 ALA A CA 1
ATOM 4772 C C . ALA A 1 598 ? 8.085 -1.423 -5.799 1.00 91.38 598 ALA A C 1
ATOM 4774 O O . ALA A 1 598 ? 7.892 -1.716 -4.620 1.00 91.38 598 ALA A O 1
ATOM 4775 N N . ALA A 1 599 ? 8.576 -0.234 -6.170 1.00 95.00 599 ALA A N 1
ATOM 4776 C CA . ALA A 1 599 ? 8.904 0.809 -5.201 1.00 95.00 599 ALA A CA 1
ATOM 4777 C C . ALA A 1 599 ? 7.676 1.224 -4.374 1.00 95.00 599 ALA A C 1
ATOM 4779 O O . ALA A 1 599 ? 7.782 1.367 -3.159 1.00 95.00 599 ALA A O 1
ATOM 4780 N N . PHE A 1 600 ? 6.501 1.371 -5.000 1.00 92.88 600 PHE A N 1
ATOM 4781 C CA . PHE A 1 600 ? 5.257 1.656 -4.281 1.00 92.88 600 PHE A CA 1
ATOM 4782 C C . PHE A 1 600 ? 4.830 0.498 -3.371 1.00 92.88 600 PHE A C 1
ATOM 4784 O O . PHE A 1 600 ? 4.488 0.724 -2.213 1.00 92.88 600 PHE A O 1
ATOM 4791 N N . ALA A 1 601 ? 4.871 -0.737 -3.874 1.00 83.00 601 ALA A N 1
ATOM 4792 C CA . ALA A 1 601 ? 4.481 -1.926 -3.119 1.00 83.00 601 ALA A CA 1
ATOM 4793 C C . ALA A 1 601 ? 5.371 -2.177 -1.888 1.00 83.00 601 ALA A C 1
ATOM 4795 O O . ALA A 1 601 ? 4.905 -2.752 -0.909 1.00 83.00 601 ALA A O 1
ATOM 4796 N N . ALA A 1 602 ? 6.628 -1.727 -1.927 1.00 83.19 602 ALA A N 1
ATOM 4797 C CA . ALA A 1 602 ? 7.572 -1.826 -0.817 1.00 83.19 602 ALA A CA 1
ATOM 4798 C C . ALA A 1 602 ? 7.348 -0.783 0.296 1.00 83.19 602 ALA A C 1
ATOM 4800 O O . ALA A 1 602 ? 7.963 -0.882 1.358 1.00 83.19 602 ALA A O 1
ATOM 4801 N N . LEU A 1 603 ? 6.497 0.224 0.073 1.00 78.00 603 LEU A N 1
ATOM 4802 C CA . LEU A 1 603 ? 6.117 1.180 1.113 1.00 78.00 603 LEU A CA 1
ATOM 4803 C C . LEU A 1 603 ? 5.195 0.517 2.142 1.00 78.00 603 LEU A C 1
ATOM 4805 O O . LEU A 1 603 ? 4.442 -0.401 1.819 1.00 78.00 603 LEU A O 1
ATOM 4809 N N . SER A 1 604 ? 5.189 1.030 3.374 1.00 75.25 604 SER A N 1
ATOM 4810 C CA . SER A 1 604 ? 4.226 0.591 4.390 1.00 75.25 604 SER A CA 1
ATOM 4811 C C . SER A 1 604 ? 2.783 0.851 3.930 1.00 75.25 604 SER A C 1
ATOM 4813 O O . SER A 1 604 ? 2.529 1.767 3.148 1.00 75.25 604 SER A O 1
ATOM 4815 N N . GLY A 1 605 ? 1.809 0.092 4.442 1.00 65.12 605 GLY A N 1
ATOM 4816 C CA . GLY A 1 605 ? 0.397 0.294 4.085 1.00 65.12 605 GLY A CA 1
ATOM 4817 C C . GLY A 1 605 ? -0.088 1.732 4.331 1.00 65.12 605 GLY A C 1
ATOM 4818 O O . GLY A 1 605 ? -0.764 2.312 3.483 1.00 65.12 605 GLY A O 1
ATOM 4819 N N . GLY A 1 606 ? 0.342 2.351 5.438 1.00 63.84 606 GLY A N 1
ATOM 4820 C CA . GLY A 1 606 ? 0.048 3.757 5.740 1.00 63.84 606 GLY A CA 1
ATOM 4821 C C . GLY A 1 606 ? 0.623 4.722 4.699 1.00 63.84 606 GLY A C 1
ATOM 4822 O O . GLY A 1 606 ? -0.083 5.612 4.225 1.00 63.84 606 GLY A O 1
ATOM 4823 N N . GLU A 1 607 ? 1.866 4.502 4.268 1.00 75.50 607 GLU A N 1
ATOM 4824 C CA . GLU A 1 607 ? 2.501 5.291 3.209 1.00 75.50 607 GLU A CA 1
ATOM 4825 C C . GLU A 1 607 ? 1.823 5.092 1.851 1.00 75.50 607 GLU A C 1
ATOM 4827 O O . GLU A 1 607 ? 1.565 6.062 1.138 1.00 75.50 607 GLU A O 1
ATOM 4832 N N . GLN A 1 608 ? 1.437 3.860 1.515 1.00 78.06 608 GLN A N 1
ATOM 4833 C CA . GLN A 1 608 ? 0.675 3.574 0.302 1.00 78.06 608 GLN A CA 1
ATOM 4834 C C . GLN A 1 608 ? -0.662 4.329 0.287 1.00 78.06 608 GLN A C 1
ATOM 4836 O O . GLN A 1 608 ? -1.021 4.927 -0.732 1.00 78.06 608 GLN A O 1
ATOM 4841 N N . VAL A 1 609 ? -1.388 4.358 1.409 1.00 73.25 609 VAL A N 1
ATOM 4842 C CA . VAL A 1 609 ? -2.644 5.114 1.550 1.00 73.25 609 VAL A CA 1
ATOM 4843 C C . VAL A 1 609 ? -2.392 6.619 1.467 1.00 73.25 609 VAL A C 1
ATOM 4845 O O . VAL A 1 609 ? -3.101 7.312 0.731 1.00 73.25 609 VAL A O 1
ATOM 4848 N N . ARG A 1 610 ? -1.371 7.126 2.169 1.00 89.06 610 ARG A N 1
ATOM 4849 C CA . ARG A 1 610 ? -0.981 8.542 2.153 1.00 89.06 610 ARG A CA 1
ATOM 4850 C C . ARG A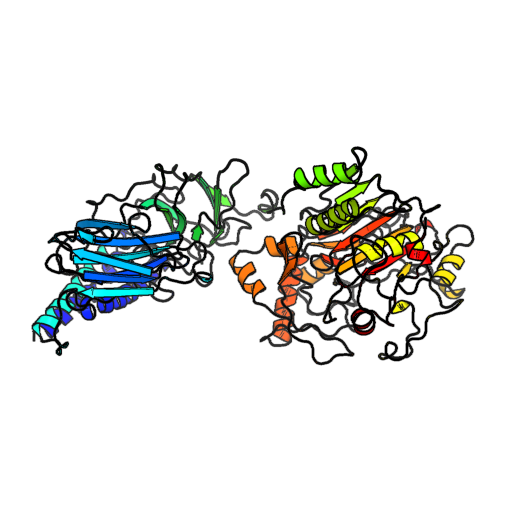 1 610 ? -0.681 9.004 0.731 1.00 89.06 610 ARG A C 1
ATOM 4852 O O . ARG A 1 610 ? -1.321 9.936 0.246 1.00 89.06 610 ARG A O 1
ATOM 4859 N N . LEU A 1 611 ? 0.229 8.321 0.037 1.00 90.19 611 LEU A N 1
ATOM 4860 C CA . LEU A 1 611 ? 0.627 8.662 -1.329 1.00 90.19 611 LEU A CA 1
ATOM 4861 C C . LEU A 1 611 ? -0.513 8.472 -2.336 1.00 90.19 611 LEU A C 1
ATOM 4863 O O . LEU A 1 611 ? -0.604 9.244 -3.289 1.00 90.19 611 LEU A O 1
ATOM 4867 N N . SER A 1 612 ? -1.437 7.532 -2.100 1.00 89.19 612 SER A N 1
ATOM 4868 C CA . SER A 1 612 ? -2.631 7.356 -2.946 1.00 89.19 612 SER A CA 1
ATOM 4869 C C . SER A 1 612 ? -3.573 8.565 -2.939 1.00 89.19 612 SER A C 1
ATOM 4871 O O . SER A 1 612 ? -4.369 8.721 -3.864 1.00 89.19 612 SER A O 1
ATOM 4873 N N . ARG A 1 613 ? -3.488 9.433 -1.923 1.00 91.81 613 ARG A N 1
ATOM 4874 C CA . ARG A 1 613 ? -4.267 10.680 -1.832 1.00 91.81 613 ARG A CA 1
ATOM 4875 C C . ARG A 1 613 ? -3.540 11.881 -2.442 1.00 91.81 613 ARG A C 1
ATOM 4877 O O . ARG A 1 613 ? -4.166 12.915 -2.666 1.00 91.81 613 ARG A O 1
ATOM 4884 N N . ILE A 1 614 ? -2.239 11.761 -2.713 1.00 95.19 614 ILE A N 1
ATOM 4885 C CA . ILE A 1 614 ? -1.434 12.857 -3.249 1.00 95.19 614 ILE A CA 1
ATOM 4886 C C . ILE A 1 614 ? -1.767 13.097 -4.719 1.00 95.19 614 ILE A C 1
ATOM 4888 O O . ILE A 1 614 ? -1.808 12.179 -5.544 1.00 95.19 614 ILE A O 1
ATOM 4892 N N . ARG A 1 615 ? -1.960 14.374 -5.050 1.00 94.31 615 ARG A N 1
ATOM 4893 C CA . ARG A 1 615 ? -2.126 14.857 -6.419 1.00 94.31 615 ARG A CA 1
ATOM 4894 C C . ARG A 1 615 ? -0.999 15.816 -6.767 1.00 94.31 615 ARG A C 1
ATOM 4896 O O . ARG A 1 615 ? -0.519 16.558 -5.914 1.00 94.31 615 ARG A O 1
ATOM 4903 N N . VAL A 1 616 ? -0.596 15.806 -8.029 1.00 91.94 616 VAL A N 1
ATOM 4904 C CA . VAL A 1 616 ? 0.493 16.634 -8.552 1.00 91.94 616 VAL A CA 1
ATOM 4905 C C . VAL A 1 616 ? 0.072 17.344 -9.834 1.00 91.94 616 VAL A C 1
ATOM 4907 O O . VAL A 1 616 ? -0.690 16.794 -10.630 1.00 91.94 616 VAL A O 1
ATOM 4910 N N . ARG A 1 617 ? 0.575 18.558 -10.054 1.00 89.62 617 ARG A N 1
ATOM 4911 C CA . ARG A 1 617 ? 0.415 19.320 -11.297 1.00 89.62 617 ARG A CA 1
ATOM 4912 C C . ARG A 1 617 ? 1.700 19.232 -12.107 1.00 89.62 617 ARG A C 1
ATOM 4914 O O . ARG A 1 617 ? 2.781 19.540 -11.606 1.00 89.62 617 ARG A O 1
ATOM 4921 N N . ARG A 1 618 ? 1.578 18.801 -13.363 1.00 85.69 618 ARG A N 1
ATOM 4922 C CA . ARG A 1 618 ? 2.700 18.671 -14.302 1.00 85.69 618 ARG A CA 1
ATOM 4923 C C . ARG A 1 618 ? 2.573 19.724 -15.389 1.00 85.69 618 ARG A C 1
ATOM 4925 O O . ARG A 1 618 ? 1.717 19.621 -16.261 1.00 85.69 618 ARG A O 1
ATOM 4932 N N . HIS A 1 619 ? 3.427 20.735 -15.318 1.00 76.25 619 HIS A N 1
ATOM 4933 C CA . HIS A 1 619 ? 3.374 21.897 -16.198 1.00 76.25 619 HIS A CA 1
ATOM 4934 C C . HIS A 1 619 ? 4.155 21.674 -17.496 1.00 76.25 619 HIS A C 1
ATOM 4936 O O . HIS A 1 619 ? 5.136 20.928 -17.545 1.00 76.25 619 HIS A O 1
ATOM 4942 N N . SER A 1 620 ? 3.748 22.373 -18.554 1.00 70.25 620 SER A N 1
ATOM 4943 C CA . SER A 1 620 ? 4.495 22.448 -19.813 1.00 70.25 620 SER A CA 1
ATOM 4944 C C . SER A 1 620 ? 4.613 23.903 -20.254 1.00 70.25 620 SER A C 1
ATOM 4946 O O . SER A 1 620 ? 3.760 24.718 -19.922 1.00 70.25 620 SER A O 1
ATOM 4948 N N . TYR A 1 621 ? 5.635 24.250 -21.037 1.00 61.06 621 TYR A N 1
ATOM 4949 C CA . TYR A 1 621 ? 5.823 25.636 -21.493 1.00 61.06 621 TYR A CA 1
ATOM 4950 C C . TYR A 1 621 ? 4.679 26.178 -22.366 1.00 61.06 621 TYR A C 1
ATOM 4952 O O . TYR A 1 621 ? 4.574 27.391 -22.528 1.00 61.06 621 TYR A O 1
ATOM 4960 N N . THR A 1 622 ? 3.841 25.303 -22.927 1.00 57.06 622 THR A N 1
ATOM 4961 C CA . THR A 1 622 ? 2.700 25.654 -23.785 1.00 57.06 622 THR A CA 1
ATOM 4962 C C . THR A 1 622 ? 1.349 25.610 -23.056 1.00 57.06 622 THR A C 1
ATOM 4964 O O . THR A 1 622 ? 0.364 26.125 -23.576 1.00 57.06 622 THR A O 1
ATOM 4967 N N . ARG A 1 623 ? 1.280 25.046 -21.839 1.00 57.69 623 ARG A N 1
ATOM 4968 C CA . ARG A 1 623 ? 0.091 25.047 -20.965 1.00 57.69 623 ARG A CA 1
ATOM 4969 C C . ARG A 1 623 ? 0.490 25.446 -19.544 1.00 57.69 623 ARG A C 1
ATOM 4971 O O . ARG A 1 623 ? 1.059 24.634 -18.820 1.00 57.69 623 ARG A O 1
ATOM 4978 N N . ASN A 1 624 ? 0.138 26.675 -19.160 1.00 53.84 624 ASN A N 1
ATOM 4979 C CA . ASN A 1 624 ? 0.377 27.222 -17.817 1.00 53.84 624 ASN A CA 1
ATOM 4980 C C . ASN A 1 624 ? -0.605 26.706 -16.747 1.00 53.84 624 ASN A C 1
ATOM 4982 O O . ASN A 1 624 ? -0.336 26.867 -15.563 1.00 53.84 624 ASN A O 1
ATOM 4986 N N . GLU A 1 625 ? -1.731 26.101 -17.136 1.00 59.22 625 GLU A N 1
ATOM 4987 C CA . GLU A 1 625 ? -2.717 25.538 -16.205 1.00 59.22 625 GLU A CA 1
ATOM 4988 C C . GLU A 1 625 ? -2.795 24.020 -16.398 1.00 59.22 625 GLU A C 1
ATOM 4990 O O . GLU A 1 625 ? -3.399 23.524 -17.351 1.00 59.22 625 GLU A O 1
ATOM 4995 N N . ALA A 1 626 ? -2.131 23.277 -15.512 1.00 70.38 626 ALA A N 1
ATOM 4996 C CA . ALA A 1 626 ? -2.221 21.824 -15.446 1.00 70.38 626 ALA A CA 1
ATOM 4997 C C . ALA A 1 626 ? -3.207 21.402 -14.349 1.00 70.38 626 ALA A C 1
ATOM 4999 O O . ALA A 1 626 ? -3.085 21.818 -13.192 1.00 70.38 626 ALA A O 1
ATOM 5000 N N . GLU A 1 627 ? -4.169 20.546 -14.698 1.00 79.88 627 GLU A N 1
ATOM 5001 C CA . GLU A 1 627 ? -5.045 19.930 -13.705 1.00 79.88 627 GLU A CA 1
ATOM 5002 C C . GLU A 1 627 ? -4.244 18.985 -12.790 1.00 79.88 627 GLU A C 1
ATOM 5004 O O . GLU A 1 627 ? -3.340 18.285 -13.261 1.00 79.88 627 GLU A O 1
ATOM 5009 N N . PRO A 1 628 ? -4.558 18.923 -11.483 1.00 87.75 628 PRO A N 1
ATOM 5010 C CA . PRO A 1 628 ? -3.934 17.957 -10.590 1.00 87.75 628 PRO A CA 1
ATOM 5011 C C . PRO A 1 628 ? -4.254 16.528 -11.026 1.00 87.75 628 PRO A C 1
ATOM 5013 O O . PRO A 1 628 ? -5.418 16.168 -11.188 1.00 87.75 628 PRO A O 1
ATOM 5016 N N . VAL A 1 629 ? -3.253 15.666 -11.122 1.00 88.38 629 VAL A N 1
ATOM 5017 C CA . VAL A 1 629 ? -3.428 14.233 -11.396 1.00 88.38 629 VAL A CA 1
ATOM 5018 C C . VAL A 1 629 ? -2.915 13.401 -10.222 1.00 88.38 629 VAL A C 1
ATOM 5020 O O . VAL A 1 629 ? -2.031 13.866 -9.503 1.00 88.38 629 VAL A O 1
ATOM 5023 N N . PRO A 1 630 ? -3.445 12.189 -9.986 1.00 91.06 630 PRO A N 1
ATOM 5024 C CA . PRO A 1 630 ? -2.938 11.316 -8.930 1.00 91.06 630 PRO A CA 1
ATOM 5025 C C . PRO A 1 630 ? -1.441 11.026 -9.094 1.00 91.06 630 PRO A C 1
ATOM 5027 O O . PRO A 1 630 ? -0.972 10.773 -10.208 1.00 91.06 630 PRO A O 1
ATOM 5030 N N . LEU A 1 631 ? -0.700 11.046 -7.984 1.00 94.50 631 LEU A N 1
ATOM 5031 C CA . LEU A 1 631 ? 0.681 10.564 -7.949 1.00 94.50 631 LEU A CA 1
ATOM 5032 C C . LEU A 1 631 ? 0.725 9.038 -8.086 1.00 94.50 631 LEU A C 1
ATOM 5034 O O . LEU A 1 631 ? 1.567 8.513 -8.809 1.00 94.50 631 LEU A O 1
ATOM 5038 N N . VAL A 1 632 ? -0.202 8.339 -7.429 1.00 95.06 632 VAL A N 1
ATOM 5039 C CA . VAL A 1 632 ? -0.353 6.885 -7.530 1.00 95.06 632 VAL A CA 1
ATOM 5040 C C . VAL A 1 632 ? -1.431 6.555 -8.552 1.00 95.06 632 VAL A C 1
ATOM 5042 O O . VAL A 1 632 ? -2.545 7.077 -8.487 1.00 95.06 632 VAL A O 1
ATOM 5045 N N . ARG A 1 633 ? -1.116 5.669 -9.494 1.00 87.81 633 ARG A N 1
ATOM 5046 C CA . ARG A 1 633 ? -2.049 5.193 -10.524 1.00 87.81 633 ARG A CA 1
ATOM 5047 C C . ARG A 1 633 ? -2.168 3.681 -10.444 1.00 87.81 633 ARG A C 1
ATOM 5049 O O . ARG A 1 633 ? -1.253 3.020 -9.968 1.00 87.81 633 ARG A O 1
ATOM 5056 N N . THR A 1 634 ? -3.309 3.158 -10.878 1.00 83.81 634 THR A N 1
ATOM 5057 C CA . THR A 1 634 ? -3.561 1.714 -10.936 1.00 83.81 634 THR A CA 1
ATOM 5058 C C . THR A 1 634 ? -3.539 1.282 -12.391 1.00 83.81 634 THR A C 1
ATOM 5060 O O . THR A 1 634 ? -4.275 1.851 -13.198 1.00 83.81 634 THR A O 1
ATOM 5063 N N . ASP A 1 635 ? -2.699 0.309 -12.722 1.00 82.25 635 ASP A N 1
ATOM 5064 C CA . ASP A 1 635 ? -2.687 -0.301 -14.044 1.00 82.25 635 ASP A CA 1
ATOM 5065 C C . ASP A 1 635 ? -3.983 -1.110 -14.249 1.00 82.25 635 ASP A C 1
ATOM 5067 O O . ASP A 1 635 ? -4.283 -1.999 -13.446 1.00 82.25 635 ASP A O 1
ATOM 5071 N N . PRO A 1 636 ? -4.777 -0.828 -15.296 1.00 72.06 636 PRO A N 1
ATOM 5072 C CA . PRO A 1 636 ? -6.095 -1.436 -15.472 1.00 72.06 636 PRO A CA 1
ATOM 5073 C C . PRO A 1 636 ? -6.055 -2.931 -15.821 1.00 72.06 636 PRO A C 1
ATOM 5075 O O . PRO A 1 636 ? -7.090 -3.589 -15.735 1.00 72.06 636 PRO A O 1
ATOM 5078 N N . ARG A 1 637 ? -4.900 -3.477 -16.231 1.00 76.50 637 ARG A N 1
ATOM 5079 C CA . ARG A 1 637 ? -4.759 -4.895 -16.605 1.00 76.50 637 ARG A CA 1
ATOM 5080 C C . ARG A 1 637 ? -4.299 -5.774 -15.447 1.00 76.50 637 ARG A C 1
ATOM 5082 O O . ARG A 1 637 ? -4.900 -6.813 -15.193 1.00 76.50 637 ARG A O 1
ATOM 5089 N N . SER A 1 638 ? -3.245 -5.369 -14.749 1.00 77.81 638 SER A N 1
ATOM 5090 C CA . SER A 1 638 ? -2.676 -6.109 -13.617 1.00 77.81 638 SER A CA 1
ATOM 5091 C C . SER A 1 638 ? -3.312 -5.749 -12.280 1.00 77.81 638 SER A C 1
ATOM 5093 O O . SER A 1 638 ? -3.223 -6.537 -11.341 1.00 77.81 638 SER A O 1
ATOM 5095 N N . GLY A 1 639 ? -3.908 -4.558 -12.168 1.00 78.00 639 GLY A N 1
ATOM 5096 C CA . GLY A 1 639 ? -4.344 -3.984 -10.898 1.00 78.00 639 GLY A CA 1
ATOM 5097 C C . GLY A 1 639 ? -3.199 -3.427 -10.046 1.00 78.00 639 GLY A C 1
ATOM 5098 O O . GLY A 1 639 ? -3.439 -2.995 -8.918 1.00 78.00 639 GLY A O 1
ATOM 5099 N N . PHE A 1 640 ? -1.957 -3.418 -10.544 1.00 83.06 640 PHE A N 1
ATOM 5100 C CA . PHE A 1 640 ? -0.832 -2.893 -9.781 1.00 83.06 640 PHE A CA 1
ATOM 5101 C C . PHE A 1 640 ? -0.941 -1.387 -9.583 1.00 83.06 640 PHE A C 1
ATOM 5103 O O . PHE A 1 640 ? -1.199 -0.630 -10.518 1.00 83.06 640 PHE A O 1
ATOM 5110 N N . LYS A 1 641 ? -0.693 -0.947 -8.351 1.00 88.12 641 LYS A N 1
ATOM 5111 C CA . LYS A 1 641 ? -0.526 0.467 -8.027 1.00 88.12 641 LYS A CA 1
ATOM 5112 C C . LYS A 1 641 ? 0.930 0.871 -8.215 1.00 88.12 641 LYS A C 1
ATOM 5114 O O . LYS A 1 641 ? 1.833 0.112 -7.874 1.00 88.12 641 LYS A O 1
ATOM 5119 N N . SER A 1 642 ? 1.149 2.067 -8.746 1.00 94.81 642 SER A N 1
ATOM 5120 C CA . SER A 1 642 ? 2.484 2.578 -9.030 1.00 94.81 642 SER A CA 1
ATOM 5121 C C . SER A 1 642 ? 2.590 4.084 -8.841 1.00 94.81 642 SER A C 1
ATOM 5123 O O . SER A 1 642 ? 1.642 4.821 -9.126 1.00 94.81 642 SER A O 1
ATOM 5125 N N . LEU A 1 643 ? 3.762 4.537 -8.391 1.00 95.81 643 LEU A N 1
ATOM 5126 C CA . LEU A 1 643 ? 4.143 5.946 -8.389 1.00 95.81 643 LEU A CA 1
ATOM 5127 C C . LEU A 1 643 ? 4.391 6.397 -9.833 1.00 95.81 643 LEU A C 1
ATOM 5129 O O . LEU A 1 643 ? 5.418 6.093 -10.439 1.00 95.81 643 LEU A O 1
ATOM 5133 N N . HIS A 1 644 ? 3.445 7.137 -10.399 1.00 92.38 644 HIS A N 1
ATOM 5134 C CA . HIS A 1 644 ? 3.549 7.632 -11.762 1.00 92.38 644 HIS A CA 1
ATOM 5135 C C . HIS A 1 644 ? 4.438 8.869 -11.797 1.00 92.38 644 HIS A C 1
ATOM 5137 O O . HIS A 1 644 ? 4.045 9.920 -11.290 1.00 92.38 644 HIS A O 1
ATOM 5143 N N . SER A 1 645 ? 5.605 8.746 -12.425 1.00 91.06 645 SER A N 1
ATOM 5144 C CA . SER A 1 645 ? 6.641 9.775 -12.556 1.00 91.06 645 SER A CA 1
ATOM 5145 C C . SER A 1 645 ? 6.831 10.672 -11.318 1.00 91.06 645 SER A C 1
ATOM 5147 O O . SER A 1 645 ? 6.432 11.848 -11.324 1.00 91.06 645 SER A O 1
ATOM 5149 N N . PRO A 1 646 ? 7.388 10.122 -10.226 1.00 93.19 646 PRO A N 1
ATOM 5150 C CA . PRO A 1 646 ? 7.534 10.810 -8.947 1.00 93.19 646 PRO A CA 1
ATOM 5151 C C . PRO A 1 646 ? 8.802 11.679 -8.914 1.00 93.19 646 PRO A C 1
ATOM 5153 O O . PRO A 1 646 ? 9.653 11.521 -8.048 1.00 93.19 646 PRO A O 1
ATOM 5156 N N . LEU A 1 647 ? 8.957 12.570 -9.895 1.00 91.25 647 LEU A N 1
ATOM 5157 C CA . LEU A 1 647 ? 10.167 13.368 -10.096 1.00 91.25 647 LEU A CA 1
ATOM 5158 C C . LEU A 1 647 ? 9.837 14.855 -9.994 1.00 91.25 647 LEU A C 1
ATOM 5160 O O . LEU A 1 647 ? 8.877 15.317 -10.610 1.00 91.25 647 LEU A O 1
ATOM 5164 N N . TRP A 1 648 ? 10.644 15.622 -9.255 1.00 88.38 648 TRP A N 1
ATOM 5165 C CA . TRP A 1 648 ? 10.412 17.064 -9.112 1.00 88.38 648 TRP A CA 1
ATOM 5166 C C . TRP A 1 648 ? 10.621 17.826 -10.422 1.00 88.38 648 TRP A C 1
ATOM 5168 O O . TRP A 1 648 ? 9.800 18.657 -10.796 1.00 88.38 648 TRP A O 1
ATOM 5178 N N . CYS A 1 649 ? 11.717 17.562 -11.134 1.00 82.75 649 CYS A N 1
ATOM 5179 C CA . CYS A 1 649 ? 11.989 18.194 -12.422 1.00 82.75 649 CYS A CA 1
ATOM 5180 C C . CYS A 1 649 ? 12.722 17.210 -13.347 1.00 82.75 649 CYS A C 1
ATOM 5182 O O . CYS A 1 649 ? 13.953 17.136 -13.323 1.00 82.75 649 CYS A O 1
ATOM 5184 N N . PRO A 1 650 ? 11.983 16.442 -14.168 1.00 69.88 650 PRO A N 1
ATOM 5185 C CA . PRO A 1 650 ? 12.551 15.330 -14.917 1.00 69.88 650 PRO A CA 1
ATOM 5186 C C . PRO A 1 650 ? 13.431 15.751 -16.086 1.00 69.88 650 PRO A C 1
ATOM 5188 O O . PRO A 1 650 ? 14.163 14.910 -16.580 1.00 69.88 650 PRO A O 1
ATOM 5191 N N . ARG A 1 651 ? 13.367 16.991 -16.598 1.00 69.75 651 ARG A N 1
ATOM 5192 C CA . ARG A 1 651 ? 14.221 17.460 -17.715 1.00 69.75 651 ARG A CA 1
ATOM 5193 C C . ARG A 1 651 ? 14.528 18.966 -17.633 1.00 69.75 651 ARG A C 1
ATOM 5195 O O . ARG A 1 651 ? 13.933 19.736 -18.387 1.00 69.75 651 ARG A O 1
ATOM 5202 N N . PRO A 1 652 ? 15.468 19.429 -16.799 1.00 61.09 652 PRO A N 1
ATOM 5203 C CA . PRO A 1 652 ? 15.879 20.835 -16.773 1.00 61.09 652 PRO A CA 1
ATOM 5204 C C . PRO A 1 652 ? 16.706 21.205 -18.025 1.00 61.09 652 PRO A C 1
ATOM 5206 O O . PRO A 1 652 ? 17.448 20.362 -18.530 1.00 61.09 652 PRO A O 1
ATOM 5209 N N . PRO A 1 653 ? 16.610 22.432 -18.578 1.00 61.19 653 PRO A N 1
ATOM 5210 C CA . PRO A 1 653 ? 15.589 23.466 -18.376 1.00 61.19 653 PRO A CA 1
ATOM 5211 C C . PRO A 1 653 ? 14.395 23.293 -19.343 1.00 61.19 653 PRO A C 1
ATOM 5213 O O . PRO A 1 653 ? 13.765 24.261 -19.745 1.00 61.19 653 PRO A O 1
ATOM 5216 N N . ARG A 1 654 ? 14.138 22.075 -19.831 1.00 62.56 654 ARG A N 1
ATOM 5217 C CA . ARG A 1 654 ? 13.133 21.776 -20.869 1.00 62.56 654 ARG A CA 1
ATOM 5218 C C . ARG A 1 654 ? 11.746 21.458 -20.311 1.00 62.56 654 ARG A C 1
ATOM 5220 O O . ARG A 1 654 ? 10.804 21.364 -21.095 1.00 62.56 654 ARG A O 1
ATOM 5227 N N . GLN A 1 655 ? 11.613 21.324 -18.997 1.00 69.94 655 GLN A N 1
ATOM 5228 C CA . GLN A 1 655 ? 10.357 21.084 -18.305 1.00 69.94 655 GLN A CA 1
ATOM 5229 C C . GLN A 1 655 ? 10.296 21.930 -17.032 1.00 69.94 655 GLN A C 1
ATOM 5231 O O . GLN A 1 655 ? 11.311 22.140 -16.367 1.00 69.94 655 GLN A O 1
ATOM 5236 N N . LEU A 1 656 ? 9.102 22.436 -16.729 1.00 77.69 656 LEU A N 1
ATOM 5237 C CA . LEU A 1 656 ? 8.837 23.179 -15.504 1.00 77.69 656 LEU A CA 1
ATOM 5238 C C . LEU A 1 656 ? 8.764 22.214 -14.305 1.00 77.69 656 LEU A C 1
ATOM 5240 O O . LEU A 1 656 ? 8.357 21.063 -14.493 1.00 77.69 656 LEU A O 1
ATOM 5244 N N . PRO A 1 657 ? 9.136 22.659 -13.092 1.00 86.50 657 PRO A N 1
ATOM 5245 C CA . PRO A 1 657 ? 9.013 21.840 -11.893 1.00 86.50 657 PRO A CA 1
ATOM 5246 C C . PRO A 1 657 ? 7.580 21.354 -11.642 1.00 86.50 657 PRO A C 1
ATOM 5248 O O . PRO A 1 657 ? 6.613 22.077 -11.884 1.00 86.50 657 PRO A O 1
ATOM 5251 N N . VAL A 1 658 ? 7.461 20.132 -11.135 1.00 89.31 658 VAL A N 1
ATOM 5252 C CA . VAL A 1 658 ? 6.208 19.525 -10.687 1.00 89.31 658 VAL A CA 1
ATOM 5253 C C . VAL A 1 658 ? 5.818 20.117 -9.336 1.00 89.31 658 VAL A C 1
ATOM 5255 O O . VAL A 1 658 ? 6.652 20.286 -8.443 1.00 89.31 658 VAL A O 1
ATOM 5258 N N . GLU A 1 659 ? 4.531 20.410 -9.181 1.00 91.38 659 GLU A N 1
ATOM 5259 C CA . GLU A 1 659 ? 3.960 20.936 -7.942 1.00 91.38 659 GLU A CA 1
ATOM 5260 C C . GLU A 1 659 ? 3.078 19.880 -7.285 1.00 91.38 659 GLU A C 1
ATOM 5262 O O . GLU A 1 659 ? 2.263 19.238 -7.950 1.00 91.38 659 GLU A O 1
ATOM 5267 N N . VAL A 1 660 ? 3.206 19.719 -5.973 1.00 93.81 660 VAL A N 1
ATOM 5268 C CA . VAL A 1 660 ? 2.316 18.867 -5.185 1.00 93.81 660 VAL A CA 1
ATOM 5269 C C . VAL A 1 660 ? 1.156 19.718 -4.687 1.00 93.81 660 VAL A C 1
ATOM 5271 O O . VAL A 1 660 ? 1.354 20.816 -4.163 1.00 93.81 660 VAL A O 1
ATOM 5274 N N . ASP A 1 661 ? -0.070 19.236 -4.875 1.00 92.75 661 ASP A N 1
ATOM 5275 C CA . ASP A 1 661 ? -1.260 19.992 -4.498 1.00 92.75 661 ASP A CA 1
ATOM 5276 C C . ASP A 1 661 ? -1.281 20.269 -2.987 1.00 92.75 661 ASP A C 1
ATOM 5278 O O . ASP A 1 661 ? -1.073 19.370 -2.175 1.00 92.75 661 ASP A O 1
ATOM 5282 N N . GLY A 1 662 ? -1.491 21.533 -2.612 1.00 90.75 662 GLY A N 1
ATOM 5283 C CA . GLY A 1 662 ? -1.447 21.983 -1.218 1.00 90.75 662 GLY A CA 1
ATOM 5284 C C . GLY A 1 662 ? -0.047 22.211 -0.626 1.00 90.75 662 GLY A C 1
ATOM 5285 O O . GLY A 1 662 ? 0.041 22.606 0.535 1.00 90.75 662 GLY A O 1
ATOM 5286 N N . MET A 1 663 ? 1.042 22.018 -1.383 1.00 93.94 663 MET A N 1
ATOM 5287 C CA . MET A 1 663 ? 2.415 22.269 -0.916 1.00 93.94 663 MET A CA 1
ATOM 5288 C C . MET A 1 663 ? 3.028 23.533 -1.536 1.00 93.94 663 MET A C 1
ATOM 5290 O O . MET A 1 663 ? 2.666 23.963 -2.628 1.00 93.94 663 MET A O 1
ATOM 5294 N N . SER A 1 664 ? 4.012 24.128 -0.851 1.00 92.81 664 SER A N 1
ATOM 5295 C CA . SER A 1 664 ? 4.849 25.184 -1.440 1.00 92.81 664 SER A CA 1
ATOM 5296 C C . SER A 1 664 ? 5.782 24.609 -2.516 1.00 92.81 664 SER A C 1
ATOM 5298 O O . SER A 1 664 ? 6.016 23.401 -2.559 1.00 92.81 664 SER A O 1
ATOM 5300 N N . ALA A 1 665 ? 6.379 25.456 -3.361 1.00 87.38 665 ALA A N 1
ATOM 5301 C CA . ALA A 1 665 ? 7.356 25.003 -4.360 1.00 87.38 665 ALA A CA 1
ATOM 5302 C C . ALA A 1 665 ? 8.565 24.289 -3.719 1.00 87.38 665 ALA A C 1
ATOM 5304 O O . ALA A 1 665 ? 9.018 23.258 -4.212 1.00 87.38 665 ALA A O 1
ATOM 5305 N N . HIS A 1 666 ? 9.051 24.805 -2.584 1.00 87.12 666 HIS A N 1
ATOM 5306 C CA . HIS A 1 666 ? 10.129 24.172 -1.821 1.00 87.12 666 HIS A CA 1
ATOM 5307 C C . HIS A 1 666 ? 9.680 22.841 -1.197 1.00 87.12 666 HIS A C 1
ATOM 5309 O O . HIS A 1 666 ? 10.401 21.853 -1.298 1.00 87.12 666 HIS A O 1
ATOM 5315 N N . GLY A 1 667 ? 8.470 22.792 -0.625 1.00 91.00 667 GLY A N 1
ATOM 5316 C CA . GLY A 1 667 ? 7.897 21.557 -0.080 1.00 91.00 667 GLY A CA 1
ATOM 5317 C C . GLY A 1 667 ? 7.676 20.485 -1.150 1.00 91.00 667 GLY A C 1
ATOM 5318 O O . GLY A 1 667 ? 8.012 19.330 -0.929 1.00 91.00 667 GLY A O 1
ATOM 5319 N N . SER A 1 668 ? 7.209 20.880 -2.339 1.00 92.44 668 SER A N 1
ATOM 5320 C CA . SER A 1 668 ? 7.026 19.985 -3.490 1.00 92.44 668 SER A CA 1
ATOM 5321 C C . SER A 1 668 ? 8.348 19.372 -3.949 1.00 92.44 668 SER A C 1
ATOM 5323 O O . SER A 1 668 ? 8.397 18.180 -4.241 1.00 92.44 668 SER A O 1
ATOM 5325 N N . ARG A 1 669 ? 9.426 20.172 -3.981 1.00 90.75 669 ARG A N 1
ATOM 5326 C CA . ARG A 1 669 ? 10.774 19.678 -4.286 1.00 90.75 669 ARG A CA 1
ATOM 5327 C C . ARG A 1 669 ? 11.232 18.653 -3.261 1.00 90.75 669 ARG A C 1
ATOM 5329 O O . ARG A 1 669 ? 11.573 17.549 -3.659 1.00 90.75 669 ARG A O 1
ATOM 5336 N N . ALA A 1 670 ? 11.223 19.017 -1.979 1.00 90.00 670 ALA A N 1
ATOM 5337 C CA . ALA A 1 670 ? 11.702 18.143 -0.911 1.00 90.00 670 ALA A CA 1
ATOM 5338 C C . ALA A 1 670 ? 10.938 16.809 -0.893 1.00 90.00 670 ALA A C 1
ATOM 5340 O O . ALA A 1 670 ? 11.551 15.748 -0.876 1.00 90.00 670 ALA A O 1
ATOM 5341 N N . PHE A 1 671 ? 9.609 16.871 -1.003 1.00 94.25 671 PHE A N 1
ATOM 5342 C CA . PHE A 1 671 ? 8.744 15.695 -1.053 1.00 94.25 671 PHE A CA 1
ATOM 5343 C C . PHE A 1 671 ? 9.048 14.780 -2.249 1.00 94.25 671 PHE A C 1
ATOM 5345 O O . PHE A 1 671 ? 9.173 13.569 -2.092 1.00 94.25 671 PHE A O 1
ATOM 5352 N N . LEU A 1 672 ? 9.174 15.335 -3.459 1.00 93.88 672 LEU A N 1
ATOM 5353 C CA . LEU A 1 672 ? 9.439 14.524 -4.651 1.00 93.88 672 LEU A CA 1
ATOM 5354 C C . LEU A 1 672 ? 10.885 14.013 -4.702 1.00 93.88 672 LEU A C 1
ATOM 5356 O O . LEU A 1 672 ? 11.102 12.917 -5.200 1.00 93.88 672 LEU A O 1
ATOM 5360 N N . GLU A 1 673 ? 11.861 14.755 -4.173 1.00 92.50 673 GLU A N 1
ATOM 5361 C CA . GLU A 1 673 ? 13.242 14.273 -4.038 1.00 92.50 673 GLU A CA 1
ATOM 5362 C C . GLU A 1 673 ? 13.344 13.102 -3.043 1.00 92.50 673 GLU A C 1
ATOM 5364 O O . GLU A 1 673 ? 14.078 12.152 -3.309 1.00 92.50 673 GLU A O 1
ATOM 5369 N N . GLU A 1 674 ? 12.573 13.114 -1.949 1.00 93.62 674 GLU A N 1
ATOM 5370 C CA . GLU A 1 674 ? 12.486 11.988 -1.005 1.00 93.62 674 GLU A CA 1
ATOM 5371 C C . GLU A 1 674 ? 11.925 10.726 -1.682 1.00 93.62 674 GLU A C 1
ATOM 5373 O O . GLU A 1 674 ? 12.512 9.646 -1.590 1.00 93.62 674 GLU A O 1
ATOM 5378 N N . ILE A 1 675 ? 10.824 10.864 -2.429 1.00 95.88 675 ILE A N 1
ATOM 5379 C CA . ILE A 1 675 ? 10.230 9.735 -3.161 1.00 95.88 675 ILE A CA 1
ATOM 5380 C C . ILE A 1 675 ? 11.159 9.252 -4.277 1.00 95.88 675 ILE A C 1
ATOM 5382 O O . ILE A 1 675 ? 11.301 8.047 -4.479 1.00 95.88 675 ILE A O 1
ATOM 5386 N N . GLU A 1 676 ? 11.811 10.160 -5.002 1.00 95.31 676 GLU A N 1
ATOM 5387 C CA . GLU A 1 676 ? 12.787 9.800 -6.029 1.00 95.31 676 GLU A CA 1
ATOM 5388 C C . GLU A 1 676 ? 13.954 9.007 -5.430 1.00 95.31 676 GLU A C 1
ATOM 5390 O O . GLU A 1 676 ? 14.359 7.995 -6.002 1.00 95.31 676 GLU A O 1
ATOM 5395 N N . ALA A 1 677 ? 14.458 9.409 -4.260 1.00 94.75 677 ALA A N 1
ATOM 5396 C CA . ALA A 1 677 ? 15.522 8.685 -3.571 1.00 94.75 677 ALA A CA 1
ATOM 5397 C C . ALA A 1 677 ? 15.096 7.256 -3.207 1.00 94.75 677 ALA A C 1
ATOM 5399 O O . ALA A 1 677 ? 15.901 6.336 -3.331 1.00 94.75 677 ALA A O 1
ATOM 5400 N N . HIS A 1 678 ? 13.835 7.053 -2.811 1.00 95.44 678 HIS A N 1
ATOM 5401 C CA . HIS A 1 678 ? 13.261 5.721 -2.581 1.00 95.44 678 HIS A CA 1
ATOM 5402 C C . HIS A 1 678 ? 13.146 4.904 -3.875 1.00 95.44 678 HIS A C 1
ATOM 5404 O O . HIS A 1 678 ? 13.568 3.754 -3.934 1.00 95.44 678 HIS A O 1
ATOM 5410 N N . VAL A 1 679 ? 12.619 5.498 -4.945 1.00 96.88 679 VAL A N 1
ATOM 5411 C CA . VAL A 1 679 ? 12.409 4.808 -6.229 1.00 96.88 679 VAL A CA 1
ATOM 5412 C C . VAL A 1 679 ? 13.723 4.400 -6.893 1.00 96.88 679 VAL A C 1
ATOM 5414 O O . VAL A 1 679 ? 13.780 3.365 -7.552 1.00 96.88 679 VAL A O 1
ATOM 5417 N N . LEU A 1 680 ? 14.783 5.195 -6.736 1.00 95.88 680 LEU A N 1
ATOM 5418 C CA . LEU A 1 680 ? 16.085 4.924 -7.347 1.00 95.88 680 LEU A CA 1
ATOM 5419 C C . LEU A 1 680 ? 16.961 3.952 -6.543 1.00 95.88 680 LEU A C 1
ATOM 5421 O O . LEU A 1 680 ? 18.109 3.717 -6.936 1.00 95.88 680 LEU A O 1
ATOM 5425 N N . GLN A 1 681 ? 16.450 3.376 -5.451 1.00 95.31 681 GLN A N 1
ATOM 5426 C CA . GLN A 1 681 ? 17.192 2.380 -4.684 1.00 95.31 681 GLN A CA 1
ATOM 5427 C C . GLN A 1 681 ? 17.556 1.149 -5.543 1.00 95.31 681 GLN A C 1
ATOM 5429 O O . GLN A 1 681 ? 16.798 0.763 -6.443 1.00 95.31 681 GLN A O 1
ATOM 5434 N N . PRO A 1 682 ? 18.723 0.515 -5.303 1.00 92.69 682 PRO A N 1
ATOM 5435 C CA . PRO A 1 682 ? 19.238 -0.564 -6.150 1.00 92.69 682 PRO A CA 1
ATOM 5436 C C . PRO A 1 682 ? 18.299 -1.764 -6.342 1.00 92.69 682 PRO A C 1
ATOM 5438 O O . PRO A 1 682 ? 18.389 -2.444 -7.361 1.00 92.69 682 PRO A O 1
ATOM 5441 N N . GLU A 1 683 ? 17.417 -2.055 -5.388 1.00 89.31 683 GLU A N 1
ATOM 5442 C CA . GLU A 1 683 ? 16.446 -3.152 -5.449 1.00 89.31 683 GLU A CA 1
ATOM 5443 C C . GLU A 1 683 ? 15.323 -2.936 -6.473 1.00 89.31 683 GLU A C 1
ATOM 5445 O O . GLU A 1 683 ? 14.820 -3.916 -7.029 1.00 89.31 683 GLU A O 1
ATOM 5450 N N . PHE A 1 684 ? 14.964 -1.683 -6.764 1.00 95.38 684 PHE A N 1
ATOM 5451 C CA . PHE A 1 684 ? 13.940 -1.333 -7.757 1.00 95.38 684 PHE A CA 1
ATOM 5452 C C . PHE A 1 684 ? 14.537 -1.039 -9.129 1.00 95.38 684 PHE A C 1
ATOM 5454 O O . PHE A 1 684 ? 13.810 -0.888 -10.112 1.00 95.38 684 PHE A O 1
ATOM 5461 N N . ARG A 1 685 ? 15.864 -0.951 -9.208 1.00 95.00 685 ARG A N 1
ATOM 5462 C CA . ARG A 1 685 ? 16.577 -0.578 -10.417 1.00 95.00 685 ARG A CA 1
ATOM 5463 C C . ARG A 1 685 ? 16.952 -1.781 -11.277 1.00 95.00 685 ARG A C 1
ATOM 5465 O O . ARG A 1 685 ? 17.334 -2.844 -10.790 1.00 95.00 685 ARG A O 1
ATOM 5472 N N . TYR A 1 686 ? 16.925 -1.562 -12.587 1.00 95.19 686 TYR A N 1
ATOM 5473 C CA . TYR A 1 686 ? 17.352 -2.520 -13.592 1.00 95.19 686 TYR A CA 1
ATOM 5474 C C . TYR A 1 686 ? 18.076 -1.839 -14.755 1.00 95.19 686 TYR A C 1
ATOM 5476 O O . TYR A 1 686 ? 17.506 -1.008 -15.458 1.00 95.19 686 TYR A O 1
ATOM 5484 N N . ASP A 1 687 ? 19.329 -2.227 -14.987 1.00 96.50 687 ASP A N 1
ATOM 5485 C CA . ASP A 1 687 ? 20.108 -1.767 -16.135 1.00 96.50 687 ASP A CA 1
ATOM 5486 C C . ASP A 1 687 ? 19.922 -2.766 -17.289 1.00 96.50 687 ASP A C 1
ATOM 5488 O O . ASP A 1 687 ? 20.477 -3.865 -17.292 1.00 96.50 687 ASP A O 1
ATOM 5492 N N . HIS A 1 688 ? 19.081 -2.403 -18.259 1.00 97.38 688 HIS A N 1
ATOM 5493 C CA . HIS A 1 688 ? 18.680 -3.289 -19.345 1.00 97.38 688 HIS A CA 1
ATOM 5494 C C . HIS A 1 688 ? 19.754 -3.389 -20.429 1.00 97.38 688 HIS A C 1
ATOM 5496 O O . HIS A 1 688 ? 20.088 -2.405 -21.101 1.00 97.38 688 HIS A O 1
ATOM 5502 N N . VAL A 1 689 ? 20.254 -4.608 -20.625 1.00 95.44 689 VAL A N 1
ATOM 5503 C CA . VAL A 1 689 ? 21.244 -4.939 -21.650 1.00 95.44 689 VAL A CA 1
ATOM 5504 C C . VAL A 1 689 ? 20.552 -5.152 -22.993 1.00 95.44 689 VAL A C 1
ATOM 5506 O O . VAL A 1 689 ? 19.682 -6.007 -23.129 1.00 95.44 689 VAL A O 1
ATOM 5509 N N . HIS A 1 690 ? 20.986 -4.394 -23.998 1.00 96.31 690 HIS A N 1
ATOM 5510 C CA . HIS A 1 690 ? 20.446 -4.455 -25.357 1.00 96.31 690 HIS A CA 1
ATOM 5511 C C . HIS A 1 690 ? 21.225 -5.446 -26.227 1.00 96.31 690 HIS A C 1
ATOM 5513 O O . HIS A 1 690 ? 22.458 -5.442 -26.212 1.00 96.31 690 HIS A O 1
ATOM 5519 N N . THR A 1 691 ? 20.523 -6.216 -27.062 1.00 96.81 691 THR A N 1
ATOM 5520 C CA . THR A 1 691 ? 21.125 -7.055 -28.116 1.00 96.81 691 THR A CA 1
ATOM 5521 C C . THR A 1 691 ? 20.566 -6.662 -29.489 1.00 96.81 691 THR A C 1
ATOM 5523 O O . THR A 1 691 ? 19.369 -6.407 -29.591 1.00 96.81 691 THR A O 1
ATOM 5526 N N . PRO A 1 692 ? 21.376 -6.590 -30.567 1.00 97.81 692 PRO A N 1
ATOM 5527 C CA . PRO A 1 692 ? 20.859 -6.371 -31.919 1.00 97.81 692 PRO A CA 1
ATOM 5528 C C . PRO A 1 692 ? 19.724 -7.338 -32.275 1.00 97.81 692 PRO A C 1
ATOM 5530 O O . PRO A 1 692 ? 19.840 -8.539 -32.039 1.00 97.81 692 PRO A O 1
ATOM 5533 N N . GLY A 1 693 ? 18.639 -6.806 -32.835 1.00 97.81 693 GLY A N 1
ATOM 5534 C CA . GLY A 1 693 ? 17.413 -7.550 -33.121 1.00 97.81 693 GL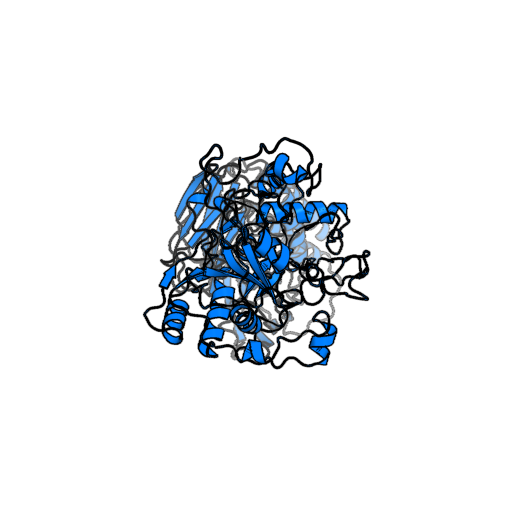Y A CA 1
ATOM 5535 C C . GLY A 1 693 ? 16.432 -7.619 -31.948 1.00 97.81 693 GLY A C 1
ATOM 5536 O O . GLY A 1 693 ? 15.328 -8.125 -32.122 1.00 97.81 693 GLY A O 1
ATOM 5537 N N . ASP A 1 694 ? 16.777 -7.115 -30.763 1.00 98.31 694 ASP A N 1
ATOM 5538 C CA . ASP A 1 694 ? 15.807 -6.994 -29.676 1.00 98.31 694 ASP A CA 1
ATOM 5539 C C . ASP A 1 694 ? 14.811 -5.866 -29.957 1.00 98.31 694 ASP A C 1
ATOM 5541 O O . ASP A 1 694 ? 15.187 -4.757 -30.352 1.00 98.31 694 ASP A O 1
ATOM 5545 N N . LEU A 1 695 ? 13.537 -6.143 -29.692 1.00 98.50 695 LEU A N 1
ATOM 5546 C CA . LEU A 1 695 ? 12.500 -5.138 -29.538 1.00 98.50 695 LEU A CA 1
ATOM 5547 C C . LEU A 1 695 ? 12.100 -5.083 -28.062 1.00 98.50 695 LEU A C 1
ATOM 5549 O O . LEU A 1 695 ? 11.449 -5.999 -27.566 1.00 98.50 695 LEU A O 1
ATOM 5553 N N . THR A 1 696 ? 12.482 -4.020 -27.357 1.00 98.25 696 THR A N 1
ATOM 5554 C CA . THR A 1 696 ? 12.164 -3.832 -25.932 1.00 98.25 696 THR A CA 1
ATOM 5555 C C . THR A 1 696 ? 11.090 -2.772 -25.762 1.00 98.25 696 THR A C 1
ATOM 5557 O O . THR A 1 696 ? 11.230 -1.660 -26.258 1.00 98.25 696 THR A O 1
ATOM 5560 N N . ILE A 1 697 ? 10.042 -3.106 -25.022 1.00 98.31 697 ILE A N 1
ATOM 5561 C CA . ILE A 1 697 ? 8.880 -2.274 -24.715 1.00 98.31 697 ILE A CA 1
ATOM 5562 C C . ILE A 1 697 ? 8.851 -2.085 -23.209 1.00 98.31 697 ILE A C 1
ATOM 5564 O O . ILE A 1 697 ? 9.111 -3.034 -22.467 1.00 98.31 697 ILE A O 1
ATOM 5568 N N . TRP A 1 698 ? 8.515 -0.891 -22.748 1.00 97.75 698 TRP A N 1
ATOM 5569 C CA . TRP A 1 698 ? 8.314 -0.648 -21.328 1.00 97.75 698 TRP A CA 1
ATOM 5570 C C . TRP A 1 698 ? 7.066 0.183 -21.078 1.00 97.75 698 TRP A C 1
ATOM 5572 O O . TRP A 1 698 ? 6.674 1.032 -21.884 1.00 97.75 698 TRP A O 1
ATOM 5582 N N . ASP A 1 699 ? 6.455 -0.101 -19.938 1.00 95.62 699 ASP A N 1
ATOM 5583 C CA . ASP A 1 699 ? 5.267 0.557 -19.435 1.00 95.62 699 ASP A CA 1
ATOM 5584 C C . ASP A 1 699 ? 5.648 1.884 -18.770 1.00 95.62 699 ASP A C 1
ATOM 5586 O O . ASP A 1 699 ? 6.367 1.919 -17.767 1.00 95.62 699 ASP A O 1
ATOM 5590 N N . LEU A 1 700 ? 5.166 2.991 -19.331 1.00 93.62 700 LEU A N 1
ATOM 5591 C CA . LEU A 1 700 ? 5.440 4.336 -18.825 1.00 93.62 700 LEU A CA 1
ATOM 5592 C C . LEU A 1 700 ? 4.587 4.698 -17.600 1.00 93.62 700 LEU A C 1
ATOM 5594 O O . LEU A 1 700 ? 4.888 5.682 -16.929 1.00 93.62 700 LEU A O 1
ATOM 5598 N N . PHE A 1 701 ? 3.562 3.910 -17.260 1.00 89.75 701 PHE A N 1
ATOM 5599 C CA . PHE A 1 701 ? 2.844 4.059 -15.996 1.00 89.75 701 PHE A CA 1
ATOM 5600 C C . PHE A 1 701 ? 3.638 3.542 -14.803 1.00 89.75 701 PHE A C 1
ATOM 5602 O O . PHE A 1 701 ? 3.465 4.049 -13.693 1.00 89.75 701 PHE A O 1
ATOM 5609 N N . MET A 1 702 ? 4.470 2.524 -15.022 1.00 94.12 702 MET A N 1
ATOM 5610 C CA . MET A 1 702 ? 5.112 1.756 -13.954 1.00 94.12 702 MET A CA 1
ATOM 5611 C C . MET A 1 702 ? 6.640 1.788 -13.982 1.00 94.12 702 MET A C 1
ATOM 5613 O O . MET A 1 702 ? 7.279 1.071 -13.211 1.00 94.12 702 MET A O 1
ATOM 5617 N N . THR A 1 703 ? 7.237 2.608 -14.849 1.00 96.38 703 THR A N 1
ATOM 5618 C CA . THR A 1 703 ? 8.690 2.754 -14.917 1.00 96.38 703 THR A CA 1
ATOM 5619 C C . THR A 1 703 ? 9.119 4.199 -15.129 1.00 96.38 703 THR A C 1
ATOM 5621 O O . THR A 1 703 ? 8.486 4.961 -15.860 1.00 96.38 703 THR A O 1
ATOM 5624 N N . ILE A 1 704 ? 10.256 4.554 -14.536 1.00 96.56 704 ILE A N 1
ATOM 5625 C CA . ILE A 1 704 ? 11.073 5.691 -14.974 1.00 96.56 704 ILE A CA 1
ATOM 5626 C C . ILE A 1 704 ? 12.362 5.160 -15.592 1.00 96.56 704 ILE A C 1
ATOM 5628 O O . ILE A 1 704 ? 12.809 4.062 -15.257 1.00 96.56 704 ILE A O 1
ATOM 5632 N N . HIS A 1 705 ? 12.965 5.923 -16.498 1.00 95.94 705 HIS A N 1
ATOM 5633 C CA . HIS A 1 705 ? 14.180 5.495 -17.184 1.00 95.94 705 HIS A CA 1
ATOM 5634 C C . HIS A 1 705 ? 15.137 6.648 -17.468 1.00 95.94 705 HIS A C 1
ATOM 5636 O O . HIS A 1 705 ? 14.778 7.827 -17.406 1.00 95.94 705 HIS A O 1
ATOM 5642 N N . VAL A 1 706 ? 16.380 6.298 -17.790 1.00 93.44 706 VAL A N 1
ATOM 5643 C CA . VAL A 1 706 ? 17.433 7.252 -18.136 1.00 93.44 706 VAL A CA 1
ATOM 5644 C C . VAL A 1 706 ? 18.366 6.670 -19.194 1.00 93.44 706 VAL A C 1
ATOM 5646 O O . VAL A 1 706 ? 18.730 5.490 -19.172 1.00 93.44 706 VAL A O 1
ATOM 5649 N N . ALA A 1 707 ? 18.761 7.518 -20.145 1.00 89.75 707 ALA A N 1
ATOM 5650 C CA . ALA A 1 707 ? 19.828 7.192 -21.074 1.00 89.75 707 ALA A CA 1
ATOM 5651 C C . ALA A 1 707 ? 21.179 7.512 -20.407 1.00 89.75 707 ALA A C 1
ATOM 5653 O O . ALA A 1 707 ? 21.400 8.670 -20.028 1.00 89.75 707 ALA A O 1
ATOM 5654 N N . PRO A 1 708 ? 22.080 6.523 -20.257 1.00 88.56 708 PRO A N 1
ATOM 5655 C CA . PRO A 1 708 ? 23.393 6.762 -19.675 1.00 88.56 708 PRO A CA 1
ATOM 5656 C C . PRO A 1 708 ? 24.247 7.667 -20.577 1.00 88.56 708 PRO A C 1
ATOM 5658 O O . PRO A 1 708 ? 23.896 7.900 -21.740 1.00 88.56 708 PRO A O 1
ATOM 5661 N N . PRO A 1 709 ? 25.386 8.169 -20.071 1.00 88.12 709 PRO A N 1
ATOM 5662 C CA . PRO A 1 709 ? 26.412 8.791 -20.898 1.00 88.12 709 PRO A CA 1
ATOM 5663 C C . PRO A 1 709 ? 26.769 7.939 -22.126 1.00 88.12 709 PRO A C 1
ATOM 5665 O O . PRO A 1 709 ? 26.845 6.713 -22.061 1.00 88.12 709 PRO A O 1
ATOM 5668 N N . THR A 1 710 ? 26.998 8.594 -23.261 1.00 89.94 710 THR A N 1
ATOM 5669 C CA . THR A 1 710 ? 27.347 7.940 -24.532 1.00 89.94 710 THR A CA 1
ATOM 5670 C C . THR A 1 710 ? 28.483 8.678 -25.219 1.00 89.94 710 THR A C 1
ATOM 5672 O O . THR A 1 710 ? 28.610 9.893 -25.064 1.00 89.94 710 THR A O 1
ATOM 5675 N N . LEU A 1 711 ? 29.271 7.977 -26.036 1.00 90.81 711 LEU A N 1
ATOM 5676 C CA . LEU A 1 711 ? 30.214 8.640 -26.938 1.00 90.81 711 LEU A CA 1
ATOM 5677 C C . LEU A 1 711 ? 29.473 9.317 -28.089 1.00 90.81 711 LEU A C 1
ATOM 5679 O O . LEU A 1 711 ? 28.655 8.676 -28.737 1.00 90.81 711 LEU A O 1
ATOM 5683 N N . GLU A 1 712 ? 29.803 10.570 -28.367 1.00 87.94 712 GLU A N 1
ATOM 5684 C CA . GLU A 1 712 ? 29.516 11.283 -29.609 1.00 87.94 712 GLU A CA 1
ATOM 5685 C C . GLU A 1 712 ? 30.780 11.353 -30.476 1.00 87.94 712 GLU A C 1
ATOM 5687 O O . GLU A 1 712 ? 31.877 11.001 -30.038 1.00 87.94 712 GLU A O 1
ATOM 5692 N N . ASN A 1 713 ? 30.628 11.798 -31.725 1.00 86.25 713 ASN A N 1
ATOM 5693 C CA . ASN A 1 713 ? 31.728 11.949 -32.684 1.00 86.25 713 ASN A CA 1
ATOM 5694 C C . ASN A 1 713 ? 32.539 10.662 -32.892 1.00 86.25 713 ASN A C 1
ATOM 5696 O O . ASN A 1 713 ? 33.761 10.683 -33.059 1.00 86.25 713 ASN A O 1
ATOM 5700 N N . ILE A 1 714 ? 31.843 9.525 -32.870 1.00 91.38 714 ILE A N 1
ATOM 5701 C CA . ILE A 1 714 ? 32.475 8.216 -32.962 1.00 91.38 714 ILE A CA 1
ATOM 5702 C C . ILE A 1 714 ? 33.193 8.021 -34.300 1.00 91.38 714 ILE A C 1
ATOM 5704 O O . ILE A 1 714 ? 32.728 8.445 -35.357 1.00 91.38 714 ILE A O 1
ATOM 5708 N N . GLN A 1 715 ? 34.331 7.333 -34.243 1.00 87.94 715 GLN A N 1
ATOM 5709 C CA . GLN A 1 715 ? 35.192 7.071 -35.404 1.00 87.94 715 GLN A CA 1
ATOM 5710 C C . GLN A 1 715 ? 35.354 5.576 -35.691 1.00 87.94 715 GLN A C 1
ATOM 5712 O O . GLN A 1 715 ? 35.898 5.192 -36.725 1.00 87.94 715 GLN A O 1
ATOM 5717 N N . SER A 1 716 ? 34.861 4.726 -34.787 1.00 90.94 716 SER A N 1
ATOM 5718 C CA . SER A 1 716 ? 34.841 3.277 -34.932 1.00 90.94 716 SER A CA 1
ATOM 5719 C C . SER A 1 716 ? 33.412 2.760 -34.932 1.00 90.94 716 SER A C 1
ATOM 5721 O O . SER A 1 716 ? 32.564 3.214 -34.166 1.00 90.94 716 SER A O 1
ATOM 5723 N N . LEU A 1 717 ? 33.172 1.735 -35.747 1.00 92.94 717 LEU A N 1
ATOM 5724 C CA . LEU A 1 717 ? 31.910 1.002 -35.750 1.00 92.94 717 LEU A CA 1
ATOM 5725 C C . LEU A 1 717 ? 31.668 0.254 -34.426 1.00 92.94 717 LEU A C 1
ATOM 5727 O O . LEU A 1 717 ? 30.529 -0.068 -34.103 1.00 92.94 717 LEU A O 1
ATOM 5731 N N . GLU A 1 718 ? 32.723 -0.031 -33.662 1.00 94.75 718 GLU A N 1
ATOM 5732 C CA . GLU A 1 718 ? 32.615 -0.670 -32.343 1.00 94.75 718 GLU A CA 1
ATOM 5733 C C . GLU A 1 718 ? 31.975 0.242 -31.290 1.00 94.75 718 GLU A C 1
ATOM 5735 O O . GLU A 1 718 ? 31.491 -0.261 -30.282 1.00 94.75 718 GLU A O 1
ATOM 5740 N N . ASP A 1 719 ? 31.932 1.554 -31.534 1.00 94.88 719 ASP A N 1
ATOM 5741 C CA . ASP A 1 719 ? 31.279 2.542 -30.669 1.00 94.88 719 ASP A CA 1
ATOM 5742 C C . ASP A 1 719 ? 29.854 2.878 -31.134 1.00 94.88 719 ASP A C 1
ATOM 5744 O O . ASP A 1 719 ? 29.179 3.719 -30.539 1.00 94.88 719 ASP A O 1
ATOM 5748 N N . ALA A 1 720 ? 29.391 2.276 -32.233 1.00 95.31 720 ALA A N 1
ATOM 5749 C CA . ALA A 1 720 ? 28.106 2.621 -32.819 1.00 95.31 720 ALA A CA 1
ATOM 5750 C C . ALA A 1 720 ? 26.946 2.152 -31.936 1.00 95.31 720 ALA A C 1
ATOM 5752 O O . ALA A 1 720 ? 26.798 0.967 -31.639 1.00 95.31 720 ALA A O 1
ATOM 5753 N N . ARG A 1 721 ? 26.082 3.102 -31.576 1.00 95.19 721 ARG A N 1
ATOM 5754 C CA . ARG A 1 721 ? 24.795 2.879 -30.919 1.00 95.19 721 ARG A CA 1
ATOM 5755 C C . ARG A 1 721 ? 23.699 3.427 -31.825 1.00 95.19 721 ARG A C 1
ATOM 5757 O O . ARG A 1 721 ? 23.676 4.625 -32.104 1.00 95.19 721 ARG A O 1
ATOM 5764 N N . LEU A 1 722 ? 22.816 2.552 -32.295 1.00 96.69 722 LEU A N 1
ATOM 5765 C CA . LEU A 1 722 ? 21.725 2.888 -33.212 1.00 96.69 722 LEU A CA 1
ATOM 5766 C C . LEU A 1 722 ? 20.474 2.110 -32.832 1.00 96.69 722 LEU A C 1
ATOM 5768 O O . LEU A 1 722 ? 20.438 0.899 -33.045 1.00 96.69 722 LEU A O 1
ATOM 5772 N N . PHE A 1 723 ? 19.461 2.803 -32.315 1.00 97.38 723 PHE A N 1
ATOM 5773 C CA . PHE A 1 723 ? 18.131 2.259 -32.025 1.00 97.38 723 PHE A CA 1
ATOM 5774 C C . PHE A 1 723 ? 17.052 3.071 -32.752 1.00 97.38 723 PHE A C 1
ATOM 5776 O O . PHE A 1 723 ? 17.269 4.231 -33.113 1.00 97.38 723 PHE A O 1
ATOM 5783 N N . TYR A 1 724 ? 15.869 2.488 -32.903 1.00 98.06 724 TYR A N 1
ATOM 5784 C CA . TYR A 1 724 ? 14.660 3.186 -33.343 1.00 98.06 724 TYR A CA 1
ATOM 5785 C C . TYR A 1 724 ? 13.673 3.217 -32.188 1.00 98.06 724 TYR A C 1
ATOM 5787 O O . TYR A 1 724 ? 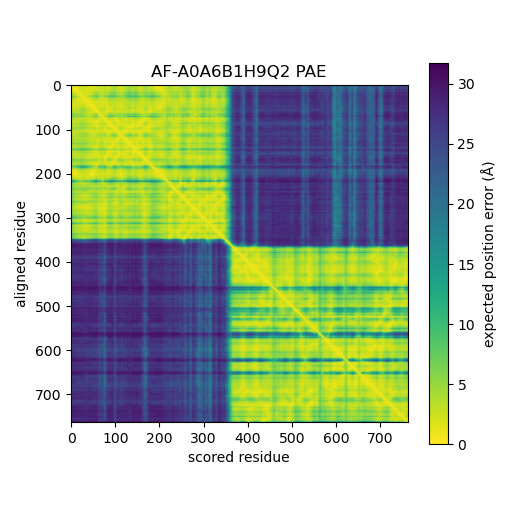13.428 2.174 -31.590 1.00 98.06 724 TYR A O 1
ATOM 5795 N N . ARG A 1 725 ? 13.119 4.386 -31.860 1.00 97.38 725 ARG A N 1
ATOM 5796 C CA . ARG A 1 725 ? 12.139 4.532 -30.780 1.00 97.38 725 ARG A CA 1
ATOM 5797 C C . ARG A 1 725 ? 10.786 4.958 -31.320 1.00 97.38 725 ARG A C 1
ATOM 5799 O O . ARG A 1 725 ? 10.720 5.937 -32.058 1.00 97.38 725 ARG A O 1
ATOM 5806 N N . ILE A 1 726 ? 9.736 4.273 -30.884 1.00 97.31 726 ILE A N 1
ATOM 5807 C CA . ILE A 1 726 ? 8.343 4.691 -31.069 1.00 97.31 726 ILE A CA 1
ATOM 5808 C C . ILE A 1 726 ? 7.704 4.814 -29.686 1.00 97.31 726 ILE A C 1
ATOM 5810 O O . ILE A 1 726 ? 7.975 4.011 -28.792 1.00 97.31 726 ILE A O 1
ATOM 5814 N N . SER A 1 727 ? 6.865 5.830 -29.515 1.00 95.81 727 SER A N 1
ATOM 5815 C CA . SER A 1 727 ? 6.053 6.034 -28.316 1.00 95.81 727 SER A CA 1
ATOM 5816 C C . SER A 1 727 ? 4.582 6.035 -28.705 1.00 95.81 727 SER A C 1
ATOM 5818 O O . SER A 1 727 ? 4.219 6.590 -29.745 1.00 95.81 727 SER A O 1
ATOM 5820 N N . CYS A 1 728 ? 3.748 5.413 -27.875 1.00 94.81 728 CYS A N 1
ATOM 5821 C CA . CYS A 1 728 ? 2.331 5.209 -28.166 1.00 94.81 728 CYS A CA 1
ATOM 5822 C C . CYS A 1 728 ? 1.443 5.782 -27.062 1.00 94.81 728 CYS A C 1
ATOM 5824 O O . CYS A 1 728 ? 1.820 5.820 -25.886 1.00 94.81 728 CYS A O 1
ATOM 5826 N N . LYS A 1 729 ? 0.242 6.206 -27.450 1.00 89.94 729 LYS A N 1
ATOM 5827 C CA . LYS A 1 729 ? -0.746 6.831 -26.567 1.00 89.94 729 LYS A CA 1
ATOM 5828 C C . LYS A 1 729 ? -2.158 6.366 -26.902 1.00 89.94 729 LYS A C 1
ATOM 5830 O O . LYS A 1 729 ? -2.444 6.066 -28.057 1.00 89.94 729 LYS A O 1
ATOM 5835 N N . GLY A 1 730 ? -3.041 6.367 -25.906 1.00 87.31 730 GLY A N 1
ATOM 5836 C CA . GLY A 1 730 ? -4.418 5.892 -26.059 1.00 87.31 730 GLY A CA 1
ATOM 5837 C C . GLY A 1 730 ? -4.526 4.372 -25.996 1.00 87.31 730 GLY A C 1
ATOM 5838 O O . GLY A 1 730 ? -3.523 3.670 -25.907 1.00 87.31 730 GLY A O 1
ATOM 5839 N N . GLU A 1 731 ? -5.754 3.865 -26.009 1.00 86.50 731 GLU A N 1
ATOM 5840 C CA . GLU A 1 731 ? -6.038 2.454 -25.730 1.00 86.50 731 GLU A CA 1
ATOM 5841 C C . GLU A 1 731 ? -5.294 1.485 -26.675 1.00 86.50 731 GLU A C 1
ATOM 5843 O O . GLU A 1 731 ? -5.128 1.765 -27.872 1.00 86.50 731 GLU A O 1
ATOM 5848 N N . PRO A 1 732 ? -4.839 0.322 -26.175 1.00 91.44 732 PRO A N 1
ATOM 5849 C CA . PRO A 1 732 ? -4.261 -0.709 -27.025 1.00 91.44 732 PRO A CA 1
ATOM 5850 C C . PRO A 1 732 ? -5.309 -1.279 -27.993 1.00 91.44 732 PRO A C 1
ATOM 5852 O O . PRO A 1 732 ? -6.504 -1.293 -27.705 1.00 91.44 732 PRO A O 1
ATOM 5855 N N . SER A 1 733 ? -4.858 -1.796 -29.138 1.00 91.88 733 SER A N 1
ATOM 5856 C CA . SER A 1 733 ? -5.730 -2.398 -30.154 1.00 91.88 733 SER A CA 1
ATOM 5857 C C . SER A 1 733 ? -5.339 -3.847 -30.419 1.00 91.88 733 SER A C 1
ATOM 5859 O O . SER A 1 733 ? -4.200 -4.140 -30.782 1.00 91.88 733 SER A O 1
ATOM 5861 N N . LEU A 1 734 ? -6.289 -4.774 -30.274 1.00 88.94 734 LEU A N 1
ATOM 5862 C CA . LEU A 1 734 ? -6.051 -6.200 -30.537 1.00 88.94 734 LEU A CA 1
ATOM 5863 C C . LEU A 1 734 ? -6.009 -6.531 -32.035 1.00 88.94 734 LEU A C 1
ATOM 5865 O O . LEU A 1 734 ? -5.422 -7.535 -32.427 1.00 88.94 734 LEU A O 1
ATOM 5869 N N . THR A 1 735 ? -6.629 -5.694 -32.864 1.00 93.19 735 THR A N 1
ATOM 5870 C CA . THR A 1 735 ? -6.685 -5.825 -34.324 1.00 93.19 735 THR A CA 1
ATOM 5871 C C . THR A 1 735 ? -6.163 -4.557 -34.984 1.00 93.19 735 THR A C 1
ATOM 5873 O O . THR A 1 735 ? -6.251 -3.475 -34.405 1.00 93.19 735 THR A O 1
ATOM 5876 N N . LEU A 1 736 ? -5.638 -4.685 -36.201 1.00 94.69 736 LEU A N 1
ATOM 5877 C CA . LEU A 1 736 ? -5.231 -3.558 -37.038 1.00 94.69 736 LEU A CA 1
ATOM 5878 C C . LEU A 1 736 ? -6.022 -3.576 -38.362 1.00 94.69 736 LEU A C 1
ATOM 5880 O O . LEU A 1 736 ? -6.362 -4.670 -38.821 1.00 94.69 736 LEU A O 1
ATOM 5884 N N . PRO A 1 737 ? -6.312 -2.411 -38.977 1.00 94.25 737 PRO A N 1
ATOM 5885 C CA . PRO A 1 737 ? -5.983 -1.058 -38.510 1.00 94.25 737 PRO A CA 1
ATOM 5886 C C . PRO A 1 737 ? -6.741 -0.668 -37.229 1.00 94.25 737 PRO A C 1
ATOM 5888 O O . PRO A 1 737 ? -7.729 -1.299 -36.857 1.00 94.25 737 PRO A O 1
ATOM 5891 N N . ARG A 1 738 ? -6.241 0.351 -36.523 1.00 92.12 738 ARG A N 1
ATOM 5892 C CA . ARG A 1 738 ? -6.862 0.861 -35.291 1.00 92.12 738 ARG A CA 1
ATOM 5893 C C . ARG A 1 738 ? -8.204 1.541 -35.598 1.00 92.12 738 ARG A C 1
ATOM 5895 O O . ARG A 1 738 ? -8.380 2.113 -36.672 1.00 92.12 738 ARG A O 1
ATOM 5902 N N . HIS A 1 739 ? -9.130 1.516 -34.638 1.00 89.00 739 HIS A N 1
ATOM 5903 C CA . HIS A 1 739 ? -10.464 2.127 -34.748 1.00 89.00 739 HIS A CA 1
ATOM 5904 C C . HIS A 1 739 ? -10.632 3.350 -33.829 1.00 89.00 739 HIS A C 1
ATOM 5906 O O . HIS A 1 739 ? -11.673 3.521 -33.197 1.00 89.00 739 HIS A O 1
ATOM 5912 N N . ASP A 1 740 ? -9.599 4.189 -33.729 1.00 89.88 740 ASP A N 1
ATOM 5913 C CA . ASP A 1 740 ? -9.681 5.459 -33.000 1.00 89.88 740 ASP A CA 1
ATOM 5914 C C . ASP A 1 740 ? -10.571 6.458 -33.765 1.00 89.88 740 ASP A C 1
ATOM 5916 O O . ASP A 1 740 ? -10.591 6.460 -35.001 1.00 89.88 740 ASP A O 1
ATOM 5920 N N . SER A 1 741 ? -11.311 7.324 -33.061 1.00 93.06 741 SER A N 1
ATOM 5921 C CA . SER A 1 741 ? -12.115 8.342 -33.747 1.00 93.06 741 SER A CA 1
ATOM 5922 C C . SER A 1 741 ? -11.219 9.430 -34.363 1.00 93.06 741 SER A C 1
ATOM 5924 O O . SER A 1 741 ? -10.209 9.811 -33.758 1.00 93.06 741 SER A O 1
ATOM 5926 N N . PRO A 1 742 ? -11.573 9.980 -35.542 1.00 92.62 742 PRO A N 1
ATOM 5927 C CA . PRO A 1 742 ? -10.818 11.074 -36.153 1.00 92.62 742 PRO A CA 1
ATOM 5928 C C . PRO A 1 742 ? -10.681 12.294 -35.238 1.00 92.62 742 PRO A C 1
ATOM 5930 O O . PRO A 1 742 ? -9.639 12.945 -35.225 1.00 92.62 742 PRO A O 1
ATOM 5933 N N . GLU A 1 743 ? -11.713 12.598 -34.448 1.00 93.06 743 GLU A N 1
ATOM 5934 C CA . GLU A 1 743 ? -11.695 13.690 -33.474 1.00 93.06 743 GLU A CA 1
ATOM 5935 C C . GLU A 1 743 ? -10.629 13.451 -32.400 1.00 93.06 743 GLU A C 1
ATOM 5937 O O . GLU A 1 743 ? -9.822 14.340 -32.135 1.00 93.06 743 GLU A O 1
ATOM 5942 N N . TRP A 1 744 ? -10.566 12.233 -31.848 1.00 91.81 744 TRP A N 1
ATOM 5943 C CA . TRP A 1 744 ? -9.588 11.864 -30.824 1.00 91.81 744 TRP A CA 1
ATOM 5944 C C . TRP A 1 744 ? -8.155 11.927 -31.367 1.00 91.81 744 TRP A C 1
ATOM 5946 O O . TRP A 1 744 ? -7.264 12.469 -30.713 1.00 91.81 744 TRP A O 1
ATOM 5956 N N . ILE A 1 745 ? -7.933 11.426 -32.587 1.00 92.31 745 ILE A N 1
ATOM 5957 C CA . ILE A 1 745 ? -6.625 11.476 -33.254 1.00 92.31 745 ILE A CA 1
ATOM 5958 C C . ILE A 1 745 ? -6.176 12.925 -33.463 1.00 92.31 745 ILE A C 1
ATOM 5960 O O . ILE A 1 745 ? -5.057 13.272 -33.091 1.00 92.31 745 ILE A O 1
ATOM 5964 N N . ASN A 1 746 ? -7.046 13.783 -34.000 1.00 90.06 746 ASN A N 1
ATOM 5965 C CA . ASN A 1 746 ? -6.719 15.189 -34.244 1.00 90.06 746 ASN A CA 1
ATOM 5966 C C . ASN A 1 746 ? -6.454 15.973 -32.950 1.00 90.06 746 ASN A C 1
ATOM 5968 O O . ASN A 1 746 ? -5.649 16.902 -32.953 1.00 90.06 746 ASN A O 1
ATOM 5972 N N . GLU A 1 747 ? -7.115 15.611 -31.849 1.00 87.56 747 GLU A N 1
ATOM 5973 C CA . GLU A 1 747 ? -6.943 16.279 -30.557 1.00 87.56 747 GLU A CA 1
ATOM 5974 C C . GLU A 1 747 ? -5.687 15.814 -29.801 1.00 87.56 747 GLU A C 1
ATOM 5976 O O . GLU A 1 747 ? -5.047 16.601 -29.095 1.00 87.56 747 GLU A O 1
ATOM 5981 N N . HIS A 1 748 ? -5.321 14.534 -29.910 1.00 86.31 748 HIS A N 1
ATOM 5982 C CA . HIS A 1 748 ? -4.348 13.923 -28.999 1.00 86.31 748 HIS A CA 1
ATOM 5983 C C . HIS A 1 748 ? -3.074 13.402 -29.651 1.00 86.31 748 HIS A C 1
ATOM 5985 O O . HIS A 1 748 ? -2.087 13.198 -28.929 1.00 86.31 748 HIS A O 1
ATOM 5991 N N . ILE A 1 749 ? -3.081 13.204 -30.969 1.00 88.06 749 ILE A N 1
ATOM 5992 C CA . ILE A 1 749 ? -1.928 12.766 -31.747 1.00 88.06 749 ILE A CA 1
ATOM 5993 C C . ILE A 1 749 ? -1.430 13.934 -32.583 1.00 88.06 749 ILE A C 1
ATOM 5995 O O . ILE A 1 749 ? -2.177 14.600 -33.297 1.00 88.06 749 ILE A O 1
ATOM 5999 N N . PHE A 1 750 ? -0.131 14.204 -32.476 1.00 81.94 750 PHE A N 1
ATOM 6000 C CA . PHE A 1 750 ? 0.477 15.325 -33.175 1.00 81.94 750 PHE A CA 1
ATOM 6001 C C . PHE A 1 750 ? 0.241 15.214 -34.688 1.00 81.94 750 PHE A C 1
ATOM 6003 O O . PHE A 1 750 ? 0.445 14.146 -35.266 1.00 81.94 750 PHE A O 1
ATOM 6010 N N . LEU A 1 751 ? -0.202 16.316 -35.306 1.00 83.25 751 LEU A N 1
ATOM 6011 C CA . LEU A 1 751 ? -0.582 16.405 -36.723 1.00 83.25 751 LEU A CA 1
ATOM 6012 C C . LEU A 1 751 ? -1.743 15.494 -37.161 1.00 83.25 751 LEU A C 1
ATOM 6014 O O . LEU A 1 751 ? -1.922 15.288 -38.359 1.00 83.25 751 LEU A O 1
ATOM 6018 N N . GLY A 1 752 ? -2.511 14.932 -36.221 1.00 87.44 752 GLY A N 1
ATOM 6019 C CA . GLY A 1 752 ? -3.525 13.927 -36.541 1.00 87.44 752 GLY A CA 1
ATOM 6020 C C . GLY A 1 752 ? -2.923 12.695 -37.227 1.00 87.44 752 GLY A C 1
ATOM 6021 O O . GLY A 1 752 ? -3.570 12.067 -38.065 1.00 87.44 752 GLY A O 1
ATOM 6022 N N . TYR A 1 753 ? -1.652 12.391 -36.937 1.00 92.00 753 TYR A N 1
ATOM 6023 C CA . TYR A 1 753 ? -0.929 11.316 -37.602 1.00 92.00 753 TYR A CA 1
ATOM 6024 C C . TYR A 1 753 ? -1.613 9.967 -37.383 1.00 92.00 753 TYR A C 1
ATOM 6026 O O . TYR A 1 753 ? -1.960 9.593 -36.264 1.00 92.00 753 TYR A O 1
ATOM 6034 N N . THR A 1 754 ? -1.739 9.216 -38.470 1.00 94.25 754 THR A N 1
ATOM 6035 C CA . THR A 1 754 ? -2.121 7.807 -38.459 1.00 94.25 754 THR A CA 1
ATOM 6036 C C . THR A 1 754 ? -1.095 7.036 -39.271 1.00 94.25 754 THR A C 1
ATOM 6038 O O . THR A 1 754 ? -0.588 7.534 -40.280 1.00 94.25 754 THR A O 1
ATOM 6041 N N . THR A 1 755 ? -0.755 5.832 -38.815 1.00 95.00 755 THR A N 1
ATOM 6042 C CA . THR A 1 755 ? 0.178 4.972 -39.542 1.00 95.00 755 THR A CA 1
ATOM 6043 C C . THR A 1 755 ? -0.387 4.653 -40.934 1.00 95.00 755 THR A C 1
ATOM 6045 O O . THR A 1 755 ? -1.545 4.235 -41.027 1.00 95.00 755 THR A O 1
ATOM 6048 N N . PRO A 1 756 ? 0.395 4.830 -42.018 1.00 94.81 756 PRO A N 1
ATOM 6049 C CA . PRO A 1 756 ? -0.058 4.551 -43.378 1.00 94.81 756 PRO A CA 1
ATOM 6050 C C . PRO A 1 756 ? -0.542 3.108 -43.570 1.00 94.81 756 PRO A C 1
ATOM 6052 O O . PRO A 1 756 ? 0.030 2.172 -43.011 1.00 94.81 756 PRO A O 1
ATOM 6055 N N . GLN A 1 757 ? -1.550 2.911 -44.424 1.00 93.75 757 GLN A N 1
ATOM 6056 C CA . GLN A 1 757 ? -2.140 1.588 -44.670 1.00 93.75 757 GLN A CA 1
ATOM 6057 C C . GLN A 1 757 ? -1.105 0.562 -45.163 1.00 93.75 757 GLN A C 1
ATOM 6059 O O . GLN A 1 757 ? -1.087 -0.569 -44.695 1.00 93.75 757 GLN A O 1
ATOM 6064 N N . GLU A 1 758 ? -0.184 0.976 -46.032 1.00 94.12 758 GLU A N 1
ATOM 6065 C CA . GLU A 1 758 ? 0.932 0.152 -46.524 1.00 94.12 758 GLU A CA 1
ATOM 6066 C C . GLU A 1 758 ? 1.882 -0.341 -45.419 1.00 94.12 758 GLU A C 1
ATOM 6068 O O . GLU A 1 758 ? 2.494 -1.397 -45.555 1.00 94.12 758 GLU A O 1
ATOM 6073 N N . VAL A 1 759 ? 1.991 0.395 -44.308 1.00 93.94 759 VAL A N 1
ATOM 6074 C CA . VAL A 1 759 ? 2.759 -0.028 -43.130 1.00 93.94 759 VAL A CA 1
ATOM 6075 C C . VAL A 1 759 ? 1.963 -1.050 -42.317 1.00 93.94 759 VAL A C 1
ATOM 6077 O O . VAL A 1 759 ? 2.528 -2.041 -41.858 1.00 93.94 759 VAL A O 1
ATOM 6080 N N . ILE A 1 760 ? 0.649 -0.849 -42.176 1.00 93.81 760 ILE A N 1
ATOM 6081 C CA . ILE A 1 760 ? -0.249 -1.806 -41.509 1.00 93.81 760 ILE A CA 1
ATOM 6082 C C . ILE A 1 760 ? -0.293 -3.149 -42.256 1.00 93.81 760 ILE A C 1
ATOM 6084 O O . ILE A 1 760 ? -0.319 -4.199 -41.617 1.00 93.81 760 ILE A O 1
ATOM 6088 N N . GLU A 1 761 ? -0.252 -3.112 -43.587 1.00 90.12 761 GLU A N 1
ATOM 6089 C CA . GLU A 1 761 ? -0.309 -4.272 -44.488 1.00 90.12 761 GLU A CA 1
ATOM 6090 C C . GLU A 1 761 ? 1.068 -4.840 -44.869 1.00 90.12 761 GLU A C 1
ATOM 6092 O O . GLU A 1 761 ? 1.152 -5.709 -45.737 1.00 90.12 761 GLU A O 1
ATOM 6097 N N . ALA A 1 762 ? 2.157 -4.366 -44.253 1.00 85.12 762 ALA A N 1
ATOM 6098 C CA . ALA A 1 762 ? 3.481 -4.936 -44.493 1.00 85.12 762 ALA A CA 1
ATOM 6099 C C . ALA A 1 762 ? 3.477 -6.453 -44.194 1.00 85.12 762 ALA A C 1
ATOM 6101 O O . ALA A 1 762 ? 2.702 -6.912 -43.352 1.00 85.12 762 ALA A O 1
ATOM 6102 N N . HIS A 1 763 ? 4.330 -7.227 -44.862 1.00 72.94 763 HIS A N 1
ATOM 6103 C CA . HIS A 1 763 ? 4.484 -8.674 -44.679 1.00 72.94 763 HIS A CA 1
ATOM 6104 C C . HIS A 1 763 ? 5.951 -9.068 -44.822 1.00 72.94 763 HIS A C 1
ATOM 6106 O O . HIS A 1 763 ? 6.605 -8.530 -45.748 1.00 72.94 763 HIS A O 1
#

Radius of gyration: 33.97 Å; Cα contacts (8 Å, |Δi|>4): 1658; chains: 1; bounding box: 82×53×98 Å

Sequence (763 aa):
MDSRRALDEFLDVVRDADQTFLDPEKELDEQGKVDGYQHLFHLMQVAVDFYLHNDPMRPRLMPLADQCRKLYGDNVDAVYYFSQVRGDQEYVISGQRFDSCYLSFCLYGGDPNGELADRVTLNVNHRDIAFADDGSFEIRLTPNPSGANEFRIDPDSVSLFTREYFFDRAASRESTLQIRNASPQGASLPLDDAQLARRIRNMAMFFQCTTWMAPLPVEFPVNEFCPPFEFDAEQGGWGTVDNIYCFSRFRLEPHQYLKITFRSPEACYWGLQTWNYLMQSTNYVDFPVCVNNAQAVAEADGRYEIYLSHRPAPRNWISTAGYREGILFARWLLAEELPETPHAELGRWCDDWWRGLPVGTPATLGETLKARLRGAFGSQIGTEGPLARSGAGLRLSGIDLCDPLRPDQVSVLLDTLSQSRILTLSGQNLDAFTVAHFERFANHWGAPLPHPSNFRRRDKHFMEDPELLMGEERPTSYVNAAFPGRLRCLAGADSPAVLVVANMRGLSDEERKAGPTLTCGTTWHTDIEHQAIPLNVSMFLVHKVPARRDAPGGTWIPDRPLTAPPFEPYFEDSDPELMRLRRTLPLNGETAFADTAAAFAALSGGEQVRLSRIRVRRHSYTRNEAEPVPLVRTDPRSGFKSLHSPLWCPRPPRQLPVEVDGMSAHGSRAFLEEIEAHVLQPEFRYDHVHTPGDLTIWDLFMTIHVAPPTLENIQSLEDARLFYRISCKGEPSLTLPRHDSPEWINEHIFLGYTTPQEVIEAH

Foldseek 3Di:
DLLVVLVVLLVVLLVCLLCLQPPVQQVDDPVLSVVSVLLSVLLVVCLCVAQVVADQQFKWWAWSDDLSHWADQDDPQKTKTKHWHALVFKKKKWWADWAFLKKKKWWFFDDLQQAFGQFTPDIDIPVQFDADPRRIGMAMADCDDDDSRYDHRHRRTTMMMMMTGHQDNVPIDDMTMDMHTPDDDDDDDPDDSVSSSSSSRSSSNNSNNLSNPPQPGPPFAEQFKDFKDADHRRPTHDDDRQKIKMKHKYADDQFKKKKKKFAAADFSKKKKFWDASSSTGANVVPFQGMDMPVQFDADPVRMTIAMEHCDDDLGNYHYPNPDRIGMIMMMGGNGPDRTGGIGIDMDGDDVCPCVPDQLPALDQCDPVLVVLQCVQQNPPKDWDDPQALNQADIEIEDDELLDDGFLSNLVSVVLVCVRRQKYKYFDHDLVRDAVLSVQLVQQQAFFWFQDLQQFDPPDPVCLVPTDGDDDCRDPQNQQCVQDPPPDHHGPPCNPRSKDKDWLTGNDDPVLLVVAKDKDQWAFWWQPPLQDPFRFFKKKKQFADWFQDQPEPPRFPDHDDDLPDDDLPPDDPPADPLLSVLRQPAGGGFFKKKFFQLSLLSSDDPVVNVVLQPKWKFWDAPVDPDGDTDRQWDADPSSRGIGRQTLAQARGPPRGDGMGIPPDDNVRSHVRSSVSSSSRSPSNRMDGGDDDNRMMMMGTNRGMIIIGHMAIHSHNDSSRITIMMMIIHTDHRDSDPPDDDDLVCLCVPHRPSDGSDPCSNPRD

Solvent-accessible surface area (backbone atoms only — not comparable to full-atom values): 40853 Å² total; per-residue (Å²): 112,55,33,59,54,24,47,54,54,29,49,51,48,62,69,56,46,57,56,52,50,65,34,74,86,49,69,60,54,76,64,50,43,53,48,43,60,53,44,54,54,30,48,51,55,47,31,44,48,58,35,62,69,38,37,48,70,64,30,46,77,40,76,58,56,62,98,89,31,54,45,78,64,50,52,90,43,46,50,38,30,37,27,37,40,49,22,89,52,39,36,36,39,38,38,34,55,64,64,52,69,42,44,35,47,32,32,26,18,45,67,90,50,36,56,71,32,47,20,55,66,36,78,47,41,62,90,65,49,72,60,46,98,80,28,36,40,63,37,34,36,26,76,77,54,84,53,81,41,34,40,61,37,48,71,47,26,30,35,36,40,39,43,37,31,34,87,52,49,93,83,45,54,79,57,50,80,48,52,39,41,68,62,89,71,77,84,87,70,84,78,51,54,65,59,46,16,51,25,39,41,18,23,32,36,33,50,51,53,50,38,70,58,33,45,52,75,62,86,57,48,70,51,33,51,47,71,57,44,71,42,58,48,74,71,38,47,90,76,53,70,54,32,34,41,30,43,23,28,40,70,49,57,86,56,28,32,36,43,34,38,38,49,75,59,67,46,71,42,38,39,42,30,40,24,41,51,55,33,23,55,56,59,58,88,88,28,50,30,51,47,32,68,83,74,47,65,57,47,100,86,60,36,37,62,34,36,40,19,69,56,92,55,76,57,45,38,25,37,42,68,79,49,50,57,31,29,39,43,35,39,29,33,60,45,81,53,88,53,62,58,49,46,48,45,85,48,67,72,50,104,61,57,70,78,75,50,82,69,87,48,65,69,73,83,47,69,68,57,58,50,50,48,32,69,57,67,35,88,75,51,43,78,50,64,58,71,24,84,38,36,32,28,36,39,37,34,77,64,68,62,54,54,84,76,51,47,68,42,43,52,48,51,53,53,46,30,58,67,17,37,26,33,30,47,34,68,40,55,69,92,80,48,35,38,37,39,52,53,39,57,43,43,38,53,3,53,54,32,53,35,77,85,50,35,55,78,84,57,98,60,30,83,82,69,69,42,71,54,57,72,78,72,26,69,59,45,24,38,32,61,64,41,72,96,78,44,67,71,55,59,59,57,83,41,57,37,41,38,70,50,56,40,55,57,78,70,53,78,66,51,64,71,71,45,62,45,76,50,82,41,61,54,60,32,42,76,66,65,50,43,96,74,44,46,42,31,42,33,39,42,32,63,39,60,42,68,49,46,83,25,80,90,63,26,49,46,63,83,72,74,92,84,61,80,72,58,66,78,52,70,90,83,58,57,72,65,46,52,49,47,73,64,64,62,61,45,54,74,35,39,39,34,23,32,20,26,46,38,40,65,54,40,52,72,69,53,45,55,55,46,55,70,38,34,30,25,40,37,41,98,91,39,92,80,46,72,71,40,62,33,39,45,64,42,92,84,66,64,49,51,12,43,36,66,54,52,30,56,43,41,60,94,81,42,51,64,34,40,34,70,98,49,53,74,68,53,17,37,55,55,22,49,54,51,35,44,59,31,51,32,75,61,26,33,36,73,45,79,77,51,61,22,23,34,40,37,35,33,39,54,35,33,36,35,29,50,40,48,45,58,32,56,61,88,49,78,42,61,36,38,34,34,39,34,44,40,16,30,62,75,62,32,54,58,82,80,74,86,75,55,70,68,56,34,54,74,74,26,60,92,43,52,68,85,54,67,72,34,65,66,52,111

Mean predicted aligned error: 15.39 Å

Nearest PDB structures (foldseek):
  6ans-assembly2_D  TM=9.195E-01  e=4.613E-31  Burkholderia cenocepacia J2315
  5bkd-assembly1_B  TM=7.944E-01  e=1.360E-12  Delftia acidovorans
  4oj8-assembly1_B  TM=6.337E-01  e=2.804E-10  Pectobacterium carotovorum subsp. carotovorum
  1nx4-assembly1_B-2  TM=6.565E-01  e=1.543E-09  Pectobacterium carotovorum
  4oj8-assembly1_A-2  TM=6.149E-01  e=1.463E-09  Pectobacterium carotovorum subsp. carotovorum

Secondary structure (DSSP, 8-state):
-HHHHHHHHHHHHHHHTTHHHH-GGG---HHHHHHHHHHHHHHHHHHIIIIII-BTTB---EES--SS---SS--TTEEEEEEE--TTS-EEEEEE--S-SEEEEEEEES-TTSPPPSEEEEEEETTTSPPPTTSEEEEEEESS--STTEEEPPTTEEEEEEEEE-SSGGGSPPPEEEEEESSPP-PPPPPPHHHHHHHHHHHHHHHHHHHHH-SPPTTSPBTSBPPPEE--TTS-SS--TTEEEEEEEEE--TTEEEEEEE---S-SEEEEEEE-TTS-B--TTTS--EEETTTPPBPTTS-EEEEEESS--SSSEEE-TT-SEEEEEEEEES-SSPPPPPEEEEEE--TTGGGGS----S-SS-HHHHHHHHHHH-TT-EEE---STTS--EEEES--SSSPPPHHHHHHHHHHHHHHSEEEE----TTT--HHHHHHHHTTTSEE---GGGB--SSTTTTTS--B--GGGSHHHHHHHHSTTT--PPTTTT-TT-EEEES-----HHHHHH--EE------B-TTTTSSS-EEEEEEEEEE------BTTTBSSPPPPTTPSP-TTS-TTS-HHHHHHHH---SSS-EEEEEHHHHHHTS-HHHHHHHHT-EEE--BTTBS-PPPEESEEE-TTT--EEE----S-SSTTTSPPPEETTS-HHHHHHHHHHHHHHHTSTTTEEEEPP-TT-EEEEETTTEEEEPPP-EES--SGGG--EEEEEEEES---SSSS----HHHHHHHSGGG----HHHHT--